Protein AF-0000000087579596 (afdb_homodimer)

Radius of gyration: 35.32 Å; Cα contacts (8 Å, |Δi|>4): 1412; chains: 2; bounding box: 111×103×111 Å

Structure (mmCIF, N/CA/C/O backbone):
data_AF-0000000087579596-model_v1
#
loop_
_entity.id
_entity.type
_entity.pdbx_description
1 polymer 'Aminotransferase class V domain-containing protein'
#
loop_
_atom_site.group_PDB
_atom_site.id
_atom_site.type_symbol
_atom_site.label_atom_id
_atom_site.label_alt_id
_atom_site.label_comp_id
_atom_site.label_asym_id
_atom_site.label_entity_id
_atom_site.label_seq_id
_atom_site.pdbx_PDB_ins_code
_atom_site.Cartn_x
_atom_site.Cartn_y
_atom_site.Cartn_z
_atom_site.occupancy
_atom_site.B_iso_or_equiv
_atom_site.auth_seq_id
_atom_site.auth_comp_id
_atom_site.auth_asym_id
_atom_site.auth_atom_id
_atom_site.pdbx_PDB_model_num
ATOM 1 N N . MET A 1 1 ? -30.078 37.219 -64.562 1 18.27 1 MET A N 1
ATOM 2 C CA . MET A 1 1 ? -30.188 38.062 -63.375 1 18.27 1 MET A CA 1
ATOM 3 C C . MET A 1 1 ? -30.375 37.25 -62.094 1 18.27 1 MET A C 1
ATOM 5 O O . MET A 1 1 ? -31.219 36.344 -62.062 1 18.27 1 MET A O 1
ATOM 9 N N . PRO A 1 2 ? -29.578 37.25 -60.844 1 18.77 2 PRO A N 1
ATOM 10 C CA . PRO A 1 2 ? -28.953 36.625 -59.656 1 18.77 2 PRO A CA 1
ATOM 11 C C . PRO A 1 2 ? -29.938 36.375 -58.531 1 18.77 2 PRO A C 1
ATOM 13 O O . PRO A 1 2 ? -29.938 35.281 -57.969 1 18.77 2 PRO A O 1
ATOM 16 N N . GLU A 1 3 ? -30.484 37.469 -57.844 1 17.42 3 GLU A N 1
ATOM 17 C CA . GLU A 1 3 ? -30.266 37.812 -56.438 1 17.42 3 GLU A CA 1
ATOM 18 C C . GLU A 1 3 ? -31.094 36.938 -55.5 1 17.42 3 GLU A C 1
ATOM 20 O O . GLU A 1 3 ? -32.031 36.312 -55.906 1 17.42 3 GLU A O 1
ATOM 25 N N . ARG A 1 4 ? -31.297 37.312 -54.062 1 16.92 4 ARG A N 1
ATOM 26 C CA . ARG A 1 4 ? -30.891 37.281 -52.656 1 16.92 4 ARG A CA 1
ATOM 27 C C . ARG A 1 4 ? -32.031 36.781 -51.75 1 16.92 4 ARG A C 1
ATOM 29 O O . ARG A 1 4 ? -31.828 35.969 -50.875 1 16.92 4 ARG A O 1
ATOM 36 N N . PRO A 1 5 ? -33.312 37.531 -51.5 1 18.16 5 PRO A N 1
ATOM 37 C CA . PRO A 1 5 ? -33.562 38.125 -50.188 1 18.16 5 PRO A CA 1
ATOM 38 C C . PRO A 1 5 ? -34.281 37.125 -49.219 1 18.16 5 PRO A C 1
ATOM 40 O O . PRO A 1 5 ? -34.875 36.156 -49.656 1 18.16 5 PRO A O 1
ATOM 43 N N . ALA A 1 6 ? -34.125 37.188 -47.719 1 19 6 ALA A N 1
ATOM 44 C CA . ALA A 1 6 ? -33.906 36.906 -46.281 1 19 6 ALA A CA 1
ATOM 45 C C . ALA A 1 6 ? -35.25 36.75 -45.562 1 19 6 ALA A C 1
ATOM 47 O O . ALA A 1 6 ? -35.281 36.531 -44.375 1 19 6 ALA A O 1
ATOM 48 N N . PRO A 1 7 ? -36.406 36.844 -46.219 1 16.38 7 PRO A N 1
ATOM 49 C CA . PRO A 1 7 ? -37.438 37.5 -45.375 1 16.38 7 PRO A CA 1
ATOM 50 C C . PRO A 1 7 ? -37.969 36.625 -44.281 1 16.38 7 PRO A C 1
ATOM 52 O O . PRO A 1 7 ? -38.969 36.969 -43.625 1 16.38 7 PRO A O 1
ATOM 55 N N . ALA A 1 8 ? -37.094 35.531 -43.75 1 18.14 8 ALA A N 1
ATOM 56 C CA . ALA A 1 8 ? -37.844 34.375 -43.219 1 18.14 8 ALA A CA 1
ATOM 57 C C . ALA A 1 8 ? -38.5 34.75 -41.906 1 18.14 8 ALA A C 1
ATOM 59 O O . ALA A 1 8 ? -37.812 35.094 -40.906 1 18.14 8 ALA A O 1
ATOM 60 N N . THR A 1 9 ? -39.625 35.125 -41.812 1 16.38 9 THR A N 1
ATOM 61 C CA . THR A 1 9 ? -40.562 35.844 -40.969 1 16.38 9 THR A CA 1
ATOM 62 C C . THR A 1 9 ? -40.875 35.062 -39.688 1 16.38 9 THR A C 1
ATOM 64 O O . THR A 1 9 ? -41.375 35.625 -38.719 1 16.38 9 THR A O 1
ATOM 67 N N . SER A 1 10 ? -40.594 33.5 -39.625 1 16.55 10 SER A N 1
ATOM 68 C CA . SER A 1 10 ? -41.812 33.094 -38.938 1 16.55 10 SER A CA 1
ATOM 69 C C . SER A 1 10 ? -41.75 33.469 -37.469 1 16.55 10 SER A C 1
ATOM 71 O O . SER A 1 10 ? -40.656 33.75 -36.906 1 16.55 10 SER A O 1
ATOM 73 N N . PRO A 1 11 ? -42.562 32.75 -36.562 1 18.44 11 PRO A N 1
ATOM 74 C CA . PRO A 1 11 ? -43.625 33.156 -35.625 1 18.44 11 PRO A CA 1
ATOM 75 C C . PRO A 1 11 ? -43.156 33.094 -34.188 1 18.44 11 PRO A C 1
ATOM 77 O O . PRO A 1 11 ? -42.25 32.344 -33.844 1 18.44 11 PRO A O 1
ATOM 80 N N . PRO A 1 12 ? -43.188 34.188 -33.406 1 17.55 12 PRO A N 1
ATOM 81 C CA . PRO A 1 12 ? -42.719 34.688 -32.094 1 17.55 12 PRO A CA 1
ATOM 82 C C . PRO A 1 12 ? -43.125 33.781 -30.953 1 17.55 12 PRO A C 1
ATOM 84 O O . PRO A 1 12 ? -44.188 33.156 -30.984 1 17.55 12 PRO A O 1
ATOM 87 N N . SER A 1 13 ? -42.094 32.969 -30.297 1 17.31 13 SER A N 1
ATOM 88 C CA . SER A 1 13 ? -41.906 32.031 -29.203 1 17.31 13 SER A CA 1
ATOM 89 C C . SER A 1 13 ? -42.469 32.625 -27.891 1 17.31 13 SER A C 1
ATOM 91 O O . SER A 1 13 ? -41.812 33.438 -27.234 1 17.31 13 SER A O 1
ATOM 93 N N . SER A 1 14 ? -43.75 32.844 -27.891 1 16.3 14 SER A N 1
ATOM 94 C CA . SER A 1 14 ? -44.219 33.625 -26.75 1 16.3 14 SER A CA 1
ATOM 95 C C . SER A 1 14 ? -43.844 33 -25.422 1 16.3 14 SER A C 1
ATOM 97 O O . SER A 1 14 ? -43.625 31.781 -25.359 1 16.3 14 SER A O 1
ATOM 99 N N . GLY A 1 15 ? -43.594 33.75 -24.281 1 16.7 15 GLY A N 1
ATOM 100 C CA . GLY A 1 15 ? -42.969 34.094 -23.016 1 16.7 15 GLY A CA 1
ATOM 101 C C . GLY A 1 15 ? -43.469 33.219 -21.859 1 16.7 15 GLY A C 1
ATOM 102 O O . GLY A 1 15 ? -42.656 32.562 -21.203 1 16.7 15 GLY A O 1
ATOM 103 N N . GLU A 1 16 ? -44.469 33.594 -21.078 1 16.56 16 GLU A N 1
ATOM 104 C CA . GLU A 1 16 ? -44.312 34.125 -19.734 1 16.56 16 GLU A CA 1
ATOM 105 C C . GLU A 1 16 ? -44.594 33.062 -18.688 1 16.56 16 GLU A C 1
ATOM 107 O O . GLU A 1 16 ? -43.844 32.875 -17.734 1 16.56 16 GLU A O 1
ATOM 112 N N . GLU A 1 17 ? -45.844 32.438 -18.562 1 15.96 17 GLU A N 1
ATOM 113 C CA . GLU A 1 17 ? -46.562 32.75 -17.312 1 15.96 17 GLU A CA 1
ATOM 114 C C . GLU A 1 17 ? -46.375 31.672 -16.266 1 15.96 17 GLU A C 1
ATOM 116 O O . GLU A 1 17 ? -46.906 30.578 -16.406 1 15.96 17 GLU A O 1
ATOM 121 N N . LEU A 1 18 ? -45.156 31.359 -15.719 1 16.28 18 LEU A N 1
ATOM 122 C CA . LEU A 1 18 ? -44.812 30.219 -14.883 1 16.28 18 LEU A CA 1
ATOM 123 C C . LEU A 1 18 ? -45.5 30.312 -13.523 1 16.28 18 LEU A C 1
ATOM 125 O O . LEU A 1 18 ? -45.156 29.578 -12.594 1 16.28 18 LEU A O 1
ATOM 129 N N . GLN A 1 19 ? -46.594 30.844 -13.18 1 15.36 19 GLN A N 1
ATOM 130 C CA . GLN A 1 19 ? -46.75 31.344 -11.82 1 15.36 19 GLN A CA 1
ATOM 131 C C . GLN A 1 19 ? -46.906 30.203 -10.828 1 15.36 19 GLN A C 1
ATOM 133 O O . GLN A 1 19 ? -46.312 30.203 -9.758 1 15.36 19 GLN A O 1
ATOM 138 N N . PRO A 1 20 ? -47.938 29.172 -10.812 1 15.89 20 PRO A N 1
ATOM 139 C CA . PRO A 1 20 ? -48.875 29.219 -9.672 1 15.89 20 PRO A CA 1
ATOM 140 C C . PRO A 1 20 ? -48.344 28.422 -8.469 1 15.89 20 PRO A C 1
ATOM 142 O O . PRO A 1 20 ? -47.469 27.562 -8.625 1 15.89 20 PRO A O 1
ATOM 145 N N . GLU A 1 21 ? -49.188 28.297 -7.219 1 15.98 21 GLU A N 1
ATOM 146 C CA . GLU A 1 21 ? -49.375 28.469 -5.785 1 15.98 21 GLU A CA 1
ATOM 147 C C . GLU A 1 21 ? -49.406 27.125 -5.066 1 15.98 21 GLU A C 1
ATOM 149 O O . GLU A 1 21 ? -49.281 27.062 -3.842 1 15.98 21 GLU A O 1
ATOM 154 N N . GLN A 1 22 ? -49.375 25.844 -5.656 1 14.33 22 GLN A N 1
ATOM 155 C CA . GLN A 1 22 ? -50.344 25.031 -4.918 1 14.33 22 GLN A CA 1
ATOM 156 C C . GLN A 1 22 ? -49.719 24.5 -3.621 1 14.33 22 GLN A C 1
ATOM 158 O O . GLN A 1 22 ? -48.75 23.734 -3.65 1 14.33 22 GLN A O 1
ATOM 163 N N . LYS A 1 23 ? -49.812 25.078 -2.389 1 15.96 23 LYS A N 1
ATOM 164 C CA . LYS A 1 23 ? -49.406 25 -0.988 1 15.96 23 LYS A CA 1
ATOM 165 C C . LYS A 1 23 ? -49.844 23.688 -0.36 1 15.96 23 LYS A C 1
ATOM 167 O O . LYS A 1 23 ? -49.156 23.172 0.535 1 15.96 23 LYS A O 1
ATOM 172 N N . ARG A 1 24 ? -51.188 23.078 -0.382 1 14.8 24 ARG A N 1
ATOM 173 C CA . ARG A 1 24 ? -51.906 23 0.882 1 14.8 24 ARG A CA 1
ATOM 174 C C . ARG A 1 24 ? -51.625 21.672 1.585 1 14.8 24 ARG A C 1
ATOM 176 O O . ARG A 1 24 ? -51.812 21.562 2.801 1 14.8 24 ARG A O 1
ATOM 183 N N . LEU A 1 25 ? -51.438 20.391 1.033 1 15.02 25 LEU A N 1
ATOM 184 C CA . LEU A 1 25 ? -52.438 19.484 1.609 1 15.02 25 LEU A CA 1
ATOM 185 C C . LEU A 1 25 ? -52 19.016 2.994 1 15.02 25 LEU A C 1
ATOM 187 O O . LEU A 1 25 ? -50.812 19.062 3.322 1 15.02 25 LEU A O 1
ATOM 191 N N . CYS A 1 26 ? -52.312 17.531 3.365 1 15.19 26 CYS A N 1
ATOM 192 C CA . CYS A 1 26 ? -53.25 16.891 4.293 1 15.19 26 CYS A CA 1
ATOM 193 C C . CYS A 1 26 ? -52.5 16.391 5.539 1 15.19 26 CYS A C 1
ATOM 195 O O . CYS A 1 26 ? -51.375 15.969 5.457 1 15.19 26 CYS A O 1
ATOM 197 N N . LYS A 1 27 ? -53.219 16.25 6.684 1 15.57 27 LYS A N 1
ATOM 198 C CA . LYS A 1 27 ? -53.375 16.266 8.133 1 15.57 27 LYS A CA 1
ATOM 199 C C . LYS A 1 27 ? -52.844 14.992 8.766 1 15.57 27 LYS A C 1
ATOM 201 O O . LYS A 1 27 ? -52.625 13.992 8.07 1 15.57 27 LYS A O 1
ATOM 206 N N . ASN A 1 28 ? -53.5 14.484 9.93 1 16.25 28 ASN A N 1
ATOM 207 C CA . ASN A 1 28 ? -53.25 14.328 11.359 1 16.25 28 ASN A CA 1
ATOM 208 C C . ASN A 1 28 ? -52.938 12.875 11.719 1 16.25 28 ASN A C 1
ATOM 210 O O . ASN A 1 28 ? -51.906 12.578 12.344 1 16.25 28 ASN A O 1
ATOM 214 N N . HIS A 1 29 ? -54 11.891 12.172 1 16.05 29 HIS A N 1
ATOM 215 C CA . HIS A 1 29 ? -54.312 11.539 13.547 1 16.05 29 HIS A CA 1
ATOM 216 C C . HIS A 1 29 ? -53.875 10.117 13.875 1 16.05 29 HIS A C 1
ATOM 218 O O . HIS A 1 29 ? -53.594 9.805 15.031 1 16.05 29 HIS A O 1
ATOM 224 N N . HIS A 1 30 ? -54.062 8.938 13.078 1 16.56 30 HIS A N 1
ATOM 225 C CA . HIS A 1 30 ? -54.781 7.879 13.789 1 16.56 30 HIS A CA 1
ATOM 226 C C . HIS A 1 30 ? -53.844 7.062 14.664 1 16.56 30 HIS A C 1
ATOM 228 O O . HIS A 1 30 ? -52.75 6.684 14.219 1 16.56 30 HIS A O 1
ATOM 234 N N . LYS A 1 31 ? -54.062 6.805 16.078 1 17.3 31 LYS A N 1
ATOM 235 C CA . LYS A 1 31 ? -53.562 6.434 17.406 1 17.3 31 LYS A CA 1
ATOM 236 C C . LYS A 1 31 ? -53.469 4.918 17.547 1 17.3 31 LYS A C 1
ATOM 238 O O . LYS A 1 31 ? -53.031 4.418 18.578 1 17.3 31 LYS A O 1
ATOM 243 N N . GLY A 1 32 ? -54 3.959 16.609 1 16.48 32 GLY A N 1
ATOM 244 C CA . GLY A 1 32 ? -54.594 2.789 17.234 1 16.48 32 GLY A CA 1
ATOM 245 C C . GLY A 1 32 ? -53.594 1.924 17.984 1 16.48 32 GLY A C 1
ATOM 246 O O . GLY A 1 32 ? -52.406 1.911 17.641 1 16.48 32 GLY A O 1
ATOM 247 N N . ASP A 1 33 ? -53.938 1.181 19.109 1 17.48 33 ASP A N 1
ATOM 248 C CA . ASP A 1 33 ? -53.75 0.636 20.453 1 17.48 33 ASP A CA 1
ATOM 249 C C . ASP A 1 33 ? -53.125 -0.756 20.406 1 17.48 33 ASP A C 1
ATOM 251 O O . ASP A 1 33 ? -52.188 -1.034 21.125 1 17.48 33 ASP A O 1
ATOM 255 N N . GLU A 1 34 ? -53.812 -1.831 19.953 1 17.41 34 GLU A N 1
ATOM 256 C CA . GLU A 1 34 ? -54.094 -2.986 20.812 1 17.41 34 GLU A CA 1
ATOM 257 C C . GLU A 1 34 ? -52.906 -3.934 20.844 1 17.41 34 GLU A C 1
ATOM 259 O O . GLU A 1 34 ? -52.156 -4.059 19.859 1 17.41 34 GLU A O 1
ATOM 264 N N . ALA A 1 35 ? -52.562 -4.566 22.094 1 18.36 35 ALA A N 1
ATOM 265 C CA . ALA A 1 35 ? -51.656 -5.234 23.016 1 18.36 35 ALA A CA 1
ATOM 266 C C . ALA A 1 35 ? -51.531 -6.719 22.688 1 18.36 35 ALA A C 1
ATOM 268 O O . ALA A 1 35 ? -52.469 -7.484 22.844 1 18.36 35 ALA A O 1
ATOM 269 N N . SER A 1 36 ? -51 -7.125 21.484 1 16.64 36 SER A N 1
ATOM 270 C CA . SER A 1 36 ? -51.094 -8.461 20.906 1 16.64 36 SER A CA 1
ATOM 271 C C . SER A 1 36 ? -50.438 -9.5 21.828 1 16.64 36 SER A C 1
ATOM 273 O O . SER A 1 36 ? -49.344 -9.297 22.344 1 16.64 36 SER A O 1
ATOM 275 N N . PRO A 1 37 ? -51.281 -10.445 22.266 1 19 37 PRO A N 1
ATOM 276 C CA . PRO A 1 37 ? -51.219 -11.469 23.312 1 19 37 PRO A CA 1
ATOM 277 C C . PRO A 1 37 ? -50.031 -12.414 23.156 1 19 37 PRO A C 1
ATOM 279 O O . PRO A 1 37 ? -49.5 -12.562 22.047 1 19 37 PRO A O 1
ATOM 282 N N . VAL A 1 38 ? -49.281 -12.695 24.297 1 19.61 38 VAL A N 1
ATOM 283 C CA . VAL A 1 38 ? -48.094 -13.344 24.859 1 19.61 38 VAL A CA 1
ATOM 284 C C . VAL A 1 38 ? -48.219 -14.859 24.719 1 19.61 38 VAL A C 1
ATOM 286 O O . VAL A 1 38 ? -49.031 -15.492 25.406 1 19.61 38 VAL A O 1
ATOM 289 N N . HIS A 1 39 ? -48.5 -15.375 23.438 1 17.06 39 HIS A N 1
ATOM 290 C CA . HIS A 1 39 ? -48.844 -16.781 23.234 1 17.06 39 HIS A CA 1
ATOM 291 C C . HIS A 1 39 ? -47.812 -17.703 23.875 1 17.06 39 HIS A C 1
ATOM 293 O O . HIS A 1 39 ? -46.625 -17.5 23.734 1 17.06 39 HIS A O 1
ATOM 299 N N . ARG A 1 40 ? -48.219 -18.391 24.969 1 18.02 40 ARG A N 1
ATOM 300 C CA . ARG A 1 40 ? -47.781 -19.375 25.969 1 18.02 40 ARG A CA 1
ATOM 301 C C . ARG A 1 40 ? -47.125 -20.578 25.297 1 18.02 40 ARG A C 1
ATOM 303 O O . ARG A 1 40 ? -47.406 -20.859 24.125 1 18.02 40 ARG A O 1
ATOM 310 N N . GLY A 1 41 ? -46.156 -21.266 26.031 1 18.81 41 GLY A N 1
ATOM 311 C CA . GLY A 1 41 ? -45.031 -22.156 26.094 1 18.81 41 GLY A CA 1
ATOM 312 C C . GLY A 1 41 ? -45.375 -23.609 25.766 1 18.81 41 GLY A C 1
ATOM 313 O O . GLY A 1 41 ? -45.688 -24.391 26.656 1 18.81 41 GLY A O 1
ATOM 314 N N . ALA A 1 42 ? -46.156 -23.828 24.625 1 19.02 42 ALA A N 1
ATOM 315 C CA . ALA A 1 42 ? -46.75 -25.156 24.484 1 19.02 42 ALA A CA 1
ATOM 316 C C . ALA A 1 42 ? -45.656 -26.234 24.547 1 19.02 42 ALA A C 1
ATOM 318 O O . ALA A 1 42 ? -44.5 -25.984 24.203 1 19.02 42 ALA A O 1
ATOM 319 N N . ASN A 1 43 ? -46 -27.297 25.266 1 19.58 43 ASN A N 1
ATOM 320 C CA . ASN A 1 43 ? -45.531 -28.562 25.812 1 19.58 43 ASN A CA 1
ATOM 321 C C . ASN A 1 43 ? -45 -29.484 24.719 1 19.58 43 ASN A C 1
ATOM 323 O O . ASN A 1 43 ? -45.625 -29.672 23.688 1 19.58 43 ASN A O 1
ATOM 327 N N . MET A 1 44 ? -43.562 -29.562 24.578 1 19.83 44 MET A N 1
ATOM 328 C CA . MET A 1 44 ? -42.625 -30.281 23.719 1 19.83 44 MET A CA 1
ATOM 329 C C . MET A 1 44 ? -42.969 -31.766 23.688 1 19.83 44 MET A C 1
ATOM 331 O O . MET A 1 44 ? -42.844 -32.469 24.688 1 19.83 44 MET A O 1
ATOM 335 N N . GLY A 1 45 ? -44.156 -32.094 23.094 1 19.16 45 GLY A N 1
ATOM 336 C CA . GLY A 1 45 ? -44.562 -33.469 23.109 1 19.16 45 GLY A CA 1
ATOM 337 C C . GLY A 1 45 ? -43.5 -34.406 22.531 1 19.16 45 GLY A C 1
ATOM 338 O O . GLY A 1 45 ? -42.688 -34 21.719 1 19.16 45 GLY A O 1
ATOM 339 N N . SER A 1 46 ? -43.125 -35.594 23.219 1 21.38 46 SER A N 1
ATOM 340 C CA . SER A 1 46 ? -42.188 -36.688 23.281 1 21.38 46 SER A CA 1
ATOM 341 C C . SER A 1 46 ? -42.25 -37.562 22.016 1 21.38 46 SER A C 1
ATOM 343 O O . SER A 1 46 ? -42.906 -38.594 22.016 1 21.38 46 SER A O 1
ATOM 345 N N . VAL A 1 47 ? -42.188 -36.969 20.766 1 19.94 47 VAL A N 1
ATOM 346 C CA . VAL A 1 47 ? -42.531 -37.875 19.688 1 19.94 47 VAL A CA 1
ATOM 347 C C . VAL A 1 47 ? -41.531 -39.031 19.641 1 19.94 47 VAL A C 1
ATOM 349 O O . VAL A 1 47 ? -40.312 -38.812 19.625 1 19.94 47 VAL A O 1
ATOM 352 N N . SER A 1 48 ? -41.844 -40.25 20.125 1 20.8 48 SER A N 1
ATOM 353 C CA . SER A 1 48 ? -41.25 -41.562 20.234 1 20.8 48 SER A CA 1
ATOM 354 C C . SER A 1 48 ? -40.844 -42.125 18.859 1 20.8 48 SER A C 1
ATOM 356 O O . SER A 1 48 ? -41.719 -42.438 18.047 1 20.8 48 SER A O 1
ATOM 358 N N . VAL A 1 49 ? -40 -41.375 18.078 1 21.03 49 VAL A N 1
ATOM 359 C CA . VAL A 1 49 ? -39.719 -41.812 16.719 1 21.03 49 VAL A CA 1
ATOM 360 C C . VAL A 1 49 ? -39.125 -43.219 16.75 1 21.03 49 VAL A C 1
ATOM 362 O O . VAL A 1 49 ? -38.156 -43.469 17.469 1 21.03 49 VAL A O 1
ATOM 365 N N . GLY A 1 50 ? -39.938 -44.25 16.453 1 19.73 50 GLY A N 1
ATOM 366 C CA . GLY A 1 50 ? -39.688 -45.688 16.391 1 19.73 50 GLY A CA 1
ATOM 367 C C . GLY A 1 50 ? -38.5 -46.062 15.5 1 19.73 50 GLY A C 1
ATOM 368 O O . GLY A 1 50 ? -38.281 -45.375 14.484 1 19.73 50 GLY A O 1
ATOM 369 N N . ALA A 1 51 ? -37.406 -46.875 15.938 1 20.19 51 ALA A N 1
ATOM 370 C CA . ALA A 1 51 ? -36.062 -47.375 15.633 1 20.19 51 ALA A CA 1
ATOM 371 C C . ALA A 1 51 ? -36.062 -48.25 14.375 1 20.19 51 ALA A C 1
ATOM 373 O O . ALA A 1 51 ? -36.094 -49.469 14.453 1 20.19 51 ALA A O 1
ATOM 374 N N . ARG A 1 52 ? -37 -48.062 13.359 1 19.72 52 ARG A N 1
ATOM 375 C CA . ARG A 1 52 ? -36.969 -49.25 12.492 1 19.72 52 ARG A CA 1
ATOM 376 C C . ARG A 1 52 ? -35.562 -49.438 11.898 1 19.72 52 ARG A C 1
ATOM 378 O O . ARG A 1 52 ? -34.875 -48.438 11.625 1 19.72 52 ARG A O 1
ATOM 385 N N . SER A 1 53 ? -34.938 -50.719 11.938 1 20.09 53 SER A N 1
ATOM 386 C CA . SER A 1 53 ? -33.688 -51.438 11.695 1 20.09 53 SER A CA 1
ATOM 387 C C . SER A 1 53 ? -33.281 -51.375 10.219 1 20.09 53 SER A C 1
ATOM 389 O O . SER A 1 53 ? -33.344 -52.406 9.531 1 20.09 53 SER A O 1
ATOM 391 N N . PHE A 1 54 ? -33.406 -50.219 9.438 1 21.28 54 PHE A N 1
ATOM 392 C CA . PHE A 1 54 ? -33.156 -50.438 8.016 1 21.28 54 PHE A CA 1
ATOM 393 C C . PHE A 1 54 ? -31.781 -51.094 7.801 1 21.28 54 PHE A C 1
ATOM 395 O O . PHE A 1 54 ? -30.766 -50.594 8.289 1 21.28 54 PHE A O 1
ATOM 402 N N . ARG A 1 55 ? -31.609 -52.438 7.543 1 20.28 55 ARG A N 1
ATOM 403 C CA . ARG A 1 55 ? -30.531 -53.312 7.156 1 20.28 55 ARG A CA 1
ATOM 404 C C . ARG A 1 55 ? -29.844 -52.844 5.887 1 20.28 55 ARG A C 1
ATOM 406 O O . ARG A 1 55 ? -30.328 -53.062 4.781 1 20.28 55 ARG A O 1
ATOM 413 N N . ARG A 1 56 ? -29.531 -51.5 5.707 1 20.31 56 ARG A N 1
ATOM 414 C CA . ARG A 1 56 ? -28.984 -51.125 4.402 1 20.31 56 ARG A CA 1
ATOM 415 C C . ARG A 1 56 ? -27.797 -52 4.035 1 20.31 56 ARG A C 1
ATOM 417 O O . ARG A 1 56 ? -26.922 -52.25 4.871 1 20.31 56 ARG A O 1
ATOM 424 N N . ALA A 1 57 ? -27.969 -52.969 3.072 1 21.61 57 ALA A N 1
ATOM 425 C CA . ALA A 1 57 ? -27.031 -53.844 2.379 1 21.61 57 ALA A CA 1
ATOM 426 C C . ALA A 1 57 ? -25.797 -53.094 1.922 1 21.61 57 ALA A C 1
ATOM 428 O O . ALA A 1 57 ? -25.891 -52.125 1.177 1 21.61 57 ALA A O 1
ATOM 429 N N . LEU A 1 58 ? -24.75 -52.969 2.752 1 21.66 58 LEU A N 1
ATOM 430 C CA . LEU A 1 58 ? -23.422 -52.438 2.49 1 21.66 58 LEU A CA 1
ATOM 431 C C . LEU A 1 58 ? -22.797 -53.094 1.264 1 21.66 58 LEU A C 1
ATOM 433 O O . LEU A 1 58 ? -22.484 -54.281 1.283 1 21.66 58 LEU A O 1
ATOM 437 N N . CYS A 1 59 ? -23.375 -52.875 0.004 1 20.53 59 CYS A N 1
ATOM 438 C CA . CYS A 1 59 ? -22.719 -53.438 -1.171 1 20.53 59 CYS A CA 1
ATOM 439 C C . CYS A 1 59 ? -21.219 -53.156 -1.142 1 20.53 59 CYS A C 1
ATOM 441 O O . CYS A 1 59 ? -20.797 -52 -1.203 1 20.53 59 CYS A O 1
ATOM 443 N N . VAL A 1 60 ? -20.438 -53.938 -0.433 1 22.52 60 VAL A N 1
ATOM 444 C CA . VAL A 1 60 ? -18.984 -53.969 -0.41 1 22.52 60 VAL A CA 1
ATOM 445 C C . VAL A 1 60 ? -18.453 -54.156 -1.829 1 22.52 60 VAL A C 1
ATOM 447 O O . VAL A 1 60 ? -18.609 -55.219 -2.432 1 22.52 60 VAL A O 1
ATOM 450 N N . ALA A 1 61 ? -18.781 -53.188 -2.809 1 23.92 61 ALA A N 1
ATOM 451 C CA . ALA A 1 61 ? -18.141 -53.406 -4.109 1 23.92 61 ALA A CA 1
ATOM 452 C C . ALA A 1 61 ? -16.672 -53.75 -3.947 1 23.92 61 ALA A C 1
ATOM 454 O O . ALA A 1 61 ? -15.961 -53.125 -3.16 1 23.92 61 ALA A O 1
ATOM 455 N N . ARG A 1 62 ? -16.312 -54.969 -4.117 1 23.8 62 ARG A N 1
ATOM 456 C CA . ARG A 1 62 ? -14.969 -55.562 -4.242 1 23.8 62 ARG A CA 1
ATOM 457 C C . ARG A 1 62 ? -14.102 -54.719 -5.18 1 23.8 62 ARG A C 1
ATOM 459 O O . ARG A 1 62 ? -14.32 -54.719 -6.395 1 23.8 62 ARG A O 1
ATOM 466 N N . TRP A 1 63 ? -13.734 -53.531 -4.793 1 24.09 63 TRP A N 1
ATOM 467 C CA . TRP A 1 63 ? -12.766 -52.75 -5.574 1 24.09 63 TRP A CA 1
ATOM 468 C C . TRP A 1 63 ? -11.555 -53.625 -5.926 1 24.09 63 TRP A C 1
ATOM 470 O O . TRP A 1 63 ? -10.906 -54.188 -5.043 1 24.09 63 TRP A O 1
ATOM 480 N N . THR A 1 64 ? -11.711 -54.5 -6.934 1 24.06 64 THR A N 1
ATOM 481 C CA . THR A 1 64 ? -10.539 -55.219 -7.441 1 24.06 64 THR A CA 1
ATOM 482 C C . THR A 1 64 ? -9.359 -54.281 -7.59 1 24.06 64 THR A C 1
ATOM 484 O O . THR A 1 64 ? -9.5 -53.188 -8.133 1 24.06 64 THR A O 1
ATOM 487 N N . PRO A 1 65 ? -8.273 -54.5 -6.891 1 25.5 65 PRO A N 1
ATOM 488 C CA . PRO A 1 65 ? -7.043 -53.719 -6.707 1 25.5 65 PRO A CA 1
ATOM 489 C C . PRO A 1 65 ? -6.324 -53.438 -8.023 1 25.5 65 PRO A C 1
ATOM 491 O O . PRO A 1 65 ? -5.23 -52.844 -8.023 1 25.5 65 PRO A O 1
ATOM 494 N N . GLY A 1 66 ? -6.703 -54.094 -9.141 1 24.41 66 GLY 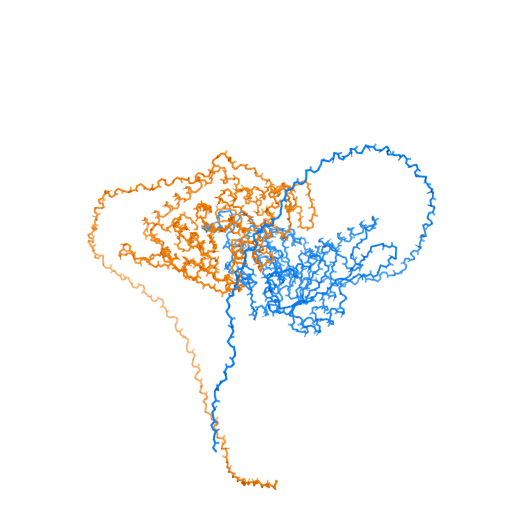A N 1
ATOM 495 C CA . GLY A 1 66 ? -5.641 -54.25 -10.117 1 24.41 66 GLY A CA 1
ATOM 496 C C . GLY A 1 66 ? -5.199 -52.938 -10.734 1 24.41 66 GLY A C 1
ATOM 497 O O . GLY A 1 66 ? -4.434 -52.906 -11.695 1 24.41 66 GLY A O 1
ATOM 498 N N . LEU A 1 67 ? -6.18 -52.031 -10.828 1 25.17 67 LEU A N 1
ATOM 499 C CA . LEU A 1 67 ? -5.703 -51 -11.75 1 25.17 67 LEU A CA 1
ATOM 500 C C . LEU A 1 67 ? -4.383 -50.406 -11.258 1 25.17 67 LEU A C 1
ATOM 502 O O . LEU A 1 67 ? -4.297 -49.906 -10.133 1 25.17 67 LEU A O 1
ATOM 506 N N . HIS A 1 68 ? -3.293 -50.906 -11.836 1 22.88 68 HIS A N 1
ATOM 507 C CA . HIS A 1 68 ? -1.916 -50.469 -11.688 1 22.88 68 HIS A CA 1
ATOM 508 C C . HIS A 1 68 ? -1.842 -48.938 -11.656 1 22.88 68 HIS A C 1
ATOM 510 O O . HIS A 1 68 ? -2.336 -48.25 -12.562 1 22.88 68 HIS A O 1
ATOM 516 N N . ALA A 1 69 ? -2.025 -48.344 -10.539 1 24.47 69 ALA A N 1
ATOM 517 C CA . ALA A 1 69 ? -1.673 -46.938 -10.336 1 24.47 69 ALA A CA 1
ATOM 518 C C . ALA A 1 69 ? -0.428 -46.562 -11.133 1 24.47 69 ALA A C 1
ATOM 520 O O . ALA A 1 69 ? 0.674 -47.031 -10.836 1 24.47 69 ALA A O 1
ATOM 521 N N . ARG A 1 70 ? -0.606 -46.469 -12.461 1 24.95 70 ARG A N 1
ATOM 522 C CA . ARG A 1 70 ? 0.531 -45.938 -13.203 1 24.95 70 ARG A CA 1
ATOM 523 C C . ARG A 1 70 ? 1.303 -44.938 -12.367 1 24.95 70 ARG A C 1
ATOM 525 O O . ARG A 1 70 ? 0.737 -44.281 -11.469 1 24.95 70 ARG A O 1
ATOM 532 N N . SER A 1 71 ? 2.65 -45.219 -12.359 1 23.64 71 SER A N 1
ATOM 533 C CA . SER A 1 71 ? 3.752 -44.5 -11.75 1 23.64 71 SER A CA 1
ATOM 534 C C . SER A 1 71 ? 3.535 -42.969 -11.859 1 23.64 71 SER A C 1
ATOM 536 O O . SER A 1 71 ? 3.197 -42.469 -12.93 1 23.64 71 SER A O 1
ATOM 538 N N . ILE A 1 72 ? 2.91 -42.469 -10.945 1 26.14 72 ILE A N 1
ATOM 539 C CA . ILE A 1 72 ? 3.053 -41.031 -10.734 1 26.14 72 ILE A CA 1
ATOM 540 C C . ILE A 1 72 ? 4.391 -40.562 -11.297 1 26.14 72 ILE A C 1
ATOM 542 O O . ILE A 1 72 ? 5.438 -41.125 -10.984 1 26.14 72 ILE A O 1
ATOM 546 N N . CYS A 1 73 ? 4.406 -39.938 -12.523 1 26.11 73 CYS A N 1
ATOM 547 C CA . CYS A 1 73 ? 5.539 -39.344 -13.219 1 26.11 73 CYS A CA 1
ATOM 548 C C . CYS A 1 73 ? 6.598 -38.875 -12.234 1 26.11 73 CYS A C 1
ATOM 550 O O . CYS A 1 73 ? 6.285 -38.125 -11.297 1 26.11 73 CYS A O 1
ATOM 552 N N . SER A 1 74 ? 7.66 -39.688 -11.977 1 27.88 74 SER A N 1
ATOM 553 C CA . SER A 1 74 ? 8.961 -39.25 -11.469 1 27.88 74 SER A CA 1
ATOM 554 C C . SER A 1 74 ? 9.328 -37.875 -11.977 1 27.88 74 SER A C 1
ATOM 556 O O . SER A 1 74 ? 9.992 -37.75 -13.008 1 27.88 74 SER A O 1
ATOM 558 N N . ARG A 1 75 ? 8.359 -37.031 -12.133 1 29.94 75 ARG A N 1
ATOM 559 C CA . ARG A 1 75 ? 8.805 -35.719 -12.602 1 29.94 75 ARG A CA 1
ATOM 560 C C . ARG A 1 75 ? 10.031 -35.25 -11.828 1 29.94 75 ARG A C 1
ATOM 562 O O . ARG A 1 75 ? 10.117 -35.438 -10.617 1 29.94 75 ARG A O 1
ATOM 569 N N . THR A 1 76 ? 11.203 -35.25 -12.609 1 29.97 76 THR A N 1
ATOM 570 C CA . THR A 1 76 ? 12.5 -34.719 -12.211 1 29.97 76 THR A CA 1
ATOM 571 C C . THR A 1 76 ? 12.32 -33.469 -11.328 1 29.97 76 THR A C 1
ATOM 573 O O . THR A 1 76 ? 11.609 -32.531 -11.688 1 29.97 76 THR A O 1
ATOM 576 N N . PRO A 1 77 ? 12.43 -33.719 -10.047 1 31.58 77 PRO A N 1
ATOM 577 C CA . PRO A 1 77 ? 12.492 -32.469 -9.25 1 31.58 77 PRO A CA 1
ATOM 578 C C . PRO A 1 77 ? 13.234 -31.344 -9.969 1 31.58 77 PRO A C 1
ATOM 580 O O . PRO A 1 77 ? 14.211 -31.594 -10.68 1 31.58 77 PRO A O 1
ATOM 583 N N . VAL A 1 78 ? 12.602 -30.484 -10.539 1 32.03 78 VAL A N 1
ATOM 584 C CA . VAL A 1 78 ? 13.375 -29.297 -10.914 1 32.03 78 VAL A CA 1
ATOM 585 C C . VAL A 1 78 ? 14.523 -29.094 -9.922 1 32.03 78 VAL A C 1
ATOM 587 O O . VAL A 1 78 ? 14.289 -28.828 -8.742 1 32.03 78 VAL A O 1
ATOM 590 N N . LEU A 1 79 ? 15.602 -29.859 -10.07 1 32.25 79 LEU A N 1
ATOM 591 C CA . LEU A 1 79 ? 16.859 -29.641 -9.352 1 32.25 79 LEU A CA 1
ATOM 592 C C . LEU A 1 79 ? 17.219 -28.156 -9.344 1 32.25 79 LEU A C 1
ATOM 594 O O . LEU A 1 79 ? 17.5 -27.578 -10.398 1 32.25 79 LEU A O 1
ATOM 598 N N . LEU A 1 80 ? 16.594 -27.375 -8.492 1 37.81 80 LEU A N 1
ATOM 599 C CA . LEU A 1 80 ? 17.312 -26.125 -8.234 1 37.81 80 LEU A CA 1
ATOM 600 C C . LEU A 1 80 ? 18.828 -26.359 -8.289 1 37.81 80 LEU A C 1
ATOM 602 O O . LEU A 1 80 ? 19.312 -27.391 -7.844 1 37.81 80 LEU A O 1
ATOM 606 N N . ASP A 1 81 ? 19.516 -26.016 -9.273 1 35.47 81 ASP A N 1
ATOM 607 C CA . ASP A 1 81 ? 20.969 -26.172 -9.383 1 35.47 81 ASP A CA 1
ATOM 608 C C . ASP A 1 81 ? 21.609 -26.172 -8 1 35.47 81 ASP A C 1
ATOM 610 O O . ASP A 1 81 ? 21.516 -25.188 -7.258 1 35.47 81 ASP A O 1
ATOM 614 N N . GLU A 1 82 ? 21.719 -27.234 -7.281 1 42.53 82 GLU A N 1
ATOM 615 C CA . GLU A 1 82 ? 22.359 -27.625 -6.035 1 42.53 82 GLU A CA 1
ATOM 616 C C . GLU A 1 82 ? 23.719 -26.922 -5.871 1 42.53 82 GLU A C 1
ATOM 618 O O . GLU A 1 82 ? 24.406 -27.141 -4.875 1 42.53 82 GLU A O 1
ATOM 623 N N . THR A 1 83 ? 24.391 -26.375 -6.816 1 42.28 83 THR A N 1
ATOM 624 C CA . THR A 1 83 ? 25.828 -26.141 -6.645 1 42.28 83 THR A CA 1
ATOM 625 C C . THR A 1 83 ? 26.078 -25.109 -5.559 1 42.28 83 THR A C 1
ATOM 627 O O . THR A 1 83 ? 27.078 -25.156 -4.859 1 42.28 83 THR A O 1
ATOM 630 N N . LYS A 1 84 ? 25.375 -23.875 -5.727 1 46.75 84 LYS A N 1
ATOM 631 C CA . LYS A 1 84 ? 25.828 -23 -4.652 1 46.75 84 LYS A CA 1
ATOM 632 C C . LYS A 1 84 ? 24.688 -22.719 -3.662 1 46.75 84 LYS A C 1
ATOM 634 O O . LYS A 1 84 ? 23.75 -22 -3.98 1 46.75 84 LYS A O 1
ATOM 639 N N . PRO A 1 85 ? 24.594 -23.625 -2.607 1 50.78 85 PRO A N 1
ATOM 640 C CA . PRO A 1 85 ? 23.609 -23.406 -1.552 1 50.78 85 PRO A CA 1
ATOM 641 C C . PRO A 1 85 ? 23.5 -21.938 -1.139 1 50.78 85 PRO A C 1
ATOM 643 O O . PRO A 1 85 ? 24.531 -21.25 -1.028 1 50.78 85 PRO A O 1
ATOM 646 N N . LEU A 1 86 ? 22.375 -21.312 -1.405 1 52.69 86 LEU A N 1
ATOM 647 C CA . LEU A 1 86 ? 22.172 -19.984 -0.844 1 52.69 86 LEU A CA 1
ATOM 648 C C . LEU A 1 86 ? 22.109 -20.031 0.679 1 52.69 86 LEU A C 1
ATOM 650 O O . LEU A 1 86 ? 21.25 -20.703 1.249 1 52.69 86 LEU A O 1
ATOM 654 N N . ASN A 1 87 ? 23.312 -19.719 1.34 1 55.53 87 ASN A N 1
ATOM 655 C CA . ASN A 1 87 ? 23.328 -19.641 2.797 1 55.53 87 ASN A CA 1
ATOM 656 C C . ASN A 1 87 ? 23.719 -18.25 3.275 1 55.53 87 ASN A C 1
ATOM 658 O O . ASN A 1 87 ? 24.672 -17.656 2.746 1 55.53 87 ASN A O 1
ATOM 662 N N . TYR A 1 88 ? 22.781 -17.656 3.873 1 60.47 88 TYR A N 1
ATOM 663 C CA . TYR A 1 88 ? 23.172 -16.422 4.562 1 60.47 88 TYR A CA 1
ATOM 664 C C . TYR A 1 88 ? 22.781 -16.469 6.031 1 60.47 88 TYR A C 1
ATOM 666 O O . TYR A 1 88 ? 21.969 -17.312 6.434 1 60.47 88 TYR A O 1
ATOM 674 N N . ASP A 1 89 ? 23.453 -15.547 6.859 1 56.41 89 ASP A N 1
ATOM 675 C CA . ASP A 1 89 ? 23.219 -15.5 8.297 1 56.41 89 ASP A CA 1
ATOM 676 C C . ASP A 1 89 ? 22.188 -14.43 8.656 1 56.41 89 ASP A C 1
ATOM 678 O O . ASP A 1 89 ? 21.984 -13.484 7.891 1 56.41 89 ASP A O 1
ATOM 682 N N . VAL A 1 90 ? 21.531 -14.734 9.75 1 60.84 90 VAL A N 1
ATOM 683 C CA . VAL A 1 90 ? 20.547 -13.797 10.281 1 60.84 90 VAL A CA 1
ATOM 684 C C . VAL A 1 90 ? 21.234 -12.477 10.625 1 60.84 90 VAL A C 1
ATOM 686 O O . VAL A 1 90 ? 22.312 -12.461 11.211 1 60.84 90 VAL A O 1
ATOM 689 N N . VAL A 1 91 ? 20.688 -11.344 10.133 1 58.91 91 VAL A N 1
ATOM 690 C CA . VAL A 1 91 ? 21.094 -10.039 10.633 1 58.91 91 VAL A CA 1
ATOM 691 C C . VAL A 1 91 ? 20.422 -9.758 11.969 1 58.91 91 VAL A C 1
ATOM 693 O O . VAL A 1 91 ? 19.188 -9.664 12.039 1 58.91 91 VAL A O 1
ATOM 696 N N . PRO A 1 92 ? 21.125 -9.695 13.039 1 46.19 92 PRO A N 1
ATOM 697 C CA . PRO A 1 92 ? 20.516 -9.547 14.352 1 46.19 92 PRO A CA 1
ATOM 698 C C . PRO A 1 92 ? 19.703 -8.258 14.477 1 46.19 92 PRO A C 1
ATOM 700 O O . PRO A 1 92 ? 20.062 -7.23 13.914 1 46.19 92 PRO A O 1
ATOM 703 N N . LYS A 1 93 ? 18.562 -8.25 15.078 1 56.72 93 LYS A N 1
ATOM 704 C CA . LYS A 1 93 ? 17.641 -7.137 15.289 1 56.72 93 LYS A CA 1
ATOM 705 C C . LYS A 1 93 ? 18.344 -5.941 15.922 1 56.72 93 LYS A C 1
ATOM 707 O O . LYS A 1 93 ? 18.016 -4.789 15.625 1 56.72 93 LYS A O 1
ATOM 712 N N . GLY A 1 94 ? 19.281 -6.234 16.781 1 46.94 94 GLY A N 1
ATOM 713 C CA . GLY A 1 94 ? 19.984 -5.172 17.469 1 46.94 94 GLY A CA 1
ATOM 714 C C . GLY A 1 94 ? 21.062 -4.527 16.609 1 46.94 94 GLY A C 1
ATOM 715 O O . GLY A 1 94 ? 21.625 -3.49 16.984 1 46.94 94 GLY A O 1
ATOM 716 N N . ASP A 1 95 ? 21.297 -5.168 15.516 1 42.31 95 ASP A N 1
ATOM 717 C CA . ASP A 1 95 ? 22.344 -4.605 14.664 1 42.31 95 ASP A CA 1
ATOM 718 C C . ASP A 1 95 ? 21.797 -3.453 13.82 1 42.31 95 ASP A C 1
ATOM 720 O O . ASP A 1 95 ? 21.094 -3.678 12.844 1 42.31 95 ASP A O 1
ATOM 724 N N . MET A 1 96 ? 21.859 -2.291 14.383 1 47.12 96 MET A N 1
ATOM 725 C CA . MET A 1 96 ? 21.359 -1.083 13.734 1 47.12 96 MET A CA 1
ATOM 726 C C . MET A 1 96 ? 22.422 -0.466 12.828 1 47.12 96 MET A C 1
ATOM 728 O O . MET A 1 96 ? 22.156 0.53 12.156 1 47.12 96 MET A O 1
ATOM 732 N N . GLY A 1 97 ? 23.469 -1.202 12.57 1 44.88 97 GLY A N 1
ATOM 733 C CA . GLY A 1 97 ? 24.562 -0.677 11.781 1 44.88 97 GLY A CA 1
ATOM 734 C C . GLY A 1 97 ? 25.328 0.438 12.484 1 44.88 97 GLY A C 1
ATOM 735 O O . GLY A 1 97 ? 25.062 0.737 13.648 1 44.88 97 GLY A O 1
ATOM 736 N N . GLU A 1 98 ? 26.531 0.633 11.961 1 39.12 98 GLU A N 1
ATOM 737 C CA . GLU A 1 98 ? 27.438 1.605 12.586 1 39.12 98 GLU A CA 1
ATOM 738 C C . GLU A 1 98 ? 26.75 2.963 12.734 1 39.12 98 GLU A C 1
ATOM 740 O O . GLU A 1 98 ? 27.062 3.725 13.648 1 39.12 98 GLU A O 1
ATOM 745 N N . PHE A 1 99 ? 26.094 3.309 11.586 1 35.59 99 PHE A N 1
ATOM 746 C CA . PHE A 1 99 ? 25.578 4.672 11.617 1 35.59 99 PHE A CA 1
ATOM 747 C C . PHE A 1 99 ? 24.203 4.719 12.273 1 35.59 99 PHE A C 1
ATOM 749 O O . PHE A 1 99 ? 23.25 4.086 11.789 1 35.59 99 PHE A O 1
ATOM 756 N N . GLN A 1 100 ? 24.203 4.715 13.57 1 36.62 100 GLN A N 1
ATOM 757 C CA . GLN A 1 100 ? 22.953 5.102 14.227 1 36.62 100 GLN A CA 1
ATOM 758 C C . GLN A 1 100 ? 22.375 6.367 13.609 1 36.62 100 GLN A C 1
ATOM 760 O O . GLN A 1 100 ? 22.859 7.473 13.875 1 36.62 100 GLN A O 1
ATOM 765 N N .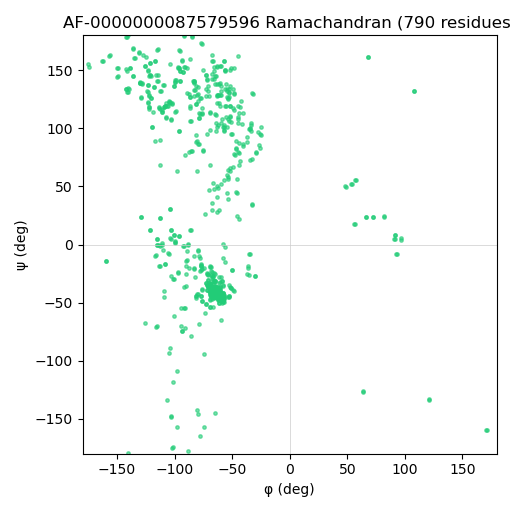 GLU A 1 101 ? 22.391 6.355 12.414 1 33.69 101 GLU A N 1
ATOM 766 C CA . GLU A 1 101 ? 21.906 7.594 11.805 1 33.69 101 GLU A CA 1
ATOM 767 C C . GLU A 1 101 ? 20.562 8.008 12.383 1 33.69 101 GLU A C 1
ATOM 769 O O . GLU A 1 101 ? 19.625 7.211 12.414 1 33.69 101 GLU A O 1
ATOM 774 N N . TYR A 1 102 ? 20.656 8.82 13.305 1 33.31 102 TYR A N 1
ATOM 775 C CA . TYR A 1 102 ? 19.5 9.578 13.773 1 33.31 102 TYR A CA 1
ATOM 776 C C . TYR A 1 102 ? 18.688 10.117 12.602 1 33.31 102 TYR A C 1
ATOM 778 O O . TYR A 1 102 ? 18.938 11.219 12.117 1 33.31 102 TYR A O 1
ATOM 786 N N . SER A 1 103 ? 18.828 9.547 11.547 1 35.84 103 SER A N 1
ATOM 787 C CA . SER A 1 103 ? 17.969 10.148 10.539 1 35.84 103 SER A CA 1
ATOM 788 C C . SER A 1 103 ? 16.516 10.25 11.023 1 35.84 103 SER A C 1
ATOM 790 O O . SER A 1 103 ? 16.078 9.453 11.859 1 35.84 103 SER A O 1
ATOM 792 N N . VAL A 1 104 ? 16.078 11.43 11.078 1 39.72 104 VAL A N 1
ATOM 793 C CA . VAL A 1 104 ? 14.742 11.844 11.461 1 39.72 104 VAL A CA 1
ATOM 794 C C . VAL A 1 104 ? 13.734 10.758 11.078 1 39.72 104 VAL A C 1
ATOM 796 O O . VAL A 1 104 ? 12.641 10.695 11.641 1 39.72 104 VAL A O 1
ATOM 799 N N . ILE A 1 105 ? 14.141 10.031 10.062 1 40.41 105 ILE A N 1
ATOM 800 C CA . ILE A 1 105 ? 13.117 9.078 9.656 1 40.41 105 ILE A CA 1
ATOM 801 C C . ILE A 1 105 ? 13.078 7.906 10.641 1 40.41 105 ILE A C 1
ATOM 803 O O . ILE A 1 105 ? 12.016 7.363 10.938 1 40.41 105 ILE A O 1
ATOM 807 N N . PHE A 1 106 ? 14.281 7.465 11.102 1 40.16 106 PHE A N 1
ATOM 808 C CA . PHE A 1 106 ? 14.289 6.215 11.859 1 40.16 106 PHE A CA 1
ATOM 809 C C . PHE A 1 106 ? 14.82 6.441 13.266 1 40.16 106 PHE A C 1
ATOM 811 O O . PHE A 1 106 ? 15.875 7.062 13.445 1 40.16 106 PHE A O 1
ATOM 818 N N . THR A 1 107 ? 13.906 6.527 14.211 1 39.66 107 THR A N 1
ATOM 819 C CA . THR A 1 107 ? 14.359 6.492 15.594 1 39.66 107 THR A CA 1
ATOM 820 C C . THR A 1 107 ? 15.281 5.293 15.836 1 39.66 107 THR A C 1
ATOM 822 O O . THR A 1 107 ? 15.281 4.344 15.047 1 39.66 107 THR A O 1
ATOM 825 N N . ASN A 1 108 ? 16.203 5.43 16.797 1 38.84 108 ASN A N 1
ATOM 826 C CA . ASN A 1 108 ? 17.203 4.473 17.266 1 38.84 108 ASN A CA 1
ATOM 827 C C . ASN A 1 108 ? 16.656 3.045 17.234 1 38.84 108 ASN A C 1
ATOM 829 O O . ASN A 1 108 ? 17.406 2.09 17.453 1 38.84 108 ASN A O 1
ATOM 833 N N . ARG A 1 109 ? 15.43 2.961 16.984 1 42.22 109 ARG A N 1
ATOM 834 C CA . ARG A 1 109 ? 14.883 1.614 17.109 1 42.22 109 ARG A CA 1
ATOM 835 C C . ARG A 1 109 ? 14.555 1.028 15.734 1 42.22 109 ARG A C 1
ATOM 837 O O . ARG A 1 109 ? 14.305 -0.172 15.609 1 42.22 109 ARG A O 1
ATOM 844 N N . ALA A 1 110 ? 14.477 1.854 14.758 1 46.19 110 ALA A N 1
ATOM 845 C CA . ALA A 1 110 ? 14.172 1.288 13.445 1 46.19 110 ALA A CA 1
ATOM 846 C C . ALA A 1 110 ? 15.422 1.245 12.57 1 46.19 110 ALA A C 1
ATOM 848 O O . ALA A 1 110 ? 16.25 2.156 12.617 1 46.19 110 ALA A O 1
ATOM 849 N N . LEU A 1 111 ? 15.789 0.055 12.086 1 44.66 111 LEU A N 1
ATOM 850 C CA . LEU A 1 111 ? 16.906 -0.142 11.172 1 44.66 111 LEU A CA 1
ATOM 851 C C . LEU A 1 111 ? 16.844 0.851 10.016 1 44.66 111 LEU A C 1
ATOM 853 O O . LEU A 1 111 ? 15.797 1.007 9.383 1 44.66 111 LEU A O 1
ATOM 857 N N . ASN A 1 112 ? 17.781 1.651 9.961 1 52.19 112 ASN A N 1
ATOM 858 C CA . ASN A 1 112 ? 17.922 2.666 8.922 1 52.19 112 ASN A CA 1
ATOM 859 C C . ASN A 1 112 ? 18.078 2.037 7.543 1 52.19 112 ASN A C 1
ATOM 861 O O . ASN A 1 112 ? 18.781 1.042 7.383 1 52.19 112 ASN A O 1
ATOM 865 N N . LEU A 1 113 ? 17.312 2.451 6.602 1 53.22 113 LEU A N 1
ATOM 866 C CA . LEU A 1 113 ? 17.328 2 5.215 1 53.22 113 LEU A CA 1
ATOM 867 C C . LEU A 1 113 ? 18.75 2.037 4.656 1 53.22 113 LEU A C 1
ATOM 869 O O . LEU A 1 113 ? 19.094 1.27 3.752 1 53.22 113 LEU A O 1
ATOM 873 N N . MET A 1 114 ? 19.469 2.838 5.324 1 51.56 114 MET A N 1
ATOM 874 C CA . MET A 1 114 ? 20.797 3.072 4.785 1 51.56 114 MET A CA 1
ATOM 875 C C . MET A 1 114 ? 21.844 2.234 5.523 1 51.56 114 MET A C 1
ATOM 877 O O . MET A 1 114 ? 23 2.191 5.129 1 51.56 114 MET A O 1
ATOM 881 N N . SER A 1 115 ? 21.344 1.488 6.402 1 62.69 115 SER A N 1
ATOM 882 C CA . SER A 1 115 ? 22.297 0.757 7.242 1 62.69 115 SER A CA 1
ATOM 883 C C . SER A 1 115 ? 22.766 -0.52 6.559 1 62.69 115 SER A C 1
ATOM 885 O O . SER A 1 115 ? 22.016 -1.139 5.797 1 62.69 115 SER A O 1
ATOM 887 N N . ALA A 1 116 ? 24 -0.762 6.711 1 67.44 116 ALA A N 1
ATOM 888 C CA . ALA A 1 116 ? 24.625 -1.952 6.156 1 67.44 116 ALA A CA 1
ATOM 889 C C . ALA A 1 116 ? 23.828 -3.209 6.484 1 67.44 116 ALA A C 1
ATOM 891 O O . ALA A 1 116 ? 23.594 -4.047 5.613 1 67.44 116 ALA A O 1
ATOM 892 N N . PRO A 1 117 ? 23.375 -3.209 7.621 1 69.19 117 PRO A N 1
ATOM 893 C CA . PRO A 1 117 ? 22.609 -4.422 7.93 1 69.19 117 PRO A CA 1
ATOM 894 C C . PRO A 1 117 ? 21.344 -4.547 7.09 1 69.19 117 PRO A C 1
ATOM 896 O O . PRO A 1 117 ? 20.984 -5.645 6.656 1 69.19 117 PRO A O 1
ATOM 899 N N . PHE A 1 118 ? 20.734 -3.467 6.867 1 80.38 118 PHE A N 1
ATOM 900 C CA . PHE A 1 118 ? 19.5 -3.551 6.098 1 80.38 118 PHE A CA 1
ATOM 901 C C . PHE A 1 118 ? 19.812 -3.842 4.629 1 80.38 118 PHE A C 1
ATOM 903 O O . PHE A 1 118 ? 19.047 -4.559 3.969 1 80.38 118 PHE A O 1
ATOM 910 N N . GLN A 1 119 ? 20.844 -3.367 4.172 1 82.81 119 GLN A N 1
ATOM 911 C CA . GLN A 1 119 ? 21.266 -3.674 2.807 1 82.81 119 GLN A CA 1
ATOM 912 C C . GLN A 1 119 ? 21.484 -5.172 2.623 1 82.81 119 GLN A C 1
ATOM 914 O O . GLN A 1 119 ? 21.125 -5.734 1.591 1 82.81 119 GLN A O 1
ATOM 919 N N . THR A 1 120 ? 22.094 -5.754 3.574 1 86.19 120 THR A N 1
ATOM 920 C CA . THR A 1 120 ? 22.328 -7.195 3.529 1 86.19 120 THR A CA 1
ATOM 921 C C . THR A 1 120 ? 20.984 -7.945 3.51 1 86.19 120 THR A C 1
ATOM 923 O O . THR A 1 120 ? 20.828 -8.906 2.756 1 86.19 120 THR A O 1
ATOM 926 N N . VAL A 1 121 ? 20.047 -7.449 4.32 1 88.06 121 VAL A N 1
ATOM 927 C CA . VAL A 1 121 ? 18.703 -8.047 4.359 1 88.06 121 VAL A CA 1
ATOM 928 C C . VAL A 1 121 ? 18.094 -8.023 2.967 1 88.06 121 VAL A C 1
ATOM 930 O O . VAL A 1 121 ? 17.594 -9.047 2.479 1 88.06 121 VAL A O 1
ATOM 933 N N . MET A 1 122 ? 18.203 -6.965 2.33 1 91.25 122 MET A N 1
ATOM 934 C CA . MET A 1 122 ? 17.547 -6.785 1.035 1 91.25 122 MET A CA 1
ATOM 935 C C . MET A 1 122 ? 18.234 -7.617 -0.04 1 91.25 122 MET A C 1
ATOM 937 O O . MET A 1 122 ? 17.578 -8.211 -0.891 1 91.25 122 MET A O 1
ATOM 941 N N . ARG A 1 123 ? 19.516 -7.691 -0.007 1 91 123 ARG A N 1
ATOM 942 C CA . ARG A 1 123 ? 20.25 -8.492 -0.975 1 91 123 ARG A CA 1
ATOM 943 C C . ARG A 1 123 ? 19.953 -9.977 -0.799 1 91 123 ARG A C 1
ATOM 945 O O . ARG A 1 123 ? 19.766 -10.695 -1.78 1 91 123 ARG A O 1
ATOM 952 N N . ASP A 1 124 ? 19.938 -10.367 0.409 1 89.5 124 ASP A N 1
ATOM 953 C CA . ASP A 1 124 ? 19.656 -11.766 0.699 1 89.5 124 ASP A CA 1
ATOM 954 C C . ASP A 1 124 ? 18.234 -12.141 0.263 1 89.5 124 ASP A C 1
ATOM 956 O O . ASP A 1 124 ? 18.031 -13.195 -0.34 1 89.5 124 ASP A O 1
ATOM 960 N N . LEU A 1 125 ? 17.312 -11.266 0.581 1 92.75 125 LEU A N 1
ATOM 961 C CA . LEU A 1 125 ? 15.93 -11.539 0.185 1 92.75 125 LEU A CA 1
ATOM 962 C C . LEU A 1 125 ? 15.797 -11.555 -1.334 1 92.75 125 LEU A C 1
ATOM 964 O O . LEU A 1 125 ? 15.055 -12.375 -1.885 1 92.75 125 LEU A O 1
ATOM 968 N N . ASN A 1 126 ? 16.484 -10.656 -1.974 1 94.06 126 ASN A N 1
ATOM 969 C CA . ASN A 1 126 ? 16.5 -10.641 -3.434 1 94.06 126 ASN A CA 1
ATOM 970 C C . ASN A 1 126 ? 17 -11.969 -3.998 1 94.06 126 ASN A C 1
ATOM 972 O O . ASN A 1 126 ? 16.375 -12.547 -4.887 1 94.06 126 ASN A O 1
ATOM 976 N N . SER A 1 127 ? 18.078 -12.414 -3.51 1 92.44 127 SER A N 1
ATOM 977 C CA . SER A 1 127 ? 18.688 -13.672 -3.965 1 92.44 127 SER A CA 1
ATOM 978 C C . SER A 1 127 ? 17.766 -14.852 -3.688 1 92.44 127 SER A C 1
ATOM 980 O O . SER A 1 127 ? 17.609 -15.742 -4.527 1 92.44 127 SER A O 1
ATOM 982 N N . LEU A 1 128 ? 17.188 -14.82 -2.562 1 91.06 128 LEU A N 1
ATOM 983 C CA . LEU A 1 128 ? 16.281 -15.891 -2.174 1 91.06 128 LEU A CA 1
ATOM 984 C C . LEU A 1 128 ? 15.102 -15.977 -3.143 1 91.06 128 LEU A C 1
ATOM 986 O O . LEU A 1 128 ? 14.766 -17.062 -3.615 1 91.06 128 LEU A O 1
ATOM 990 N N . LEU A 1 129 ? 14.5 -14.891 -3.385 1 94.88 129 LEU A N 1
ATOM 991 C CA . LEU A 1 129 ? 13.297 -14.852 -4.211 1 94.88 129 LEU A CA 1
ATOM 992 C C . LEU A 1 129 ? 13.625 -15.203 -5.66 1 94.88 129 LEU A C 1
ATOM 994 O O . LEU A 1 129 ? 12.859 -15.922 -6.312 1 94.88 129 LEU A O 1
ATOM 998 N N . LYS A 1 130 ? 14.734 -14.742 -6.133 1 94.94 130 LYS A N 1
ATOM 999 C CA . LYS A 1 130 ? 15.156 -15.078 -7.488 1 94.94 130 LYS A CA 1
ATOM 1000 C C . LYS A 1 130 ? 15.414 -16.578 -7.625 1 94.94 130 LYS A C 1
ATOM 1002 O O . LYS A 1 130 ? 15 -17.203 -8.609 1 94.94 130 LYS A O 1
ATOM 1007 N N . LYS A 1 131 ? 16.031 -17.094 -6.66 1 92.19 131 LYS A N 1
ATOM 1008 C CA . LYS A 1 131 ? 16.344 -18.531 -6.688 1 92.19 131 LYS A CA 1
ATOM 1009 C C . LYS A 1 131 ? 15.07 -19.359 -6.543 1 92.19 131 LYS A C 1
ATOM 1011 O O . LYS A 1 131 ? 14.891 -20.359 -7.258 1 92.19 131 LYS A O 1
ATOM 1016 N N . THR A 1 132 ? 14.227 -19.031 -5.602 1 92.56 132 THR A N 1
ATOM 1017 C CA . THR A 1 132 ? 13.016 -19.781 -5.297 1 92.56 132 THR A CA 1
ATOM 1018 C C . THR A 1 132 ? 12.109 -19.875 -6.52 1 92.56 132 THR A C 1
ATOM 1020 O O . THR A 1 132 ? 11.555 -20.938 -6.812 1 92.56 132 THR A O 1
ATOM 1023 N N . TYR A 1 133 ? 11.984 -18.797 -7.25 1 96.44 133 TYR A N 1
ATOM 1024 C CA . TYR A 1 133 ? 10.992 -18.734 -8.312 1 96.44 133 TYR A CA 1
ATOM 1025 C C . TYR A 1 133 ? 11.656 -18.719 -9.688 1 96.44 133 TYR A C 1
ATOM 1027 O O . TYR A 1 133 ? 10.977 -18.672 -10.711 1 96.44 133 TYR A O 1
ATOM 1035 N N . ASN A 1 134 ? 13.031 -18.766 -9.68 1 97.38 134 ASN A N 1
ATOM 1036 C CA . ASN A 1 134 ? 13.766 -18.594 -10.93 1 97.38 134 ASN A CA 1
ATOM 1037 C C . ASN A 1 134 ? 13.367 -17.297 -11.648 1 97.38 134 ASN A C 1
ATOM 1039 O O . ASN A 1 134 ? 12.984 -17.328 -12.82 1 97.38 134 ASN A O 1
ATOM 1043 N N . ALA A 1 135 ? 13.422 -16.188 -10.922 1 98.06 135 ALA A N 1
ATOM 1044 C CA . ALA A 1 135 ? 12.977 -14.883 -11.391 1 98.06 135 ALA A CA 1
ATOM 1045 C C . ALA A 1 135 ? 14.148 -14.078 -11.953 1 98.06 135 ALA A C 1
ATOM 1047 O O . ALA A 1 135 ? 15.289 -14.25 -11.508 1 98.06 135 ALA A O 1
ATOM 1048 N N . HIS A 1 136 ? 13.836 -13.242 -12.914 1 98.38 136 HIS A N 1
ATOM 1049 C CA . HIS A 1 136 ? 14.828 -12.336 -13.484 1 98.38 136 HIS A CA 1
ATOM 1050 C C . HIS A 1 136 ? 15 -11.094 -12.609 1 98.38 136 HIS A C 1
ATOM 1052 O O . HIS A 1 136 ? 16.125 -10.641 -12.391 1 98.38 136 HIS A O 1
ATOM 1058 N N . GLN A 1 137 ? 13.938 -10.539 -12.156 1 98.31 137 GLN A N 1
ATOM 1059 C CA . GLN A 1 137 ? 13.914 -9.328 -11.352 1 98.31 137 GLN A CA 1
ATOM 1060 C C . GLN A 1 137 ? 12.898 -9.438 -10.211 1 98.31 137 GLN A C 1
ATOM 1062 O O . GLN A 1 137 ? 11.945 -10.211 -10.305 1 98.31 137 GLN A O 1
ATOM 1067 N N . VAL A 1 138 ? 13.195 -8.703 -9.109 1 98.12 138 VAL A N 1
ATOM 1068 C CA . VAL A 1 138 ? 12.344 -8.75 -7.93 1 98.12 138 VAL A CA 1
ATOM 1069 C C . VAL A 1 138 ? 12 -7.328 -7.48 1 98.12 138 VAL A C 1
ATOM 1071 O O . VAL A 1 138 ? 12.836 -6.426 -7.574 1 98.12 138 VAL A O 1
ATOM 1074 N N . ALA A 1 139 ? 10.781 -7.125 -7.09 1 98.19 139 ALA A N 1
ATOM 1075 C CA . ALA A 1 139 ? 10.344 -5.926 -6.383 1 98.19 139 ALA A CA 1
ATOM 1076 C C . ALA A 1 139 ? 9.719 -6.281 -5.035 1 98.19 139 ALA A C 1
ATOM 1078 O O . ALA A 1 139 ? 8.883 -7.18 -4.949 1 98.19 139 ALA A O 1
ATOM 1079 N N . ILE A 1 140 ? 10.172 -5.652 -3.988 1 97 140 ILE A N 1
ATOM 1080 C CA . ILE A 1 140 ? 9.562 -5.723 -2.668 1 97 140 ILE A CA 1
ATOM 1081 C C . ILE A 1 140 ? 8.938 -4.375 -2.312 1 97 140 ILE A C 1
ATOM 1083 O O . ILE A 1 140 ? 9.641 -3.361 -2.24 1 97 140 ILE A O 1
ATOM 1087 N N . LEU A 1 141 ? 7.656 -4.312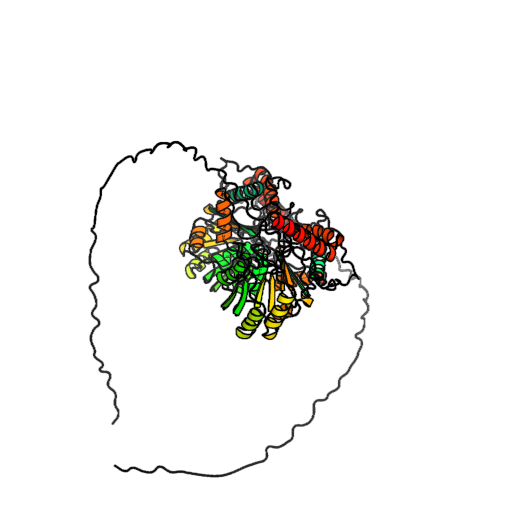 -2.199 1 95.94 141 LEU A N 1
ATOM 1088 C CA . LEU A 1 141 ? 7.027 -3.033 -1.896 1 95.94 141 LEU A CA 1
ATOM 1089 C C . LEU A 1 141 ? 6.176 -3.131 -0.634 1 95.94 141 LEU A C 1
ATOM 1091 O O . LEU A 1 141 ? 5.609 -4.188 -0.342 1 95.94 141 LEU A O 1
ATOM 1095 N N . PRO A 1 142 ? 6.039 -2.023 0.114 1 95.62 142 PRO A N 1
ATOM 1096 C CA . PRO A 1 142 ? 5.223 -2.006 1.33 1 95.62 142 PRO A CA 1
ATOM 1097 C C . PRO A 1 142 ? 3.758 -2.344 1.063 1 95.62 142 PRO A C 1
ATOM 1099 O O . PRO A 1 142 ? 3.24 -2.057 -0.019 1 95.62 142 PRO A O 1
ATOM 1102 N N . GLY A 1 143 ? 3.129 -2.861 2.092 1 94.81 143 GLY A N 1
ATOM 1103 C CA . GLY A 1 143 ? 1.732 -3.25 1.98 1 94.81 143 GLY A CA 1
ATOM 1104 C C . GLY A 1 143 ? 1.498 -4.723 2.264 1 94.81 143 GLY A C 1
ATOM 1105 O O . GLY A 1 143 ? 1.935 -5.238 3.295 1 94.81 143 GLY A O 1
ATOM 1106 N N . SER A 1 144 ? 0.714 -5.34 1.381 1 93.94 144 SER A N 1
ATOM 1107 C CA . SER A 1 144 ? 0.37 -6.758 1.434 1 93.94 144 SER A CA 1
ATOM 1108 C C . SER A 1 144 ? 0.333 -7.371 0.037 1 93.94 144 SER A C 1
ATOM 1110 O O . SER A 1 144 ? 0.604 -6.688 -0.953 1 93.94 144 SER A O 1
ATOM 1112 N N . GLY A 1 145 ? 0.053 -8.648 0.036 1 94.25 145 GLY A N 1
ATOM 1113 C CA . GLY A 1 145 ? -0.075 -9.305 -1.259 1 94.25 145 GLY A CA 1
ATOM 1114 C C . GLY A 1 145 ? -1.013 -8.57 -2.201 1 94.25 145 GLY A C 1
ATOM 1115 O O . GLY A 1 145 ? -0.736 -8.461 -3.398 1 94.25 145 GLY A O 1
ATOM 1116 N N . THR A 1 146 ? -2.086 -8.023 -1.669 1 95.56 146 THR A N 1
ATOM 1117 C CA . THR A 1 146 ? -3.07 -7.309 -2.477 1 95.56 146 THR A CA 1
ATOM 1118 C C . THR A 1 146 ? -2.463 -6.043 -3.072 1 95.56 146 THR A C 1
ATOM 1120 O O . THR A 1 146 ? -2.795 -5.656 -4.195 1 95.56 146 THR A O 1
ATOM 1123 N N . PHE A 1 147 ? -1.597 -5.367 -2.336 1 97.56 147 PHE A N 1
ATOM 1124 C CA . PHE A 1 147 ? -0.894 -4.207 -2.869 1 97.56 147 PHE A CA 1
ATOM 1125 C C . PHE A 1 147 ? -0.006 -4.605 -4.043 1 97.56 147 PHE A C 1
ATOM 1127 O O . PHE A 1 147 ? 0.15 -3.838 -4.996 1 97.56 147 PHE A O 1
ATOM 1134 N N . GLY A 1 148 ? 0.598 -5.797 -3.93 1 97.94 148 GLY A N 1
ATOM 1135 C CA . GLY A 1 148 ? 1.344 -6.332 -5.059 1 97.94 148 GLY A CA 1
ATOM 1136 C C . GLY A 1 148 ? 0.478 -6.594 -6.277 1 97.94 148 GLY A C 1
ATOM 1137 O O . GLY A 1 148 ? 0.88 -6.301 -7.406 1 97.94 148 GLY A O 1
ATOM 1138 N N . MET A 1 149 ? -0.731 -7.129 -6.039 1 97.94 149 MET A N 1
ATOM 1139 C CA . MET A 1 149 ? -1.684 -7.348 -7.125 1 97.94 149 MET A CA 1
ATOM 1140 C C . MET A 1 149 ? -1.997 -6.043 -7.848 1 97.94 149 MET A C 1
ATOM 1142 O O . MET A 1 149 ? -1.957 -5.98 -9.078 1 97.94 149 MET A O 1
ATOM 1146 N N . GLU A 1 150 ? -2.266 -5.055 -7.078 1 98.44 150 GLU A N 1
ATOM 1147 C CA . GLU A 1 150 ? -2.654 -3.791 -7.695 1 98.44 150 GLU A CA 1
ATOM 1148 C C . GLU A 1 150 ? -1.467 -3.123 -8.383 1 98.44 150 GLU A C 1
ATOM 1150 O O . GLU A 1 150 ? -1.626 -2.479 -9.422 1 98.44 150 GLU A O 1
ATOM 1155 N N . ALA A 1 151 ? -0.281 -3.244 -7.812 1 98.62 151 ALA A N 1
ATOM 1156 C CA . ALA A 1 151 ? 0.916 -2.705 -8.453 1 98.62 151 ALA A CA 1
ATOM 1157 C C . ALA A 1 151 ? 1.106 -3.301 -9.844 1 98.62 151 ALA A C 1
ATOM 1159 O O . ALA A 1 151 ? 1.367 -2.574 -10.812 1 98.62 151 ALA A O 1
ATOM 1160 N N . VAL A 1 152 ? 0.958 -4.605 -9.938 1 98.75 152 VAL A N 1
ATOM 1161 C CA . VAL A 1 152 ? 1.142 -5.312 -11.195 1 98.75 152 VAL A CA 1
ATOM 1162 C C . VAL A 1 152 ? 0.038 -4.918 -12.18 1 98.75 152 VAL A C 1
ATOM 1164 O O . VAL A 1 152 ? 0.3 -4.707 -13.359 1 98.75 152 VAL A O 1
ATOM 1167 N N . ALA A 1 153 ? -1.175 -4.82 -11.727 1 98.69 153 ALA A N 1
ATOM 1168 C CA . ALA A 1 153 ? -2.289 -4.406 -12.57 1 98.69 153 ALA A CA 1
ATOM 1169 C C . ALA A 1 153 ? -2.059 -3.01 -13.141 1 98.69 153 ALA A C 1
ATOM 1171 O O . ALA A 1 153 ? -2.242 -2.779 -14.336 1 98.69 153 ALA A O 1
ATOM 1172 N N . ARG A 1 154 ? -1.658 -2.105 -12.289 1 98.56 154 ARG A N 1
ATOM 1173 C CA . ARG A 1 154 ? -1.47 -0.72 -12.703 1 98.56 154 ARG A CA 1
ATOM 1174 C C . ARG A 1 154 ? -0.299 -0.592 -13.68 1 98.56 154 ARG A C 1
ATOM 1176 O O . ARG A 1 154 ? -0.291 0.292 -14.531 1 98.56 154 ARG A O 1
ATOM 1183 N N . GLN A 1 155 ? 0.609 -1.472 -13.586 1 98.5 155 GLN A N 1
ATOM 1184 C CA . GLN A 1 155 ? 1.777 -1.431 -14.461 1 98.5 155 GLN A CA 1
ATOM 1185 C C . GLN A 1 155 ? 1.457 -2.008 -15.836 1 98.5 155 GLN A C 1
ATOM 1187 O O . GLN A 1 155 ? 1.829 -1.431 -16.859 1 98.5 155 GLN A O 1
ATOM 1192 N N . PHE A 1 156 ? 0.729 -3.107 -15.867 1 98.62 156 PHE A N 1
ATOM 1193 C CA . PHE A 1 156 ? 0.688 -3.863 -17.109 1 98.62 156 PHE A CA 1
ATOM 1194 C C . PHE A 1 156 ? -0.706 -3.822 -17.719 1 98.62 156 PHE A C 1
ATOM 1196 O O . PHE A 1 156 ? -0.875 -4.094 -18.922 1 98.62 156 PHE A O 1
ATOM 1203 N N . ALA A 1 157 ? -1.722 -3.477 -16.922 1 98.56 157 ALA A N 1
ATOM 1204 C CA . ALA A 1 157 ? -3.092 -3.621 -17.422 1 98.56 157 ALA A CA 1
ATOM 1205 C C . ALA A 1 157 ? -3.697 -2.264 -17.766 1 98.56 157 ALA A C 1
ATOM 1207 O O . ALA A 1 157 ? -4.816 -2.189 -18.266 1 98.56 157 ALA A O 1
ATOM 1208 N N . THR A 1 158 ? -2.988 -1.176 -17.438 1 98.19 158 THR A N 1
ATOM 1209 C CA . THR A 1 158 ? -3.529 0.163 -17.641 1 98.19 158 THR A CA 1
ATOM 1210 C C . THR A 1 158 ? -3.928 0.362 -19.109 1 98.19 158 THR A C 1
ATOM 1212 O O . THR A 1 158 ? -3.102 0.208 -20 1 98.19 158 THR A O 1
ATOM 1215 N N . ASP A 1 159 ? -5.199 0.622 -19.328 1 97.88 159 ASP A N 1
ATOM 1216 C CA . ASP A 1 159 ? -5.777 0.958 -20.625 1 97.88 159 ASP A CA 1
ATOM 1217 C C . ASP A 1 159 ? -5.707 -0.23 -21.594 1 97.88 159 ASP A C 1
ATOM 1219 O O . ASP A 1 159 ? -5.699 -0.052 -22.812 1 97.88 159 ASP A O 1
ATOM 1223 N N . GLU A 1 160 ? -5.621 -1.474 -21.125 1 98.5 160 GLU A N 1
ATOM 1224 C CA . GLU A 1 160 ? -5.516 -2.686 -21.938 1 98.5 160 GLU A CA 1
ATOM 1225 C C . GLU A 1 160 ? -6.73 -3.59 -21.719 1 98.5 160 GLU A C 1
ATOM 1227 O O . GLU A 1 160 ? -7.449 -3.455 -20.734 1 98.5 160 GLU A O 1
ATOM 1232 N N . HIS A 1 161 ? -6.969 -4.453 -22.688 1 98.81 161 HIS A N 1
ATOM 1233 C CA . HIS A 1 161 ? -7.859 -5.586 -22.469 1 98.81 161 HIS A CA 1
ATOM 1234 C C . HIS A 1 161 ? -7.141 -6.719 -21.734 1 98.81 161 HIS A C 1
ATOM 1236 O O . HIS A 1 161 ? -6.035 -7.105 -22.125 1 98.81 161 HIS A O 1
ATOM 1242 N N . VAL A 1 162 ? -7.797 -7.176 -20.656 1 98.81 162 VAL A N 1
ATOM 1243 C CA . VAL A 1 162 ? -7.156 -8.219 -19.875 1 98.81 162 VAL A CA 1
ATOM 1244 C C . VAL A 1 162 ? -8.141 -9.359 -19.625 1 98.81 162 VAL A C 1
ATOM 1246 O O . VAL A 1 162 ? -9.328 -9.242 -19.938 1 98.81 162 VAL A O 1
ATOM 1249 N N . MET A 1 163 ? -7.598 -10.5 -19.188 1 98.81 163 MET A N 1
ATOM 1250 C CA . MET A 1 163 ? -8.391 -11.695 -18.906 1 98.81 163 MET A CA 1
ATOM 1251 C C . MET A 1 163 ? -8.047 -12.258 -17.531 1 98.81 163 MET A C 1
ATOM 1253 O O . MET A 1 163 ? -6.883 -12.266 -17.141 1 98.81 163 MET A O 1
ATOM 1257 N N . VAL A 1 164 ? -9.125 -12.688 -16.844 1 98.5 164 VAL A N 1
ATOM 1258 C CA . VAL A 1 164 ? -8.945 -13.227 -15.492 1 98.5 164 VAL A CA 1
ATOM 1259 C C . VAL A 1 164 ? -9.508 -14.641 -15.422 1 98.5 164 VAL A C 1
ATOM 1261 O O . VAL A 1 164 ? -10.672 -14.867 -15.758 1 98.5 164 VAL A O 1
ATOM 1264 N N . ILE A 1 165 ? -8.648 -15.602 -15.039 1 97.31 165 ILE A N 1
ATOM 1265 C CA . ILE A 1 165 ? -9.141 -16.906 -14.625 1 97.31 165 ILE A CA 1
ATOM 1266 C C . ILE A 1 165 ? -9.609 -16.859 -13.172 1 97.31 165 ILE A C 1
ATOM 1268 O O . ILE A 1 165 ? -8.82 -16.547 -12.273 1 97.31 165 ILE A O 1
ATOM 1272 N N . ARG A 1 166 ? -10.867 -17.172 -12.992 1 94.5 166 ARG A N 1
ATOM 1273 C CA . ARG A 1 166 ? -11.461 -17.047 -11.664 1 94.5 166 ARG A CA 1
ATOM 1274 C C . ARG A 1 166 ? -11.844 -18.422 -11.109 1 94.5 166 ARG A C 1
ATOM 1276 O O . ARG A 1 166 ? -12.742 -19.078 -11.633 1 94.5 166 ARG A O 1
ATOM 1283 N N . ASN A 1 167 ? -11.219 -18.766 -10.008 1 89.56 167 ASN A N 1
ATOM 1284 C CA . ASN A 1 167 ? -11.469 -20.062 -9.391 1 89.56 167 ASN A CA 1
ATOM 1285 C C . ASN A 1 167 ? -12.109 -19.906 -8.016 1 89.56 167 ASN A C 1
ATOM 1287 O O . ASN A 1 167 ? -12.344 -20.906 -7.32 1 89.56 167 ASN A O 1
ATOM 1291 N N . GLY A 1 168 ? -12.344 -18.625 -7.57 1 81.62 168 GLY A N 1
ATOM 1292 C CA . GLY A 1 168 ? -12.922 -18.359 -6.258 1 81.62 168 GLY A CA 1
ATOM 1293 C C . GLY A 1 168 ? -12.891 -16.891 -5.879 1 81.62 168 GLY A C 1
ATOM 1294 O O . GLY A 1 168 ? -12.836 -16.031 -6.746 1 81.62 168 GLY A O 1
ATOM 1295 N N . TRP A 1 169 ? -12.992 -16.656 -4.594 1 71 169 TRP A N 1
ATOM 1296 C CA . TRP A 1 169 ? -13.125 -15.312 -4.027 1 71 169 TRP A CA 1
ATOM 1297 C C . TRP A 1 169 ? -11.883 -14.477 -4.301 1 71 169 TRP A C 1
ATOM 1299 O O . TRP A 1 169 ? -11.977 -13.305 -4.668 1 71 169 TRP A O 1
ATOM 1309 N N . PHE A 1 170 ? -10.812 -15.016 -4.117 1 76.19 170 PHE A N 1
ATOM 1310 C CA . PHE A 1 170 ? -9.586 -14.227 -4.207 1 76.19 170 PHE A CA 1
ATOM 1311 C C . PHE A 1 170 ? -9.297 -13.844 -5.656 1 76.19 170 PHE A C 1
ATOM 1313 O O . PHE A 1 170 ? -8.672 -12.812 -5.918 1 76.19 170 PHE A O 1
ATOM 1320 N N . SER A 1 171 ? -9.797 -14.633 -6.477 1 84.38 171 SER A N 1
ATOM 1321 C CA . SER A 1 171 ? -9.656 -14.266 -7.883 1 84.38 171 SER A CA 1
ATOM 1322 C C . SER A 1 171 ? -10.641 -13.164 -8.266 1 84.38 171 SER A C 1
ATOM 1324 O O . SER A 1 171 ? -10.438 -12.477 -9.266 1 84.38 171 SER A O 1
ATOM 1326 N N . PHE A 1 172 ? -11.656 -13.07 -7.5 1 89.06 172 PHE A N 1
ATOM 1327 C CA . PHE A 1 172 ? -12.594 -11.969 -7.699 1 89.06 172 PHE A CA 1
ATOM 1328 C C . PHE A 1 172 ? -11.922 -10.633 -7.41 1 89.06 172 PHE A C 1
ATOM 1330 O O . PHE A 1 172 ? -12.281 -9.609 -8 1 89.06 172 PHE A O 1
ATOM 1337 N N . ARG A 1 173 ? -10.961 -10.648 -6.637 1 93.5 173 ARG A N 1
ATOM 1338 C CA . ARG A 1 173 ? -10.227 -9.453 -6.238 1 93.5 173 ARG A CA 1
ATOM 1339 C C . ARG A 1 173 ? -9.594 -8.773 -7.449 1 93.5 173 ARG A C 1
ATOM 1341 O O . ARG A 1 173 ? -9.516 -7.543 -7.504 1 93.5 173 ARG A O 1
ATOM 1348 N N . TRP A 1 174 ? -9.211 -9.531 -8.43 1 96.62 174 TRP A N 1
ATOM 1349 C CA . TRP A 1 174 ? -8.633 -8.945 -9.633 1 96.62 174 TRP A CA 1
ATOM 1350 C C . TRP A 1 174 ? -9.617 -7.988 -10.297 1 96.62 174 TRP A C 1
ATOM 1352 O O . TRP A 1 174 ? -9.266 -6.859 -10.648 1 96.62 174 TRP A O 1
ATOM 1362 N N . THR A 1 175 ? -10.844 -8.422 -10.43 1 96.25 175 THR A N 1
ATOM 1363 C CA . THR A 1 175 ? -11.828 -7.574 -11.086 1 96.25 175 THR A CA 1
ATOM 1364 C C . THR A 1 175 ? -12.164 -6.359 -10.219 1 96.25 175 THR A C 1
ATOM 1366 O O . THR A 1 175 ? -12.414 -5.27 -10.742 1 96.25 175 THR A O 1
ATOM 1369 N N . GLU A 1 176 ? -12.172 -6.5 -8.914 1 95.69 176 GLU A N 1
ATOM 1370 C CA . GLU A 1 176 ? -12.383 -5.367 -8.016 1 95.69 176 GLU A CA 1
ATOM 1371 C C . GLU A 1 176 ? -11.281 -4.324 -8.164 1 95.69 176 GLU A C 1
ATOM 1373 O O . GLU A 1 176 ? -11.562 -3.125 -8.242 1 95.69 176 GLU A O 1
ATOM 1378 N N . ILE A 1 177 ? -10.07 -4.828 -8.188 1 97.88 177 ILE A N 1
ATOM 1379 C CA . ILE A 1 177 ? -8.922 -3.949 -8.359 1 97.88 177 ILE A CA 1
ATOM 1380 C C . ILE A 1 177 ? -9.016 -3.219 -9.695 1 97.88 177 ILE A C 1
ATOM 1382 O O . ILE A 1 177 ? -8.867 -1.996 -9.75 1 97.88 177 ILE A O 1
ATOM 1386 N N . LEU A 1 178 ? -9.312 -3.941 -10.758 1 98.25 178 LEU A N 1
ATOM 1387 C CA . LEU A 1 178 ? -9.352 -3.389 -12.102 1 98.25 178 LEU A CA 1
ATOM 1388 C C . LEU A 1 178 ? -10.492 -2.385 -12.242 1 98.25 178 LEU A C 1
ATOM 1390 O O . LEU A 1 178 ? -10.305 -1.298 -12.797 1 98.25 178 LEU A O 1
ATOM 1394 N N . ASP A 1 179 ? -11.656 -2.701 -11.68 1 97.12 179 ASP A N 1
ATOM 1395 C CA . ASP A 1 179 ? -12.844 -1.872 -11.828 1 97.12 179 ASP A CA 1
ATOM 1396 C C . ASP A 1 179 ? -12.766 -0.633 -10.938 1 97.12 179 ASP A C 1
ATOM 1398 O O . ASP A 1 179 ? -12.945 0.49 -11.414 1 97.12 179 ASP A O 1
ATOM 1402 N N . MET A 1 180 ? -12.438 -0.846 -9.711 1 96.44 180 MET A N 1
ATOM 1403 C CA . MET A 1 180 ? -12.367 0.281 -8.781 1 96.44 180 MET A CA 1
ATOM 1404 C C . MET A 1 180 ? -11.266 1.25 -9.188 1 96.44 180 MET A C 1
ATOM 1406 O O . MET A 1 180 ? -11.414 2.465 -9.055 1 96.44 180 MET A O 1
ATOM 1410 N N . GLY A 1 181 ? -10.188 0.707 -9.633 1 97.38 181 GLY A N 1
ATOM 1411 C CA . GLY A 1 181 ? -9.047 1.532 -10.016 1 97.38 181 GLY A CA 1
ATOM 1412 C C . GLY A 1 181 ? -9.195 2.148 -11.391 1 97.38 181 GLY A C 1
ATOM 1413 O O . GLY A 1 181 ? -8.359 2.951 -11.812 1 97.38 181 GLY A O 1
ATOM 1414 N N . ARG A 1 182 ? -10.234 1.792 -12.078 1 96.5 182 ARG A N 1
ATOM 1415 C CA . ARG A 1 182 ? -10.375 2.225 -13.469 1 96.5 182 ARG A CA 1
ATOM 1416 C C . ARG A 1 182 ? -9.094 1.975 -14.25 1 96.5 182 ARG A C 1
ATOM 1418 O O . ARG A 1 182 ? -8.586 2.873 -14.922 1 96.5 182 ARG A O 1
ATOM 1425 N N . ILE A 1 183 ? -8.586 0.753 -14.141 1 98.06 183 ILE A N 1
ATOM 1426 C CA . ILE A 1 183 ? -7.238 0.481 -14.625 1 98.06 183 ILE A CA 1
ATOM 1427 C C . ILE A 1 183 ? -7.293 0.013 -16.078 1 98.06 183 ILE A C 1
ATOM 1429 O O . ILE A 1 183 ? -6.715 0.648 -16.953 1 98.06 183 ILE A O 1
ATOM 1433 N N . CYS A 1 184 ? -8.055 -0.996 -16.375 1 98.12 184 CYS A N 1
ATOM 1434 C CA . CYS A 1 184 ? -8.039 -1.616 -17.688 1 98.12 184 CYS A CA 1
ATOM 1435 C C . CYS A 1 184 ? -9.109 -1.02 -18.594 1 98.12 184 CYS A C 1
ATOM 1437 O O . CYS A 1 184 ? -10.062 -0.411 -18.109 1 98.12 184 CYS A O 1
ATOM 1439 N N . LYS A 1 185 ? -8.93 -1.169 -19.828 1 98.19 185 LYS A N 1
ATOM 1440 C CA . LYS A 1 185 ? -9.938 -0.796 -20.812 1 98.19 185 LYS A CA 1
ATOM 1441 C C . LYS A 1 185 ? -11.148 -1.728 -20.75 1 98.19 185 LYS A C 1
ATOM 1443 O O . LYS A 1 185 ? -12.289 -1.276 -20.828 1 98.19 185 LYS A O 1
ATOM 1448 N N . SER A 1 186 ? -10.852 -2.98 -20.641 1 98.44 186 SER A N 1
ATOM 1449 C CA . SER A 1 186 ? -11.875 -4.016 -20.531 1 98.44 186 SER A CA 1
ATOM 1450 C C . SER A 1 186 ? -11.281 -5.316 -19.984 1 98.44 186 SER A C 1
ATOM 1452 O O . SER A 1 186 ? -10.062 -5.5 -20 1 98.44 186 SER A O 1
ATOM 1454 N N . HIS A 1 187 ? -12.234 -6.105 -19.422 1 98.06 187 HIS A N 1
ATOM 1455 C CA . HIS A 1 187 ? -11.75 -7.406 -18.953 1 98.06 187 HIS A CA 1
ATOM 1456 C C . HIS A 1 187 ? -12.781 -8.5 -19.219 1 98.06 187 HIS A C 1
ATOM 1458 O O . HIS A 1 187 ? -13.984 -8.227 -19.281 1 98.06 187 HIS A O 1
ATOM 1464 N N . SER A 1 188 ? -12.258 -9.75 -19.422 1 98.12 188 SER A N 1
ATOM 1465 C CA . SER A 1 188 ? -13.047 -10.977 -19.484 1 98.12 188 SER A CA 1
ATOM 1466 C C . SER A 1 188 ? -12.68 -11.922 -18.344 1 98.12 188 SER A C 1
ATOM 1468 O O . SER A 1 188 ? -11.523 -11.977 -17.922 1 98.12 188 SER A O 1
ATOM 1470 N N . VAL A 1 189 ? -13.734 -12.625 -17.906 1 97.81 189 VAL A N 1
ATOM 1471 C CA . VAL A 1 189 ? -13.523 -13.531 -16.781 1 97.81 189 VAL A CA 1
ATOM 1472 C C . VAL A 1 189 ? -13.875 -14.961 -17.188 1 97.81 189 VAL A C 1
ATOM 1474 O O . VAL A 1 189 ? -14.953 -15.203 -17.75 1 97.81 189 VAL A O 1
ATOM 1477 N N . LEU A 1 190 ? -12.945 -15.875 -16.984 1 97.31 190 LEU A N 1
ATOM 1478 C CA . LEU A 1 190 ? -13.172 -17.312 -17.172 1 97.31 190 LEU A CA 1
ATOM 1479 C C . LEU A 1 190 ? -13.352 -18.016 -15.836 1 97.31 190 LEU A C 1
ATOM 1481 O O . LEU A 1 190 ? -12.375 -18.312 -15.148 1 97.31 190 LEU A O 1
ATOM 1485 N N . LYS A 1 191 ? -14.555 -18.406 -15.555 1 94 191 LYS A N 1
ATOM 1486 C CA . LYS A 1 191 ? -14.906 -18.922 -14.234 1 94 191 LYS A CA 1
ATOM 1487 C C . LYS A 1 191 ? -14.773 -20.438 -14.18 1 94 191 LYS A C 1
ATOM 1489 O O . LYS A 1 191 ? -15.07 -21.125 -15.164 1 94 191 LYS A O 1
ATOM 1494 N N . ALA A 1 192 ? -14.438 -20.844 -13.016 1 91.19 192 ALA A N 1
ATOM 1495 C CA . ALA A 1 192 ? -14.453 -22.297 -12.766 1 91.19 192 ALA A CA 1
ATOM 1496 C C . ALA A 1 192 ? -15.828 -22.891 -13.062 1 91.19 192 ALA A C 1
ATOM 1498 O O . ALA A 1 192 ? -16.844 -22.203 -12.922 1 91.19 192 ALA A O 1
ATOM 1499 N N . GLN A 1 193 ? -15.773 -24.141 -13.453 1 86.88 193 GLN A N 1
ATOM 1500 C CA . GLN A 1 193 ? -17 -24.812 -13.867 1 86.88 193 GLN A CA 1
ATOM 1501 C C . GLN A 1 193 ? -17.266 -26.062 -13.016 1 86.88 193 GLN A C 1
ATOM 1503 O O . GLN A 1 193 ? -16.328 -26.688 -12.531 1 86.88 193 GLN A O 1
ATOM 1508 N N . PRO A 1 194 ? -18.547 -26.266 -12.82 1 84 194 PRO A N 1
ATOM 1509 C CA . PRO A 1 194 ? -18.875 -27.516 -12.133 1 84 194 PRO A CA 1
ATOM 1510 C C . PRO A 1 194 ? -18.469 -28.75 -12.945 1 84 194 PRO A C 1
ATOM 1512 O O . PRO A 1 194 ? -18.578 -28.75 -14.172 1 84 194 PRO A O 1
ATOM 1515 N N . VAL A 1 195 ? -17.922 -29.719 -12.234 1 79.94 195 VAL A N 1
ATOM 1516 C CA . VAL A 1 195 ? -17.562 -30.969 -12.891 1 79.94 195 VAL A CA 1
ATOM 1517 C C . VAL A 1 195 ? -18.5 -32.094 -12.422 1 79.94 195 VAL A C 1
ATOM 1519 O O . VAL A 1 195 ? -18.938 -32.094 -11.273 1 79.94 195 VAL A O 1
ATOM 1522 N N . PRO A 1 196 ? -18.938 -32.938 -13.438 1 71.12 196 PRO A N 1
ATOM 1523 C CA . PRO A 1 196 ? -19.812 -34.031 -13.062 1 71.12 196 PRO A CA 1
ATOM 1524 C C . PRO A 1 196 ? -19.203 -34.906 -11.969 1 71.12 196 PRO A C 1
ATOM 1526 O O . PRO A 1 196 ? -17.984 -35.094 -11.93 1 71.12 196 PRO A O 1
ATOM 1529 N N . GLN A 1 197 ? -19.922 -35.125 -10.891 1 63.03 197 GLN A N 1
ATOM 1530 C CA . GLN A 1 197 ? -19.469 -35.906 -9.766 1 63.03 197 GLN A CA 1
ATOM 1531 C C . GLN A 1 197 ? -19.219 -37.375 -10.18 1 63.03 197 GLN A C 1
ATOM 1533 O O . GLN A 1 197 ? -19.969 -37.906 -11 1 63.03 197 GLN A O 1
ATOM 1538 N N . GLU A 1 198 ? -17.922 -37.781 -9.945 1 56.06 198 GLU A N 1
ATOM 1539 C CA . GLU A 1 198 ? -17.703 -39.219 -10.195 1 56.06 198 GLU A CA 1
ATOM 1540 C C . GLU A 1 198 ? -18.719 -40.062 -9.43 1 56.06 198 GLU A C 1
ATOM 1542 O O . GLU A 1 198 ? -19.156 -41.094 -9.93 1 56.06 198 GLU A O 1
ATOM 1547 N N . ASP A 1 199 ? -18.844 -39.594 -8.117 1 52.81 199 ASP A N 1
ATOM 1548 C CA . ASP A 1 199 ? -19.75 -40.438 -7.328 1 52.81 199 ASP A CA 1
ATOM 1549 C C . ASP A 1 199 ? -21.156 -39.844 -7.305 1 52.81 199 ASP A C 1
ATOM 1551 O O . ASP A 1 199 ? -21.359 -38.719 -6.824 1 52.81 199 ASP A O 1
ATOM 1555 N N . SER A 1 200 ? -22.031 -40.312 -8.148 1 54.25 200 SER A N 1
ATOM 1556 C CA . SER A 1 200 ? -23.438 -39.938 -8.297 1 54.25 200 SER A CA 1
ATOM 1557 C C . SER A 1 200 ? -24.078 -39.656 -6.945 1 54.25 200 SER A C 1
ATOM 1559 O O . SER A 1 200 ? -25.125 -39.031 -6.875 1 54.25 200 SER A O 1
ATOM 1561 N N . GLY A 1 201 ? -23.594 -40.188 -5.945 1 52.06 201 GLY A N 1
ATOM 1562 C CA . GLY A 1 201 ? -24.266 -40.062 -4.664 1 52.06 201 GLY A CA 1
ATOM 1563 C C . GLY A 1 201 ? -23.828 -38.844 -3.879 1 52.06 201 GLY A C 1
ATOM 1564 O O . GLY A 1 201 ? -24.359 -38.562 -2.801 1 52.06 201 GLY A O 1
ATOM 1565 N N . CYS A 1 202 ? -22.828 -38.281 -4.285 1 55.75 202 CYS A N 1
ATOM 1566 C CA . CYS A 1 202 ? -22.328 -37.188 -3.457 1 55.75 202 CYS A CA 1
ATOM 1567 C C . CYS A 1 202 ? -23.016 -35.875 -3.834 1 55.75 202 CYS A C 1
ATOM 1569 O O . CYS A 1 202 ? -23 -35.469 -4.996 1 55.75 202 CYS A O 1
ATOM 1571 N N . PRO A 1 203 ? -23.891 -35.438 -2.99 1 60.38 203 PRO A N 1
ATOM 1572 C CA . PRO A 1 203 ? -24.688 -34.219 -3.238 1 60.38 203 PRO A CA 1
ATOM 1573 C C . PRO A 1 203 ? -23.812 -32.969 -3.459 1 60.38 203 PRO A C 1
ATOM 1575 O O . PRO A 1 203 ? -24.328 -31.922 -3.844 1 60.38 203 PRO A O 1
ATOM 1578 N N . HIS A 1 204 ? -22.5 -33.188 -3.396 1 68.69 204 HIS A N 1
ATOM 1579 C CA . HIS A 1 204 ? -21.719 -31.969 -3.436 1 68.69 204 HIS A CA 1
ATOM 1580 C C . HIS A 1 204 ? -21.109 -31.734 -4.812 1 68.69 204 HIS A C 1
ATOM 1582 O O . HIS A 1 204 ? -20.562 -32.688 -5.41 1 68.69 204 HIS A O 1
ATOM 1588 N N . VAL A 1 205 ? -21.391 -30.703 -5.383 1 71 205 VAL A N 1
ATOM 1589 C CA . VAL A 1 205 ? -20.859 -30.328 -6.684 1 71 205 VAL A CA 1
ATOM 1590 C C . VAL A 1 205 ? -19.391 -29.938 -6.543 1 71 205 VAL A C 1
ATOM 1592 O O . VAL A 1 205 ? -19 -29.25 -5.59 1 71 205 VAL A O 1
ATOM 1595 N N . GLN A 1 206 ? -18.547 -30.516 -7.312 1 78.5 206 GLN A N 1
ATOM 1596 C CA . GLN A 1 206 ? -17.141 -30.141 -7.375 1 78.5 206 GLN A CA 1
ATOM 1597 C C . GLN A 1 206 ? -16.875 -29.188 -8.539 1 78.5 206 GLN A C 1
ATOM 1599 O O . GLN A 1 206 ? -17.672 -29.109 -9.477 1 78.5 206 GLN A O 1
ATOM 1604 N N . TYR A 1 207 ? -15.883 -28.406 -8.391 1 82.81 207 TYR A N 1
ATOM 1605 C CA . TYR A 1 207 ? -15.555 -27.422 -9.406 1 82.81 207 TYR A CA 1
ATOM 1606 C C . TYR A 1 207 ? -14.133 -27.609 -9.93 1 82.81 207 TYR A C 1
ATOM 1608 O O . TYR A 1 207 ? -13.258 -28.078 -9.195 1 82.81 207 TYR A O 1
ATOM 1616 N N . ALA A 1 208 ? -14.008 -27.328 -11.195 1 88.38 208 ALA A N 1
ATOM 1617 C CA . ALA A 1 208 ? -12.703 -27.297 -11.852 1 88.38 208 ALA A CA 1
ATOM 1618 C C . ALA A 1 208 ? -12.469 -25.969 -12.555 1 88.38 208 ALA A C 1
ATOM 1620 O O . ALA A 1 208 ? -13.422 -25.266 -12.906 1 88.38 208 ALA A O 1
ATOM 1621 N N . PRO A 1 209 ? -11.148 -25.609 -12.703 1 91.75 209 PRO A N 1
ATOM 1622 C CA . PRO A 1 209 ? -10.867 -24.406 -13.492 1 91.75 209 PRO A CA 1
ATOM 1623 C C . PRO A 1 209 ? -11.438 -24.484 -14.906 1 91.75 209 PRO A C 1
ATOM 1625 O O . PRO A 1 209 ? -11.758 -25.578 -15.383 1 91.75 209 PRO A O 1
ATOM 1628 N N . TYR A 1 210 ? -11.609 -23.281 -15.477 1 94 210 TYR A N 1
ATOM 1629 C CA . TYR A 1 210 ? -11.992 -23.234 -16.891 1 94 210 TYR A CA 1
ATOM 1630 C C . TYR A 1 210 ? -11.102 -24.156 -17.719 1 94 210 TYR A C 1
ATOM 1632 O O . TYR A 1 210 ? -9.883 -24.156 -17.547 1 94 210 TYR A O 1
ATOM 1640 N N . PRO A 1 211 ? -11.688 -25.016 -18.531 1 95 211 PRO A N 1
ATOM 1641 C CA . PRO A 1 211 ? -10.859 -25.984 -19.281 1 95 211 PRO A CA 1
ATOM 1642 C C . PRO A 1 211 ? -9.742 -25.297 -20.062 1 95 211 PRO A C 1
ATOM 1644 O O . PRO A 1 211 ? -9.992 -24.312 -20.766 1 95 211 PRO A O 1
ATOM 1647 N N . ILE A 1 212 ? -8.609 -25.859 -19.938 1 97.38 212 ILE A N 1
ATOM 1648 C CA . ILE A 1 212 ? -7.41 -25.203 -20.453 1 97.38 212 ILE A CA 1
ATOM 1649 C C . ILE A 1 212 ? -7.52 -25.016 -21.953 1 97.38 212 ILE A C 1
ATOM 1651 O O . ILE A 1 212 ? -7.082 -23.984 -22.5 1 97.38 212 ILE A O 1
ATOM 1655 N N . ASP A 1 213 ? -8.07 -25.969 -22.672 1 97.75 213 ASP A N 1
ATOM 1656 C CA . ASP A 1 213 ? -8.211 -25.828 -24.125 1 97.75 213 ASP A CA 1
ATOM 1657 C C . ASP A 1 213 ? -9.125 -24.656 -24.469 1 97.75 213 ASP A C 1
ATOM 1659 O O . ASP A 1 213 ? -8.883 -23.938 -25.438 1 97.75 213 ASP A O 1
ATOM 1663 N N . ASP A 1 214 ? -10.125 -24.469 -23.688 1 97.81 214 ASP A N 1
ATOM 1664 C CA . ASP A 1 214 ? -11.031 -23.328 -23.891 1 97.81 214 ASP A CA 1
ATOM 1665 C C . ASP A 1 214 ? -10.359 -22.016 -23.531 1 97.81 214 ASP A C 1
ATOM 1667 O O . ASP A 1 214 ? -10.633 -20.984 -24.141 1 97.81 214 ASP A O 1
ATOM 1671 N N . VAL A 1 215 ? -9.508 -22.016 -22.5 1 98.31 215 VAL A N 1
ATOM 1672 C CA . VAL A 1 215 ? -8.727 -20.844 -22.141 1 98.31 215 VAL A CA 1
ATOM 1673 C C . VAL A 1 215 ? -7.855 -20.422 -23.328 1 98.31 215 VAL A C 1
ATOM 1675 O O . VAL A 1 215 ? -7.812 -19.25 -23.688 1 98.31 215 VAL A O 1
ATOM 1678 N N . VAL A 1 216 ? -7.168 -21.422 -23.891 1 98.69 216 VAL A N 1
ATOM 1679 C CA . VAL A 1 216 ? -6.293 -21.172 -25.031 1 98.69 216 VAL A CA 1
ATOM 1680 C C . VAL A 1 216 ? -7.098 -20.547 -26.172 1 98.69 216 VAL A C 1
ATOM 1682 O O . VAL A 1 216 ? -6.68 -19.531 -26.734 1 98.69 216 VAL A O 1
ATOM 1685 N N . ASP A 1 217 ? -8.266 -21.078 -26.453 1 98.62 217 ASP A N 1
ATOM 1686 C CA . ASP A 1 217 ? -9.117 -20.562 -27.516 1 98.62 217 ASP A CA 1
ATOM 1687 C C . ASP A 1 217 ? -9.539 -19.125 -27.234 1 98.62 217 ASP A C 1
ATOM 1689 O O . ASP A 1 217 ? -9.508 -18.281 -28.141 1 98.62 217 ASP A O 1
ATOM 1693 N N . ARG A 1 218 ? -9.914 -18.844 -26.062 1 98.69 218 ARG A N 1
ATOM 1694 C CA . ARG A 1 218 ? -10.367 -17.516 -25.688 1 98.69 218 ARG A CA 1
ATOM 1695 C C . ARG A 1 218 ? -9.234 -16.5 -25.766 1 98.69 218 ARG A C 1
ATOM 1697 O O . ARG A 1 218 ? -9.445 -15.352 -26.172 1 98.69 218 ARG A O 1
ATOM 1704 N N . VAL A 1 219 ? -8.047 -16.906 -25.359 1 98.75 219 VAL A N 1
ATOM 1705 C CA . VAL A 1 219 ? -6.879 -16.031 -25.406 1 98.75 219 VAL A CA 1
ATOM 1706 C C . VAL A 1 219 ? -6.562 -15.68 -26.859 1 98.75 219 VAL A C 1
ATOM 1708 O O . VAL A 1 219 ? -6.293 -14.516 -27.172 1 98.75 219 VAL A O 1
ATOM 1711 N N . LEU A 1 220 ? -6.602 -16.703 -27.688 1 98.62 220 LEU A N 1
ATOM 1712 C CA . LEU A 1 220 ? -6.301 -16.469 -29.094 1 98.62 220 LEU A CA 1
ATOM 1713 C C . LEU A 1 220 ? -7.355 -15.578 -29.734 1 98.62 220 LEU A C 1
ATOM 1715 O O . LEU A 1 220 ? -7.043 -14.789 -30.625 1 98.62 220 LEU A O 1
ATOM 1719 N N . GLU A 1 221 ? -8.531 -15.664 -29.281 1 98.62 221 GLU A N 1
ATOM 1720 C CA . GLU A 1 221 ? -9.641 -14.891 -29.812 1 98.62 221 GLU A CA 1
ATOM 1721 C C . GLU A 1 221 ? -9.594 -13.445 -29.328 1 98.62 221 GLU A C 1
ATOM 1723 O O . GLU A 1 221 ? -9.734 -12.508 -30.109 1 98.62 221 GLU A O 1
ATOM 1728 N N . GLU A 1 222 ? -9.32 -13.211 -28.031 1 98.69 222 GLU A N 1
ATOM 1729 C CA . GLU A 1 222 ? -9.484 -11.898 -27.406 1 98.69 222 GLU A CA 1
ATOM 1730 C C . GLU A 1 222 ? -8.156 -11.148 -27.359 1 98.69 222 GLU A C 1
ATOM 1732 O O . GLU A 1 222 ? -8.141 -9.922 -27.188 1 98.69 222 GLU A O 1
ATOM 1737 N N . ARG A 1 223 ? -7.09 -11.836 -27.375 1 98.81 223 ARG A N 1
ATOM 1738 C CA . ARG A 1 223 ? -5.738 -11.289 -27.406 1 98.81 223 ARG A CA 1
ATOM 1739 C C . ARG A 1 223 ? -5.5 -10.359 -26.219 1 98.81 223 ARG A C 1
ATOM 1741 O O . ARG A 1 223 ? -5.109 -9.203 -26.406 1 98.81 223 ARG A O 1
ATOM 1748 N N . PRO A 1 224 ? -5.711 -10.844 -24.984 1 98.88 224 PRO A N 1
ATOM 1749 C CA . PRO A 1 224 ? -5.48 -10.008 -23.812 1 98.88 224 PRO A CA 1
ATOM 1750 C C . PRO A 1 224 ? -4.016 -9.602 -23.641 1 98.88 224 PRO A C 1
ATOM 1752 O O . PRO A 1 224 ? -3.119 -10.398 -23.922 1 98.88 224 PRO A O 1
ATOM 1755 N N . ALA A 1 225 ? -3.791 -8.391 -23.141 1 98.75 225 ALA A N 1
ATOM 1756 C CA . ALA A 1 225 ? -2.438 -7.938 -22.828 1 98.75 225 ALA A CA 1
ATOM 1757 C C . ALA A 1 225 ? -1.883 -8.656 -21.609 1 98.75 225 ALA A C 1
ATOM 1759 O O . ALA A 1 225 ? -0.667 -8.805 -21.453 1 98.75 225 ALA A O 1
ATOM 1760 N N . VAL A 1 226 ? -2.814 -9.031 -20.703 1 98.81 226 VAL A N 1
ATOM 1761 C CA . VAL A 1 226 ? -2.432 -9.734 -19.484 1 98.81 226 VAL A CA 1
ATOM 1762 C C . VAL A 1 226 ? -3.445 -10.828 -19.172 1 98.81 226 VAL A C 1
ATOM 1764 O O . VAL A 1 226 ? -4.652 -10.625 -19.312 1 98.81 226 VAL A O 1
ATOM 1767 N N . LEU A 1 227 ? -2.99 -11.969 -18.844 1 98.88 227 LEU A N 1
ATOM 1768 C CA . LEU A 1 227 ? -3.785 -13.031 -18.25 1 98.88 227 LEU A CA 1
ATOM 1769 C C . LEU A 1 227 ? -3.459 -13.188 -16.766 1 98.88 227 LEU A C 1
ATOM 1771 O O . LEU A 1 227 ? -2.303 -13.414 -16.391 1 98.88 227 LEU A O 1
ATOM 1775 N N . PHE A 1 228 ? -4.496 -12.977 -15.93 1 98.56 228 PHE A N 1
ATOM 1776 C CA . PHE A 1 228 ? -4.355 -13.148 -14.492 1 98.56 228 PHE A CA 1
ATOM 1777 C C . PHE A 1 228 ? -4.926 -14.484 -14.047 1 98.56 228 PHE A C 1
ATOM 1779 O O . PHE A 1 228 ? -6.012 -14.875 -14.484 1 98.56 228 PHE A O 1
ATOM 1786 N N . ALA A 1 229 ? -4.207 -15.211 -13.148 1 97.44 229 ALA A N 1
ATOM 1787 C CA . ALA A 1 229 ? -4.727 -16.453 -12.594 1 97.44 229 ALA A CA 1
ATOM 1788 C C . ALA A 1 229 ? -4.203 -16.688 -11.18 1 97.44 229 ALA A C 1
ATOM 1790 O O . ALA A 1 229 ? -3.053 -16.359 -10.875 1 97.44 229 ALA A O 1
ATOM 1791 N N . PRO A 1 230 ? -5.039 -17.25 -10.367 1 95.38 230 PRO A N 1
ATOM 1792 C CA . PRO A 1 230 ? -4.523 -17.734 -9.078 1 95.38 230 PRO A CA 1
ATOM 1793 C C . PRO A 1 230 ? -3.816 -19.078 -9.188 1 95.38 230 PRO A C 1
ATOM 1795 O O . PRO A 1 230 ? -4.301 -19.984 -9.867 1 95.38 230 PRO A O 1
ATOM 1798 N N . HIS A 1 231 ? -2.707 -19.188 -8.555 1 94.75 231 HIS A N 1
ATOM 1799 C CA . HIS A 1 231 ? -2.066 -20.5 -8.445 1 94.75 231 HIS A CA 1
ATOM 1800 C C . HIS A 1 231 ? -2.871 -21.438 -7.543 1 94.75 231 HIS A C 1
ATOM 1802 O O . HIS A 1 231 ? -3.242 -22.531 -7.957 1 94.75 231 HIS A O 1
ATOM 1808 N N . VAL A 1 232 ? -3.113 -20.891 -6.355 1 89.44 232 VAL A N 1
ATOM 1809 C CA . VAL A 1 232 ? -3.939 -21.594 -5.371 1 89.44 232 VAL A CA 1
ATOM 1810 C C . VAL A 1 232 ? -5.102 -20.688 -4.953 1 89.44 232 VAL A C 1
ATOM 1812 O O . VAL A 1 232 ? -4.918 -19.5 -4.703 1 89.44 232 VAL A O 1
ATOM 1815 N N . GLU A 1 233 ? -6.215 -21.266 -4.98 1 83.94 233 GLU A N 1
ATOM 1816 C CA . GLU A 1 233 ? -7.406 -20.609 -4.445 1 83.94 233 GLU A CA 1
ATOM 1817 C C . GLU A 1 233 ? -7.844 -21.25 -3.129 1 83.94 233 GLU A C 1
ATOM 1819 O O . GLU A 1 233 ? -8.445 -22.328 -3.125 1 83.94 233 GLU A O 1
ATOM 1824 N N . THR A 1 234 ? -7.641 -20.484 -2.135 1 71.75 234 THR A N 1
ATOM 1825 C CA . THR A 1 234 ? -7.875 -21.016 -0.798 1 71.75 234 THR A CA 1
ATOM 1826 C C . THR A 1 234 ? -9.367 -21.25 -0.559 1 71.75 234 THR A C 1
ATOM 1828 O O . THR A 1 234 ? -9.75 -22.188 0.145 1 71.75 234 THR A O 1
ATOM 1831 N N . SER A 1 235 ? -10.164 -20.469 -1.086 1 67.81 235 SER A N 1
ATOM 1832 C CA . SER A 1 235 ? -11.602 -20.547 -0.835 1 67.81 235 SER A CA 1
ATOM 1833 C C . SER A 1 235 ? -12.195 -21.828 -1.398 1 67.81 235 SER A C 1
ATOM 1835 O O . SER A 1 235 ? -13.172 -22.359 -0.859 1 67.81 235 SER A O 1
ATOM 1837 N N . THR A 1 236 ? -11.578 -22.344 -2.416 1 71.06 236 THR A N 1
ATOM 1838 C CA . THR A 1 236 ? -12.109 -23.547 -3.043 1 71.06 236 THR A CA 1
ATOM 1839 C C . THR A 1 236 ? -11.117 -24.703 -2.91 1 71.06 236 THR A C 1
ATOM 1841 O O . THR A 1 236 ? -11.445 -25.859 -3.227 1 71.06 236 THR A O 1
ATOM 1844 N N . GLY A 1 237 ? -9.961 -24.328 -2.469 1 77.88 237 GLY A N 1
ATOM 1845 C CA . GLY A 1 237 ? -8.93 -25.344 -2.309 1 77.88 237 GLY A CA 1
ATOM 1846 C C . GLY A 1 237 ? -8.375 -25.844 -3.629 1 77.88 237 GLY A C 1
ATOM 1847 O O . GLY A 1 237 ? -7.898 -26.984 -3.721 1 77.88 237 GLY A O 1
ATOM 1848 N N . MET A 1 238 ? -8.438 -25.125 -4.68 1 84.12 238 MET A N 1
ATOM 1849 C CA . MET A 1 238 ? -7.977 -25.516 -6.008 1 84.12 238 MET A CA 1
ATOM 1850 C C . MET A 1 238 ? -6.559 -25.016 -6.262 1 84.12 238 MET A C 1
ATOM 1852 O O . MET A 1 238 ? -6.211 -23.906 -5.875 1 84.12 238 MET A O 1
ATOM 1856 N N . ILE A 1 239 ? -5.781 -25.844 -6.895 1 90 239 ILE A N 1
ATOM 1857 C CA . ILE A 1 239 ? -4.473 -25.438 -7.391 1 90 239 ILE A CA 1
ATOM 1858 C C . ILE A 1 239 ? -4.391 -25.688 -8.898 1 90 239 ILE A C 1
ATOM 1860 O O . ILE A 1 239 ? -4.875 -26.719 -9.383 1 90 239 ILE A O 1
ATOM 1864 N N . LEU A 1 240 ? -3.842 -24.781 -9.641 1 93.38 240 LEU A N 1
ATOM 1865 C CA . LEU A 1 240 ? -3.621 -25 -11.07 1 93.38 240 LEU A CA 1
ATOM 1866 C C . LEU A 1 240 ? -2.412 -25.891 -11.305 1 93.38 240 LEU A C 1
ATOM 1868 O O . LEU A 1 240 ? -1.312 -25.594 -10.836 1 93.38 240 LEU A O 1
ATOM 1872 N N . PRO A 1 241 ? -2.635 -26.953 -12.062 1 93.38 241 PRO A N 1
ATOM 1873 C CA . PRO A 1 241 ? -1.498 -27.828 -12.383 1 93.38 241 PRO A CA 1
ATOM 1874 C C . PRO A 1 241 ? -0.468 -27.141 -13.273 1 93.38 241 PRO A C 1
ATOM 1876 O O . PRO A 1 241 ? -0.818 -26.266 -14.07 1 93.38 241 PRO A O 1
ATOM 1879 N N . ASP A 1 242 ? 0.736 -27.656 -13.227 1 95.44 242 ASP A N 1
ATOM 1880 C CA . ASP A 1 242 ? 1.837 -27.078 -14 1 95.44 242 ASP A CA 1
ATOM 1881 C C . ASP A 1 242 ? 1.516 -27.078 -15.492 1 95.44 242 ASP A C 1
ATOM 1883 O O . ASP A 1 242 ? 1.787 -26.109 -16.188 1 95.44 242 ASP A O 1
ATOM 1887 N N . ASP A 1 243 ? 0.95 -28.219 -15.945 1 96.31 243 ASP A N 1
ATOM 1888 C CA . ASP A 1 243 ? 0.645 -28.328 -17.375 1 96.31 243 ASP A CA 1
ATOM 1889 C C . ASP A 1 243 ? -0.387 -27.281 -17.781 1 96.31 243 ASP A C 1
ATOM 1891 O O . ASP A 1 243 ? -0.311 -26.719 -18.891 1 96.31 243 ASP A O 1
ATOM 1895 N N . TYR A 1 244 ? -1.366 -27.047 -16.938 1 96.94 244 TYR A N 1
ATOM 1896 C CA . TYR A 1 244 ? -2.361 -26 -17.172 1 96.94 244 TYR A CA 1
ATOM 1897 C C . TYR A 1 244 ? -1.699 -24.641 -17.312 1 96.94 244 TYR A C 1
ATOM 1899 O O . TYR A 1 244 ? -1.991 -23.891 -18.25 1 96.94 244 TYR A O 1
ATOM 1907 N N . ILE A 1 245 ? -0.791 -24.297 -16.453 1 98.31 245 ILE A N 1
ATOM 1908 C CA . ILE A 1 245 ? -0.097 -23.016 -16.406 1 98.31 245 ILE A CA 1
ATOM 1909 C C . ILE A 1 245 ? 0.773 -22.859 -17.656 1 98.31 245 ILE A C 1
ATOM 1911 O O . ILE A 1 245 ? 0.765 -21.797 -18.281 1 98.31 245 ILE A O 1
ATOM 1915 N N . ARG A 1 246 ? 1.467 -23.953 -18.016 1 98.5 246 ARG A N 1
ATOM 1916 C CA . ARG A 1 246 ? 2.332 -23.906 -19.188 1 98.5 246 ARG A CA 1
ATOM 1917 C C . ARG A 1 246 ? 1.532 -23.594 -20.453 1 98.5 246 ARG A C 1
ATOM 1919 O O . ARG A 1 246 ? 1.942 -22.766 -21.266 1 98.5 246 ARG A O 1
ATOM 1926 N N . LYS A 1 247 ? 0.456 -24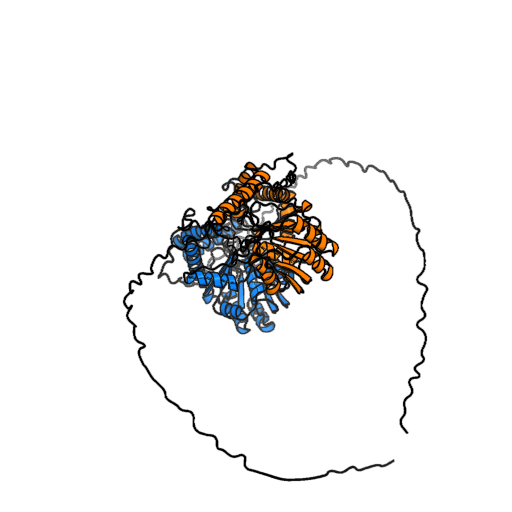.25 -20.594 1 98.62 247 LYS A N 1
ATOM 1927 C CA . LYS A 1 247 ? -0.376 -24.047 -21.781 1 98.62 247 LYS A CA 1
ATOM 1928 C C . LYS A 1 247 ? -0.958 -22.641 -21.812 1 98.62 247 LYS A C 1
ATOM 1930 O O . LYS A 1 247 ? -1 -22 -22.875 1 98.62 247 LYS A O 1
ATOM 1935 N N . ALA A 1 248 ? -1.396 -22.156 -20.703 1 98.69 248 ALA A N 1
ATOM 1936 C CA . ALA A 1 248 ? -1.932 -20.797 -20.609 1 98.69 248 ALA A CA 1
ATOM 1937 C C . ALA A 1 248 ? -0.864 -19.766 -20.953 1 98.69 248 ALA A C 1
ATOM 1939 O O . ALA A 1 248 ? -1.124 -18.812 -21.703 1 98.69 248 ALA A O 1
ATOM 1940 N N . ALA A 1 249 ? 0.295 -19.938 -20.375 1 98.81 249 ALA A N 1
ATOM 1941 C CA . ALA A 1 249 ? 1.408 -19.016 -20.625 1 98.81 249 ALA A CA 1
ATOM 1942 C C . ALA A 1 249 ? 1.773 -18.984 -22.094 1 98.81 249 ALA A C 1
ATOM 1944 O O . ALA A 1 249 ? 1.973 -17.906 -22.672 1 98.81 249 ALA A O 1
ATOM 1945 N N . ALA A 1 250 ? 1.843 -20.172 -22.672 1 98.69 250 ALA A N 1
ATOM 1946 C CA . ALA A 1 250 ? 2.174 -20.266 -24.094 1 98.69 250 ALA A CA 1
ATOM 1947 C C . ALA A 1 250 ? 1.144 -19.531 -24.938 1 98.69 250 ALA A C 1
ATOM 1949 O O . ALA A 1 250 ? 1.5 -18.828 -25.891 1 98.69 250 ALA A O 1
ATOM 1950 N N . ALA A 1 251 ? -0.09 -19.688 -24.656 1 98.75 251 ALA A N 1
ATOM 1951 C CA . ALA A 1 251 ? -1.166 -19.047 -25.406 1 98.75 251 ALA A CA 1
ATOM 1952 C C . ALA A 1 251 ? -1.074 -17.531 -25.328 1 98.75 251 ALA A C 1
ATOM 1954 O O . ALA A 1 251 ? -1.196 -16.844 -26.328 1 98.75 251 ALA A O 1
ATOM 1955 N N . VAL A 1 252 ? -0.836 -16.984 -24.141 1 98.75 252 VAL A N 1
ATOM 1956 C CA . VAL A 1 252 ? -0.812 -15.539 -23.953 1 98.75 252 VAL A CA 1
ATOM 1957 C C . VAL A 1 252 ? 0.416 -14.945 -24.641 1 98.75 252 VAL A C 1
ATOM 1959 O O . VAL A 1 252 ? 0.352 -13.852 -25.203 1 98.75 252 VAL A O 1
ATOM 1962 N N . HIS A 1 253 ? 1.504 -15.695 -24.594 1 98.69 253 HIS A N 1
ATOM 1963 C CA . HIS A 1 253 ? 2.717 -15.25 -25.266 1 98.69 253 HIS A CA 1
ATOM 1964 C C . HIS A 1 253 ? 2.516 -15.188 -26.781 1 98.69 253 HIS A C 1
ATOM 1966 O O . HIS A 1 253 ? 3.064 -14.305 -27.453 1 98.69 253 HIS A O 1
ATOM 1972 N N . GLU A 1 254 ? 1.762 -16.094 -27.266 1 98.38 254 GLU A N 1
ATOM 1973 C CA . GLU A 1 254 ? 1.507 -16.141 -28.703 1 98.38 254 GLU A CA 1
ATOM 1974 C C . GLU A 1 254 ? 0.822 -14.875 -29.188 1 98.38 254 GLU A C 1
ATOM 1976 O O . GLU A 1 254 ? 1.027 -14.445 -30.312 1 98.38 254 GLU A O 1
ATOM 1981 N N . VAL A 1 255 ? 0.074 -14.219 -28.344 1 98.56 255 VAL A N 1
ATOM 1982 C CA . VAL A 1 255 ? -0.67 -13.031 -28.75 1 98.56 255 VAL A CA 1
ATOM 1983 C C . VAL A 1 255 ? 0.03 -11.773 -28.25 1 98.56 255 VAL A C 1
ATOM 1985 O O . VAL A 1 255 ? -0.531 -10.68 -28.297 1 98.56 255 VAL A O 1
ATOM 1988 N N . GLY A 1 256 ? 1.206 -11.945 -27.641 1 98.19 256 GLY A N 1
ATOM 1989 C CA . GLY A 1 256 ? 2.018 -10.805 -27.234 1 98.19 256 GLY A CA 1
ATOM 1990 C C . GLY A 1 256 ? 1.745 -10.336 -25.828 1 98.19 256 GLY A C 1
ATOM 1991 O O . GLY A 1 256 ? 2.246 -9.297 -25.406 1 98.19 256 GLY A O 1
ATOM 1992 N N . GLY A 1 257 ? 0.945 -11.086 -25.047 1 98.62 257 GLY A N 1
ATOM 1993 C CA . GLY A 1 257 ? 0.622 -10.719 -23.688 1 98.62 257 GLY A CA 1
ATOM 1994 C C . GLY A 1 257 ? 1.569 -11.32 -22.656 1 98.62 257 GLY A C 1
ATOM 1995 O O . GLY A 1 257 ? 2.545 -11.977 -23.031 1 98.62 257 GLY A O 1
ATOM 1996 N N . ILE A 1 258 ? 1.288 -10.984 -21.391 1 98.81 258 ILE A N 1
ATOM 1997 C CA . ILE A 1 258 ? 2.061 -11.586 -20.312 1 98.81 258 ILE A CA 1
ATOM 1998 C C . ILE A 1 258 ? 1.125 -12.336 -19.359 1 98.81 258 ILE A C 1
ATOM 2000 O O . ILE A 1 258 ? -0.068 -12.031 -19.297 1 98.81 258 ILE A O 1
ATOM 2004 N N . PHE A 1 259 ? 1.674 -13.289 -18.672 1 98.88 259 PHE A N 1
ATOM 2005 C CA . PHE A 1 259 ? 0.925 -14.125 -17.734 1 98.88 259 PHE A CA 1
ATOM 2006 C C . PHE A 1 259 ? 1.301 -13.797 -16.297 1 98.88 259 PHE A C 1
ATOM 2008 O O . PHE A 1 259 ? 2.465 -13.922 -15.906 1 98.88 259 PHE A O 1
ATOM 2015 N N . VAL A 1 260 ? 0.329 -13.344 -15.5 1 98.81 260 VAL A N 1
ATOM 2016 C CA . VAL A 1 260 ? 0.504 -13.039 -14.086 1 98.81 260 VAL A CA 1
ATOM 2017 C C . VAL A 1 260 ? -0.116 -14.148 -13.234 1 98.81 260 VAL A C 1
ATOM 2019 O O . VAL A 1 260 ? -1.312 -14.422 -13.344 1 98.81 260 VAL A O 1
ATOM 2022 N N . LEU A 1 261 ? 0.702 -14.75 -12.398 1 98.56 261 LEU A N 1
ATOM 2023 C CA . LEU A 1 261 ? 0.266 -15.82 -11.508 1 98.56 261 LEU A CA 1
ATOM 2024 C C . LEU A 1 261 ? 0.285 -15.367 -10.055 1 98.56 261 LEU A C 1
ATOM 2026 O O . LEU A 1 261 ? 1.339 -15 -9.523 1 98.56 261 LEU A O 1
ATOM 2030 N N . ASP A 1 262 ? -0.886 -15.336 -9.461 1 96.56 262 ASP A N 1
ATOM 2031 C CA . ASP A 1 262 ? -1.018 -15.008 -8.047 1 96.56 262 ASP A CA 1
ATOM 2032 C C . ASP A 1 262 ? -0.673 -16.203 -7.16 1 96.56 262 ASP A C 1
ATOM 2034 O O . ASP A 1 262 ? -1.467 -17.141 -7.039 1 96.56 262 ASP A O 1
ATOM 2038 N N . CYS A 1 263 ? 0.469 -16.125 -6.473 1 95.44 263 CYS A N 1
ATOM 2039 C CA . CYS A 1 263 ? 0.96 -17.219 -5.652 1 95.44 263 CYS A CA 1
ATOM 2040 C C . CYS A 1 263 ? 0.931 -16.859 -4.172 1 95.44 263 CYS A C 1
ATOM 2042 O O . CYS A 1 263 ? 1.692 -17.406 -3.377 1 95.44 263 CYS A O 1
ATOM 2044 N N . ILE A 1 264 ? 0.135 -15.945 -3.818 1 92.5 264 ILE A N 1
ATOM 2045 C CA . ILE A 1 264 ? 0.057 -15.469 -2.439 1 92.5 264 ILE A CA 1
ATOM 2046 C C . ILE A 1 264 ? -0.354 -16.625 -1.523 1 92.5 264 ILE A C 1
ATOM 2048 O O . ILE A 1 264 ? 0.19 -16.781 -0.428 1 92.5 264 ILE A O 1
ATOM 2052 N N . ALA A 1 265 ? -1.188 -17.453 -1.981 1 87.88 265 ALA A N 1
ATOM 2053 C CA . ALA A 1 265 ? -1.712 -18.531 -1.148 1 87.88 265 ALA A CA 1
ATOM 2054 C C . ALA A 1 265 ? -1.045 -19.875 -1.49 1 87.88 265 ALA A C 1
ATOM 2056 O O . ALA A 1 265 ? -1.519 -20.938 -1.081 1 87.88 265 ALA A O 1
ATOM 2057 N N . SER A 1 266 ? 0.023 -19.859 -2.238 1 89.69 266 SER A N 1
ATOM 2058 C CA . SER A 1 266 ? 0.619 -21.094 -2.738 1 89.69 266 SER A CA 1
ATOM 2059 C C . SER A 1 266 ? 1.423 -21.812 -1.651 1 89.69 266 SER A C 1
ATOM 2061 O O . SER A 1 266 ? 1.738 -22.984 -1.775 1 89.69 266 SER A O 1
ATOM 2063 N N . GLY A 1 267 ? 1.751 -21.047 -0.631 1 82.56 267 GLY A N 1
ATOM 2064 C CA . GLY A 1 267 ? 2.633 -21.641 0.366 1 82.56 267 GLY A CA 1
ATOM 2065 C C . GLY A 1 267 ? 4.004 -22 -0.183 1 82.56 267 GLY A C 1
ATOM 2066 O O . GLY A 1 267 ? 4.656 -21.156 -0.821 1 82.56 267 GLY A O 1
ATOM 2067 N N . ALA A 1 268 ? 4.352 -23.297 0.055 1 81.88 268 ALA A N 1
ATOM 2068 C CA . ALA A 1 268 ? 5.684 -23.719 -0.369 1 81.88 268 ALA A CA 1
ATOM 2069 C C . ALA A 1 268 ? 5.637 -24.391 -1.738 1 81.88 268 ALA A C 1
ATOM 2071 O O . ALA A 1 268 ? 6.625 -24.969 -2.186 1 81.88 268 ALA A O 1
ATOM 2072 N N . ILE A 1 269 ? 4.543 -24.375 -2.377 1 87.88 269 ILE A N 1
ATOM 2073 C CA . ILE A 1 269 ? 4.477 -24.875 -3.744 1 87.88 269 ILE A CA 1
ATOM 2074 C C . ILE A 1 269 ? 5.023 -23.828 -4.711 1 87.88 269 ILE A C 1
ATOM 2076 O O . ILE A 1 269 ? 4.258 -23.062 -5.312 1 87.88 269 ILE A O 1
ATOM 2080 N N . TRP A 1 270 ? 6.277 -23.891 -4.852 1 91.56 270 TRP A N 1
ATOM 2081 C CA . TRP A 1 270 ? 6.996 -22.891 -5.617 1 91.56 270 TRP A CA 1
ATOM 2082 C C . TRP A 1 270 ? 6.719 -23.031 -7.109 1 91.56 270 TRP A C 1
ATOM 2084 O O . TRP A 1 270 ? 6.773 -24.141 -7.652 1 91.56 270 TRP A O 1
ATOM 2094 N N . ALA A 1 271 ? 6.422 -22 -7.766 1 94.69 271 ALA A N 1
ATOM 2095 C CA . ALA A 1 271 ? 6.23 -21.969 -9.211 1 94.69 271 ALA A CA 1
ATOM 2096 C C . ALA A 1 271 ? 7.484 -21.453 -9.922 1 94.69 271 ALA A C 1
ATOM 2098 O O . ALA A 1 271 ? 7.879 -20.297 -9.75 1 94.69 271 ALA A O 1
ATOM 2099 N N . ASP A 1 272 ? 8.094 -22.344 -10.695 1 96.94 272 ASP A N 1
ATOM 2100 C CA . ASP A 1 272 ? 9.273 -21.953 -11.477 1 96.94 272 ASP A CA 1
ATOM 2101 C C . ASP A 1 272 ? 8.875 -21.141 -12.695 1 96.94 272 ASP A C 1
ATOM 2103 O O . ASP A 1 272 ? 8.305 -21.672 -13.656 1 96.94 272 ASP A O 1
ATOM 2107 N N . MET A 1 273 ? 9.266 -19.875 -12.672 1 98.5 273 MET A N 1
ATOM 2108 C CA . MET A 1 273 ? 8.789 -18.953 -13.695 1 98.5 273 MET A CA 1
ATOM 2109 C C . MET A 1 273 ? 9.312 -19.328 -15.07 1 98.5 273 MET A C 1
ATOM 2111 O O . MET A 1 273 ? 8.586 -19.25 -16.062 1 98.5 273 MET A O 1
ATOM 2115 N N . GLU A 1 274 ? 10.516 -19.719 -15.188 1 97.62 274 GLU A N 1
ATOM 2116 C CA . GLU A 1 274 ? 11.094 -20.094 -16.469 1 97.62 274 GLU A CA 1
ATOM 2117 C C . GLU A 1 274 ? 10.469 -21.391 -17.016 1 97.62 274 GLU A C 1
ATOM 2119 O O . GLU A 1 274 ? 10.109 -21.469 -18.188 1 97.62 274 GLU A O 1
ATOM 2124 N N . ASP A 1 275 ? 10.32 -22.344 -16.172 1 97.69 275 ASP A N 1
ATOM 2125 C CA . ASP A 1 275 ? 9.758 -23.641 -16.562 1 97.69 275 ASP A CA 1
ATOM 2126 C C . ASP A 1 275 ? 8.289 -23.484 -16.984 1 97.69 275 ASP A C 1
ATOM 2128 O O . ASP A 1 275 ? 7.859 -24.078 -17.969 1 97.69 275 ASP A O 1
ATOM 2132 N N . LEU A 1 276 ? 7.559 -22.672 -16.234 1 98.38 276 LEU A N 1
ATOM 2133 C CA . LEU A 1 276 ? 6.113 -22.594 -16.422 1 98.38 276 LEU A CA 1
ATOM 2134 C C . LEU A 1 276 ? 5.77 -21.516 -17.453 1 98.38 276 LEU A C 1
ATOM 2136 O O . LEU A 1 276 ? 4.648 -21.484 -17.969 1 98.38 276 LEU A O 1
ATOM 2140 N N . GLY A 1 277 ? 6.656 -20.625 -17.719 1 98.56 277 GLY A N 1
ATOM 2141 C CA . GLY A 1 277 ? 6.398 -19.531 -18.641 1 98.56 277 GLY A CA 1
ATOM 2142 C C . GLY A 1 277 ? 5.641 -18.391 -18 1 98.56 277 GLY A C 1
ATOM 2143 O O . GLY A 1 277 ? 4.984 -17.609 -18.703 1 98.56 277 GLY A O 1
ATOM 2144 N N . VAL A 1 278 ? 5.707 -18.234 -16.734 1 98.81 278 VAL A N 1
ATOM 2145 C CA . VAL A 1 278 ? 5.02 -17.156 -16.016 1 98.81 278 VAL A CA 1
ATOM 2146 C C . VAL A 1 278 ? 5.855 -15.891 -16.062 1 98.81 278 VAL A C 1
ATOM 2148 O O . VAL A 1 278 ? 7.078 -15.93 -15.906 1 98.81 278 VAL A O 1
ATOM 2151 N N . ASP A 1 279 ? 5.211 -14.75 -16.234 1 98.94 279 ASP A N 1
ATOM 2152 C CA . ASP A 1 279 ? 5.949 -13.5 -16.438 1 98.94 279 ASP A CA 1
ATOM 2153 C C . ASP A 1 279 ? 5.996 -12.688 -15.148 1 98.94 279 ASP A C 1
ATOM 2155 O O . ASP A 1 279 ? 6.922 -11.898 -14.938 1 98.94 279 ASP A O 1
ATOM 2159 N N . SER A 1 280 ? 5.004 -12.836 -14.352 1 98.88 280 SER A N 1
ATOM 2160 C CA . SER A 1 280 ? 5.004 -12.195 -13.039 1 98.88 280 SER A CA 1
ATOM 2161 C C . SER A 1 280 ? 4.367 -13.094 -11.984 1 98.88 280 SER A C 1
ATOM 2163 O O . SER A 1 280 ? 3.328 -13.703 -12.227 1 98.88 280 SER A O 1
ATOM 2165 N N . ILE A 1 281 ? 5.023 -13.195 -10.859 1 98.69 281 ILE A N 1
ATOM 2166 C CA . ILE A 1 281 ? 4.492 -13.891 -9.695 1 98.69 281 ILE A CA 1
ATOM 2167 C C . ILE A 1 281 ? 4.332 -12.906 -8.531 1 98.69 281 ILE A C 1
ATOM 2169 O O . ILE A 1 281 ? 5.203 -12.062 -8.305 1 98.69 281 ILE A O 1
ATOM 2173 N N . ILE A 1 282 ? 3.227 -13 -7.883 1 97.94 282 ILE A N 1
ATOM 2174 C CA . ILE A 1 282 ? 2.998 -12.211 -6.68 1 97.94 282 ILE A CA 1
ATOM 2175 C C . ILE A 1 282 ? 2.934 -13.125 -5.461 1 97.94 282 ILE A C 1
ATOM 2177 O O . ILE A 1 282 ? 2.256 -14.156 -5.488 1 97.94 282 ILE A O 1
ATOM 2181 N N . SER A 1 283 ? 3.635 -12.781 -4.445 1 95.62 283 SER A N 1
ATOM 2182 C CA . SER A 1 283 ? 3.609 -13.477 -3.164 1 95.62 283 SER A CA 1
ATOM 2183 C C . SER A 1 283 ? 3.662 -12.492 -2 1 95.62 283 SER A C 1
ATOM 2185 O O . SER A 1 283 ? 3.521 -11.281 -2.193 1 95.62 283 SER A O 1
ATOM 2187 N N . ALA A 1 284 ? 3.65 -13.023 -0.831 1 93.19 284 ALA A N 1
ATOM 2188 C CA . ALA A 1 284 ? 3.732 -12.25 0.407 1 93.19 284 ALA A CA 1
ATOM 2189 C C . ALA A 1 284 ? 4.418 -13.055 1.509 1 93.19 284 ALA A C 1
ATOM 2191 O O . ALA A 1 284 ? 4.344 -14.281 1.526 1 93.19 284 ALA A O 1
ATOM 2192 N N . PRO A 1 285 ? 5.035 -12.344 2.402 1 87.06 285 PRO A N 1
ATOM 2193 C CA . PRO A 1 285 ? 5.797 -13.047 3.439 1 87.06 285 PRO A CA 1
ATOM 2194 C C . PRO A 1 285 ? 4.906 -13.883 4.359 1 87.06 285 PRO A C 1
ATOM 2196 O O . PRO A 1 285 ? 5.328 -14.945 4.832 1 87.06 285 PRO A O 1
ATOM 2199 N N . GLN A 1 286 ? 3.711 -13.539 4.625 1 73.81 286 GLN A N 1
ATOM 2200 C CA . GLN A 1 286 ? 2.951 -14.07 5.75 1 73.81 286 GLN A CA 1
ATOM 2201 C C . GLN A 1 286 ? 2.314 -15.414 5.398 1 73.81 286 GLN A C 1
ATOM 2203 O O . GLN A 1 286 ? 1.849 -16.141 6.281 1 73.81 286 GLN A O 1
ATOM 2208 N N . LYS A 1 287 ? 2.156 -15.703 4.242 1 66 287 LYS A N 1
ATOM 2209 C CA . LYS A 1 287 ? 1.471 -16.953 3.916 1 66 287 LYS A CA 1
ATOM 2210 C C . LYS A 1 287 ? 2.467 -18.094 3.711 1 66 287 LYS A C 1
ATOM 2212 O O . LYS A 1 287 ? 2.74 -18.859 4.637 1 66 287 LYS A O 1
ATOM 2217 N N . GLY A 1 288 ? 3.146 -18.109 2.635 1 58.47 288 GLY A N 1
ATOM 2218 C CA . GLY A 1 288 ? 4.066 -19.188 2.299 1 58.47 288 GLY A CA 1
ATOM 2219 C C . GLY A 1 288 ? 5.379 -19.109 3.061 1 58.47 288 GLY A C 1
ATOM 2220 O O . GLY A 1 288 ? 6.035 -20.125 3.279 1 58.47 288 GLY A O 1
ATOM 2221 N N . TRP A 1 289 ? 5.648 -18.016 3.594 1 66.94 289 TRP A N 1
ATOM 2222 C CA . TRP A 1 289 ? 6.973 -17.828 4.184 1 66.94 289 TRP A CA 1
ATOM 2223 C C . TRP A 1 289 ? 6.875 -17.672 5.699 1 66.94 289 TRP A C 1
ATOM 2225 O O . TRP A 1 289 ? 7.891 -17.5 6.379 1 66.94 289 TRP A O 1
ATOM 2235 N N . THR A 1 290 ? 5.695 -17.719 6.219 1 62.16 290 THR A N 1
ATOM 2236 C CA . THR A 1 290 ? 5.422 -17.641 7.648 1 62.16 290 THR A CA 1
ATOM 2237 C C . THR A 1 290 ? 6.012 -16.375 8.25 1 62.16 290 THR A C 1
ATOM 2239 O O . THR A 1 290 ? 6.352 -16.328 9.438 1 62.16 290 THR A O 1
ATOM 2242 N N . GLY A 1 291 ? 6.312 -15.445 7.426 1 71.62 291 GLY A N 1
ATOM 2243 C CA . GLY A 1 291 ? 6.812 -14.164 7.895 1 71.62 291 GLY A CA 1
ATOM 2244 C C . GLY A 1 291 ? 5.703 -13.195 8.273 1 71.62 291 GLY A C 1
ATOM 2245 O O . GLY A 1 291 ? 4.523 -13.547 8.234 1 71.62 291 GLY A O 1
ATOM 2246 N N . PRO A 1 292 ? 6.09 -12.023 8.719 1 81.06 292 PRO A N 1
ATOM 2247 C CA . PRO A 1 292 ? 5.102 -11 9.062 1 81.06 292 PRO A CA 1
ATOM 2248 C C . PRO A 1 292 ? 4.438 -10.375 7.832 1 81.06 292 PRO A C 1
ATOM 2250 O O . PRO A 1 292 ? 5.059 -10.297 6.77 1 81.06 292 PRO A O 1
ATOM 2253 N N . ALA A 1 293 ? 3.191 -10.055 8.016 1 85.75 293 ALA A N 1
ATOM 2254 C CA . ALA A 1 293 ? 2.533 -9.266 6.977 1 85.75 293 ALA A CA 1
ATOM 2255 C C . ALA A 1 293 ? 3.096 -7.848 6.926 1 85.75 293 ALA A C 1
ATOM 2257 O O . ALA A 1 293 ? 2.939 -7.074 7.875 1 85.75 293 ALA A O 1
ATOM 2258 N N . CYS A 1 294 ? 3.793 -7.484 5.805 1 90.44 294 CYS A N 1
ATOM 2259 C CA . CYS A 1 294 ? 4.387 -6.148 5.793 1 90.44 294 CYS A CA 1
ATOM 2260 C C . CYS A 1 294 ? 4.668 -5.691 4.367 1 90.44 294 CYS A C 1
ATOM 2262 O O . CYS A 1 294 ? 4.926 -4.512 4.129 1 90.44 294 CYS A O 1
ATOM 2264 N N . ALA A 1 295 ? 4.605 -6.676 3.465 1 95.19 295 ALA A N 1
ATOM 2265 C CA . ALA A 1 295 ? 5.051 -6.301 2.123 1 95.19 295 ALA A CA 1
ATOM 2266 C C . ALA A 1 295 ? 4.438 -7.219 1.069 1 95.19 295 ALA A C 1
ATOM 2268 O O . ALA A 1 295 ? 3.873 -8.266 1.399 1 95.19 295 ALA A O 1
ATOM 2269 N N . ALA A 1 296 ? 4.484 -6.766 -0.142 1 96.94 296 ALA A N 1
ATOM 2270 C CA . ALA A 1 296 ? 4.258 -7.602 -1.315 1 96.94 296 ALA A CA 1
ATOM 2271 C C . ALA A 1 296 ? 5.574 -8.016 -1.962 1 96.94 296 ALA A C 1
ATOM 2273 O O . ALA A 1 296 ? 6.512 -7.219 -2.039 1 96.94 296 ALA A O 1
ATOM 2274 N N . LEU A 1 297 ? 5.672 -9.211 -2.391 1 97.5 297 LEU A N 1
ATOM 2275 C CA . LEU A 1 297 ? 6.797 -9.734 -3.158 1 97.5 297 LEU A CA 1
ATOM 2276 C C . LEU A 1 297 ? 6.402 -9.961 -4.613 1 97.5 297 LEU A C 1
ATOM 2278 O O . LEU A 1 297 ? 5.508 -10.758 -4.898 1 97.5 297 LEU A O 1
ATOM 2282 N N . VAL A 1 298 ? 7.07 -9.266 -5.527 1 98.62 298 VAL A N 1
ATOM 2283 C CA . VAL A 1 298 ? 6.727 -9.391 -6.941 1 98.62 298 VAL A CA 1
ATOM 2284 C C . VAL A 1 298 ? 7.949 -9.852 -7.73 1 98.62 298 VAL A C 1
ATOM 2286 O O . VAL A 1 298 ? 8.992 -9.195 -7.715 1 98.62 298 VAL A O 1
ATOM 2289 N N . MET A 1 299 ? 7.84 -10.984 -8.336 1 98.69 299 MET A N 1
ATOM 2290 C CA . MET A 1 299 ? 8.875 -11.516 -9.219 1 98.69 299 MET A CA 1
ATOM 2291 C C . MET A 1 299 ? 8.531 -11.266 -10.68 1 98.69 299 MET A C 1
ATOM 2293 O O . MET A 1 299 ? 7.375 -11.398 -11.086 1 98.69 299 MET A O 1
ATOM 2297 N N . LEU A 1 300 ? 9.555 -10.945 -11.461 1 98.81 300 LEU A N 1
ATOM 2298 C CA . LEU A 1 300 ? 9.359 -10.625 -12.875 1 98.81 300 LEU A CA 1
ATOM 2299 C C . LEU A 1 300 ? 10.289 -11.461 -13.75 1 98.81 300 LEU A C 1
ATOM 2301 O O . LEU A 1 300 ? 11.453 -11.672 -13.398 1 98.81 300 LEU A O 1
ATOM 2305 N N . SER A 1 301 ? 9.75 -11.945 -14.875 1 98.75 301 SER A N 1
ATOM 2306 C CA . SER A 1 301 ? 10.57 -12.523 -15.93 1 98.75 301 SER A CA 1
ATOM 2307 C C . SER A 1 301 ? 11.266 -11.445 -16.75 1 98.75 301 SER A C 1
ATOM 2309 O O . SER A 1 301 ? 11.016 -10.25 -16.562 1 98.75 301 SER A O 1
ATOM 2311 N N . GLU A 1 302 ? 12.109 -11.938 -17.609 1 98.31 302 GLU A N 1
ATOM 2312 C CA . GLU A 1 302 ? 12.734 -11 -18.531 1 98.31 302 GLU A CA 1
ATOM 2313 C C . GLU A 1 302 ? 11.688 -10.312 -19.422 1 98.31 302 GLU A C 1
ATOM 2315 O O . GLU A 1 302 ? 11.766 -9.109 -19.656 1 98.31 302 GLU A O 1
ATOM 2320 N N . ARG A 1 303 ? 10.758 -11.023 -19.891 1 98.31 303 ARG A N 1
ATOM 2321 C CA . ARG A 1 303 ? 9.688 -10.508 -20.734 1 98.31 303 ARG A CA 1
ATOM 2322 C C . ARG A 1 303 ? 8.898 -9.414 -20.016 1 98.31 303 ARG A C 1
ATOM 2324 O O . ARG A 1 303 ? 8.625 -8.359 -20.594 1 98.31 303 ARG A O 1
ATOM 2331 N N . ALA A 1 304 ? 8.547 -9.641 -18.797 1 98.69 304 ALA A N 1
ATOM 2332 C CA . ALA A 1 304 ? 7.801 -8.664 -18 1 98.69 304 ALA A CA 1
ATOM 2333 C C . ALA A 1 304 ? 8.641 -7.418 -17.734 1 98.69 304 ALA A C 1
ATOM 2335 O O . ALA A 1 304 ? 8.125 -6.297 -17.734 1 98.69 304 ALA A O 1
ATOM 2336 N N . THR A 1 305 ? 9.906 -7.637 -17.453 1 98.44 305 THR A N 1
ATOM 2337 C CA . THR A 1 305 ? 10.805 -6.516 -17.203 1 98.44 305 THR A CA 1
ATOM 2338 C C . THR A 1 305 ? 10.906 -5.625 -18.438 1 98.44 305 THR A C 1
ATOM 2340 O O . THR A 1 305 ? 10.891 -4.395 -18.328 1 98.44 305 THR A O 1
ATOM 2343 N N . GLU A 1 306 ? 10.984 -6.234 -19.578 1 98 306 GLU A N 1
ATOM 2344 C CA . GLU A 1 306 ? 11.031 -5.48 -20.828 1 98 306 GLU A CA 1
ATOM 2345 C C . GLU A 1 306 ? 9.734 -4.727 -21.078 1 98 306 GLU A C 1
ATOM 2347 O O . GLU A 1 306 ? 9.75 -3.566 -21.5 1 98 306 GLU A O 1
ATOM 2352 N N . LYS A 1 307 ? 8.672 -5.395 -20.828 1 98.06 307 LYS A N 1
ATOM 2353 C CA . LYS A 1 307 ? 7.371 -4.75 -20.984 1 98.06 307 LYS A CA 1
ATOM 2354 C C . LYS A 1 307 ? 7.215 -3.578 -20.031 1 98.06 307 LYS A C 1
ATOM 2356 O O . LYS A 1 307 ? 6.664 -2.537 -20.391 1 98.06 307 LYS A O 1
ATOM 2361 N N . MET A 1 308 ? 7.625 -3.727 -18.812 1 97.94 308 MET A N 1
ATOM 2362 C CA . MET A 1 308 ? 7.566 -2.686 -17.781 1 97.94 308 MET A CA 1
ATOM 2363 C C . MET A 1 308 ? 8.328 -1.442 -18.234 1 97.94 308 MET A C 1
ATOM 2365 O O . MET A 1 308 ? 7.891 -0.318 -17.984 1 97.94 308 MET A O 1
ATOM 2369 N N . ALA A 1 309 ? 9.383 -1.635 -18.938 1 96.19 309 ALA A N 1
ATOM 2370 C CA . ALA A 1 309 ? 10.234 -0.532 -19.359 1 96.19 309 ALA A CA 1
ATOM 2371 C C . ALA A 1 309 ? 9.523 0.347 -20.391 1 96.19 309 ALA A C 1
ATOM 2373 O O . ALA A 1 309 ? 9.82 1.538 -20.5 1 96.19 309 ALA A O 1
ATOM 2374 N N . VAL A 1 310 ? 8.555 -0.198 -21.078 1 95.62 310 VAL A N 1
ATOM 2375 C CA . VAL A 1 310 ? 7.973 0.56 -22.172 1 95.62 310 VAL A CA 1
ATOM 2376 C C . VAL A 1 310 ? 6.512 0.88 -21.859 1 95.62 310 VAL A C 1
ATOM 2378 O O . VAL A 1 310 ? 5.777 1.365 -22.734 1 95.62 310 VAL A O 1
ATOM 2381 N N . THR A 1 311 ? 6.082 0.549 -20.719 1 94.88 311 THR A N 1
ATOM 2382 C CA . THR A 1 311 ? 4.723 0.873 -20.312 1 94.88 311 THR A CA 1
ATOM 2383 C C . THR A 1 311 ? 4.73 1.854 -19.141 1 94.88 311 THR A C 1
ATOM 2385 O O . THR A 1 311 ? 5.789 2.164 -18.594 1 94.88 311 THR A O 1
ATOM 2388 N N . HIS A 1 312 ? 3.549 2.412 -18.859 1 92.94 312 HIS A N 1
ATOM 2389 C CA . HIS A 1 312 ? 3.439 3.4 -17.797 1 92.94 312 HIS A CA 1
ATOM 2390 C C . HIS A 1 312 ? 2.57 2.885 -16.641 1 92.94 312 HIS A C 1
ATOM 2392 O O . HIS A 1 312 ? 1.575 2.195 -16.875 1 92.94 312 HIS A O 1
ATOM 2398 N N . GLU A 1 313 ? 3.051 3.242 -15.492 1 94.44 313 GLU A N 1
ATOM 2399 C CA . GLU A 1 313 ? 2.305 2.889 -14.289 1 94.44 313 GLU A CA 1
ATOM 2400 C C . GLU A 1 313 ? 1.425 4.047 -13.828 1 94.44 313 GLU A C 1
ATOM 2402 O O . GLU A 1 313 ? 1.6 5.184 -14.273 1 94.44 313 GLU A O 1
ATOM 2407 N N . THR A 1 314 ? 0.49 3.709 -12.875 1 97.69 314 THR A N 1
ATOM 2408 C CA . THR A 1 314 ? -0.463 4.738 -12.469 1 97.69 314 THR A CA 1
ATOM 2409 C C . THR A 1 314 ? -0.51 4.863 -10.953 1 97.69 314 THR A C 1
ATOM 2411 O O . THR A 1 314 ? -1.552 5.195 -10.383 1 97.69 314 THR A O 1
ATOM 2414 N N . SER A 1 315 ? 0.471 4.488 -10.312 1 98.31 315 SER A N 1
ATOM 2415 C CA . SER A 1 315 ? 0.602 4.723 -8.875 1 98.31 315 SER A CA 1
ATOM 2416 C C . SER A 1 315 ? 2.035 5.09 -8.508 1 98.31 315 SER A C 1
ATOM 2418 O O . SER A 1 315 ? 2.984 4.465 -8.984 1 98.31 315 SER A O 1
ATOM 2420 N N . PHE A 1 316 ? 2.141 6.141 -7.758 1 97.56 316 PHE A N 1
ATOM 2421 C CA . PHE A 1 316 ? 3.455 6.512 -7.242 1 97.56 316 PHE A CA 1
ATOM 2422 C C . PHE A 1 316 ? 3.895 5.551 -6.145 1 97.56 316 PHE A C 1
ATOM 2424 O O . PHE A 1 316 ? 4.996 5.004 -6.195 1 97.56 316 PHE A O 1
ATOM 2431 N N . SER A 1 317 ? 3.047 5.316 -5.137 1 97.56 317 SER A N 1
ATOM 2432 C CA . SER A 1 317 ? 3.391 4.52 -3.961 1 97.56 317 SER A CA 1
ATOM 2433 C C . SER A 1 317 ? 3.633 3.062 -4.332 1 97.56 317 SER A C 1
ATOM 2435 O O . SER A 1 317 ? 4.535 2.42 -3.791 1 97.56 317 SER A O 1
ATOM 2437 N N . MET A 1 318 ? 2.838 2.562 -5.297 1 98 318 MET A N 1
ATOM 2438 C CA . MET A 1 318 ? 2.932 1.156 -5.684 1 98 318 MET A CA 1
ATOM 2439 C C . MET A 1 318 ? 3.662 1.006 -7.016 1 98 318 MET A C 1
ATOM 2441 O O . MET A 1 318 ? 3.395 0.07 -7.77 1 98 318 MET A O 1
ATOM 2445 N N . SER A 1 319 ? 4.555 1.896 -7.281 1 97.81 319 SER A N 1
ATOM 2446 C CA . SER A 1 319 ? 5.293 1.865 -8.539 1 97.81 319 SER A CA 1
ATOM 2447 C C . SER A 1 319 ? 6.164 0.617 -8.633 1 97.81 319 SER A C 1
ATOM 2449 O O . SER A 1 319 ? 7.18 0.505 -7.941 1 97.81 319 SER A O 1
ATOM 2451 N N . LEU A 1 320 ? 5.754 -0.208 -9.547 1 97.69 320 LEU A N 1
ATOM 2452 C CA . LEU A 1 320 ? 6.543 -1.418 -9.75 1 97.69 320 LEU A CA 1
ATOM 2453 C C . LEU A 1 320 ? 7.93 -1.079 -10.297 1 97.69 320 LEU A C 1
ATOM 2455 O O . LEU A 1 320 ? 8.922 -1.71 -9.922 1 97.69 320 LEU A O 1
ATOM 2459 N N . LYS A 1 321 ? 8.031 -0.107 -11.133 1 96.62 321 LYS A N 1
ATOM 2460 C CA . LYS A 1 321 ? 9.297 0.339 -11.711 1 96.62 321 LYS A CA 1
ATOM 2461 C C . LYS A 1 321 ? 10.25 0.836 -10.625 1 96.62 321 LYS A C 1
ATOM 2463 O O . LYS A 1 321 ? 11.422 0.437 -10.594 1 96.62 321 LYS A O 1
ATOM 2468 N N . ARG A 1 322 ? 9.734 1.637 -9.797 1 95.88 322 ARG A N 1
ATOM 2469 C CA . ARG A 1 322 ? 10.586 2.242 -8.781 1 95.88 322 ARG A CA 1
ATOM 2470 C C . ARG A 1 322 ? 11.039 1.205 -7.754 1 95.88 322 ARG A C 1
ATOM 2472 O O . ARG A 1 322 ? 12.203 1.189 -7.352 1 95.88 322 ARG A O 1
ATOM 2479 N N . TRP A 1 323 ? 10.133 0.381 -7.375 1 97.38 323 TRP A N 1
ATOM 2480 C CA . TRP A 1 323 ? 10.492 -0.625 -6.383 1 97.38 323 TRP A CA 1
ATOM 2481 C C . TRP A 1 323 ? 11.453 -1.656 -6.977 1 97.38 323 TRP A C 1
ATOM 2483 O O . TRP A 1 323 ? 12.328 -2.174 -6.277 1 97.38 323 TRP A O 1
ATOM 2493 N N . SER A 1 324 ? 11.289 -2.035 -8.258 1 97.12 324 SER A N 1
ATOM 2494 C CA . SER A 1 324 ? 12.258 -2.896 -8.938 1 97.12 324 SER A CA 1
ATOM 2495 C C . SER A 1 324 ? 13.625 -2.23 -9.023 1 97.12 324 SER A C 1
ATOM 2497 O O . SER A 1 324 ? 14.648 -2.883 -8.82 1 97.12 324 SER A O 1
ATOM 2499 N N . ALA A 1 325 ? 13.602 -0.952 -9.305 1 95 325 ALA A N 1
ATOM 2500 C CA . ALA A 1 325 ? 14.852 -0.199 -9.391 1 95 325 ALA A CA 1
ATOM 2501 C C . ALA A 1 325 ? 15.555 -0.157 -8.047 1 95 325 ALA A C 1
ATOM 2503 O O . ALA A 1 325 ? 16.781 -0.229 -7.977 1 95 325 ALA A O 1
ATOM 2504 N N . ILE A 1 326 ? 14.789 -0.009 -7.031 1 92.88 326 ILE A N 1
ATOM 2505 C CA . ILE A 1 326 ? 15.344 -0.011 -5.684 1 92.88 326 ILE A CA 1
ATOM 2506 C C . ILE A 1 326 ? 16.031 -1.346 -5.414 1 92.88 326 ILE A C 1
ATOM 2508 O O . ILE A 1 326 ? 17.156 -1.38 -4.906 1 92.88 326 ILE A O 1
ATOM 2512 N N . MET A 1 327 ? 15.414 -2.385 -5.773 1 94 327 MET A N 1
ATOM 2513 C CA . MET A 1 327 ? 15.984 -3.713 -5.551 1 94 327 MET A CA 1
ATOM 2514 C C . MET A 1 327 ? 17.25 -3.912 -6.375 1 94 327 MET A C 1
ATOM 2516 O O . MET A 1 327 ? 18.219 -4.484 -5.891 1 94 327 MET A O 1
ATOM 2520 N N . ASP A 1 328 ? 17.234 -3.438 -7.574 1 93.19 328 ASP A N 1
ATOM 2521 C CA . ASP A 1 328 ? 18.422 -3.514 -8.43 1 93.19 328 ASP A CA 1
ATOM 2522 C C . ASP A 1 328 ? 19.594 -2.754 -7.82 1 93.19 328 ASP A C 1
ATOM 2524 O O . ASP A 1 328 ? 20.734 -3.189 -7.922 1 93.19 328 ASP A O 1
ATOM 2528 N N . THR A 1 329 ? 19.25 -1.661 -7.254 1 90.31 329 THR A N 1
ATOM 2529 C CA . THR A 1 329 ? 20.297 -0.845 -6.641 1 90.31 329 THR A CA 1
ATOM 2530 C C . THR A 1 329 ? 20.938 -1.583 -5.469 1 90.31 329 THR A C 1
ATOM 2532 O O . THR A 1 329 ? 22.156 -1.556 -5.312 1 90.31 329 THR A O 1
ATOM 2535 N N . TYR A 1 330 ? 20.141 -2.227 -4.711 1 88.19 330 TYR A N 1
ATOM 2536 C CA . TYR A 1 330 ? 20.688 -3.033 -3.623 1 88.19 330 TYR A CA 1
ATOM 2537 C C . TYR A 1 330 ? 21.562 -4.152 -4.164 1 88.19 330 TYR A C 1
ATOM 2539 O O . TYR A 1 330 ? 22.625 -4.449 -3.592 1 88.19 330 TYR A O 1
ATOM 2547 N N . GLU A 1 331 ? 21.125 -4.77 -5.16 1 88.5 331 GLU A N 1
ATOM 2548 C CA . GLU A 1 331 ? 21.875 -5.867 -5.766 1 88.5 331 GLU A CA 1
ATOM 2549 C C . GLU A 1 331 ? 23.25 -5.402 -6.242 1 88.5 331 GLU A C 1
ATOM 2551 O O . GLU A 1 331 ? 24.219 -6.168 -6.199 1 88.5 331 GLU A O 1
ATOM 2556 N N . LYS A 1 332 ? 23.344 -4.199 -6.637 1 89 332 LYS A N 1
ATOM 2557 C CA . LYS A 1 332 ? 24.594 -3.641 -7.137 1 89 332 LYS A CA 1
ATOM 2558 C C . LYS A 1 332 ? 25.422 -3.059 -6 1 89 332 LYS A C 1
ATOM 2560 O O . LYS A 1 332 ? 26.484 -2.469 -6.234 1 89 332 LYS A O 1
ATOM 2565 N N . GLY A 1 333 ? 24.938 -3.133 -4.844 1 82.62 333 GLY A N 1
ATOM 2566 C CA . GLY A 1 333 ? 25.703 -2.717 -3.68 1 82.62 333 GLY A CA 1
ATOM 2567 C C . GLY A 1 333 ? 25.391 -1.302 -3.232 1 82.62 333 GLY A C 1
ATOM 2568 O O . GLY A 1 333 ? 26.047 -0.766 -2.34 1 82.62 333 GLY A O 1
ATOM 2569 N N . GLY A 1 334 ? 24.375 -0.693 -3.91 1 81 334 GLY A N 1
ATOM 2570 C CA . GLY A 1 334 ? 23.953 0.647 -3.537 1 81 334 GLY A CA 1
ATOM 2571 C C . GLY A 1 334 ? 22.672 0.665 -2.725 1 81 334 GLY A C 1
ATOM 2572 O O . GLY A 1 334 ? 22.297 -0.351 -2.143 1 81 334 GLY A O 1
ATOM 2573 N N . PHE A 1 335 ? 22.203 1.933 -2.455 1 77.5 335 PHE A N 1
ATOM 2574 C CA . PHE A 1 335 ? 20.922 2.08 -1.773 1 77.5 335 PHE A CA 1
ATOM 2575 C C . PHE A 1 335 ? 20.078 3.17 -2.43 1 77.5 335 PHE A C 1
ATOM 2577 O O . PHE A 1 335 ? 20.609 4.066 -3.082 1 77.5 335 PHE A O 1
ATOM 2584 N N . GLY A 1 336 ? 18.828 2.912 -2.41 1 77 336 GLY A N 1
ATOM 2585 C CA . GLY A 1 336 ? 17.875 3.869 -2.939 1 77 336 GLY A CA 1
ATOM 2586 C C . GLY A 1 336 ? 16.672 4.078 -2.033 1 77 336 GLY A C 1
ATOM 2587 O O . GLY A 1 336 ? 16.453 3.301 -1.103 1 77 336 GLY A O 1
ATOM 2588 N N . TYR A 1 337 ? 16.047 5.238 -2.326 1 81.31 337 TYR A N 1
ATOM 2589 C CA . TYR A 1 337 ? 14.867 5.582 -1.525 1 81.31 337 TYR A CA 1
ATOM 2590 C C . TYR A 1 337 ? 13.688 5.941 -2.418 1 81.31 337 TYR A C 1
ATOM 2592 O O . TYR A 1 337 ? 13.828 6.719 -3.363 1 81.31 337 TYR A O 1
ATOM 2600 N N . HIS A 1 338 ? 12.656 5.305 -2.17 1 89.62 338 HIS A N 1
ATOM 2601 C CA . HIS A 1 338 ? 11.383 5.66 -2.783 1 89.62 338 HIS A CA 1
ATOM 2602 C C . HIS A 1 338 ? 10.375 6.117 -1.734 1 89.62 338 HIS A C 1
ATOM 2604 O O . HIS A 1 338 ? 10.133 7.316 -1.582 1 89.62 338 HIS A O 1
ATOM 2610 N N . THR A 1 339 ? 9.938 5.246 -0.987 1 88.19 339 THR A N 1
ATOM 2611 C CA . THR A 1 339 ? 9.211 5.516 0.245 1 88.19 339 THR A CA 1
ATOM 2612 C C . THR A 1 339 ? 9.695 4.617 1.375 1 88.19 339 THR A C 1
ATOM 2614 O O . THR A 1 339 ? 10.477 3.686 1.143 1 88.19 339 THR A O 1
ATOM 2617 N N . THR A 1 340 ? 9.266 4.969 2.52 1 85.31 340 THR A N 1
ATOM 2618 C CA . THR A 1 340 ? 9.742 4.215 3.672 1 85.31 340 THR A CA 1
ATOM 2619 C C . THR A 1 340 ? 9.297 2.754 3.58 1 85.31 340 THR A C 1
ATOM 2621 O O . THR A 1 340 ? 8.117 2.469 3.363 1 85.31 340 THR A O 1
ATOM 2624 N N . MET A 1 341 ? 10.297 1.889 3.736 1 89.62 341 MET A N 1
ATOM 2625 C CA . MET A 1 341 ? 10.039 0.451 3.73 1 89.62 341 MET A CA 1
ATOM 2626 C C . MET A 1 341 ? 9.781 -0.061 5.145 1 89.62 341 MET A C 1
ATOM 2628 O O . MET A 1 341 ? 10.266 0.521 6.117 1 89.62 341 MET A O 1
ATOM 2632 N N . PRO A 1 342 ? 9.039 -1.102 5.188 1 90.88 342 PRO A N 1
ATOM 2633 C CA . PRO A 1 342 ? 8.859 -1.717 6.504 1 90.88 342 PRO A CA 1
ATOM 2634 C C . PRO A 1 342 ? 10.086 -2.502 6.961 1 90.88 342 PRO A C 1
ATOM 2636 O O . PRO A 1 342 ? 10.055 -3.736 6.98 1 90.88 342 PRO A O 1
ATOM 2639 N N . THR A 1 343 ? 11.031 -1.9 7.461 1 85.44 343 THR A N 1
ATOM 2640 C CA . THR A 1 343 ? 12.359 -2.439 7.703 1 85.44 343 THR A CA 1
ATOM 2641 C C . THR A 1 343 ? 12.312 -3.547 8.75 1 85.44 343 THR A C 1
ATOM 2643 O O . THR A 1 343 ? 12.938 -4.598 8.586 1 85.44 343 THR A O 1
ATOM 2646 N N . ASP A 1 344 ? 11.57 -3.33 9.82 1 82.62 344 ASP A N 1
ATOM 2647 C CA . ASP A 1 344 ? 11.492 -4.34 10.867 1 82.62 344 ASP A CA 1
ATOM 2648 C C . ASP A 1 344 ? 10.82 -5.609 10.367 1 82.62 344 ASP A C 1
ATOM 2650 O O . ASP A 1 344 ? 11.281 -6.719 10.641 1 82.62 344 ASP A O 1
ATOM 2654 N N . GLY A 1 345 ? 9.75 -5.414 9.688 1 87.12 345 GLY A N 1
ATOM 2655 C CA . GLY A 1 345 ? 9.062 -6.562 9.117 1 87.12 345 GLY A CA 1
ATOM 2656 C C . GLY A 1 345 ? 9.922 -7.34 8.133 1 87.12 345 GLY A C 1
ATOM 2657 O O . GLY A 1 345 ? 9.906 -8.57 8.133 1 87.12 345 GLY A O 1
ATOM 2658 N N . LEU A 1 346 ? 10.688 -6.656 7.348 1 90.69 346 LEU A N 1
ATOM 2659 C CA . LEU A 1 346 ? 11.539 -7.297 6.352 1 90.69 346 LEU A CA 1
ATOM 2660 C C . LEU A 1 346 ? 12.711 -8.008 7.016 1 90.69 346 LEU A C 1
ATOM 2662 O O . LEU A 1 346 ? 13.156 -9.055 6.543 1 90.69 346 LEU A O 1
ATOM 2666 N N . ARG A 1 347 ? 13.188 -7.453 8.055 1 86 347 ARG A N 1
ATOM 2667 C CA . ARG A 1 347 ? 14.234 -8.117 8.82 1 86 347 ARG A CA 1
ATOM 2668 C C . ARG A 1 347 ? 13.727 -9.43 9.414 1 86 347 ARG A C 1
ATOM 2670 O O . ARG A 1 347 ? 14.438 -10.438 9.414 1 86 347 ARG A O 1
ATOM 2677 N N . ASP A 1 348 ? 12.57 -9.352 9.969 1 82.81 348 ASP A N 1
ATOM 2678 C CA . ASP A 1 348 ? 11.961 -10.562 10.5 1 82.81 348 ASP A CA 1
ATOM 2679 C C . ASP A 1 348 ? 11.789 -11.617 9.398 1 82.81 348 ASP A C 1
ATOM 2681 O O . ASP A 1 348 ? 12.039 -12.797 9.617 1 82.81 348 ASP A O 1
ATOM 2685 N N . PHE A 1 349 ? 11.328 -11.195 8.297 1 89.12 349 PHE A N 1
ATOM 2686 C CA . PHE A 1 349 ? 11.188 -12.094 7.152 1 89.12 349 PHE A CA 1
ATOM 2687 C C . PHE A 1 349 ? 12.531 -12.711 6.781 1 89.12 349 PHE A C 1
ATOM 2689 O O . PHE A 1 349 ? 12.602 -13.906 6.477 1 89.12 349 PHE A O 1
ATOM 2696 N N . HIS A 1 350 ? 13.539 -11.922 6.801 1 87.81 350 HIS A N 1
ATOM 2697 C CA . HIS A 1 350 ? 14.898 -12.391 6.527 1 87.81 350 HIS A CA 1
ATOM 2698 C C . HIS A 1 350 ? 15.312 -13.484 7.508 1 87.81 350 HIS A C 1
ATOM 2700 O O . HIS A 1 350 ? 15.859 -14.508 7.102 1 87.81 350 HIS A O 1
ATOM 2706 N N . GLU A 1 351 ? 15.039 -13.289 8.711 1 81.5 351 GLU A N 1
ATOM 2707 C CA . GLU A 1 351 ? 15.375 -14.281 9.727 1 81.5 351 GLU A CA 1
ATOM 2708 C C . GLU A 1 351 ? 14.672 -15.609 9.461 1 81.5 351 GLU A C 1
ATOM 2710 O O . GLU A 1 351 ? 15.281 -16.672 9.555 1 81.5 351 GLU A O 1
ATOM 2715 N N . ILE A 1 352 ? 13.492 -15.492 9.141 1 81.25 352 ILE A N 1
ATOM 2716 C CA . ILE A 1 352 ? 12.688 -16.672 8.859 1 81.25 352 ILE A CA 1
ATOM 2717 C C . ILE A 1 352 ? 13.211 -17.359 7.602 1 81.25 352 ILE A C 1
ATOM 2719 O O . ILE A 1 352 ? 13.211 -18.594 7.516 1 81.25 352 ILE A O 1
ATOM 2723 N N . SER A 1 353 ? 13.609 -16.578 6.676 1 83.81 353 SER A N 1
ATOM 2724 C CA . SER A 1 353 ? 14.094 -17.125 5.41 1 83.81 353 SER A CA 1
ATOM 2725 C C . SER A 1 353 ? 15.383 -17.922 5.605 1 83.81 353 SER A C 1
ATOM 2727 O O . SER A 1 353 ? 15.648 -18.875 4.879 1 83.81 353 SER A O 1
ATOM 2729 N N . VAL A 1 354 ? 16.172 -17.516 6.531 1 77.06 354 VAL A N 1
ATOM 2730 C CA . VAL A 1 354 ? 17.375 -18.266 6.855 1 77.06 354 VAL A CA 1
ATOM 2731 C C . VAL A 1 354 ? 17.016 -19.672 7.344 1 77.06 354 VAL A C 1
ATOM 2733 O O . VAL A 1 354 ? 17.625 -20.656 6.918 1 77.06 354 VAL A O 1
ATOM 2736 N N . GLU A 1 355 ? 16.047 -19.703 8.125 1 75.88 355 GLU A N 1
ATOM 2737 C CA . GLU A 1 355 ? 15.578 -21 8.625 1 75.88 355 GLU A CA 1
ATOM 2738 C C . GLU A 1 355 ? 15.016 -21.859 7.496 1 75.88 355 GLU A C 1
ATOM 2740 O O . GLU A 1 355 ? 15.219 -23.078 7.469 1 75.88 355 GLU A O 1
ATOM 2745 N N . THR A 1 356 ? 14.32 -21.203 6.664 1 78.44 356 THR A N 1
ATOM 2746 C CA . THR A 1 356 ? 13.734 -21.891 5.512 1 78.44 356 THR A CA 1
ATOM 2747 C C . THR A 1 356 ? 14.828 -22.484 4.625 1 78.44 356 THR A C 1
ATOM 2749 O O . THR A 1 356 ? 14.695 -23.609 4.152 1 78.44 356 THR A O 1
ATOM 2752 N N . LEU A 1 357 ? 15.836 -21.781 4.441 1 78.19 357 LEU A N 1
ATOM 2753 C CA . LEU A 1 357 ? 16.938 -22.234 3.592 1 78.19 357 LEU A CA 1
ATOM 2754 C C . LEU A 1 357 ? 17.688 -23.391 4.242 1 78.19 357 LEU A C 1
ATOM 2756 O O . LEU A 1 357 ? 18.156 -24.297 3.551 1 78.19 357 LEU A O 1
ATOM 2760 N N . LYS A 1 358 ? 17.75 -23.328 5.508 1 75.44 358 LYS A N 1
ATOM 2761 C CA . LYS A 1 358 ? 18.391 -24.422 6.227 1 75.44 358 LYS A CA 1
ATOM 2762 C C . LYS A 1 358 ? 17.609 -25.719 6.062 1 75.44 358 LYS A C 1
ATOM 2764 O O . LYS A 1 358 ? 18.203 -26.797 5.977 1 75.44 358 LYS A O 1
ATOM 2769 N N . PHE A 1 359 ? 16.359 -25.609 6.07 1 77.75 359 PHE A N 1
ATOM 2770 C CA . PHE A 1 359 ? 15.516 -26.766 5.836 1 77.75 359 PHE A CA 1
ATOM 2771 C C . PHE A 1 359 ? 15.617 -27.234 4.387 1 77.75 359 PHE A C 1
ATOM 2773 O O . PHE A 1 359 ? 15.664 -28.438 4.117 1 77.75 359 PHE A O 1
ATOM 2780 N N . GLY A 1 360 ? 15.656 -26.281 3.492 1 79.94 360 GLY A N 1
ATOM 2781 C CA . GLY A 1 360 ? 15.734 -26.562 2.068 1 79.94 360 GLY A CA 1
ATOM 2782 C C . GLY A 1 360 ? 14.445 -26.281 1.327 1 79.94 360 GLY A C 1
ATOM 2783 O O . GLY A 1 360 ? 13.375 -26.703 1.749 1 79.94 360 GLY A O 1
ATOM 2784 N N . LEU A 1 361 ? 14.492 -25.594 0.231 1 83.62 361 LEU A N 1
ATOM 2785 C CA . LEU A 1 361 ? 13.32 -25.188 -0.544 1 83.62 361 LEU A CA 1
ATOM 2786 C C . LEU A 1 361 ? 12.633 -26.406 -1.147 1 83.62 361 LEU A C 1
ATOM 2788 O O . LEU A 1 361 ? 11.414 -26.562 -1.026 1 83.62 361 LEU A O 1
ATOM 2792 N N . PRO A 1 362 ? 13.398 -27.328 -1.721 1 84.44 362 PRO A N 1
ATOM 2793 C CA . PRO A 1 362 ? 12.742 -28.531 -2.248 1 84.44 362 PRO A CA 1
ATOM 2794 C C . PRO A 1 362 ? 12.094 -29.375 -1.155 1 84.44 362 PRO A C 1
ATOM 2796 O O . PRO A 1 362 ? 11.016 -29.953 -1.367 1 84.44 362 PRO A O 1
ATOM 2799 N N . GLU A 1 363 ? 12.75 -29.469 0.005 1 82 363 GLU A N 1
ATOM 2800 C CA . GLU A 1 363 ? 12.234 -30.266 1.122 1 82 363 GLU A CA 1
ATOM 2801 C C . GLU A 1 363 ? 10.938 -29.672 1.66 1 82 363 GLU A C 1
ATOM 2803 O O . GLU A 1 363 ? 10.031 -30.391 2.055 1 82 363 GLU A O 1
ATOM 2808 N N . LEU A 1 364 ? 10.922 -28.375 1.639 1 81.88 364 LEU A N 1
ATOM 2809 C CA . LEU A 1 364 ? 9.719 -27.703 2.115 1 81.88 364 LEU A CA 1
ATOM 2810 C C . LEU A 1 364 ? 8.547 -27.969 1.174 1 81.88 364 LEU A C 1
ATOM 2812 O O . LEU A 1 364 ? 7.406 -28.125 1.622 1 81.88 364 LEU A O 1
ATOM 2816 N N . LYS A 1 365 ? 8.797 -27.938 -0.038 1 83.56 365 LYS A N 1
ATOM 2817 C CA . LYS A 1 365 ? 7.766 -28.219 -1.031 1 83.56 365 LYS A CA 1
ATOM 2818 C C . LYS A 1 365 ? 7.191 -29.625 -0.837 1 83.56 365 LYS A C 1
ATOM 2820 O O . LYS A 1 365 ? 5.973 -29.812 -0.81 1 83.56 365 LYS A O 1
ATOM 2825 N N . VAL A 1 366 ? 8.047 -30.531 -0.675 1 81.88 366 VAL A N 1
ATOM 2826 C CA . VAL A 1 366 ? 7.645 -31.922 -0.482 1 81.88 366 VAL A CA 1
ATOM 2827 C C . VAL A 1 366 ? 6.852 -32.062 0.816 1 81.88 366 VAL A C 1
ATOM 2829 O O . VAL A 1 366 ? 5.828 -32.75 0.856 1 81.88 366 VAL A O 1
ATOM 2832 N N . ALA A 1 367 ? 7.34 -31.375 1.824 1 76.94 367 ALA A N 1
ATOM 2833 C CA . ALA A 1 367 ? 6.668 -31.438 3.119 1 76.94 367 ALA A CA 1
ATOM 2834 C C . ALA A 1 367 ? 5.246 -30.891 3.021 1 76.94 367 ALA A C 1
ATOM 2836 O O . ALA A 1 367 ? 4.324 -31.438 3.637 1 76.94 367 ALA A O 1
ATOM 2837 N N . GLN A 1 368 ? 5.094 -29.844 2.273 1 78.44 368 GLN A N 1
ATOM 2838 C CA . GLN A 1 368 ? 3.762 -29.281 2.102 1 78.44 368 GLN A CA 1
ATOM 2839 C C . GLN A 1 368 ? 2.846 -30.234 1.341 1 78.44 368 GLN A C 1
ATOM 2841 O O . GLN A 1 368 ? 1.669 -30.375 1.682 1 78.44 368 GLN A O 1
ATOM 2846 N N . TYR A 1 369 ? 3.328 -30.844 0.398 1 78.31 369 TYR A N 1
ATOM 2847 C CA . TYR A 1 369 ? 2.543 -31.812 -0.354 1 78.31 369 TYR A CA 1
ATOM 2848 C C . TYR A 1 369 ? 2.107 -32.969 0.536 1 78.31 369 TYR A C 1
ATOM 2850 O O . TYR A 1 369 ? 0.954 -33.406 0.482 1 78.31 369 TYR A O 1
ATOM 2858 N N . GLU A 1 370 ? 3.021 -33.375 1.305 1 76.19 370 GLU A N 1
ATOM 2859 C CA . GLU A 1 370 ? 2.738 -34.531 2.176 1 76.19 370 GLU A CA 1
ATOM 2860 C C . GLU A 1 370 ? 1.718 -34.156 3.248 1 76.19 370 GLU A C 1
ATOM 2862 O O . GLU A 1 370 ? 0.763 -34.906 3.484 1 76.19 370 GLU A O 1
ATOM 2867 N N . LEU A 1 371 ? 1.929 -33 3.797 1 71.44 371 LEU A N 1
ATOM 2868 C CA . LEU A 1 371 ? 1.005 -32.562 4.828 1 71.44 371 LEU A CA 1
ATOM 2869 C C . LEU A 1 371 ? -0.385 -32.312 4.246 1 71.44 371 LEU A C 1
ATOM 2871 O O . LEU A 1 371 ? -1.392 -32.656 4.875 1 71.44 371 LEU A O 1
ATOM 2875 N N . GLY A 1 372 ? -0.401 -31.703 3.166 1 72.19 372 GLY A N 1
ATOM 2876 C CA . GLY A 1 372 ? -1.671 -31.484 2.494 1 72.19 372 GLY A CA 1
ATOM 2877 C C . GLY A 1 372 ? -2.393 -32.75 2.135 1 72.19 372 GLY A C 1
ATOM 2878 O O . GLY A 1 372 ? -3.607 -32.875 2.312 1 72.19 372 GLY A O 1
ATOM 2879 N N . SER A 1 373 ? -1.684 -33.688 1.645 1 75.06 373 SER A N 1
ATOM 2880 C CA . SER A 1 373 ? -2.252 -34.969 1.283 1 75.06 373 SER A CA 1
ATOM 2881 C C . SER A 1 373 ? -2.799 -35.688 2.508 1 75.06 373 SER A C 1
ATOM 2883 O O . SER A 1 373 ? -3.869 -36.312 2.449 1 75.06 373 SER A O 1
ATOM 2885 N N . GLU A 1 374 ? -2.062 -35.562 3.574 1 71.19 374 GLU A N 1
ATOM 2886 C CA . GLU A 1 374 ? -2.5 -36.188 4.812 1 71.19 374 GLU A CA 1
ATOM 2887 C C . GLU A 1 374 ? -3.771 -35.531 5.348 1 71.19 374 GLU A C 1
ATOM 2889 O O . GLU A 1 374 ? -4.676 -36.219 5.82 1 71.19 374 GLU A O 1
ATOM 2894 N N . ALA A 1 375 ? -3.752 -34.25 5.285 1 72.88 375 ALA A N 1
ATOM 2895 C CA . ALA A 1 375 ? -4.938 -33.531 5.73 1 72.88 375 ALA A CA 1
ATOM 2896 C C . ALA A 1 375 ? -6.156 -33.906 4.895 1 72.88 375 ALA A C 1
ATOM 2898 O O . ALA A 1 375 ? -7.242 -34.125 5.434 1 72.88 375 ALA A O 1
ATOM 2899 N N . ARG A 1 376 ? -6.055 -34.031 3.674 1 73.12 376 ARG A N 1
ATOM 2900 C CA . ARG A 1 376 ? -7.148 -34.375 2.771 1 73.12 376 ARG A CA 1
ATOM 2901 C C . ARG A 1 376 ? -7.629 -35.781 3.016 1 73.12 376 ARG A C 1
ATOM 2903 O O . ARG A 1 376 ? -8.828 -36.062 2.973 1 73.12 376 ARG A O 1
ATOM 2910 N N . TYR A 1 377 ? -6.676 -36.594 3.227 1 71.06 377 TYR A N 1
ATOM 2911 C CA . TYR A 1 377 ? -7.016 -37.969 3.525 1 71.06 377 TYR A CA 1
ATOM 2912 C C . TYR A 1 377 ? -7.848 -38.062 4.797 1 71.06 377 TYR A C 1
ATOM 2914 O O . TYR A 1 377 ? -8.852 -38.781 4.84 1 71.06 377 TYR A O 1
ATOM 2922 N N . LEU A 1 378 ? -7.414 -37.281 5.723 1 69.81 378 LEU A N 1
ATOM 2923 C CA . LEU A 1 378 ? -8.133 -37.281 6.996 1 69.81 378 LEU A CA 1
ATOM 2924 C C . LEU A 1 378 ? -9.547 -36.75 6.832 1 69.81 378 LEU A C 1
ATOM 2926 O O . LEU A 1 378 ? -10.492 -37.281 7.406 1 69.81 378 LEU A O 1
ATOM 2930 N N . LEU A 1 379 ? -9.672 -35.719 6.109 1 70.19 379 LEU A N 1
ATOM 2931 C CA . LEU A 1 379 ? -10.984 -35.125 5.867 1 70.19 379 LEU A CA 1
ATOM 2932 C C . LEU A 1 379 ? -11.859 -36.062 5.047 1 70.19 379 LEU A C 1
ATOM 2934 O O . LEU A 1 379 ? -13.039 -36.219 5.344 1 70.19 379 LEU A O 1
ATOM 2938 N N . HIS A 1 380 ? -11.359 -36.75 4.098 1 69.62 380 HIS A N 1
ATOM 2939 C CA . HIS A 1 380 ? -12.078 -37.688 3.271 1 69.62 380 HIS A CA 1
ATOM 2940 C C . HIS A 1 380 ? -12.523 -38.906 4.09 1 69.62 380 HIS A C 1
ATOM 2942 O O . HIS A 1 380 ? -13.633 -39.406 3.916 1 69.62 380 HIS A O 1
ATOM 2948 N N . SER A 1 381 ? -11.664 -39.219 4.934 1 71.25 381 SER A N 1
ATOM 2949 C CA . SER A 1 381 ? -11.961 -40.375 5.766 1 71.25 381 SER A CA 1
ATOM 2950 C C . SER A 1 381 ? -13.109 -40.062 6.727 1 71.25 381 SER A C 1
ATOM 2952 O O . SER A 1 381 ? -13.781 -41 7.199 1 71.25 381 SER A O 1
ATOM 2954 N N . ARG A 1 382 ? -13.312 -38.75 6.895 1 73.44 382 ARG A N 1
ATOM 2955 C CA . ARG A 1 382 ? -14.398 -38.344 7.793 1 73.44 382 ARG A CA 1
ATOM 2956 C C . ARG A 1 382 ? -15.633 -37.938 7.004 1 73.44 382 ARG A C 1
ATOM 2958 O O . ARG A 1 382 ? -16.562 -37.344 7.562 1 73.44 382 ARG A O 1
ATOM 2965 N N . GLY A 1 383 ? -15.625 -38.156 5.672 1 66.75 383 GLY A N 1
ATOM 2966 C CA . GLY A 1 383 ? -16.812 -37.938 4.852 1 66.75 383 GLY A CA 1
ATOM 2967 C C . GLY A 1 383 ? -16.922 -36.531 4.285 1 66.75 383 GLY A C 1
ATOM 2968 O O . GLY A 1 383 ? -17.953 -36.156 3.746 1 66.75 383 GLY A O 1
ATOM 2969 N N . LEU A 1 384 ? -15.945 -35.719 4.488 1 66.38 384 LEU A N 1
ATOM 2970 C CA . LEU A 1 384 ? -15.969 -34.375 3.922 1 66.38 384 LEU A CA 1
ATOM 2971 C C . LEU A 1 384 ? -15.398 -34.375 2.508 1 66.38 384 LEU A C 1
ATOM 2973 O O . LEU A 1 384 ? -14.32 -34.906 2.268 1 66.38 384 LEU A O 1
ATOM 2977 N N . THR A 1 385 ? -16.266 -33.969 1.573 1 64.06 385 THR A N 1
ATOM 2978 C CA . THR A 1 385 ? -15.859 -33.938 0.174 1 64.06 385 THR A CA 1
ATOM 2979 C C . THR A 1 385 ? -15.242 -32.594 -0.17 1 64.06 385 THR A C 1
ATOM 2981 O O . THR A 1 385 ? -15.805 -31.531 0.158 1 64.06 385 THR A O 1
ATOM 2984 N N . SER A 1 386 ? -14.141 -32.625 -0.77 1 67.81 386 SER A N 1
ATOM 2985 C CA . SER A 1 386 ? -13.469 -31.422 -1.229 1 67.81 386 SER A CA 1
ATOM 2986 C C . SER A 1 386 ? -14.25 -30.75 -2.35 1 67.81 386 SER A C 1
ATOM 2988 O O . SER A 1 386 ? -14.805 -31.422 -3.219 1 67.81 386 SER A O 1
ATOM 2990 N N . VAL A 1 387 ? -14.281 -29.422 -2.373 1 67.75 387 VAL A N 1
ATOM 2991 C CA . VAL A 1 387 ? -14.906 -28.641 -3.434 1 67.75 387 VAL A CA 1
ATOM 2992 C C . VAL A 1 387 ? -14.07 -28.719 -4.707 1 67.75 387 VAL A C 1
ATOM 2994 O O . VAL A 1 387 ? -14.609 -28.672 -5.816 1 67.75 387 VAL A O 1
ATOM 2997 N N . ALA A 1 388 ? -12.852 -28.953 -4.551 1 71.94 388 ALA A N 1
ATOM 2998 C CA . ALA A 1 388 ? -11.945 -29.078 -5.691 1 71.94 388 ALA A CA 1
ATOM 2999 C C . ALA A 1 388 ? -12 -30.484 -6.293 1 71.94 388 ALA A C 1
ATOM 3001 O O . ALA A 1 388 ? -11.938 -31.469 -5.57 1 71.94 388 ALA A O 1
ATOM 3002 N N . ALA A 1 389 ? -12.102 -30.547 -7.613 1 65.81 389 ALA A N 1
ATOM 3003 C CA . ALA A 1 389 ? -12.102 -31.828 -8.312 1 65.81 389 ALA A CA 1
ATOM 3004 C C . ALA A 1 389 ? -10.773 -32.562 -8.125 1 65.81 389 ALA A C 1
ATOM 3006 O O . ALA A 1 389 ? -9.758 -31.922 -7.812 1 65.81 389 ALA A O 1
ATOM 3007 N N . PRO A 1 390 ? -10.844 -33.875 -8.203 1 68.12 390 PRO A N 1
ATOM 3008 C CA . PRO A 1 390 ? -9.602 -34.656 -8.102 1 68.12 390 PRO A CA 1
ATOM 3009 C C . PRO A 1 390 ? -8.508 -34.125 -9.039 1 68.12 390 PRO A C 1
ATOM 3011 O O . PRO A 1 390 ? -8.797 -33.719 -10.172 1 68.12 390 PRO A O 1
ATOM 3014 N N . GLY A 1 391 ? -7.309 -33.969 -8.586 1 69.25 391 GLY A N 1
ATOM 3015 C CA . GLY A 1 391 ? -6.18 -33.5 -9.367 1 69.25 391 GLY A CA 1
ATOM 3016 C C . GLY A 1 391 ? -5.98 -31.984 -9.273 1 69.25 391 GLY A C 1
ATOM 3017 O O . GLY A 1 391 ? -4.961 -31.453 -9.719 1 69.25 391 GLY A O 1
ATOM 3018 N N . LEU A 1 392 ? -6.957 -31.391 -8.656 1 76.94 392 LEU A N 1
ATOM 3019 C CA . LEU A 1 392 ? -6.93 -29.938 -8.586 1 76.94 392 LEU A CA 1
ATOM 3020 C C . LEU A 1 392 ? -6.926 -29.453 -7.141 1 76.94 392 LEU A C 1
ATOM 3022 O O . LEU A 1 392 ? -7.137 -28.266 -6.871 1 76.94 392 LEU A O 1
ATOM 3026 N N . ARG A 1 393 ? -6.688 -30.375 -6.309 1 70.88 393 ARG A N 1
ATOM 3027 C CA . ARG A 1 393 ? -6.801 -30.078 -4.887 1 70.88 393 ARG A CA 1
ATOM 3028 C C . ARG A 1 393 ? -5.496 -29.5 -4.344 1 70.88 393 ARG A C 1
ATOM 3030 O O . ARG A 1 393 ? -4.434 -30.109 -4.5 1 70.88 393 ARG A O 1
ATOM 3037 N N . SER A 1 394 ? -5.676 -28.375 -3.717 1 73.5 394 SER A N 1
ATOM 3038 C CA . SER A 1 394 ? -4.512 -27.703 -3.162 1 73.5 394 SER A CA 1
ATOM 3039 C C . SER A 1 394 ? -3.975 -28.438 -1.937 1 73.5 394 SER A C 1
ATOM 3041 O O . SER A 1 394 ? -4.715 -29.156 -1.268 1 73.5 394 SER A O 1
ATOM 3043 N N . THR A 1 395 ? -2.619 -28.469 -1.807 1 59.25 395 THR A N 1
ATOM 3044 C CA . THR A 1 395 ? -1.99 -29.125 -0.668 1 59.25 395 THR A CA 1
ATOM 3045 C C . THR A 1 395 ? -1.739 -28.141 0.463 1 59.25 395 THR A C 1
ATOM 3047 O O . THR A 1 395 ? -1.147 -28.484 1.485 1 59.25 395 THR A O 1
ATOM 3050 N N . GLY A 1 396 ? -2.082 -26.906 0.267 1 57.72 396 GLY A N 1
ATOM 3051 C CA . GLY A 1 396 ? -1.849 -25.891 1.277 1 57.72 396 GLY A CA 1
ATOM 3052 C C . GLY A 1 396 ? -2.428 -24.531 0.907 1 57.72 396 GLY A C 1
ATOM 3053 O O . GLY A 1 396 ? -2.902 -24.344 -0.215 1 57.72 396 GLY A O 1
ATOM 3054 N N . GLY A 1 397 ? -2.74 -23.672 1.937 1 54.47 397 GLY A N 1
ATOM 3055 C CA . GLY A 1 397 ? -3.23 -22.312 1.775 1 54.47 397 GLY A CA 1
ATOM 3056 C C . GLY A 1 397 ? -4.59 -22.094 2.408 1 54.47 397 GLY A C 1
ATOM 3057 O O . GLY A 1 397 ? -5.312 -23.047 2.689 1 54.47 397 GLY A O 1
ATOM 3058 N N . MET B 1 1 ? -35.062 20.219 -75.875 1 17.77 1 MET B N 1
ATOM 3059 C CA . MET B 1 1 ? -34.156 20.469 -77 1 17.77 1 MET B CA 1
ATOM 3060 C C . MET B 1 1 ? -32.844 19.719 -76.812 1 17.77 1 MET B C 1
ATOM 3062 O O . MET B 1 1 ? -32.5 19.344 -75.75 1 17.77 1 MET B O 1
ATOM 3066 N N . PRO B 1 2 ? -31.734 19.766 -77.812 1 17.06 2 PRO B N 1
ATOM 3067 C CA . PRO B 1 2 ? -30.703 18.953 -78.438 1 17.06 2 PRO B CA 1
ATOM 3068 C C . PRO B 1 2 ? -29.375 18.969 -77.688 1 17.06 2 PRO B C 1
ATOM 3070 O O . PRO B 1 2 ? -28.562 18.047 -77.812 1 17.06 2 PRO B O 1
ATOM 3073 N N . GLU B 1 3 ? -28.891 19.922 -76.875 1 16.92 3 GLU B N 1
ATOM 3074 C CA . GLU B 1 3 ? -27.594 20.5 -77.188 1 16.92 3 GLU B CA 1
ATOM 3075 C C . GLU B 1 3 ? -26.453 19.609 -76.75 1 16.92 3 GLU B C 1
ATOM 3077 O O . GLU B 1 3 ? -26.406 19.172 -75.625 1 16.92 3 GLU B O 1
ATOM 3082 N N . ARG B 1 4 ? -25.453 19.109 -77.5 1 17.22 4 ARG B N 1
ATOM 3083 C CA . ARG B 1 4 ? -24.5 18.078 -77.938 1 17.22 4 ARG B CA 1
ATOM 3084 C C . ARG B 1 4 ? -23.25 18.125 -77.062 1 17.22 4 ARG B C 1
ATOM 3086 O O . ARG B 1 4 ? -22.828 17.094 -76.5 1 17.22 4 ARG B O 1
ATOM 3093 N N . PRO B 1 5 ? -22.078 19.094 -77.125 1 15.25 5 PRO B N 1
ATOM 3094 C CA . PRO B 1 5 ? -20.859 18.719 -77.812 1 15.25 5 PRO B CA 1
ATOM 3095 C C . PRO B 1 5 ? -19.688 18.469 -76.875 1 15.25 5 PRO B C 1
ATOM 3097 O O . PRO B 1 5 ? -18.812 17.656 -77.188 1 15.25 5 PRO B O 1
ATOM 3100 N N . ALA B 1 6 ? -19.266 19.109 -75.75 1 18.44 6 ALA B N 1
ATOM 3101 C CA . ALA B 1 6 ? -18.016 19.828 -75.875 1 18.44 6 ALA B CA 1
ATOM 3102 C C . ALA B 1 6 ? -16.812 18.875 -75.875 1 18.44 6 ALA B C 1
ATOM 3104 O O . ALA B 1 6 ? -16.812 17.938 -75.062 1 18.44 6 ALA B O 1
ATOM 3105 N N . PRO B 1 7 ? -15.664 19.109 -76.5 1 16.12 7 PRO B N 1
ATOM 3106 C CA . PRO B 1 7 ? -14.57 18.5 -77.25 1 16.12 7 PRO B CA 1
ATOM 3107 C C . PRO B 1 7 ? -13.461 17.953 -76.312 1 16.12 7 PRO B C 1
ATOM 3109 O O . PRO B 1 7 ? -13.344 18.375 -75.188 1 16.12 7 PRO B O 1
ATOM 3112 N N . ALA B 1 8 ? -12.539 16.969 -76.75 1 17 8 ALA B N 1
ATOM 3113 C CA . ALA B 1 8 ? -11.641 15.82 -76.688 1 17 8 ALA B CA 1
ATOM 3114 C C . ALA B 1 8 ? -10.227 16.25 -76.312 1 17 8 ALA B C 1
ATOM 3116 O O . ALA B 1 8 ? -9.336 15.406 -76.188 1 17 8 ALA B O 1
ATOM 3117 N N . THR B 1 9 ? -9.922 17.594 -76.188 1 15.41 9 THR B N 1
ATOM 3118 C CA . THR B 1 9 ? -8.688 17.875 -76.938 1 15.41 9 THR B CA 1
ATOM 3119 C C . THR B 1 9 ? -7.508 17.141 -76.312 1 15.41 9 THR B C 1
ATOM 3121 O O . THR B 1 9 ? -7.57 16.75 -75.125 1 15.41 9 THR B O 1
ATOM 3124 N N . SER B 1 10 ? -6.23 17.75 -76.312 1 15.38 10 SER B N 1
ATOM 3125 C CA . SER B 1 10 ? -5.023 17.484 -77.125 1 15.38 10 SER B CA 1
ATOM 3126 C C . SER B 1 10 ? -4 16.719 -76.312 1 15.38 10 SER B C 1
ATOM 3128 O O . SER B 1 10 ? -4.09 16.656 -75.062 1 15.38 10 SER B O 1
ATOM 3130 N N . PRO B 1 11 ? -2.609 16.922 -76.562 1 16.91 11 PRO B N 1
ATOM 3131 C CA . PRO B 1 11 ? -1.544 16.156 -77.188 1 16.91 11 PRO B CA 1
ATOM 3132 C C . PRO B 1 11 ? -0.541 15.578 -76.188 1 16.91 11 PRO B C 1
ATOM 3134 O O . PRO B 1 11 ? -0.589 15.898 -75 1 16.91 11 PRO B O 1
ATOM 3137 N N . PRO B 1 12 ? 0.842 15.727 -76.5 1 16.77 12 PRO B N 1
ATOM 3138 C CA . PRO B 1 12 ? 1.945 14.844 -76.875 1 16.77 12 PRO B CA 1
ATOM 3139 C C . PRO B 1 12 ? 2.926 14.586 -75.75 1 16.77 12 PRO B C 1
ATOM 3141 O O . PRO B 1 12 ? 3.213 13.43 -75.438 1 16.77 12 PRO B O 1
ATOM 3144 N N . SER B 1 13 ? 4.047 15.461 -75.562 1 15.3 13 SER B N 1
ATOM 3145 C CA . SER B 1 13 ? 5.398 15.125 -76 1 15.3 13 SER B CA 1
ATOM 3146 C C . SER B 1 13 ? 6.227 14.586 -74.875 1 15.3 13 SER B C 1
ATOM 3148 O O . SER B 1 13 ? 6.812 13.508 -74.938 1 15.3 13 SER B O 1
ATOM 3150 N N . SER B 1 14 ? 7.305 15.398 -74.312 1 15.48 14 SER B N 1
ATOM 3151 C CA . SER B 1 14 ? 8.727 15.234 -74.562 1 15.48 14 SER B CA 1
ATOM 3152 C C . SER B 1 14 ? 9.445 14.523 -73.438 1 15.48 14 SER B C 1
ATOM 3154 O O . SER B 1 14 ? 10.109 13.508 -73.625 1 15.48 14 SER B O 1
ATOM 3156 N N . GLY B 1 15 ? 10.523 15.195 -72.688 1 15.61 15 GLY B N 1
ATOM 3157 C CA . GLY B 1 15 ? 11.961 15.039 -72.812 1 15.61 15 GLY B CA 1
ATOM 3158 C C . GLY B 1 15 ? 12.555 14.195 -71.688 1 15.61 15 GLY B C 1
ATOM 3159 O O . GLY B 1 15 ? 11.875 13.867 -70.75 1 15.61 15 GLY B O 1
ATOM 3160 N N . GLU B 1 16 ? 13.891 14.5 -71.25 1 16.48 16 GLU B N 1
ATOM 3161 C CA . GLU B 1 16 ? 15.234 13.93 -71.188 1 16.48 16 GLU B CA 1
ATOM 3162 C C . GLU B 1 16 ? 15.57 13.328 -69.875 1 16.48 16 GLU B C 1
ATOM 3164 O O . GLU B 1 16 ? 14.891 13.617 -68.875 1 16.48 16 GLU B O 1
ATOM 3169 N N . GLU B 1 17 ? 16.969 13.211 -69.562 1 17.14 17 GLU B N 1
ATOM 3170 C CA . GLU B 1 17 ? 18.125 12.344 -69.312 1 17.14 17 GLU B CA 1
ATOM 3171 C C . GLU B 1 17 ? 18.578 12.438 -67.875 1 17.14 17 GLU B C 1
ATOM 3173 O O . GLU B 1 17 ? 19.078 13.477 -67.438 1 17.14 17 GLU B O 1
ATOM 3178 N N . LEU B 1 18 ? 17.969 12.031 -66.875 1 17.91 18 LEU B N 1
ATOM 3179 C CA . LEU B 1 18 ? 18.266 12.336 -65.438 1 17.91 18 LEU B CA 1
ATOM 3180 C C . LEU B 1 18 ? 19.578 11.672 -65 1 17.91 18 LEU B C 1
ATOM 3182 O O . LEU B 1 18 ? 19.688 10.445 -65.062 1 17.91 18 LEU B O 1
ATOM 3186 N N . GLN B 1 19 ? 20.656 12.438 -65 1 16.09 19 GLN B N 1
ATOM 3187 C CA . GLN B 1 19 ? 22.094 12.148 -64.938 1 16.09 19 GLN B CA 1
ATOM 3188 C C . GLN B 1 19 ? 22.469 11.523 -63.594 1 16.09 19 GLN B C 1
ATOM 3190 O O . GLN B 1 19 ? 21.844 11.812 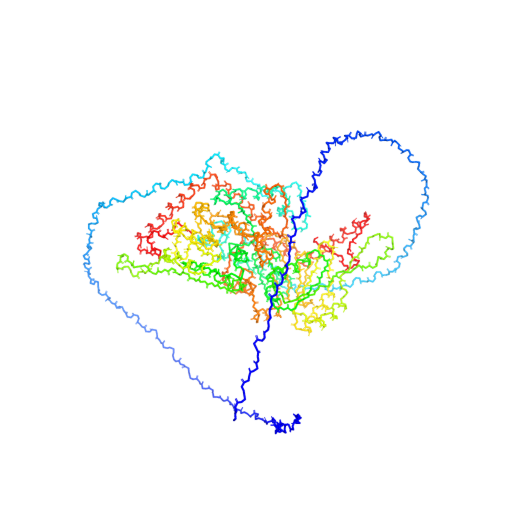-62.562 1 16.09 19 GLN B O 1
ATOM 3195 N N . PRO B 1 20 ? 23.641 10.617 -63.469 1 17.61 20 PRO B N 1
ATOM 3196 C CA . PRO B 1 20 ? 24.266 9.477 -62.781 1 17.61 20 PRO B CA 1
ATOM 3197 C C . PRO B 1 20 ? 24.953 9.883 -61.469 1 17.61 20 PRO B C 1
ATOM 3199 O O . PRO B 1 20 ? 25.031 9.078 -60.531 1 17.61 20 PRO B O 1
ATOM 3202 N N . GLU B 1 21 ? 25.516 11.211 -61.188 1 15.49 21 GLU B N 1
ATOM 3203 C CA . GLU B 1 21 ? 26.953 11.203 -60.906 1 15.49 21 GLU B CA 1
ATOM 3204 C C . GLU B 1 21 ? 27.25 10.82 -59.469 1 15.49 21 GLU B C 1
ATOM 3206 O O . GLU B 1 21 ? 28.281 10.18 -59.188 1 15.49 21 GLU B O 1
ATOM 3211 N N . GLN B 1 22 ? 26.609 11.312 -58.312 1 15.42 22 GLN B N 1
ATOM 3212 C CA . GLN B 1 22 ? 27.516 11.961 -57.375 1 15.42 22 GLN B CA 1
ATOM 3213 C C . GLN B 1 22 ? 28.156 10.938 -56.469 1 15.42 22 GLN B C 1
ATOM 3215 O O . GLN B 1 22 ? 27.484 10.352 -55.594 1 15.42 22 GLN B O 1
ATOM 3220 N N . LYS B 1 23 ? 29.188 10.156 -56.75 1 16.53 23 LYS B N 1
ATOM 3221 C CA . LYS B 1 23 ? 29.906 9.023 -56.188 1 16.53 23 LYS B CA 1
ATOM 3222 C C . LYS B 1 23 ? 30.484 9.352 -54.812 1 16.53 23 LYS B C 1
ATOM 3224 O O . LYS B 1 23 ? 30.406 8.539 -53.875 1 16.53 23 LYS B O 1
ATOM 3229 N N . ARG B 1 24 ? 31.516 10.367 -54.625 1 15.63 24 ARG B N 1
ATOM 3230 C CA . ARG B 1 24 ? 32.875 9.953 -54.312 1 15.63 24 ARG B CA 1
ATOM 3231 C C . ARG B 1 24 ? 33.094 9.875 -52.781 1 15.63 24 ARG B C 1
ATOM 3233 O O . ARG B 1 24 ? 33.656 8.898 -52.281 1 15.63 24 ARG B O 1
ATOM 3240 N N . LEU B 1 25 ? 33.188 11.039 -51.906 1 15.59 25 LEU B N 1
ATOM 3241 C CA . LEU B 1 25 ? 34.5 11.406 -51.406 1 15.59 25 LEU B CA 1
ATOM 3242 C C . LEU B 1 25 ? 34.75 10.781 -50.031 1 15.59 25 LEU B C 1
ATOM 3244 O O . LEU B 1 25 ? 35.844 10.289 -49.75 1 15.59 25 LEU B O 1
ATOM 3248 N N . CYS B 1 26 ? 33.906 10.922 -48.875 1 15.95 26 CYS B N 1
ATOM 3249 C CA . CYS B 1 26 ? 34.562 11.547 -47.75 1 15.95 26 CYS B CA 1
ATOM 3250 C C . CYS B 1 26 ? 35.219 10.5 -46.844 1 15.95 26 CYS B C 1
ATOM 3252 O O . CYS B 1 26 ? 34.531 9.766 -46.125 1 15.95 26 CYS B O 1
ATOM 3254 N N . LYS B 1 27 ? 36.312 9.875 -47.062 1 16.28 27 LYS B N 1
ATOM 3255 C CA . LYS B 1 27 ? 37 8.711 -46.469 1 16.28 27 LYS B CA 1
ATOM 3256 C C . LYS B 1 27 ? 37.625 9.047 -45.125 1 16.28 27 LYS B C 1
ATOM 3258 O O . LYS B 1 27 ? 38.125 8.164 -44.438 1 16.28 27 LYS B O 1
ATOM 3263 N N . ASN B 1 28 ? 37.938 10.391 -44.688 1 16.22 28 ASN B N 1
ATOM 3264 C CA . ASN B 1 28 ? 39.281 10.469 -44.125 1 16.22 28 ASN B CA 1
ATOM 3265 C C . ASN B 1 28 ? 39.375 9.703 -42.812 1 16.22 28 ASN B C 1
ATOM 3267 O O . ASN B 1 28 ? 38.375 9.516 -42.125 1 16.22 28 ASN B O 1
ATOM 3271 N N . HIS B 1 29 ? 40.688 9.352 -42.281 1 17.42 29 HIS B N 1
ATOM 3272 C CA . HIS B 1 29 ? 41.594 8.391 -41.688 1 17.42 29 HIS B CA 1
ATOM 3273 C C . HIS B 1 29 ? 41.781 8.648 -40.188 1 17.42 29 HIS B C 1
ATOM 3275 O O . HIS B 1 29 ? 42.25 7.766 -39.469 1 17.42 29 HIS B O 1
ATOM 3281 N N . HIS B 1 30 ? 41.625 9.93 -39.594 1 17.14 30 HIS B N 1
ATOM 3282 C CA . HIS B 1 30 ? 42.781 10.219 -38.75 1 17.14 30 HIS B CA 1
ATOM 3283 C C . HIS B 1 30 ? 42.719 9.445 -37.438 1 17.14 30 HIS B C 1
ATOM 3285 O O . HIS B 1 30 ? 41.719 9.492 -36.719 1 17.14 30 HIS B O 1
ATOM 3291 N N . LYS B 1 31 ? 43.656 8.516 -37.094 1 17.5 31 LYS B N 1
ATOM 3292 C CA . LYS B 1 31 ? 43.938 7.418 -36.156 1 17.5 31 LYS B CA 1
ATOM 3293 C C . LYS B 1 31 ? 44.344 7.945 -34.812 1 17.5 31 LYS B C 1
ATOM 3295 O O . LYS B 1 31 ? 44.375 7.199 -33.812 1 17.5 31 LYS B O 1
ATOM 3300 N N . GLY B 1 32 ? 44.906 9.312 -34.656 1 16.92 32 GLY B N 1
ATOM 3301 C CA . GLY B 1 32 ? 46.094 9.312 -33.812 1 16.92 32 GLY B CA 1
ATOM 3302 C C . GLY B 1 32 ? 45.812 8.969 -32.344 1 16.92 32 GLY B C 1
ATOM 3303 O O . GLY B 1 32 ? 44.688 9.195 -31.875 1 16.92 32 GLY B O 1
ATOM 3304 N N . ASP B 1 33 ? 46.719 8.297 -31.594 1 18.25 33 ASP B N 1
ATOM 3305 C CA . ASP B 1 33 ? 47.062 7.383 -30.516 1 18.25 33 ASP B CA 1
ATOM 3306 C C . ASP B 1 33 ? 47.25 8.133 -29.188 1 18.25 33 ASP B C 1
ATOM 3308 O O . ASP B 1 33 ? 47.094 7.555 -28.125 1 18.25 33 ASP B O 1
ATOM 3312 N N . GLU B 1 34 ? 47.812 9.367 -29.219 1 17.55 34 GLU B N 1
ATOM 3313 C CA . GLU B 1 34 ? 48.875 9.578 -28.219 1 17.55 34 GLU B CA 1
ATOM 3314 C C . GLU B 1 34 ? 48.281 9.656 -26.812 1 17.55 34 GLU B C 1
ATOM 3316 O O . GLU B 1 34 ? 47.156 10.172 -26.625 1 17.55 34 GLU B O 1
ATOM 3321 N N . ALA B 1 35 ? 48.969 8.953 -25.812 1 18.84 35 ALA B N 1
ATOM 3322 C CA . ALA B 1 35 ? 49.094 8.398 -24.453 1 18.84 35 ALA B CA 1
ATOM 3323 C C . ALA B 1 35 ? 49.25 9.508 -23.422 1 18.84 35 ALA B C 1
ATOM 3325 O O . ALA B 1 35 ? 50.281 10.219 -23.422 1 18.84 35 ALA B O 1
ATOM 3326 N N . SER B 1 36 ? 48.188 10.344 -23.172 1 17.14 36 SER B N 1
ATOM 3327 C CA . SER B 1 36 ? 48.188 11.609 -22.438 1 17.14 36 SER B CA 1
ATOM 3328 C C . SER B 1 36 ? 48.844 11.43 -21.062 1 17.14 36 SER B C 1
ATOM 3330 O O . SER B 1 36 ? 48.469 10.508 -20.312 1 17.14 36 SER B O 1
ATOM 3332 N N . PRO B 1 37 ? 50.031 12.039 -20.922 1 18.75 37 PRO B N 1
ATOM 3333 C CA . PRO B 1 37 ? 51.062 12 -19.891 1 18.75 37 PRO B CA 1
ATOM 3334 C C . PRO B 1 37 ? 50.531 12.273 -18.484 1 18.75 37 PRO B C 1
ATOM 3336 O O . PRO B 1 37 ? 49.5 12.93 -18.344 1 18.75 37 PRO B O 1
ATOM 3339 N N . VAL B 1 38 ? 50.906 11.406 -17.547 1 19.41 38 VAL B N 1
ATOM 3340 C CA . VAL B 1 38 ? 50.781 11.094 -16.125 1 19.41 38 VAL B CA 1
ATOM 3341 C C . VAL B 1 38 ? 51.375 12.234 -15.297 1 19.41 38 VAL B C 1
ATOM 3343 O O . VAL B 1 38 ? 52.594 12.391 -15.219 1 19.41 38 VAL B O 1
ATOM 3346 N N . HIS B 1 39 ? 50.969 13.508 -15.641 1 17.05 39 HIS B N 1
ATOM 3347 C CA . HIS B 1 39 ? 51.688 14.648 -15.055 1 17.05 39 HIS B CA 1
ATOM 3348 C C . HIS B 1 39 ? 51.781 14.523 -13.539 1 17.05 39 HIS B C 1
ATOM 3350 O O . HIS B 1 39 ? 50.781 14.195 -12.883 1 17.05 39 HIS B O 1
ATOM 3356 N N . ARG B 1 40 ? 52.969 14.18 -13.047 1 17.86 40 ARG B N 1
ATOM 3357 C CA . ARG B 1 40 ? 53.688 14.086 -11.781 1 17.86 40 ARG B CA 1
ATOM 3358 C C . ARG B 1 40 ? 53.406 15.297 -10.898 1 17.86 40 ARG B C 1
ATOM 3360 O O . ARG B 1 40 ? 53.25 16.422 -11.391 1 17.86 40 ARG B O 1
ATOM 3367 N N . GLY B 1 41 ? 52.906 14.961 -9.664 1 17.3 41 GLY B N 1
ATOM 3368 C CA . GLY B 1 41 ? 52.406 15.648 -8.477 1 17.3 41 GLY B CA 1
ATOM 3369 C C . GLY B 1 41 ? 53.375 16.672 -7.93 1 17.3 41 GLY B C 1
ATOM 3370 O O . GLY B 1 41 ? 54.406 16.312 -7.379 1 17.3 41 GLY B O 1
ATOM 3371 N N . ALA B 1 42 ? 53.719 17.594 -8.867 1 17.52 42 ALA B N 1
ATOM 3372 C CA . ALA B 1 42 ? 54.719 18.562 -8.5 1 17.52 42 ALA B CA 1
ATOM 3373 C C . ALA B 1 42 ? 54.469 19.125 -7.105 1 17.52 42 ALA B C 1
ATOM 3375 O O . ALA B 1 42 ? 53.344 19.094 -6.609 1 17.52 42 ALA B O 1
ATOM 3376 N N . ASN B 1 43 ? 55.562 19.703 -6.617 1 18.34 43 ASN B N 1
ATOM 3377 C CA . ASN B 1 43 ? 56.188 20.219 -5.402 1 18.34 43 ASN B CA 1
ATOM 3378 C C . ASN B 1 43 ? 55.438 21.391 -4.824 1 18.34 43 ASN B C 1
ATOM 3380 O O . ASN B 1 43 ? 55.031 22.312 -5.555 1 18.34 43 ASN B O 1
ATOM 3384 N N . MET B 1 44 ? 54.656 21.141 -3.684 1 19.94 44 MET B N 1
ATOM 3385 C CA . MET B 1 44 ? 53.812 21.859 -2.736 1 19.94 44 MET B CA 1
ATOM 3386 C C . MET B 1 44 ? 54.5 23.141 -2.281 1 19.94 44 MET B C 1
ATOM 3388 O O . MET B 1 44 ? 55.438 23.109 -1.479 1 19.94 44 MET B O 1
ATOM 3392 N N . GLY B 1 45 ? 54.875 24.016 -3.297 1 18.69 45 GLY B N 1
ATOM 3393 C CA . GLY B 1 45 ? 55.625 25.156 -2.818 1 18.69 45 GLY B CA 1
ATOM 3394 C C . GLY B 1 45 ? 54.938 25.906 -1.679 1 18.69 45 GLY B C 1
ATOM 3395 O O . GLY B 1 45 ? 53.719 25.906 -1.581 1 18.69 45 GLY B O 1
ATOM 3396 N N . SER B 1 46 ? 55.656 26.219 -0.526 1 20.75 46 SER B N 1
ATOM 3397 C CA . SER B 1 46 ? 55.5 26.703 0.838 1 20.75 46 SER B CA 1
ATOM 3398 C C . SER B 1 46 ? 55 28.141 0.852 1 20.75 46 SER B C 1
ATOM 3400 O O . SER B 1 46 ? 54.875 28.75 1.915 1 20.75 46 SER B O 1
ATOM 3402 N N . VAL B 1 47 ? 53.938 28.484 0.069 1 19.41 47 VAL B N 1
ATOM 3403 C CA . VAL B 1 47 ? 53.75 29.938 -0.004 1 19.41 47 VAL B CA 1
ATOM 3404 C C . VAL B 1 47 ? 53.5 30.5 1.394 1 19.41 47 VAL B C 1
ATOM 3406 O O . VAL B 1 47 ? 52.656 30.016 2.125 1 19.41 47 VAL B O 1
ATOM 3409 N N . SER B 1 48 ? 54.469 31.172 2.039 1 20.14 48 SER B N 1
ATOM 3410 C CA . SER B 1 48 ? 54.625 31.875 3.303 1 20.14 48 SER B CA 1
ATOM 3411 C C . SER B 1 48 ? 53.625 33.031 3.416 1 20.14 48 SER B C 1
ATOM 3413 O O . SER B 1 48 ? 53.781 34.062 2.74 1 20.14 48 SER B O 1
ATOM 3415 N N . VAL B 1 49 ? 52.312 32.781 3.201 1 20.67 49 VAL B N 1
ATOM 3416 C CA . VAL B 1 49 ? 51.438 33.938 3.131 1 20.67 49 VAL B CA 1
ATOM 3417 C C . VAL B 1 49 ? 51.531 34.719 4.434 1 20.67 49 VAL B C 1
ATOM 3419 O O . VAL B 1 49 ? 51.406 34.156 5.523 1 20.67 49 VAL B O 1
ATOM 3422 N N . GLY B 1 50 ? 52.156 35.875 4.438 1 19.48 50 GLY B N 1
ATOM 3423 C CA . GLY B 1 50 ? 52.406 36.875 5.469 1 19.48 50 GLY B CA 1
ATOM 3424 C C . GLY B 1 50 ? 51.125 37.344 6.168 1 19.48 50 GLY B C 1
ATOM 3425 O O . GLY B 1 50 ? 50.094 37.469 5.539 1 19.48 50 GLY B O 1
ATOM 3426 N N . ALA B 1 51 ? 50.938 37.312 7.621 1 19.56 51 ALA B N 1
ATOM 3427 C CA . ALA B 1 51 ? 50.031 37.469 8.75 1 19.56 51 ALA B CA 1
ATOM 3428 C C . ALA B 1 51 ? 49.469 38.875 8.828 1 19.56 51 ALA B C 1
ATOM 3430 O O . ALA B 1 51 ? 50.031 39.75 9.484 1 19.56 51 ALA B O 1
ATOM 3431 N N . ARG B 1 52 ? 49.281 39.656 7.703 1 19.41 52 ARG B N 1
ATOM 3432 C CA . ARG B 1 52 ? 49.031 41 8.141 1 19.41 52 ARG B CA 1
ATOM 3433 C C . ARG B 1 52 ? 47.781 41.062 9.031 1 19.41 52 ARG B C 1
ATOM 3435 O O . ARG B 1 52 ? 46.844 40.312 8.852 1 19.41 52 ARG B O 1
ATOM 3442 N N . SER B 1 53 ? 47.781 41.875 10.273 1 19.92 53 SER B N 1
ATOM 3443 C CA . SER B 1 53 ? 47.094 42.156 11.523 1 19.92 53 SER B CA 1
ATOM 3444 C C . SER B 1 53 ? 45.75 42.812 11.281 1 19.92 53 SER B C 1
ATOM 3446 O O . SER B 1 53 ? 45.438 43.844 11.922 1 19.92 53 SER B O 1
ATOM 3448 N N . PHE B 1 54 ? 44.906 42.5 10.203 1 21.05 54 PHE B N 1
ATOM 3449 C CA . PHE B 1 54 ? 43.812 43.438 10.055 1 21.05 54 PHE B CA 1
ATOM 3450 C C . PHE B 1 54 ? 42.969 43.531 11.328 1 21.05 54 PHE B C 1
ATOM 3452 O O . PHE B 1 54 ? 42.5 42.5 11.836 1 21.05 54 PHE B O 1
ATOM 3459 N N . ARG B 1 55 ? 43.031 44.562 12.234 1 20.09 55 ARG B N 1
ATOM 3460 C CA . ARG B 1 55 ? 42.344 45.062 13.43 1 20.09 55 ARG B CA 1
ATOM 3461 C C . ARG B 1 55 ? 40.844 45.219 13.18 1 20.09 55 ARG B C 1
ATOM 3463 O O . ARG B 1 55 ? 40.406 46.25 12.641 1 20.09 55 ARG B O 1
ATOM 3470 N N . ARG B 1 56 ? 40.156 44.312 12.445 1 20.27 56 ARG B N 1
ATOM 3471 C CA . ARG B 1 56 ? 38.781 44.688 12.156 1 20.27 56 ARG B CA 1
ATOM 3472 C C . ARG B 1 56 ? 38 45 13.438 1 20.27 56 ARG B C 1
ATOM 3474 O O . ARG B 1 56 ? 38.156 44.312 14.445 1 20.27 56 ARG B O 1
ATOM 3481 N N . ALA B 1 57 ? 37.656 46.312 13.672 1 21.36 57 ALA B N 1
ATOM 3482 C CA . ALA B 1 57 ? 36.844 46.969 14.688 1 21.36 57 ALA B CA 1
ATOM 3483 C C . ALA B 1 57 ? 35.5 46.25 14.906 1 21.36 57 ALA B C 1
ATOM 3485 O O . ALA B 1 57 ? 34.75 46.062 13.961 1 21.36 57 ALA B O 1
ATOM 3486 N N . LEU B 1 58 ? 35.438 45.281 15.797 1 21.44 58 LEU B N 1
ATOM 3487 C CA . LEU B 1 58 ? 34.281 44.531 16.281 1 21.44 58 LEU B CA 1
ATOM 3488 C C . LEU B 1 58 ? 33.188 45.5 16.781 1 21.44 58 LEU B C 1
ATOM 3490 O O . LEU B 1 58 ? 33.375 46.156 17.797 1 21.44 58 LEU B O 1
ATOM 3494 N N . CYS B 1 59 ? 32.594 46.344 15.883 1 20.61 59 CYS B N 1
ATOM 3495 C CA . CYS B 1 59 ? 31.5 47.188 16.375 1 20.61 59 CYS B CA 1
ATOM 3496 C C . CYS B 1 59 ? 30.516 46.406 17.203 1 20.61 59 CYS B C 1
ATOM 3498 O O . CYS B 1 59 ? 29.859 45.469 16.688 1 20.61 59 CYS B O 1
ATOM 3500 N N . VAL B 1 60 ? 30.781 46.188 18.469 1 22.69 60 VAL B N 1
ATOM 3501 C CA . VAL B 1 60 ? 29.906 45.625 19.5 1 22.69 60 VAL B CA 1
ATOM 3502 C C . VAL B 1 60 ? 28.609 46.406 19.562 1 22.69 60 VAL B C 1
ATOM 3504 O O . VAL B 1 60 ? 28.594 47.594 19.953 1 22.69 60 VAL B O 1
ATOM 3507 N N . ALA B 1 61 ? 27.812 46.5 18.406 1 24.08 61 ALA B N 1
ATOM 3508 C CA . ALA B 1 61 ? 26.547 47.188 18.609 1 24.08 61 ALA B CA 1
ATOM 3509 C C . ALA B 1 61 ? 25.891 46.781 19.922 1 24.08 61 ALA B C 1
ATOM 3511 O O . ALA B 1 61 ? 25.828 45.594 20.25 1 24.08 61 ALA B O 1
ATOM 3512 N N . ARG B 1 62 ? 25.938 47.594 20.922 1 23.78 62 ARG B N 1
ATOM 3513 C CA . ARG B 1 62 ? 25.234 47.594 22.188 1 23.78 62 ARG B CA 1
ATOM 3514 C C . ARG B 1 62 ? 23.75 47.25 22 1 23.78 62 ARG B C 1
ATOM 3516 O O . ARG B 1 62 ? 23 48.062 21.422 1 23.78 62 ARG B O 1
ATOM 3523 N N . TRP B 1 63 ? 23.422 46 21.703 1 23.92 63 TRP B N 1
ATOM 3524 C CA . TRP B 1 63 ? 22.031 45.562 21.688 1 23.92 63 TRP B CA 1
ATOM 3525 C C . TRP B 1 63 ? 21.312 46.031 22.953 1 23.92 63 TRP B C 1
ATOM 3527 O O . TRP B 1 63 ? 21.75 45.719 24.078 1 23.92 63 TRP B O 1
ATOM 3537 N N . THR B 1 64 ? 20.938 47.312 23.016 1 24.08 64 THR B N 1
ATOM 3538 C CA . THR B 1 64 ? 20.094 47.75 24.125 1 24.08 64 THR B CA 1
ATOM 3539 C C . THR B 1 64 ? 18.969 46.75 24.359 1 24.08 64 THR B C 1
ATOM 3541 O O . THR B 1 64 ? 18.312 46.281 23.422 1 24.08 64 THR B O 1
ATOM 3544 N N . PRO B 1 65 ? 18.859 46.125 25.516 1 25.72 65 PRO B N 1
ATOM 3545 C CA . PRO B 1 65 ? 17.984 45.062 26.016 1 25.72 65 PRO B CA 1
ATOM 3546 C C . PRO B 1 65 ? 16.5 45.406 25.891 1 25.72 65 PRO B C 1
ATOM 3548 O O . PRO B 1 65 ? 15.648 44.625 26.312 1 25.72 65 PRO B O 1
ATOM 3551 N N . GLY B 1 66 ? 16.156 46.688 25.656 1 24.53 66 GLY B N 1
ATOM 3552 C CA . GLY B 1 66 ? 14.828 47.031 26.156 1 24.53 66 GLY B CA 1
ATOM 3553 C C . GLY B 1 66 ? 13.703 46.344 25.422 1 24.53 66 GLY B C 1
ATOM 3554 O O . GLY B 1 66 ? 12.531 46.688 25.594 1 24.53 66 GLY B O 1
ATOM 3555 N N . LEU B 1 67 ? 13.984 46.062 24.156 1 25.28 67 LEU B N 1
ATOM 3556 C CA . LEU B 1 67 ? 12.711 45.719 23.531 1 25.28 67 LEU B CA 1
ATOM 3557 C C . LEU B 1 67 ? 12.039 44.562 24.266 1 25.28 67 LEU B C 1
ATOM 3559 O O . LEU B 1 67 ? 12.625 43.5 24.422 1 25.28 67 LEU B O 1
ATOM 3563 N N . HIS B 1 68 ? 11.109 44.938 25.141 1 22.89 68 HIS B N 1
ATOM 3564 C CA . HIS B 1 68 ? 10.211 44.031 25.875 1 22.89 68 HIS B CA 1
ATOM 3565 C C . HIS B 1 68 ? 9.719 42.906 25 1 22.89 68 HIS B C 1
ATOM 3567 O O . HIS B 1 68 ? 9.195 43.125 23.906 1 22.89 68 HIS B O 1
ATOM 3573 N N . ALA B 1 69 ? 10.438 41.844 24.906 1 24.36 69 ALA B N 1
ATOM 3574 C CA . ALA B 1 69 ? 9.93 40.594 24.375 1 24.36 69 ALA B CA 1
ATOM 3575 C C . ALA B 1 69 ? 8.445 40.438 24.703 1 24.36 69 ALA B C 1
ATOM 3577 O O . ALA B 1 69 ? 8.078 40.25 25.859 1 24.36 69 ALA B O 1
ATOM 3578 N N . ARG B 1 70 ? 7.625 41.219 24 1 24.97 70 ARG B N 1
ATOM 3579 C CA . ARG B 1 70 ? 6.211 40.906 24.188 1 24.97 70 ARG B CA 1
ATOM 3580 C C . ARG B 1 70 ? 5.996 39.406 24.438 1 24.97 70 ARG B C 1
ATOM 3582 O O . ARG B 1 70 ? 6.809 38.594 24 1 24.97 70 ARG B O 1
ATOM 3589 N N . SER B 1 71 ? 5.195 39.219 25.547 1 23.61 71 SER B N 1
ATOM 3590 C CA . SER B 1 71 ? 4.691 37.938 26.094 1 23.61 71 SER B CA 1
ATOM 3591 C C . SER B 1 71 ? 4.336 36.969 24.984 1 23.61 71 SER B C 1
ATOM 3593 O O . SER B 1 71 ? 3.691 37.344 24 1 23.61 71 SER B O 1
ATOM 3595 N N . ILE B 1 72 ? 5.238 36.188 24.641 1 26.66 72 ILE B N 1
ATOM 3596 C CA . ILE B 1 72 ? 4.883 34.938 23.984 1 26.66 72 ILE B CA 1
ATOM 3597 C C . ILE B 1 72 ? 3.465 34.531 24.375 1 26.66 72 ILE B C 1
ATOM 3599 O O . ILE B 1 72 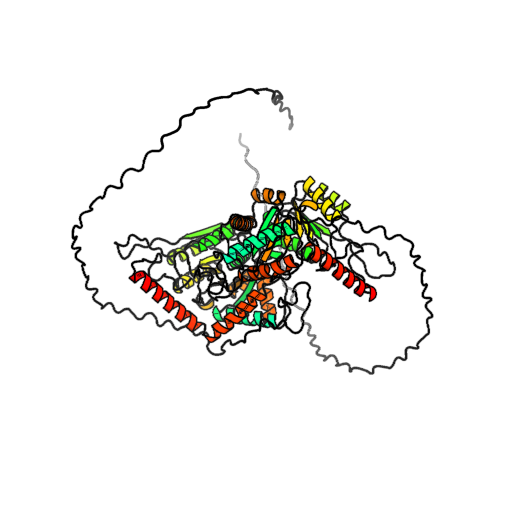? 3.146 34.438 25.562 1 26.66 72 ILE B O 1
ATOM 3603 N N . CYS B 1 73 ? 2.438 34.906 23.562 1 26.02 73 CYS B N 1
ATOM 3604 C CA . CYS B 1 73 ? 1.038 34.531 23.734 1 26.02 73 CYS B CA 1
ATOM 3605 C C . CYS B 1 73 ? 0.912 33.219 24.5 1 26.02 73 CYS B C 1
ATOM 3607 O O . CYS B 1 73 ? 1.516 32.219 24.109 1 26.02 73 CYS B O 1
ATOM 3609 N N . SER B 1 74 ? 0.721 33.281 25.844 1 27.73 74 SER B N 1
ATOM 3610 C CA . SER B 1 74 ? 0.143 32.219 26.656 1 27.73 74 SER B CA 1
ATOM 3611 C C . SER B 1 74 ? -0.912 31.422 25.891 1 27.73 74 SER B C 1
ATOM 3613 O O . SER B 1 74 ? -2.1 31.75 25.938 1 27.73 74 SER B O 1
ATOM 3615 N N . ARG B 1 75 ? -0.7 31.266 24.641 1 30.08 75 ARG B N 1
ATOM 3616 C CA . ARG B 1 75 ? -1.746 30.484 23.984 1 30.08 75 ARG B CA 1
ATOM 3617 C C . ARG B 1 75 ? -2.096 29.25 24.828 1 30.08 75 ARG B C 1
ATOM 3619 O O . ARG B 1 75 ? -1.208 28.594 25.375 1 30.08 75 ARG B O 1
ATOM 3626 N N . THR B 1 76 ? -3.35 29.328 25.453 1 30.09 76 THR B N 1
ATOM 3627 C CA . THR B 1 76 ? -4.023 28.25 26.156 1 30.09 76 THR B CA 1
ATOM 3628 C C . THR B 1 76 ? -3.705 26.906 25.516 1 30.09 76 THR B C 1
ATOM 3630 O O . THR B 1 76 ? -3.873 26.719 24.297 1 30.09 76 THR B O 1
ATOM 3633 N N . PRO B 1 77 ? -2.754 26.219 26.094 1 31.75 77 PRO B N 1
ATOM 3634 C CA . PRO B 1 77 ? -2.639 24.859 25.594 1 31.75 77 PRO B CA 1
ATOM 3635 C C . PRO B 1 77 ? -3.988 24.25 25.219 1 31.75 77 PRO B C 1
ATOM 3637 O O . PRO B 1 77 ? -5 24.531 25.875 1 31.75 77 PRO B O 1
ATOM 3640 N N . VAL B 1 78 ? -4.312 24.219 24.062 1 32.34 78 VAL B N 1
ATOM 3641 C CA . VAL B 1 78 ? -5.461 23.359 23.766 1 32.34 78 VAL B CA 1
ATOM 3642 C C . VAL B 1 78 ? -5.512 22.203 24.781 1 32.34 78 VAL B C 1
ATOM 3644 O O . VAL B 1 78 ? -4.625 21.359 24.797 1 32.34 78 VAL B O 1
ATOM 3647 N N . LEU B 1 79 ? -6.016 22.469 25.984 1 32.69 79 LEU B N 1
ATOM 3648 C CA . LEU B 1 79 ? -6.324 21.453 26.984 1 32.69 79 LEU B CA 1
ATOM 3649 C C . LEU B 1 79 ? -7.055 20.281 26.344 1 32.69 79 LEU B C 1
ATOM 3651 O O . LEU B 1 79 ? -8.18 20.422 25.859 1 32.69 79 LEU B O 1
ATOM 3655 N N . LEU B 1 80 ? -6.344 19.391 25.688 1 38.56 80 LEU B N 1
ATOM 3656 C CA . LEU B 1 80 ? -7.027 18.109 25.531 1 38.56 80 LEU B CA 1
ATOM 3657 C C . LEU B 1 80 ? -7.91 17.812 26.75 1 38.56 80 LEU B C 1
ATOM 3659 O O . LEU B 1 80 ? -7.555 18.172 27.875 1 38.56 80 LEU B O 1
ATOM 3663 N N . ASP B 1 81 ? -9.141 17.938 26.703 1 35.56 81 ASP B N 1
ATOM 3664 C CA . ASP B 1 81 ? -10.047 17.656 27.812 1 35.56 81 ASP B CA 1
ATOM 3665 C C . ASP B 1 81 ? -9.445 16.625 28.766 1 35.56 81 ASP B C 1
ATOM 3667 O O . ASP B 1 81 ? -9.203 15.477 28.375 1 35.56 81 ASP B O 1
ATOM 3671 N N . GLU B 1 82 ? -8.625 16.922 29.688 1 43.41 82 GLU B N 1
ATOM 3672 C CA . GLU B 1 82 ? -7.973 16.25 30.812 1 43.41 82 GLU B CA 1
ATOM 3673 C C . GLU B 1 82 ? -8.906 15.242 31.469 1 43.41 82 GLU B C 1
ATOM 3675 O O . GLU B 1 82 ? -8.523 14.547 32.406 1 43.41 82 GLU B O 1
ATOM 3680 N N . THR B 1 83 ? -10.188 15.234 31.375 1 42.44 83 THR B N 1
ATOM 3681 C CA . THR B 1 83 ? -11.023 14.523 32.344 1 42.44 83 THR B CA 1
ATOM 3682 C C . THR B 1 83 ? -10.828 13.016 32.219 1 42.44 83 THR B C 1
ATOM 3684 O O . THR B 1 83 ? -11.039 12.273 33.188 1 42.44 83 THR B O 1
ATOM 3687 N N . LYS B 1 84 ? -10.859 12.523 30.938 1 47.16 84 LYS B N 1
ATOM 3688 C CA . LYS B 1 84 ? -10.695 11.078 31.031 1 47.16 84 LYS B CA 1
ATOM 3689 C C . LYS B 1 84 ? -9.406 10.625 30.344 1 47.16 84 LYS B C 1
ATOM 3691 O O . LYS B 1 84 ? -9.312 10.609 29.125 1 47.16 84 LYS B O 1
ATOM 3696 N N . PRO B 1 85 ? -8.273 10.609 31.156 1 52.5 85 PRO B N 1
ATOM 3697 C CA . PRO B 1 85 ? -6.988 10.133 30.625 1 52.5 85 PRO B CA 1
ATOM 3698 C C . PRO B 1 85 ? -7.125 8.859 29.812 1 52.5 85 PRO B C 1
ATOM 3700 O O . PRO B 1 85 ? -7.883 7.957 30.172 1 52.5 85 PRO B O 1
ATOM 3703 N N . LEU B 1 86 ? -6.867 8.938 28.516 1 54 86 LEU B N 1
ATOM 3704 C CA . LEU B 1 86 ? -6.781 7.703 27.75 1 54 86 LEU B CA 1
ATOM 3705 C C . LEU B 1 86 ? -5.625 6.836 28.234 1 54 86 LEU B C 1
ATOM 3707 O O . LEU B 1 86 ? -4.469 7.262 28.203 1 54 86 LEU B O 1
ATOM 3711 N N . ASN B 1 87 ? -6.004 5.766 29.078 1 56.78 87 ASN B N 1
ATOM 3712 C CA . ASN B 1 87 ? -4.984 4.809 29.5 1 56.78 87 ASN B CA 1
ATOM 3713 C C . ASN B 1 87 ? -5.355 3.385 29.094 1 56.78 87 ASN B C 1
ATOM 3715 O O . ASN B 1 87 ? -6.512 2.977 29.234 1 56.78 87 ASN B O 1
ATOM 3719 N N . TYR B 1 88 ? -4.531 2.891 28.266 1 62.28 88 TYR B N 1
ATOM 3720 C CA . TYR B 1 88 ? -4.691 1.459 28.047 1 62.28 88 TYR B CA 1
ATOM 3721 C C . TYR B 1 88 ? -3.373 0.721 28.25 1 62.28 88 TYR B C 1
ATOM 3723 O O . TYR B 1 88 ? -2.311 1.344 28.312 1 62.28 88 TYR B O 1
ATOM 3731 N N . ASP B 1 89 ? -3.488 -0.671 28.438 1 57.47 89 ASP B N 1
ATOM 3732 C CA . ASP B 1 89 ? -2.33 -1.515 28.703 1 57.47 89 ASP B CA 1
ATOM 3733 C C . ASP B 1 89 ? -1.808 -2.158 27.422 1 57.47 89 ASP B C 1
ATOM 3735 O O . ASP B 1 89 ? -2.547 -2.297 26.453 1 57.47 89 ASP B O 1
ATOM 3739 N N . VAL B 1 90 ? -0.515 -2.398 27.5 1 61.09 90 VAL B N 1
ATOM 3740 C CA . VAL B 1 90 ? 0.143 -3.076 26.391 1 61.09 90 VAL B CA 1
ATOM 3741 C C . VAL B 1 90 ? -0.484 -4.453 26.172 1 61.09 90 VAL B C 1
ATOM 3743 O O . VAL B 1 90 ? -0.732 -5.184 27.141 1 61.09 90 VAL B O 1
ATOM 3746 N N . VAL B 1 91 ? -0.889 -4.773 24.922 1 59.56 91 VAL B N 1
ATOM 3747 C CA . VAL B 1 91 ? -1.218 -6.152 24.578 1 59.56 91 VAL B CA 1
ATOM 3748 C C . VAL B 1 91 ? 0.065 -6.945 24.344 1 59.56 91 VAL B C 1
ATOM 3750 O O . VAL B 1 91 ? 0.826 -6.648 23.422 1 59.56 91 VAL B O 1
ATOM 3753 N N . PRO B 1 92 ? 0.395 -7.887 25.141 1 47.16 92 PRO B N 1
ATOM 3754 C CA . PRO B 1 92 ? 1.669 -8.602 25.031 1 47.16 92 PRO B CA 1
ATOM 3755 C C . PRO B 1 92 ? 1.818 -9.328 23.703 1 47.16 92 PRO B C 1
ATOM 3757 O O . PRO B 1 92 ? 0.836 -9.852 23.156 1 47.16 92 PRO B O 1
ATOM 3760 N N . LYS B 1 93 ? 2.924 -9.336 23.047 1 57.38 93 LYS B N 1
ATOM 3761 C CA . LYS B 1 93 ? 3.26 -9.953 21.766 1 57.38 93 LYS B CA 1
ATOM 3762 C C . LYS B 1 93 ? 2.885 -11.43 21.75 1 57.38 93 LYS B C 1
ATOM 3764 O O . LYS B 1 93 ? 2.471 -11.961 20.719 1 57.38 93 LYS B O 1
ATOM 3769 N N . GLY B 1 94 ? 3.061 -12.055 22.875 1 48 94 GLY B N 1
ATOM 3770 C CA . GLY B 1 94 ? 2.764 -13.477 22.953 1 48 94 GLY B CA 1
ATOM 3771 C C . GLY B 1 94 ? 1.278 -13.766 23.062 1 48 94 GLY B C 1
ATOM 3772 O O . GLY B 1 94 ? 0.858 -14.922 22.938 1 48 94 GLY B O 1
ATOM 3773 N N . ASP B 1 95 ? 0.563 -12.711 23.297 1 42.91 95 ASP B N 1
ATOM 3774 C CA . ASP B 1 95 ? -0.872 -12.938 23.422 1 42.91 95 ASP B CA 1
ATOM 3775 C C . ASP B 1 95 ? -1.545 -13.055 22.062 1 42.91 95 ASP B C 1
ATOM 3777 O O . ASP B 1 95 ? -1.739 -12.047 21.375 1 42.91 95 ASP B O 1
ATOM 3781 N N . MET B 1 96 ? -1.584 -14.25 21.562 1 47.75 96 MET B N 1
ATOM 3782 C CA . MET B 1 96 ? -2.15 -14.539 20.25 1 47.75 96 MET B CA 1
ATOM 3783 C C . MET B 1 96 ? -3.654 -14.773 20.344 1 47.75 96 MET B C 1
ATOM 3785 O O . MET B 1 96 ? -4.32 -14.984 19.328 1 47.75 96 MET B O 1
ATOM 3789 N N . GLY B 1 97 ? -4.223 -14.445 21.469 1 45.53 97 GLY B N 1
ATOM 3790 C CA . GLY B 1 97 ? -5.637 -14.711 21.688 1 45.53 97 GLY B CA 1
ATOM 3791 C C . GLY B 1 97 ? -5.957 -16.188 21.781 1 45.53 97 GLY B C 1
ATOM 3792 O O . GLY B 1 97 ? -5.051 -17.031 21.797 1 45.53 97 GLY B O 1
ATOM 3793 N N . GLU B 1 98 ? -7.133 -16.422 22.359 1 39.59 98 GLU B N 1
ATOM 3794 C CA . GLU B 1 98 ? -7.551 -17.797 22.609 1 39.59 98 GLU B CA 1
ATOM 3795 C C . GLU B 1 98 ? -7.473 -18.641 21.344 1 39.59 98 GLU B C 1
ATOM 3797 O O . GLU B 1 98 ? -7.254 -19.859 21.422 1 39.59 98 GLU B O 1
ATOM 3802 N N . PHE B 1 99 ? -7.98 -17.969 20.266 1 36.38 99 PHE B N 1
ATOM 3803 C CA . PHE B 1 99 ? -8.086 -18.797 19.062 1 36.38 99 PHE B CA 1
ATOM 3804 C C . PHE B 1 99 ? -6.789 -18.766 18.266 1 36.38 99 PHE B C 1
ATOM 3806 O O . PHE B 1 99 ? -6.363 -17.688 17.812 1 36.38 99 PHE B O 1
ATOM 3813 N N . GLN B 1 100 ? -5.852 -19.531 18.703 1 37.34 100 GLN B N 1
ATOM 3814 C CA . GLN B 1 100 ? -4.746 -19.781 17.781 1 37.34 100 GLN B CA 1
ATOM 3815 C C . GLN B 1 100 ? -5.254 -20.109 16.391 1 37.34 100 GLN B C 1
ATOM 3817 O O . GLN B 1 100 ? -5.676 -21.25 16.125 1 37.34 100 GLN B O 1
ATOM 3822 N N . GLU B 1 101 ? -6.133 -19.391 16.016 1 34.25 101 GLU B N 1
ATOM 3823 C CA . GLU B 1 101 ? -6.707 -19.734 14.719 1 34.25 101 GLU B CA 1
ATOM 3824 C C . GLU B 1 101 ? -5.621 -19.906 13.664 1 34.25 101 GLU B C 1
ATOM 3826 O O . GLU B 1 101 ? -4.781 -19.016 13.484 1 34.25 101 GLU B O 1
ATOM 3831 N N . TYR B 1 102 ? -5.273 -21.094 13.516 1 33.69 102 TYR B N 1
ATOM 3832 C CA . TYR B 1 102 ? -4.48 -21.5 12.367 1 33.69 102 TYR B CA 1
ATOM 3833 C C . TYR B 1 102 ? -5.027 -20.906 11.078 1 33.69 102 TYR B C 1
ATOM 3835 O O . TYR B 1 102 ? -5.902 -21.484 10.438 1 33.69 102 TYR B O 1
ATOM 3843 N N . SER B 1 103 ? -5.664 -19.891 11.195 1 36.16 103 SER B N 1
ATOM 3844 C CA . SER B 1 103 ? -6.07 -19.422 9.883 1 36.16 103 SER B CA 1
ATOM 3845 C C . SER B 1 103 ? -4.879 -19.328 8.93 1 36.16 103 SER B C 1
ATOM 3847 O O . SER B 1 103 ? -3.746 -19.125 9.367 1 36.16 103 SER B O 1
ATOM 3849 N N . VAL B 1 104 ? -4.988 -20.062 7.918 1 40.03 104 VAL B N 1
ATOM 3850 C CA . VAL B 1 104 ? -4.043 -20.141 6.812 1 40.03 104 VAL B CA 1
ATOM 3851 C C . VAL B 1 104 ? -3.338 -18.812 6.625 1 40.03 104 VAL B C 1
ATOM 3853 O O . VAL B 1 104 ? -2.244 -18.75 6.059 1 40.03 104 VAL B O 1
ATOM 3856 N N . ILE B 1 105 ? -4.066 -17.797 7.031 1 40.53 105 ILE B N 1
ATOM 3857 C CA . ILE B 1 105 ? -3.412 -16.516 6.766 1 40.53 105 ILE B CA 1
ATOM 3858 C C . ILE B 1 105 ? -2.305 -16.281 7.789 1 40.53 105 ILE B C 1
ATOM 3860 O O . ILE B 1 105 ? -1.263 -15.711 7.465 1 40.53 105 ILE B O 1
ATOM 3864 N N . PHE B 1 106 ? -2.564 -16.688 9.07 1 40.19 106 PHE B N 1
ATOM 3865 C CA . PHE B 1 106 ? -1.629 -16.266 10.109 1 40.19 106 PHE B CA 1
ATOM 3866 C C . PHE B 1 106 ? -1.001 -17.484 10.789 1 40.19 106 PHE B C 1
ATOM 3868 O O . PHE B 1 106 ? -1.706 -18.406 11.188 1 40.19 106 PHE B O 1
ATOM 3875 N N . THR B 1 107 ? 0.217 -17.781 10.383 1 39.56 107 THR B N 1
ATOM 3876 C CA . THR B 1 107 ? 0.96 -18.75 11.172 1 39.56 107 THR B CA 1
ATOM 3877 C C . THR B 1 107 ? 0.971 -18.359 12.648 1 39.56 107 THR B C 1
ATOM 3879 O O . THR B 1 107 ? 0.724 -17.203 12.992 1 39.56 107 THR B O 1
ATOM 3882 N N . ASN B 1 108 ? 1.041 -19.375 13.523 1 38.97 108 ASN B N 1
ATOM 3883 C CA . ASN B 1 108 ? 1.107 -19.312 14.984 1 38.97 108 ASN B CA 1
ATOM 3884 C C . ASN B 1 108 ? 1.899 -18.094 15.461 1 38.97 108 ASN B C 1
ATOM 3886 O O . ASN B 1 108 ? 1.915 -17.781 16.656 1 38.97 108 ASN B O 1
ATOM 3890 N N . ARG B 1 109 ? 2.488 -17.469 14.539 1 42.06 109 ARG B N 1
ATOM 3891 C CA . ARG B 1 109 ? 3.367 -16.406 15.008 1 42.06 109 ARG B CA 1
ATOM 3892 C C . ARG B 1 109 ? 2.777 -15.039 14.688 1 42.06 109 ARG B C 1
ATOM 3894 O O . ARG B 1 109 ? 3.248 -14.016 15.203 1 42.06 109 ARG B O 1
ATOM 3901 N N . ALA B 1 110 ? 1.839 -14.984 13.812 1 46.12 110 ALA B N 1
ATOM 3902 C CA . ALA B 1 110 ? 1.264 -13.68 13.523 1 46.12 110 ALA B CA 1
ATOM 3903 C C . ALA B 1 110 ? -0.115 -13.523 14.164 1 46.12 110 ALA B C 1
ATOM 3905 O O . ALA B 1 110 ? -0.89 -14.484 14.211 1 46.12 110 ALA B O 1
ATOM 3906 N N . LEU B 1 111 ? -0.299 -12.5 14.992 1 44.91 111 LEU B N 1
ATOM 3907 C CA . LEU B 1 111 ? -1.574 -12.172 15.625 1 44.91 111 LEU B CA 1
ATOM 3908 C C . LEU B 1 111 ? -2.699 -12.148 14.594 1 44.91 111 LEU B C 1
ATOM 3910 O O . LEU B 1 111 ? -2.572 -11.516 13.539 1 44.91 111 LEU B O 1
ATOM 3914 N N . ASN B 1 112 ? -3.58 -12.984 14.773 1 52.53 112 ASN B N 1
ATOM 3915 C CA . ASN B 1 112 ? -4.762 -13.117 13.93 1 52.53 112 ASN B CA 1
ATOM 3916 C C . ASN B 1 112 ? -5.633 -11.867 13.977 1 52.53 112 ASN B C 1
ATOM 3918 O O . ASN B 1 112 ? -5.848 -11.297 15.055 1 52.53 112 ASN B O 1
ATOM 3922 N N . LEU B 1 113 ? -5.965 -11.328 12.867 1 53.59 113 LEU B N 1
ATOM 3923 C CA . LEU B 1 113 ? -6.82 -10.148 12.719 1 53.59 113 LEU B CA 1
ATOM 3924 C C . LEU B 1 113 ? -8.102 -10.305 13.531 1 53.59 113 LEU B C 1
ATOM 3926 O O . LEU B 1 113 ? -8.703 -9.312 13.953 1 53.59 113 LEU B O 1
ATOM 3930 N N . MET B 1 114 ? -8.336 -11.523 13.758 1 51.94 114 MET B N 1
ATOM 3931 C CA . MET B 1 114 ? -9.617 -11.797 14.398 1 51.94 114 MET B CA 1
ATOM 3932 C C . MET B 1 114 ? -9.438 -12.016 15.898 1 51.94 114 MET B C 1
ATOM 3934 O O . MET B 1 114 ? -10.422 -12.133 16.641 1 51.94 114 MET B O 1
ATOM 3938 N N . SER B 1 115 ? -8.258 -11.859 16.297 1 63.16 115 SER B N 1
ATOM 3939 C CA . SER B 1 115 ? -7.98 -12.172 17.688 1 63.16 115 SER B CA 1
ATOM 3940 C C . SER B 1 115 ? -8.336 -11.008 18.594 1 63.16 115 SER B C 1
ATOM 3942 O O . SER B 1 115 ? -8.211 -9.844 18.203 1 63.16 115 SER B O 1
ATOM 3944 N N . ALA B 1 116 ? -8.891 -11.344 19.672 1 68.19 116 ALA B N 1
ATOM 3945 C CA . ALA B 1 116 ? -9.273 -10.359 20.688 1 68.19 116 ALA B CA 1
ATOM 3946 C C . ALA B 1 116 ? -8.125 -9.406 21 1 68.19 116 ALA B C 1
ATOM 3948 O O . ALA B 1 116 ? -8.32 -8.188 21.062 1 68.19 116 ALA B O 1
ATOM 3949 N N . PRO B 1 117 ? -7.027 -9.945 21.031 1 69.56 117 PRO B N 1
ATOM 3950 C CA . PRO B 1 117 ? -5.934 -9.016 21.328 1 69.56 117 PRO B CA 1
ATOM 3951 C C . PRO B 1 117 ? -5.719 -7.988 20.219 1 69.56 117 PRO B C 1
ATOM 3953 O O . PRO B 1 117 ? -5.449 -6.816 20.5 1 69.56 117 PRO B O 1
ATOM 3956 N N . PHE B 1 118 ? -5.875 -8.414 19.062 1 80.88 118 PHE B N 1
ATOM 3957 C CA . PHE B 1 118 ? -5.652 -7.465 17.969 1 80.88 118 PHE B CA 1
ATOM 3958 C C . PHE B 1 118 ? -6.789 -6.457 17.891 1 80.88 118 PHE B C 1
ATOM 3960 O O . PHE B 1 118 ? -6.566 -5.285 17.578 1 80.88 118 PHE B O 1
ATOM 3967 N N . GLN B 1 119 ? -7.906 -6.875 18.203 1 83 119 GLN B N 1
ATOM 3968 C CA . GLN B 1 119 ? -9.039 -5.957 18.25 1 83 119 GLN B CA 1
ATOM 3969 C C . GLN B 1 119 ? -8.805 -4.848 19.266 1 83 119 GLN B C 1
ATOM 3971 O O . GLN B 1 119 ? -9.133 -3.688 19.016 1 83 119 GLN B O 1
ATOM 3976 N N . THR B 1 120 ? -8.312 -5.223 20.375 1 86.31 120 THR B N 1
ATOM 3977 C CA . THR B 1 120 ? -7.992 -4.242 21.406 1 86.31 120 THR B CA 1
ATOM 3978 C C . THR B 1 120 ? -6.945 -3.25 20.906 1 86.31 120 THR B C 1
ATOM 3980 O O . THR B 1 120 ? -7.066 -2.045 21.141 1 86.31 120 THR B O 1
ATOM 3983 N N . VAL B 1 121 ? -5.949 -3.775 20.172 1 88.19 121 VAL B N 1
ATOM 3984 C CA . VAL B 1 121 ? -4.91 -2.93 19.609 1 88.19 121 VAL B CA 1
ATOM 3985 C C . VAL B 1 121 ? -5.543 -1.881 18.688 1 88.19 121 VAL B C 1
ATOM 3987 O O . VAL B 1 121 ? -5.25 -0.688 18.812 1 88.19 121 VAL B O 1
ATOM 3990 N N . MET B 1 122 ? -6.426 -2.285 17.922 1 91.38 122 MET B N 1
ATOM 3991 C CA . MET B 1 122 ? -7.023 -1.396 16.922 1 91.38 122 MET B CA 1
ATOM 3992 C C . MET B 1 122 ? -7.938 -0.372 17.594 1 91.38 122 MET B C 1
ATOM 3994 O O . MET B 1 122 ? -7.945 0.799 17.203 1 91.38 122 MET B O 1
ATOM 3998 N N . ARG B 1 123 ? -8.656 -0.757 18.562 1 91.06 123 ARG B N 1
ATOM 3999 C CA . ARG B 1 123 ? -9.531 0.164 19.281 1 91.06 123 ARG B CA 1
ATOM 4000 C C . ARG B 1 123 ? -8.719 1.213 20.031 1 91.06 123 ARG B C 1
ATOM 4002 O O . ARG B 1 123 ? -9.07 2.395 20.016 1 91.06 123 ARG B O 1
ATOM 4009 N N . ASP B 1 124 ? -7.719 0.742 20.641 1 89.69 124 ASP B N 1
ATOM 4010 C CA . ASP B 1 124 ? -6.859 1.656 21.391 1 89.69 124 ASP B CA 1
ATOM 4011 C C . ASP B 1 124 ? -6.191 2.666 20.469 1 89.69 124 ASP B C 1
ATOM 4013 O O . ASP B 1 124 ? -6.148 3.861 20.766 1 89.69 124 ASP B O 1
ATOM 4017 N N . LEU B 1 125 ? -5.688 2.166 19.359 1 92.75 125 LEU B N 1
ATOM 4018 C CA . LEU B 1 125 ? -5.043 3.062 18.406 1 92.75 125 LEU B CA 1
ATOM 4019 C C . LEU B 1 125 ? -6.047 4.059 17.828 1 92.75 125 LEU B C 1
ATOM 4021 O O . LEU B 1 125 ? -5.719 5.23 17.625 1 92.75 125 LEU B O 1
ATOM 4025 N N . ASN B 1 126 ? -7.234 3.584 17.562 1 94.06 126 ASN B N 1
ATOM 4026 C CA . ASN B 1 126 ? -8.297 4.469 17.109 1 94.06 126 ASN B CA 1
ATOM 4027 C C . ASN B 1 126 ? -8.57 5.59 18.094 1 94.06 126 ASN B C 1
ATOM 4029 O O . ASN B 1 126 ? -8.633 6.762 17.719 1 94.06 126 ASN B O 1
ATOM 4033 N N . SER B 1 127 ? -8.719 5.246 19.312 1 92.5 127 SER B N 1
ATOM 4034 C CA . SER B 1 127 ? -8.992 6.219 20.359 1 92.5 127 SER B CA 1
ATOM 4035 C C . SER B 1 127 ? -7.836 7.199 20.531 1 92.5 127 SER B C 1
ATOM 4037 O O . SER B 1 127 ? -8.055 8.398 20.703 1 92.5 127 SER B O 1
ATOM 4039 N N . LEU B 1 128 ? -6.688 6.672 20.453 1 91.12 128 LEU B N 1
ATOM 4040 C CA . LEU B 1 128 ? -5.492 7.504 20.578 1 91.12 128 LEU B CA 1
ATOM 4041 C C . LEU B 1 128 ? -5.449 8.555 19.469 1 91.12 128 LEU B C 1
ATOM 4043 O O . LEU B 1 128 ? -5.223 9.734 19.75 1 91.12 128 LEU B O 1
ATOM 4047 N N . LEU B 1 129 ? -5.625 8.141 18.297 1 94.94 129 LEU B N 1
ATOM 4048 C CA . LEU B 1 129 ? -5.5 9.023 17.141 1 94.94 129 LEU B CA 1
ATOM 4049 C C . LEU B 1 129 ? -6.625 10.055 17.125 1 94.94 129 LEU B C 1
ATOM 4051 O O . LEU B 1 129 ? -6.395 11.227 16.812 1 94.94 129 LEU B O 1
ATOM 4055 N N . LYS B 1 130 ? -7.797 9.641 17.484 1 94.94 130 LYS B N 1
ATOM 4056 C CA . LYS B 1 130 ? -8.914 10.578 17.562 1 94.94 130 LYS B CA 1
ATOM 4057 C C . LYS B 1 130 ? -8.672 11.641 18.625 1 94.94 130 LYS B C 1
ATOM 4059 O O . LYS B 1 130 ? -8.922 12.828 18.406 1 94.94 130 LYS B O 1
ATOM 4064 N N . LYS B 1 131 ? -8.18 11.211 19.703 1 92.19 131 LYS B N 1
ATOM 4065 C CA . LYS B 1 131 ? -7.91 12.141 20.797 1 92.19 131 LYS B CA 1
ATOM 4066 C C . LYS B 1 131 ? -6.758 13.078 20.438 1 92.19 131 LYS B C 1
ATOM 4068 O O . LYS B 1 131 ? -6.836 14.289 20.688 1 92.19 131 LYS B O 1
ATOM 4073 N N . THR B 1 132 ? -5.68 12.547 19.938 1 92.56 132 THR B N 1
ATOM 4074 C CA . THR B 1 132 ? -4.469 13.305 19.625 1 92.56 132 THR B CA 1
ATOM 4075 C C . THR B 1 132 ? -4.766 14.422 18.641 1 92.56 132 THR B C 1
ATOM 4077 O O . THR B 1 132 ? -4.285 15.547 18.797 1 92.56 132 THR B O 1
ATOM 4080 N N . TYR B 1 133 ? -5.574 14.148 17.641 1 96.44 133 TYR B N 1
ATOM 4081 C CA . TYR B 1 133 ? -5.75 15.094 16.547 1 96.44 133 TYR B CA 1
ATOM 4082 C C . TYR B 1 133 ? -7.152 15.695 16.562 1 96.44 133 TYR B C 1
ATOM 4084 O O . TYR B 1 133 ? -7.488 16.531 15.727 1 96.44 133 TYR B O 1
ATOM 4092 N N . ASN B 1 134 ? -7.969 15.266 17.594 1 97.38 134 ASN B N 1
ATOM 4093 C CA . ASN B 1 134 ? -9.367 15.664 17.625 1 97.38 134 ASN B CA 1
ATOM 4094 C C . ASN B 1 134 ? -10.07 15.32 16.312 1 97.38 134 ASN B C 1
ATOM 4096 O O . ASN B 1 134 ? -10.672 16.188 15.68 1 97.38 134 ASN B O 1
ATOM 4100 N N . ALA B 1 135 ? -9.953 14.07 15.898 1 98.06 135 ALA B N 1
ATOM 4101 C CA . ALA B 1 135 ? -10.469 13.57 14.625 1 98.06 135 ALA B CA 1
ATOM 4102 C C . ALA B 1 135 ? -11.844 12.945 14.789 1 98.06 135 ALA B C 1
ATOM 4104 O O . ALA B 1 135 ? -12.164 12.406 15.852 1 98.06 135 ALA B O 1
ATOM 4105 N N . HIS B 1 136 ? -12.633 13.047 13.75 1 98.38 136 HIS B N 1
ATOM 4106 C CA . HIS B 1 136 ? -13.945 12.414 13.719 1 98.38 136 HIS B CA 1
ATOM 4107 C C . HIS B 1 136 ? -13.836 10.938 13.352 1 98.38 136 HIS B C 1
ATOM 4109 O O . HIS B 1 136 ? -14.516 10.102 13.945 1 98.38 136 HIS B O 1
ATOM 4115 N N . GLN B 1 137 ? -13.055 10.617 12.391 1 98.31 137 GLN B N 1
ATOM 4116 C CA . GLN B 1 137 ? -12.867 9.266 11.891 1 98.31 137 GLN B CA 1
ATOM 4117 C C . GLN B 1 137 ? -11.398 8.984 11.594 1 98.31 137 GLN B C 1
ATOM 4119 O O . GLN B 1 137 ? -10.617 9.914 11.359 1 98.31 137 GLN B O 1
ATOM 4124 N N . VAL B 1 138 ? -11.031 7.684 11.711 1 98.12 138 VAL B N 1
ATOM 4125 C CA . VAL B 1 138 ? -9.641 7.277 11.5 1 98.12 138 VAL B CA 1
ATOM 4126 C C . VAL B 1 138 ? -9.586 6.105 10.531 1 98.12 138 VAL B C 1
ATOM 4128 O O . VAL B 1 138 ? -10.461 5.234 10.547 1 98.12 138 VAL B O 1
ATOM 4131 N N . ALA B 1 139 ? -8.633 6.129 9.648 1 98.19 139 ALA B N 1
ATOM 4132 C CA . ALA B 1 139 ? -8.258 4.984 8.82 1 98.19 139 ALA B CA 1
ATOM 4133 C C . ALA B 1 139 ? -6.789 4.617 9.023 1 98.19 139 ALA B C 1
ATOM 4135 O O . ALA B 1 139 ? -5.914 5.488 9 1 98.19 139 ALA B O 1
ATOM 4136 N N . ILE B 1 140 ? -6.516 3.375 9.305 1 97.06 140 ILE B N 1
ATOM 4137 C CA . ILE B 1 140 ? -5.168 2.82 9.328 1 97.06 140 ILE B CA 1
ATOM 4138 C C . ILE B 1 140 ? -4.988 1.845 8.172 1 97.06 140 ILE B C 1
ATOM 4140 O O . ILE B 1 140 ? -5.699 0.842 8.078 1 97.06 140 ILE B O 1
ATOM 4144 N N . LEU B 1 141 ? -4.152 2.166 7.242 1 96 141 LEU B N 1
ATOM 4145 C CA . LEU B 1 141 ? -3.98 1.276 6.098 1 96 141 LEU B CA 1
ATOM 4146 C C . LEU B 1 141 ? -2.521 0.855 5.949 1 96 141 LEU B C 1
ATOM 4148 O O . LEU B 1 141 ? -1.614 1.62 6.285 1 96 141 LEU B O 1
ATOM 4152 N N . PRO B 1 142 ? -2.277 -0.353 5.418 1 95.69 142 PRO B N 1
ATOM 4153 C CA . PRO B 1 142 ? -0.911 -0.841 5.207 1 95.69 142 PRO B CA 1
ATOM 4154 C C . PRO B 1 142 ? -0.101 0.055 4.273 1 95.69 142 PRO B C 1
ATOM 4156 O O . PRO B 1 142 ? -0.664 0.682 3.373 1 95.69 142 PRO B O 1
ATOM 4159 N N . GLY B 1 143 ? 1.197 0.009 4.473 1 94.81 143 GLY B N 1
ATOM 4160 C CA . GLY B 1 143 ? 2.096 0.823 3.67 1 94.81 143 GLY B CA 1
ATOM 4161 C C . GLY B 1 143 ? 2.939 1.772 4.496 1 94.81 143 GLY B C 1
ATOM 4162 O O . GLY B 1 143 ? 3.592 1.356 5.457 1 94.81 143 GLY B O 1
ATOM 4163 N N . SER B 1 144 ? 2.98 3.02 4.039 1 93.94 144 SER B N 1
ATOM 4164 C CA . SER B 1 144 ? 3.703 4.113 4.68 1 93.94 144 SER B CA 1
ATOM 4165 C C . SER B 1 144 ? 2.93 5.422 4.578 1 93.94 144 SER B C 1
ATOM 4167 O O . SER B 1 144 ? 1.821 5.453 4.039 1 93.94 144 SER B O 1
ATOM 4169 N N . GLY B 1 145 ? 3.531 6.426 5.164 1 94.25 145 GLY B N 1
ATOM 4170 C CA . GLY B 1 145 ? 2.896 7.73 5.055 1 94.25 145 GLY B CA 1
ATOM 4171 C C . GLY B 1 145 ? 2.543 8.102 3.629 1 94.25 145 GLY B C 1
ATOM 4172 O O . GLY B 1 145 ? 1.476 8.672 3.377 1 94.25 145 GLY B O 1
ATOM 4173 N N . THR B 1 146 ? 3.398 7.75 2.688 1 95.56 146 THR B N 1
ATOM 4174 C CA . THR B 1 146 ? 3.174 8.07 1.282 1 95.56 146 THR B CA 1
ATOM 4175 C C . THR B 1 146 ? 1.953 7.324 0.747 1 95.56 146 THR B C 1
ATOM 4177 O O . THR B 1 146 ? 1.217 7.852 -0.09 1 95.56 146 THR B O 1
ATOM 4180 N N . PHE B 1 147 ? 1.73 6.105 1.193 1 97.56 147 PHE B N 1
ATOM 4181 C CA . PHE B 1 147 ? 0.53 5.367 0.812 1 97.56 147 PHE B CA 1
ATOM 4182 C C . PHE B 1 147 ? -0.722 6.078 1.318 1 97.56 147 PHE B C 1
ATOM 4184 O O . PHE B 1 147 ? -1.758 6.07 0.65 1 97.56 147 PHE B O 1
ATOM 4191 N N . GLY B 1 148 ? -0.612 6.648 2.523 1 97.94 148 GLY B N 1
ATOM 4192 C CA . GLY B 1 148 ? -1.699 7.477 3.025 1 97.94 148 GLY B CA 1
ATOM 4193 C C . GLY B 1 148 ? -1.961 8.703 2.174 1 97.94 148 GLY B C 1
ATOM 4194 O O . GLY B 1 148 ? -3.115 9.055 1.919 1 97.94 148 GLY B O 1
ATOM 4195 N N . MET B 1 149 ? -0.87 9.336 1.72 1 97.94 149 MET B N 1
ATOM 4196 C CA . MET B 1 149 ? -0.997 10.484 0.823 1 97.94 149 MET B CA 1
ATOM 4197 C C . MET B 1 149 ? -1.764 10.102 -0.439 1 97.94 149 MET B C 1
ATOM 4199 O O . MET B 1 149 ? -2.691 10.805 -0.841 1 97.94 149 MET B O 1
ATOM 4203 N N . GLU B 1 150 ? -1.383 9.023 -1.001 1 98.44 150 GLU B N 1
ATOM 4204 C CA . GLU B 1 150 ? -2.016 8.633 -2.258 1 98.44 150 GLU B CA 1
ATOM 4205 C C . GLU B 1 150 ? -3.457 8.18 -2.035 1 98.44 150 GLU B C 1
ATOM 4207 O O . GLU B 1 150 ? -4.324 8.414 -2.881 1 98.44 150 GLU B O 1
ATOM 4212 N N . ALA B 1 151 ? -3.727 7.516 -0.926 1 98.62 151 ALA B N 1
ATOM 4213 C CA . ALA B 1 151 ? -5.098 7.125 -0.603 1 98.62 151 ALA B CA 1
ATOM 4214 C C . ALA B 1 151 ? -6.016 8.344 -0.545 1 98.62 151 ALA B C 1
ATOM 4216 O O . ALA B 1 151 ? -7.109 8.336 -1.112 1 98.62 151 ALA B O 1
ATOM 4217 N N . VAL B 1 152 ? -5.543 9.375 0.128 1 98.75 152 VAL B N 1
ATOM 4218 C CA . VAL B 1 152 ? -6.324 10.602 0.291 1 98.75 152 VAL B CA 1
ATOM 4219 C C . VAL B 1 152 ? -6.488 11.289 -1.06 1 98.75 152 VAL B C 1
ATOM 4221 O O . VAL B 1 152 ? -7.574 11.781 -1.385 1 98.75 152 VAL B O 1
ATOM 4224 N N . ALA B 1 153 ? -5.457 11.352 -1.851 1 98.69 153 ALA B N 1
ATOM 4225 C CA . ALA B 1 153 ? -5.527 11.953 -3.178 1 98.69 153 ALA B CA 1
ATOM 4226 C C . ALA B 1 153 ? -6.543 11.227 -4.055 1 98.69 153 ALA B C 1
ATOM 4228 O O . ALA B 1 153 ? -7.371 11.859 -4.711 1 98.69 153 ALA B O 1
ATOM 4229 N N . ARG B 1 154 ? -6.496 9.93 -4.051 1 98.56 154 ARG B N 1
ATOM 4230 C CA . ARG B 1 154 ? -7.371 9.133 -4.906 1 98.56 154 ARG B CA 1
ATOM 4231 C C . ARG B 1 154 ? -8.82 9.242 -4.453 1 98.56 154 ARG B C 1
ATOM 4233 O O . ARG B 1 154 ? -9.742 9.141 -5.27 1 98.56 154 ARG B O 1
ATOM 4240 N N . GLN B 1 155 ? -9.008 9.508 -3.234 1 98.5 155 GLN B N 1
ATOM 4241 C CA . GLN B 1 155 ? -10.367 9.625 -2.701 1 98.5 155 GLN B CA 1
ATOM 4242 C C . GLN B 1 155 ? -10.969 10.992 -3.02 1 98.5 155 GLN B C 1
ATOM 4244 O O . GLN B 1 155 ? -12.117 11.086 -3.441 1 98.5 155 GLN B O 1
ATOM 4249 N N . PHE B 1 156 ? -10.18 12.039 -2.865 1 98.62 156 PHE B N 1
ATOM 4250 C CA . PHE B 1 156 ? -10.797 13.359 -2.826 1 98.62 156 PHE B CA 1
ATOM 4251 C C . PHE B 1 156 ? -10.406 14.18 -4.051 1 98.62 156 PHE B C 1
ATOM 4253 O O . PHE B 1 156 ? -11.07 15.164 -4.387 1 98.62 156 PHE B O 1
ATOM 4260 N N . ALA B 1 157 ? -9.328 13.789 -4.73 1 98.56 157 ALA B N 1
ATOM 4261 C CA . ALA B 1 157 ? -8.789 14.656 -5.781 1 98.56 157 ALA B CA 1
ATOM 4262 C C . ALA B 1 157 ? -9.125 14.109 -7.164 1 98.56 157 ALA B C 1
ATOM 4264 O O . ALA B 1 157 ? -8.836 14.742 -8.18 1 98.56 157 ALA B O 1
ATOM 4265 N N . THR B 1 158 ? -9.688 12.883 -7.223 1 98.19 158 THR B N 1
ATOM 4266 C CA . THR B 1 158 ? -9.961 12.242 -8.508 1 98.19 158 THR B CA 1
ATOM 4267 C C . THR B 1 158 ? -10.828 13.141 -9.383 1 98.19 158 THR B C 1
ATOM 4269 O O . THR B 1 158 ? -11.93 13.531 -8.977 1 98.19 158 THR B O 1
ATOM 4272 N N . ASP B 1 159 ? -10.312 13.523 -10.547 1 97.94 159 ASP B N 1
ATOM 4273 C CA . ASP B 1 159 ? -11.008 14.281 -11.586 1 97.94 159 ASP B CA 1
ATOM 4274 C C . ASP B 1 159 ? -11.344 15.695 -11.102 1 97.94 159 ASP B C 1
ATOM 4276 O O . ASP B 1 159 ? -12.289 16.312 -11.594 1 97.94 159 ASP B O 1
ATOM 4280 N N . GLU B 1 160 ? -10.641 16.25 -10.133 1 98.5 160 GLU B N 1
ATOM 4281 C CA . GLU B 1 160 ? -10.883 17.578 -9.562 1 98.5 160 GLU B CA 1
ATOM 4282 C C . GLU B 1 160 ? -9.695 18.5 -9.805 1 98.5 160 GLU B C 1
ATOM 4284 O O . GLU B 1 160 ? -8.586 18.047 -10.094 1 98.5 160 GLU B O 1
ATOM 4289 N N . HIS B 1 161 ? -9.961 19.797 -9.758 1 98.81 161 HIS B N 1
ATOM 4290 C CA . HIS B 1 161 ? -8.883 20.766 -9.625 1 98.81 161 HIS B CA 1
ATOM 4291 C C . HIS B 1 161 ? -8.414 20.875 -8.18 1 98.81 161 HIS B C 1
ATOM 4293 O O . HIS B 1 161 ? -9.234 21.031 -7.266 1 98.81 161 HIS B O 1
ATOM 4299 N N . VAL B 1 162 ? -7.086 20.766 -8.016 1 98.81 162 VAL B N 1
ATOM 4300 C CA . VAL B 1 162 ? -6.555 20.797 -6.656 1 98.81 162 VAL B CA 1
ATOM 4301 C C . VAL B 1 162 ? -5.398 21.797 -6.578 1 98.81 162 VAL B C 1
ATOM 4303 O O . VAL B 1 162 ? -4.934 22.297 -7.605 1 98.81 162 VAL B O 1
ATOM 4306 N N . MET B 1 163 ? -5.035 22.156 -5.367 1 98.81 163 MET B N 1
ATOM 4307 C CA . MET B 1 163 ? -3.947 23.094 -5.109 1 98.81 163 MET B CA 1
ATOM 4308 C C . MET B 1 163 ? -2.979 22.531 -4.074 1 98.81 163 MET B C 1
ATOM 4310 O O . MET B 1 163 ? -3.398 21.906 -3.104 1 98.81 163 MET B O 1
ATOM 4314 N N . VAL B 1 164 ? -1.681 22.766 -4.371 1 98.5 164 VAL B N 1
ATOM 4315 C CA . VAL B 1 164 ? -0.645 22.25 -3.48 1 98.5 164 VAL B CA 1
ATOM 4316 C C . VAL B 1 164 ? 0.228 23.406 -2.99 1 98.5 164 VAL B C 1
ATOM 4318 O O . VAL B 1 164 ? 0.767 24.172 -3.795 1 98.5 164 VAL B O 1
ATOM 4321 N N . ILE B 1 165 ? 0.3 23.578 -1.656 1 97.31 165 ILE B N 1
ATOM 4322 C CA . ILE B 1 165 ? 1.334 24.438 -1.077 1 97.31 165 ILE B CA 1
ATOM 4323 C C . ILE B 1 165 ? 2.645 23.656 -0.979 1 97.31 165 ILE B C 1
ATOM 4325 O O . ILE B 1 165 ? 2.713 22.625 -0.313 1 97.31 165 ILE B O 1
ATOM 4329 N N . ARG B 1 166 ? 3.648 24.188 -1.633 1 94.5 166 ARG B N 1
ATOM 4330 C CA . ARG B 1 166 ? 4.926 23.484 -1.705 1 94.5 166 ARG B CA 1
ATOM 4331 C C . ARG B 1 166 ? 6.016 24.25 -0.96 1 94.5 166 ARG B C 1
ATOM 4333 O O . ARG B 1 166 ? 6.398 25.344 -1.367 1 94.5 166 ARG B O 1
ATOM 4340 N N . ASN B 1 167 ? 6.547 23.625 0.059 1 89.5 167 ASN B N 1
ATOM 4341 C CA . ASN B 1 167 ? 7.578 24.25 0.873 1 89.5 167 ASN B CA 1
ATOM 4342 C C . ASN B 1 167 ? 8.906 23.516 0.767 1 89.5 167 ASN B C 1
ATOM 4344 O O . ASN B 1 167 ? 9.875 23.875 1.435 1 89.5 167 ASN B O 1
ATOM 4348 N N . GLY B 1 168 ? 8.945 22.391 -0.054 1 81.56 168 GLY B N 1
ATOM 4349 C CA . GLY B 1 168 ? 10.148 21.594 -0.206 1 81.56 168 GLY B CA 1
ATOM 4350 C C . GLY B 1 168 ? 9.922 20.297 -0.971 1 81.56 168 GLY B C 1
ATOM 4351 O O . GLY B 1 168 ? 8.961 20.203 -1.742 1 81.56 168 GLY B O 1
ATOM 4352 N N . TRP B 1 169 ? 10.828 19.375 -0.788 1 71 169 TRP B N 1
ATOM 4353 C CA . TRP B 1 169 ? 10.867 18.109 -1.53 1 71 169 TRP B CA 1
ATOM 4354 C C . TRP B 1 169 ? 9.641 17.266 -1.234 1 71 169 TRP B C 1
ATOM 4356 O O . TRP B 1 169 ? 9.047 16.688 -2.145 1 71 169 TRP B O 1
ATOM 4366 N N . PHE B 1 170 ? 9.305 17.172 -0.079 1 76.44 170 PHE B N 1
ATOM 4367 C CA . PHE B 1 170 ? 8.234 16.25 0.285 1 76.44 170 PHE B CA 1
ATOM 4368 C C . PHE B 1 170 ? 6.887 16.766 -0.203 1 76.44 170 PHE B C 1
ATOM 4370 O O . PHE B 1 170 ? 5.977 15.977 -0.485 1 76.44 170 PHE B O 1
ATOM 4377 N N . SER B 1 171 ? 6.867 18.016 -0.324 1 84.62 171 SER B N 1
ATOM 4378 C CA . SER B 1 171 ? 5.645 18.562 -0.896 1 84.62 171 SER B CA 1
ATOM 4379 C C . SER B 1 171 ? 5.586 18.344 -2.402 1 84.62 171 SER B C 1
ATOM 4381 O O . SER B 1 171 ? 4.512 18.391 -3.002 1 84.62 171 SER B O 1
ATOM 4383 N N . PHE B 1 172 ? 6.723 18.141 -2.963 1 89.25 172 PHE B N 1
ATOM 4384 C CA . PHE B 1 172 ? 6.773 17.797 -4.379 1 89.25 172 PHE B CA 1
ATOM 4385 C C . PHE B 1 172 ? 6.133 16.438 -4.629 1 89.25 172 PHE B C 1
ATOM 4387 O O . PHE B 1 172 ? 5.582 16.203 -5.707 1 89.25 172 PHE B O 1
ATOM 4394 N N . ARG B 1 173 ? 6.105 15.664 -3.672 1 93.5 173 ARG B N 1
ATOM 4395 C CA . ARG B 1 173 ? 5.543 14.32 -3.75 1 93.5 173 ARG B CA 1
ATOM 4396 C C . ARG B 1 173 ? 4.059 14.367 -4.105 1 93.5 173 ARG B C 1
ATOM 4398 O O . ARG B 1 173 ? 3.561 13.492 -4.82 1 93.5 173 ARG B O 1
ATOM 4405 N N . TRP B 1 174 ? 3.381 15.375 -3.662 1 96.62 174 TRP B N 1
ATOM 4406 C CA . TRP B 1 174 ? 1.965 15.5 -3.994 1 96.62 174 TRP B CA 1
ATOM 4407 C C . TRP B 1 174 ? 1.764 15.562 -5.504 1 96.62 174 TRP B C 1
ATOM 4409 O O . TRP B 1 174 ? 0.92 14.852 -6.055 1 96.62 174 TRP B O 1
ATOM 4419 N N . THR B 1 175 ? 2.555 16.375 -6.156 1 96.25 175 THR B N 1
ATOM 4420 C CA . THR B 1 175 ? 2.396 16.5 -7.598 1 96.25 175 THR B CA 1
ATOM 4421 C C . THR B 1 175 ? 2.814 15.219 -8.312 1 96.25 175 THR B C 1
ATOM 4423 O O . THR B 1 175 ? 2.227 14.852 -9.328 1 96.25 175 THR B O 1
ATOM 4426 N N . GLU B 1 176 ? 3.805 14.516 -7.812 1 95.69 176 GLU B N 1
ATOM 4427 C CA . GLU B 1 176 ? 4.203 13.227 -8.383 1 95.69 176 GLU B CA 1
ATOM 4428 C C . GLU B 1 176 ? 3.074 12.211 -8.281 1 95.69 176 GLU B C 1
ATOM 4430 O O . GLU B 1 176 ? 2.783 11.5 -9.25 1 95.69 176 GLU B O 1
ATOM 4435 N N . ILE B 1 177 ? 2.492 12.164 -7.109 1 97.88 177 ILE B N 1
ATOM 4436 C CA . ILE B 1 177 ? 1.375 11.258 -6.875 1 97.88 177 ILE B CA 1
ATOM 4437 C C . ILE B 1 177 ? 0.228 11.594 -7.824 1 97.88 177 ILE B C 1
ATOM 4439 O O . ILE B 1 177 ? -0.316 10.711 -8.492 1 97.88 177 ILE B O 1
ATOM 4443 N N . LEU B 1 178 ? -0.103 12.867 -7.918 1 98.25 178 LEU B N 1
ATOM 4444 C CA . LEU B 1 178 ? -1.233 13.32 -8.719 1 98.25 178 LEU B CA 1
ATOM 4445 C C . LEU B 1 178 ? -0.979 13.078 -10.203 1 98.25 178 LEU B C 1
ATOM 4447 O O . LEU B 1 178 ? -1.857 12.578 -10.914 1 98.25 178 LEU B O 1
ATOM 4451 N N . ASP B 1 179 ? 0.237 13.344 -10.672 1 97.19 179 ASP B N 1
ATOM 4452 C CA . ASP B 1 179 ? 0.575 13.242 -12.086 1 97.19 179 ASP B CA 1
ATOM 4453 C C . ASP B 1 179 ? 0.751 11.789 -12.516 1 97.19 179 ASP B C 1
ATOM 4455 O O . ASP B 1 179 ? 0.143 11.344 -13.492 1 97.19 179 ASP B O 1
ATOM 4459 N N . MET B 1 180 ? 1.498 11.07 -11.758 1 96.38 180 MET B N 1
ATOM 4460 C CA . MET B 1 180 ? 1.746 9.672 -12.109 1 96.38 180 MET B CA 1
ATOM 4461 C C . MET B 1 180 ? 0.457 8.859 -12.047 1 96.38 180 MET B C 1
ATOM 4463 O O . MET B 1 180 ? 0.245 7.961 -12.859 1 96.38 180 MET B O 1
ATOM 4467 N N . GLY B 1 181 ? -0.33 9.141 -11.078 1 97.38 181 GLY B N 1
ATOM 4468 C CA . GLY B 1 181 ? -1.572 8.406 -10.898 1 97.38 181 GLY B CA 1
ATOM 4469 C C . GLY B 1 181 ? -2.68 8.875 -11.82 1 97.38 181 GLY B C 1
ATOM 4470 O O . GLY B 1 181 ? -3.762 8.281 -11.852 1 97.38 181 GLY B O 1
ATOM 4471 N N . ARG B 1 182 ? -2.424 9.914 -12.562 1 96.56 182 ARG B N 1
ATOM 4472 C CA . ARG B 1 182 ? -3.484 10.508 -13.367 1 96.56 182 ARG B CA 1
ATOM 4473 C C . ARG B 1 182 ? -4.742 10.734 -12.539 1 96.56 182 ARG B C 1
ATOM 4475 O O . ARG B 1 182 ? -5.84 10.344 -12.945 1 96.56 182 ARG B O 1
ATOM 4482 N N . ILE B 1 183 ? -4.559 11.352 -11.398 1 98.06 183 ILE B N 1
ATOM 4483 C CA . ILE B 1 183 ? -5.633 11.391 -10.414 1 98.06 183 ILE B CA 1
ATOM 4484 C C . ILE B 1 183 ? -6.488 12.641 -10.633 1 98.06 183 ILE B C 1
ATOM 4486 O O . ILE B 1 183 ? -7.688 12.539 -10.891 1 98.06 183 ILE B O 1
ATOM 4490 N N . CYS B 1 184 ? -5.895 13.805 -10.648 1 98.12 184 CYS B N 1
ATOM 4491 C CA . CYS B 1 184 ? -6.648 15.055 -10.664 1 98.12 184 CYS B CA 1
ATOM 4492 C C . CYS B 1 184 ? -6.844 15.555 -12.094 1 98.12 184 CYS B C 1
ATOM 4494 O O . CYS B 1 184 ? -6.113 15.148 -13 1 98.12 184 CYS B O 1
ATOM 4496 N N . LYS B 1 185 ? -7.812 16.359 -12.281 1 98.19 185 LYS B N 1
ATOM 4497 C CA . LYS B 1 185 ? -8.031 17.047 -13.555 1 98.19 185 LYS B CA 1
ATOM 4498 C C . LYS B 1 185 ? -6.938 18.078 -13.82 1 98.19 185 LYS B C 1
ATOM 4500 O O . LYS B 1 185 ? -6.453 18.188 -14.953 1 98.19 185 LYS B O 1
ATOM 4505 N N . SER B 1 186 ? -6.617 18.797 -12.797 1 98.38 186 SER B N 1
ATOM 4506 C CA . SER B 1 186 ? -5.562 19.797 -12.852 1 98.38 186 SER B CA 1
ATOM 4507 C C . SER B 1 186 ? -5.102 20.203 -11.453 1 98.38 186 SER B C 1
ATOM 4509 O O . SER B 1 186 ? -5.789 19.922 -10.469 1 98.38 186 SER B O 1
ATOM 4511 N N . HIS B 1 187 ? -3.842 20.734 -11.445 1 98.06 187 HIS B N 1
ATOM 4512 C CA . HIS B 1 187 ? -3.365 21.203 -10.148 1 98.06 187 HIS B CA 1
ATOM 4513 C C . HIS B 1 187 ? -2.562 22.5 -10.289 1 98.06 187 HIS B C 1
ATOM 4515 O O . HIS B 1 187 ? -1.974 22.75 -11.344 1 98.06 187 HIS B O 1
ATOM 4521 N N . SER B 1 188 ? -2.623 23.344 -9.242 1 98.12 188 SER B N 1
ATOM 4522 C CA . SER B 1 188 ? -1.772 24.516 -9.07 1 98.12 188 SER B CA 1
ATOM 4523 C C . SER B 1 188 ? -0.861 24.359 -7.859 1 98.12 188 SER B C 1
ATOM 4525 O O . SER B 1 188 ? -1.244 23.75 -6.859 1 98.12 188 SER B O 1
ATOM 4527 N N . VAL B 1 189 ? 0.332 24.938 -8.047 1 97.81 189 VAL B N 1
ATOM 4528 C CA . VAL B 1 189 ? 1.319 24.828 -6.98 1 97.81 189 VAL B CA 1
ATOM 4529 C C . VAL B 1 189 ? 1.715 26.219 -6.484 1 97.81 189 VAL B C 1
ATOM 4531 O O . VAL B 1 189 ? 2.053 27.094 -7.281 1 97.81 189 VAL B O 1
ATOM 4534 N N . LEU B 1 190 ? 1.598 26.422 -5.191 1 97.31 190 LEU B N 1
ATOM 4535 C CA . LEU B 1 190 ? 2.072 27.641 -4.531 1 97.31 190 LEU B CA 1
ATOM 4536 C C . LEU B 1 190 ? 3.387 27.375 -3.801 1 97.31 190 LEU B C 1
ATOM 4538 O O . LEU B 1 190 ? 3.389 26.844 -2.693 1 97.31 190 LEU B O 1
ATOM 4542 N N . LYS B 1 191 ? 4.445 27.891 -4.332 1 94 191 LYS B N 1
ATOM 4543 C CA . LYS B 1 191 ? 5.785 27.562 -3.85 1 94 191 LYS B CA 1
ATOM 4544 C C . LYS B 1 191 ? 6.25 28.562 -2.803 1 94 191 LYS B C 1
ATOM 4546 O O . LYS B 1 191 ? 5.953 29.75 -2.902 1 94 191 LYS B O 1
ATOM 4551 N N . ALA B 1 192 ? 7.031 28.031 -1.928 1 91.12 192 ALA B N 1
ATOM 4552 C CA . ALA B 1 192 ? 7.703 28.906 -0.969 1 91.12 192 ALA B CA 1
ATOM 4553 C C . ALA B 1 192 ? 8.523 29.969 -1.684 1 91.12 192 ALA B C 1
ATOM 4555 O O . ALA B 1 192 ? 9.016 29.75 -2.791 1 91.12 192 ALA B O 1
ATOM 4556 N N . GLN B 1 193 ? 8.625 31.094 -1.01 1 86.81 193 GLN B N 1
ATOM 4557 C CA . GLN B 1 193 ? 9.297 32.25 -1.609 1 86.81 193 GLN B CA 1
ATOM 4558 C C . GLN B 1 193 ? 10.477 32.688 -0.756 1 86.81 193 GLN B C 1
ATOM 4560 O O . GLN B 1 193 ? 10.469 32.531 0.465 1 86.81 193 GLN B O 1
ATOM 4565 N N . PRO B 1 194 ? 11.477 33.156 -1.499 1 83.88 194 PRO B N 1
ATOM 4566 C CA . PRO B 1 194 ? 12.578 33.719 -0.734 1 83.88 194 PRO B CA 1
ATOM 4567 C C . PRO B 1 194 ? 12.172 34.969 0.051 1 83.88 194 PRO B C 1
ATOM 4569 O O . PRO B 1 194 ? 11.352 35.781 -0.422 1 83.88 194 PRO B O 1
ATOM 4572 N N . VAL B 1 195 ? 12.664 35.031 1.269 1 79.69 195 VAL B N 1
ATOM 4573 C CA . VAL B 1 195 ? 12.391 36.219 2.09 1 79.69 195 VAL B CA 1
ATOM 4574 C C . VAL B 1 195 ? 13.664 37.031 2.258 1 79.69 195 VAL B C 1
ATOM 4576 O O . VAL B 1 195 ? 14.766 36.5 2.322 1 79.69 195 VAL B O 1
ATOM 4579 N N . PRO B 1 196 ? 13.477 38.406 2.121 1 70.94 196 PRO B N 1
ATOM 4580 C CA . PRO B 1 196 ? 14.648 39.25 2.305 1 70.94 196 PRO B CA 1
ATOM 4581 C C . PRO B 1 196 ? 15.359 39 3.635 1 70.94 196 PRO B C 1
ATOM 4583 O O . PRO B 1 196 ? 14.703 38.719 4.641 1 70.94 196 PRO B O 1
ATOM 4586 N N . GLN B 1 197 ? 16.625 38.719 3.596 1 62.66 197 GLN B N 1
ATOM 4587 C CA . GLN B 1 197 ? 17.422 38.469 4.781 1 62.66 197 GLN B CA 1
ATOM 4588 C C . GLN B 1 197 ? 17.453 39.688 5.711 1 62.66 197 GLN B C 1
ATOM 4590 O O . GLN B 1 197 ? 17.516 40.812 5.246 1 62.66 197 GLN B O 1
ATOM 4595 N N . GLU B 1 198 ? 16.969 39.406 6.98 1 55.78 198 GLU B N 1
ATOM 4596 C CA . GLU B 1 198 ? 17.125 40.5 7.93 1 55.78 198 GLU B CA 1
ATOM 4597 C C . GLU B 1 198 ? 18.578 41 7.977 1 55.78 198 GLU B C 1
ATOM 4599 O O . GLU B 1 198 ? 18.828 42.188 8.141 1 55.78 198 GLU B O 1
ATOM 4604 N N . ASP B 1 199 ? 19.453 39.906 8.016 1 52.25 199 ASP B N 1
ATOM 4605 C CA . ASP B 1 199 ? 20.844 40.312 8.125 1 52.25 199 ASP B CA 1
ATOM 4606 C C . ASP B 1 199 ? 21.516 40.344 6.758 1 52.25 199 ASP B C 1
ATOM 4608 O O . ASP B 1 199 ? 21.609 39.312 6.082 1 52.25 199 ASP B O 1
ATOM 4612 N N . SER B 1 200 ? 21.609 41.5 6.148 1 53.91 200 SER B N 1
ATOM 4613 C CA . SER B 1 200 ? 22.25 41.812 4.875 1 53.91 200 SER B CA 1
ATOM 4614 C C . SER B 1 200 ? 23.516 40.969 4.672 1 53.91 200 SER B C 1
ATOM 4616 O O . SER B 1 200 ? 23.969 40.812 3.541 1 53.91 200 SER B O 1
ATOM 4618 N N . GLY B 1 201 ? 24.109 40.562 5.66 1 51.56 201 GLY B N 1
ATOM 4619 C CA . GLY B 1 201 ? 25.406 39.906 5.504 1 51.56 201 GLY B CA 1
ATOM 4620 C C . GLY B 1 201 ? 25.281 38.406 5.316 1 51.56 201 GLY B C 1
ATOM 4621 O O . GLY B 1 201 ? 26.281 37.719 5.102 1 51.56 201 GLY B O 1
ATOM 4622 N N . CYS B 1 202 ? 24.188 37.938 5.582 1 55.5 202 CYS B N 1
ATOM 4623 C CA . CYS B 1 202 ? 24.125 36.469 5.527 1 55.5 202 CYS B CA 1
ATOM 4624 C C . CYS B 1 202 ? 23.844 36 4.109 1 55.5 202 CYS B C 1
ATOM 4626 O O . CYS B 1 202 ? 22.859 36.406 3.498 1 55.5 202 CYS B O 1
ATOM 4628 N N . PRO B 1 203 ? 24.844 35.469 3.48 1 59.91 203 PRO B N 1
ATOM 4629 C CA . PRO B 1 203 ? 24.75 35 2.09 1 59.91 203 PRO B CA 1
ATOM 4630 C C . PRO B 1 203 ? 23.641 33.969 1.88 1 59.91 203 PRO B C 1
ATOM 4632 O O . PRO B 1 203 ? 23.328 33.625 0.738 1 59.91 203 PRO B O 1
ATOM 4635 N N . HIS B 1 204 ? 22.969 33.625 2.971 1 68.06 204 HIS B N 1
ATOM 4636 C CA . HIS B 1 204 ? 22.062 32.5 2.748 1 68.06 204 HIS B CA 1
ATOM 4637 C C . HIS B 1 204 ? 20.625 32.969 2.615 1 68.06 204 HIS B C 1
ATOM 4639 O O . HIS B 1 204 ? 20.172 33.812 3.395 1 68.06 204 HIS B O 1
ATOM 4645 N N . VAL B 1 205 ? 20.047 32.719 1.593 1 70.69 205 VAL B N 1
ATOM 4646 C CA . VAL B 1 205 ? 18.656 33.062 1.322 1 70.69 205 VAL B CA 1
ATOM 4647 C C . VAL B 1 205 ? 17.734 32.188 2.178 1 70.69 205 VAL B C 1
ATOM 4649 O O . VAL B 1 205 ? 17.953 30.984 2.324 1 70.69 205 VAL B O 1
ATOM 4652 N N . GLN B 1 206 ? 16.859 32.781 2.881 1 78.31 206 GLN B N 1
ATOM 4653 C CA . GLN B 1 206 ? 15.836 32.094 3.645 1 78.31 206 GLN B CA 1
ATOM 4654 C C . GLN B 1 206 ? 14.516 32.031 2.879 1 78.31 206 GLN B C 1
ATOM 4656 O O . GLN B 1 206 ? 14.289 32.844 1.964 1 78.31 206 GLN B O 1
ATOM 4661 N N . TYR B 1 207 ? 13.766 31.047 3.156 1 82.62 207 TYR B N 1
ATOM 4662 C CA . TYR B 1 207 ? 12.5 30.844 2.455 1 82.62 207 TYR B CA 1
ATOM 4663 C C . TYR B 1 207 ? 11.328 30.844 3.434 1 82.62 207 TYR B C 1
ATOM 4665 O O . TYR B 1 207 ? 11.484 30.438 4.586 1 82.62 207 TYR B O 1
ATOM 4673 N N . ALA B 1 208 ? 10.25 31.375 2.947 1 88.31 208 ALA B N 1
ATOM 4674 C CA . ALA B 1 208 ? 8.977 31.328 3.662 1 88.31 208 ALA B CA 1
ATOM 4675 C C . ALA B 1 208 ? 7.879 30.719 2.787 1 88.31 208 ALA B C 1
ATOM 4677 O O . ALA B 1 208 ? 7.961 30.766 1.558 1 88.31 208 ALA B O 1
ATOM 4678 N N . PRO B 1 209 ? 6.848 30.109 3.479 1 91.56 209 PRO B N 1
ATOM 4679 C CA . PRO B 1 209 ? 5.707 29.656 2.684 1 91.56 209 PRO B CA 1
ATOM 4680 C C . PRO B 1 209 ? 5.062 30.766 1.872 1 91.56 209 PRO B C 1
ATOM 4682 O O . PRO B 1 209 ? 5.281 31.953 2.158 1 91.56 209 PRO B O 1
ATOM 4685 N N . TYR B 1 210 ? 4.355 30.328 0.823 1 94 210 TYR B N 1
ATOM 4686 C CA . TYR B 1 210 ? 3.562 31.297 0.075 1 94 210 TYR B CA 1
ATOM 4687 C C . TYR B 1 210 ? 2.727 32.156 1.013 1 94 210 TYR B C 1
ATOM 4689 O O . TYR B 1 210 ? 2.109 31.656 1.951 1 94 210 TYR B O 1
ATOM 4697 N N . PRO B 1 211 ? 2.779 33.469 0.857 1 95 211 PRO B N 1
ATOM 4698 C CA . PRO B 1 211 ? 2.062 34.312 1.803 1 95 211 PRO B CA 1
ATOM 4699 C C . PRO B 1 211 ? 0.586 33.969 1.935 1 95 211 PRO B C 1
ATOM 4701 O O . PRO B 1 211 ? -0.099 33.781 0.926 1 95 211 PRO B O 1
ATOM 4704 N N . ILE B 1 212 ? 0.179 33.906 3.121 1 97.38 212 ILE B N 1
ATOM 4705 C CA . ILE B 1 212 ? -1.133 33.344 3.424 1 97.38 212 ILE B CA 1
ATOM 4706 C C . ILE B 1 212 ? -2.219 34.156 2.742 1 97.38 212 ILE B C 1
ATOM 4708 O O . ILE B 1 212 ? -3.211 33.625 2.256 1 97.38 212 ILE B O 1
ATOM 4712 N N . ASP B 1 213 ? -2.082 35.469 2.725 1 97.75 213 ASP B N 1
ATOM 4713 C CA . ASP B 1 213 ? -3.088 36.312 2.07 1 97.75 213 ASP B CA 1
ATOM 4714 C C . ASP B 1 213 ? -3.17 36 0.578 1 97.75 213 ASP B C 1
ATOM 4716 O O . ASP B 1 213 ? -4.258 36 -0.001 1 97.75 213 ASP B O 1
ATOM 4720 N N . ASP B 1 214 ? -2.068 35.719 -0.029 1 97.88 214 ASP B N 1
ATOM 4721 C CA . ASP B 1 214 ? -2.037 35.344 -1.438 1 97.88 214 ASP B CA 1
ATOM 4722 C C . ASP B 1 214 ? -2.631 33.969 -1.648 1 97.88 214 ASP B C 1
ATOM 4724 O O . ASP B 1 214 ? -3.254 33.688 -2.678 1 97.88 214 ASP B O 1
ATOM 4728 N N . VAL B 1 215 ? -2.402 33.031 -0.704 1 98.31 215 VAL B N 1
ATOM 4729 C CA . VAL B 1 215 ? -3.018 31.719 -0.757 1 98.31 215 VAL B CA 1
ATOM 4730 C C . VAL B 1 215 ? -4.539 31.859 -0.767 1 98.31 215 VAL B C 1
ATOM 4732 O O . VAL B 1 215 ? -5.219 31.234 -1.581 1 98.31 215 VAL B O 1
ATOM 4735 N N . VAL B 1 216 ? -5.012 32.688 0.189 1 98.69 216 VAL B N 1
ATOM 4736 C CA . VAL B 1 216 ? -6.449 32.906 0.3 1 98.69 216 VAL B CA 1
ATOM 4737 C C . VAL B 1 216 ? -6.992 33.438 -1.026 1 98.69 216 VAL B C 1
ATOM 4739 O O . VAL B 1 216 ? -8 32.938 -1.533 1 98.69 216 VAL B O 1
ATOM 4742 N N . ASP B 1 217 ? -6.324 34.375 -1.631 1 98.62 217 ASP B N 1
ATOM 4743 C CA . ASP B 1 217 ? -6.75 34.969 -2.9 1 98.62 217 ASP B CA 1
ATOM 4744 C C . ASP B 1 217 ? -6.773 33.906 -4.004 1 98.62 217 ASP B C 1
ATOM 4746 O O . ASP B 1 217 ? -7.723 33.844 -4.789 1 98.62 217 ASP B O 1
ATOM 4750 N N . ARG B 1 218 ? -5.789 33.125 -4.07 1 98.69 218 ARG B N 1
ATOM 4751 C CA . ARG B 1 218 ? -5.68 32.094 -5.098 1 98.69 218 ARG B CA 1
ATOM 4752 C C . ARG B 1 218 ? -6.773 31.031 -4.938 1 98.69 218 ARG B C 1
ATOM 4754 O O . ARG B 1 218 ? -7.316 30.531 -5.926 1 98.69 218 ARG B O 1
ATOM 4761 N N . VAL B 1 219 ? -7.055 30.656 -3.719 1 98.75 219 VAL B N 1
ATOM 4762 C CA . VAL B 1 219 ? -8.094 29.672 -3.436 1 98.75 219 VAL B CA 1
ATOM 4763 C C . VAL B 1 219 ? -9.453 30.219 -3.887 1 98.75 219 VAL B C 1
ATOM 4765 O O . VAL B 1 219 ? -10.234 29.5 -4.512 1 98.75 219 VAL B O 1
ATOM 4768 N N . LEU B 1 220 ? -9.672 31.453 -3.525 1 98.62 220 LEU B N 1
ATOM 4769 C CA . LEU B 1 220 ? -10.945 32.062 -3.896 1 98.62 220 LEU B CA 1
ATOM 4770 C C . LEU B 1 220 ? -11.07 32.188 -5.41 1 98.62 220 LEU B C 1
ATOM 4772 O O . LEU B 1 220 ? -12.164 32.062 -5.965 1 98.62 220 LEU B O 1
ATOM 4776 N N . GLU B 1 221 ? -10.008 32.375 -6.066 1 98.62 221 GLU B N 1
ATOM 4777 C CA . GLU B 1 221 ? -9.977 32.531 -7.516 1 98.62 221 GLU B CA 1
ATOM 4778 C C . GLU B 1 221 ? -10.133 31.172 -8.219 1 98.62 221 GLU B C 1
ATOM 4780 O O . GLU B 1 221 ? -10.93 31.047 -9.148 1 98.62 221 GLU B O 1
ATOM 4785 N N . GLU B 1 222 ? -9.422 30.125 -7.734 1 98.62 222 GLU B N 1
ATOM 4786 C CA . GLU B 1 222 ? -9.32 28.875 -8.469 1 98.62 222 GLU B CA 1
ATOM 4787 C C . GLU B 1 222 ? -10.336 27.844 -7.977 1 98.62 222 GLU B C 1
ATOM 4789 O O . GLU B 1 222 ? -10.641 26.875 -8.672 1 98.62 222 GLU B O 1
ATOM 4794 N N . ARG B 1 223 ? -10.781 27.984 -6.789 1 98.81 223 ARG B N 1
ATOM 4795 C CA . ARG B 1 223 ? -11.812 27.156 -6.172 1 98.81 223 ARG B CA 1
ATOM 4796 C C . ARG B 1 223 ? -11.414 25.688 -6.199 1 98.81 223 ARG B C 1
ATOM 4798 O O . ARG B 1 223 ? -12.172 24.844 -6.684 1 98.81 223 ARG B O 1
ATOM 4805 N N . PRO B 1 224 ? -10.242 25.328 -5.648 1 98.88 224 PRO B N 1
ATOM 4806 C CA . PRO B 1 224 ? -9.812 23.938 -5.625 1 98.88 224 PRO B CA 1
ATOM 4807 C C . PRO B 1 224 ? -10.719 23.047 -4.773 1 98.88 224 PRO B C 1
ATOM 4809 O O . PRO B 1 224 ? -11.203 23.484 -3.723 1 98.88 224 PRO B O 1
ATOM 4812 N N . ALA B 1 225 ? -10.906 21.797 -5.203 1 98.75 225 ALA B N 1
ATOM 4813 C CA . ALA B 1 225 ? -11.656 20.828 -4.41 1 98.75 225 ALA B CA 1
ATOM 4814 C C . ALA B 1 225 ? -10.867 20.406 -3.178 1 98.75 225 ALA B C 1
ATOM 4816 O O . ALA B 1 225 ? -11.453 20 -2.166 1 98.75 225 ALA B O 1
ATOM 4817 N N . VAL B 1 226 ? -9.523 20.422 -3.316 1 98.81 226 VAL B N 1
ATOM 4818 C CA . VAL B 1 226 ? -8.641 20.031 -2.223 1 98.81 226 VAL B CA 1
ATOM 4819 C C . VAL B 1 226 ? -7.434 20.969 -2.172 1 98.81 226 VAL B C 1
ATOM 4821 O O . VAL B 1 226 ? -6.867 21.312 -3.211 1 98.81 226 VAL B O 1
ATOM 4824 N N . LEU B 1 227 ? -7.094 21.438 -1.042 1 98.88 227 LEU B N 1
ATOM 4825 C CA . LEU B 1 227 ? -5.82 22.094 -0.764 1 98.88 227 LEU B CA 1
ATOM 4826 C C . LEU B 1 227 ? -4.902 21.172 0.041 1 98.88 227 LEU B C 1
ATOM 4828 O O . LEU B 1 227 ? -5.27 20.719 1.131 1 98.88 227 LEU B O 1
ATOM 4832 N N . PHE B 1 228 ? -3.746 20.859 -0.58 1 98.56 228 PHE B N 1
ATOM 4833 C CA . PHE B 1 228 ? -2.736 20.047 0.092 1 98.56 228 PHE B CA 1
ATOM 4834 C C . PHE B 1 228 ? -1.622 20.922 0.649 1 98.56 228 PHE B C 1
ATOM 4836 O O . PHE B 1 228 ? -1.144 21.844 -0.03 1 98.56 228 PHE B O 1
ATOM 4843 N N . ALA B 1 229 ? -1.175 20.656 1.902 1 97.44 229 ALA B N 1
ATOM 4844 C CA . ALA B 1 229 ? -0.042 21.375 2.475 1 97.44 229 ALA B CA 1
ATOM 4845 C C . ALA B 1 229 ? 0.737 20.5 3.447 1 97.44 229 ALA B C 1
ATOM 4847 O O . ALA B 1 229 ? 0.148 19.688 4.172 1 97.44 229 ALA B O 1
ATOM 4848 N N . PRO B 1 230 ? 2.016 20.688 3.455 1 95.38 230 PRO B N 1
ATOM 4849 C CA . PRO B 1 230 ? 2.789 20.047 4.527 1 95.38 230 PRO B CA 1
ATOM 4850 C C . PRO B 1 230 ? 2.736 20.844 5.832 1 95.38 230 PRO B C 1
ATOM 4852 O O . PRO B 1 230 ? 2.838 22.062 5.824 1 95.38 230 PRO B O 1
ATOM 4855 N N . HIS B 1 231 ? 2.561 20.156 6.898 1 94.75 231 HIS B N 1
ATOM 4856 C CA . HIS B 1 231 ? 2.686 20.797 8.203 1 94.75 231 HIS B CA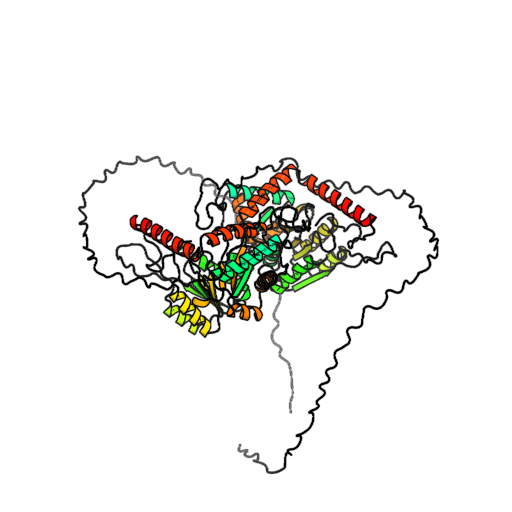 1
ATOM 4857 C C . HIS B 1 231 ? 4.133 21.188 8.484 1 94.75 231 HIS B C 1
ATOM 4859 O O . HIS B 1 231 ? 4.43 22.344 8.773 1 94.75 231 HIS B O 1
ATOM 4865 N N . VAL B 1 232 ? 4.965 20.156 8.359 1 89.38 232 VAL B N 1
ATOM 4866 C CA . VAL B 1 232 ? 6.406 20.312 8.508 1 89.38 232 VAL B CA 1
ATOM 4867 C C . VAL B 1 232 ? 7.117 19.828 7.254 1 89.38 232 VAL B C 1
ATOM 4869 O O . VAL B 1 232 ? 6.785 18.766 6.727 1 89.38 232 VAL B O 1
ATOM 4872 N N . GLU B 1 233 ? 7.961 20.625 6.805 1 83.94 233 GLU B N 1
ATOM 4873 C CA . GLU B 1 233 ? 8.852 20.234 5.719 1 83.94 233 GLU B CA 1
ATOM 4874 C C . GLU B 1 233 ? 10.281 20.031 6.219 1 83.94 233 GLU B C 1
ATOM 4876 O O . GLU B 1 233 ? 11.008 20.984 6.445 1 83.94 233 GLU B O 1
ATOM 4881 N N . THR B 1 234 ? 10.609 18.812 6.219 1 71.38 234 THR B N 1
ATOM 4882 C CA . THR B 1 234 ? 11.891 18.438 6.809 1 71.38 234 THR B CA 1
ATOM 4883 C C . THR B 1 234 ? 13.047 18.969 5.953 1 71.38 234 THR B C 1
ATOM 4885 O O . THR B 1 234 ? 14.102 19.328 6.48 1 71.38 234 THR B O 1
ATOM 4888 N N . SER B 1 235 ? 12.906 19 4.738 1 67.38 235 SER B N 1
ATOM 4889 C CA . SER B 1 235 ? 13.984 19.375 3.832 1 67.38 235 SER B CA 1
ATOM 4890 C C . SER B 1 235 ? 14.367 20.844 4.016 1 67.38 235 SER B C 1
ATOM 4892 O O . SER B 1 235 ? 15.523 21.219 3.809 1 67.38 235 SER B O 1
ATOM 4894 N N . THR B 1 236 ? 13.43 21.625 4.438 1 70.75 236 THR B N 1
ATOM 4895 C CA . THR B 1 236 ? 13.703 23.062 4.602 1 70.75 236 THR B CA 1
ATOM 4896 C C . THR B 1 236 ? 13.578 23.469 6.07 1 70.75 236 THR B C 1
ATOM 4898 O O . THR B 1 236 ? 13.93 24.594 6.438 1 70.75 236 THR B O 1
ATOM 4901 N N . GLY B 1 237 ? 13.078 22.531 6.812 1 77.56 237 GLY B N 1
ATOM 4902 C CA . GLY B 1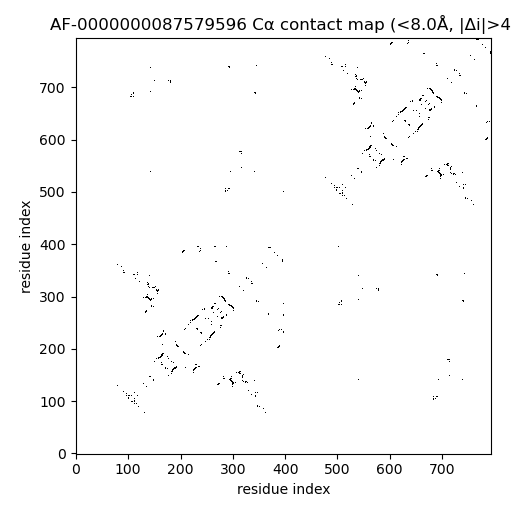 237 ? 12.914 22.812 8.227 1 77.56 237 GLY B CA 1
ATOM 4903 C C . GLY B 1 237 ? 11.789 23.781 8.516 1 77.56 237 GLY B C 1
ATOM 4904 O O . GLY B 1 237 ? 11.82 24.5 9.523 1 77.56 237 GLY B O 1
ATOM 4905 N N . MET B 1 238 ? 10.82 23.938 7.699 1 83.88 238 MET B N 1
ATOM 4906 C CA . MET B 1 238 ? 9.711 24.875 7.848 1 83.88 238 MET B CA 1
ATOM 4907 C C . MET B 1 238 ? 8.5 24.188 8.477 1 83.88 238 MET B C 1
ATOM 4909 O O . MET B 1 238 ? 8.203 23.031 8.164 1 83.88 238 MET B O 1
ATOM 4913 N N . ILE B 1 239 ? 7.844 24.906 9.336 1 89.81 239 ILE B N 1
ATOM 4914 C CA . ILE B 1 239 ? 6.555 24.484 9.867 1 89.81 239 ILE B CA 1
ATOM 4915 C C . ILE B 1 239 ? 5.504 25.562 9.594 1 89.81 239 ILE B C 1
ATOM 4917 O O . ILE B 1 239 ? 5.781 26.75 9.727 1 89.81 239 ILE B O 1
ATOM 4921 N N . LEU B 1 240 ? 4.34 25.188 9.195 1 93.19 240 LEU B N 1
ATOM 4922 C CA . LEU B 1 240 ? 3.246 26.141 9.023 1 93.19 240 LEU B CA 1
ATOM 4923 C C . LEU B 1 240 ? 2.639 26.531 10.367 1 93.19 240 LEU B C 1
ATOM 4925 O O . LEU B 1 240 ? 2.205 25.656 11.125 1 93.19 240 LEU B O 1
ATOM 4929 N N . PRO B 1 241 ? 2.58 27.828 10.609 1 93.31 241 PRO B N 1
ATOM 4930 C CA . PRO B 1 241 ? 1.952 28.25 11.867 1 93.31 241 PRO B CA 1
ATOM 4931 C C . PRO B 1 241 ? 0.451 27.969 11.898 1 93.31 241 PRO B C 1
ATOM 4933 O O . PRO B 1 241 ? -0.201 27.953 10.852 1 93.31 241 PRO B O 1
ATOM 4936 N N . ASP B 1 242 ? -0.071 27.891 13.094 1 95.38 242 ASP B N 1
ATOM 4937 C CA . ASP B 1 242 ? -1.487 27.594 13.289 1 95.38 242 ASP B CA 1
ATOM 4938 C C . ASP B 1 242 ? -2.365 28.625 12.578 1 95.38 242 ASP B C 1
ATOM 4940 O O . ASP B 1 242 ? -3.361 28.266 11.945 1 95.38 242 ASP B O 1
ATOM 4944 N N . ASP B 1 243 ? -1.963 29.906 12.727 1 96.38 243 ASP B N 1
ATOM 4945 C CA . ASP B 1 243 ? -2.768 30.953 12.117 1 96.38 243 ASP B CA 1
ATOM 4946 C C . ASP B 1 243 ? -2.789 30.812 10.594 1 96.38 243 ASP B C 1
ATOM 4948 O O . ASP B 1 243 ? -3.812 31.078 9.961 1 96.38 243 ASP B O 1
ATOM 4952 N N . TYR B 1 244 ? -1.663 30.469 10.008 1 96.94 244 TYR B N 1
ATOM 4953 C CA . TYR B 1 244 ? -1.573 30.203 8.578 1 96.94 244 TYR B CA 1
ATOM 4954 C C . TYR B 1 244 ? -2.535 29.094 8.164 1 96.94 244 TYR B C 1
ATOM 4956 O O . TYR B 1 244 ? -3.279 29.234 7.195 1 96.94 244 TYR B O 1
ATOM 4964 N N . ILE B 1 245 ? -2.586 28.016 8.891 1 98.31 245 ILE B N 1
ATOM 4965 C CA . ILE B 1 245 ? -3.4 26.828 8.617 1 98.31 245 ILE B CA 1
ATOM 4966 C C . ILE B 1 245 ? -4.879 27.188 8.742 1 98.31 245 ILE B C 1
ATOM 4968 O O . ILE B 1 245 ? -5.684 26.828 7.883 1 98.31 245 ILE B O 1
ATOM 4972 N N . ARG B 1 246 ? -5.191 27.969 9.812 1 98.5 246 ARG B N 1
ATOM 4973 C CA . ARG B 1 246 ? -6.578 28.359 10.031 1 98.5 246 ARG B CA 1
ATOM 4974 C C . ARG B 1 246 ? -7.105 29.188 8.859 1 98.5 246 ARG B C 1
ATOM 4976 O O . ARG B 1 246 ? -8.219 28.953 8.383 1 98.5 246 ARG B O 1
ATOM 4983 N N . LYS B 1 247 ? -6.348 30.109 8.438 1 98.62 247 LYS B N 1
ATOM 4984 C CA . LYS B 1 247 ? -6.758 30.969 7.336 1 98.62 247 LYS B CA 1
ATOM 4985 C C . LYS B 1 247 ? -6.898 30.188 6.035 1 98.62 247 LYS B C 1
ATOM 4987 O O . LYS B 1 247 ? -7.848 30.391 5.277 1 98.62 247 LYS B O 1
ATOM 4992 N N . ALA B 1 248 ? -5.992 29.297 5.777 1 98.69 248 ALA B N 1
ATOM 4993 C CA . ALA B 1 248 ? -6.059 28.453 4.586 1 98.69 248 ALA B CA 1
ATOM 4994 C C . ALA B 1 248 ? -7.301 27.578 4.605 1 98.69 248 ALA B C 1
ATOM 4996 O O . ALA B 1 248 ? -7.996 27.453 3.596 1 98.69 248 ALA B O 1
ATOM 4997 N N . ALA B 1 249 ? -7.527 26.953 5.73 1 98.81 249 ALA B N 1
ATOM 4998 C CA . ALA B 1 249 ? -8.688 26.078 5.891 1 98.81 249 ALA B CA 1
ATOM 4999 C C . ALA B 1 249 ? -9.984 26.844 5.652 1 98.81 249 ALA B C 1
ATOM 5001 O O . ALA B 1 249 ? -10.875 26.359 4.949 1 98.81 249 ALA B O 1
ATOM 5002 N N . ALA B 1 250 ? -10.039 28 6.273 1 98.69 250 ALA B N 1
ATOM 5003 C CA . ALA B 1 250 ? -11.227 28.828 6.117 1 98.69 250 ALA B CA 1
ATOM 5004 C C . ALA B 1 250 ? -11.461 29.188 4.648 1 98.69 250 ALA B C 1
ATOM 5006 O O . ALA B 1 250 ? -12.594 29.156 4.168 1 98.69 250 ALA B O 1
ATOM 5007 N N . ALA B 1 251 ? -10.453 29.531 3.936 1 98.75 251 ALA B N 1
ATOM 5008 C CA . ALA B 1 251 ? -10.555 29.906 2.527 1 98.75 251 ALA B CA 1
ATOM 5009 C C . ALA B 1 251 ? -11.062 28.75 1.684 1 98.75 251 ALA B C 1
ATOM 5011 O O . ALA B 1 251 ? -11.945 28.906 0.843 1 98.75 251 ALA B O 1
ATOM 5012 N N . VAL B 1 252 ? -10.539 27.547 1.917 1 98.75 252 VAL B N 1
ATOM 5013 C CA . VAL B 1 252 ? -10.898 26.391 1.103 1 98.75 252 VAL B CA 1
ATOM 5014 C C . VAL B 1 252 ? -12.344 25.984 1.396 1 98.75 252 VAL B C 1
ATOM 5016 O O . VAL B 1 252 ? -13.078 25.578 0.493 1 98.75 252 VAL B O 1
ATOM 5019 N N . HIS B 1 253 ? -12.719 26.109 2.645 1 98.75 253 HIS B N 1
ATOM 5020 C CA . HIS B 1 253 ? -14.094 25.797 3.023 1 98.75 253 HIS B CA 1
ATOM 5021 C C . HIS B 1 253 ? -15.078 26.75 2.354 1 98.75 253 HIS B C 1
ATOM 5023 O O . HIS B 1 253 ? -16.188 26.359 1.99 1 98.75 253 HIS B O 1
ATOM 5029 N N . GLU B 1 254 ? -14.656 27.969 2.242 1 98.44 254 GLU B N 1
ATOM 5030 C CA . GLU B 1 254 ? -15.516 28.969 1.629 1 98.44 254 GLU B CA 1
ATOM 5031 C C . GLU B 1 254 ? -15.875 28.594 0.194 1 98.44 254 GLU B C 1
ATOM 5033 O O . GLU B 1 254 ? -16.953 28.922 -0.289 1 98.44 254 GLU B O 1
ATOM 5038 N N . VAL B 1 255 ? -15.039 27.859 -0.489 1 98.56 255 VAL B N 1
ATOM 5039 C CA . VAL B 1 255 ? -15.281 27.531 -1.889 1 98.56 255 VAL B CA 1
ATOM 5040 C C . VAL B 1 255 ? -15.758 26.078 -2 1 98.56 255 VAL B C 1
ATOM 5042 O O . VAL B 1 255 ? -15.82 25.516 -3.098 1 98.56 255 VAL B O 1
ATOM 5045 N N . GLY B 1 256 ? -15.984 25.422 -0.857 1 98.25 256 GLY B N 1
ATOM 5046 C CA . GLY B 1 256 ? -16.578 24.094 -0.852 1 98.25 256 GLY B CA 1
ATOM 5047 C C . GLY B 1 256 ? -15.547 22.984 -0.882 1 98.25 256 GLY B C 1
ATOM 5048 O O . GLY B 1 256 ? -15.898 21.797 -1.036 1 98.25 256 GLY B O 1
ATOM 5049 N N . GLY B 1 257 ? -14.25 23.297 -0.75 1 98.69 257 GLY B N 1
ATOM 5050 C CA . GLY B 1 257 ? -13.195 22.297 -0.772 1 98.69 257 GLY B CA 1
ATOM 5051 C C . GLY B 1 257 ? -12.836 21.781 0.608 1 98.69 257 GLY B C 1
ATOM 5052 O O . GLY B 1 257 ? -13.469 22.156 1.6 1 98.69 257 GLY B O 1
ATOM 5053 N N . ILE B 1 258 ? -11.867 20.859 0.613 1 98.81 258 ILE B N 1
ATOM 5054 C CA . ILE B 1 258 ? -11.352 20.359 1.883 1 98.81 258 ILE B CA 1
ATOM 5055 C C . ILE B 1 258 ? -9.852 20.625 1.979 1 98.81 258 ILE B C 1
ATOM 5057 O O . ILE B 1 258 ? -9.18 20.766 0.959 1 98.81 258 ILE B O 1
ATOM 5061 N N . PHE B 1 259 ? -9.359 20.688 3.197 1 98.88 259 PHE B N 1
ATOM 5062 C CA . PHE B 1 259 ? -7.957 20.953 3.471 1 98.88 259 PHE B CA 1
ATOM 5063 C C . PHE B 1 259 ? -7.254 19.719 4 1 98.88 259 PHE B C 1
ATOM 5065 O O . PHE B 1 259 ? -7.641 19.172 5.039 1 98.88 259 PHE B O 1
ATOM 5072 N N . VAL B 1 260 ? -6.258 19.25 3.268 1 98.81 260 VAL B N 1
ATOM 5073 C CA . VAL B 1 260 ? -5.445 18.094 3.658 1 98.81 260 VAL B CA 1
ATOM 5074 C C . VAL B 1 260 ? -4.09 18.578 4.168 1 98.81 260 VAL B C 1
ATOM 5076 O O . VAL B 1 260 ? -3.348 19.25 3.447 1 98.81 260 VAL B O 1
ATOM 5079 N N . LEU B 1 261 ? -3.773 18.203 5.391 1 98.56 261 LEU B N 1
ATOM 5080 C CA . LEU B 1 261 ? -2.51 18.578 6.023 1 98.56 261 LEU B CA 1
ATOM 5081 C C . LEU B 1 261 ? -1.628 17.344 6.223 1 98.56 261 LEU B C 1
ATOM 5083 O O . LEU B 1 261 ? -2.012 16.406 6.926 1 98.56 261 LEU B O 1
ATOM 5087 N N . ASP B 1 262 ? -0.5 17.359 5.551 1 96.56 262 ASP B N 1
ATOM 5088 C CA . ASP B 1 262 ? 0.487 16.297 5.703 1 96.56 262 ASP B CA 1
ATOM 5089 C C . ASP B 1 262 ? 1.314 16.484 6.973 1 96.56 262 ASP B C 1
ATOM 5091 O O . ASP B 1 262 ? 2.201 17.344 7.016 1 96.56 262 ASP B O 1
ATOM 5095 N N . CYS B 1 263 ? 1.089 15.633 7.965 1 95.44 263 CYS B N 1
ATOM 5096 C CA . CYS B 1 263 ? 1.752 15.742 9.258 1 95.44 263 CYS B CA 1
ATOM 5097 C C . CYS B 1 263 ? 2.709 14.578 9.484 1 95.44 263 CYS B C 1
ATOM 5099 O O . CYS B 1 263 ? 3.006 14.227 10.625 1 95.44 263 CYS B O 1
ATOM 5101 N N . ILE B 1 264 ? 3.137 13.977 8.461 1 92.62 264 ILE B N 1
ATOM 5102 C CA . ILE B 1 264 ? 4.02 12.812 8.555 1 92.62 264 ILE B CA 1
ATOM 5103 C C . ILE B 1 264 ? 5.312 13.211 9.266 1 92.62 264 ILE B C 1
ATOM 5105 O O . ILE B 1 264 ? 5.824 12.461 10.102 1 92.62 264 ILE B O 1
ATOM 5109 N N . ALA B 1 265 ? 5.777 14.375 9.031 1 87.88 265 ALA B N 1
ATOM 5110 C CA . ALA B 1 265 ? 7.059 14.805 9.594 1 87.88 265 ALA B CA 1
ATOM 5111 C C . ALA B 1 265 ? 6.852 15.734 10.781 1 87.88 265 ALA B C 1
ATOM 5113 O O . ALA B 1 265 ? 7.789 16.391 11.234 1 87.88 265 ALA B O 1
ATOM 5114 N N . SER B 1 266 ? 5.66 15.828 11.305 1 89.62 266 SER B N 1
ATOM 5115 C CA . SER B 1 266 ? 5.355 16.812 12.336 1 89.62 266 SER B CA 1
ATOM 5116 C C . SER B 1 266 ? 5.887 16.375 13.695 1 89.62 266 SER B C 1
ATOM 5118 O O . SER B 1 266 ? 6 17.188 14.617 1 89.62 266 SER B O 1
ATOM 5120 N N . GLY B 1 267 ? 6.168 15.109 13.789 1 82.5 267 GLY B N 1
ATOM 5121 C CA . GLY B 1 267 ? 6.547 14.617 15.102 1 82.5 267 GLY B CA 1
ATOM 5122 C C . GLY B 1 267 ? 5.438 14.742 16.141 1 82.5 267 GLY B C 1
ATOM 5123 O O . GLY B 1 267 ? 4.305 14.32 15.891 1 82.5 267 GLY B O 1
ATOM 5124 N N . ALA B 1 268 ? 5.832 15.414 17.266 1 81.62 268 ALA B N 1
ATOM 5125 C CA . ALA B 1 268 ? 4.863 15.531 18.359 1 81.62 268 ALA B CA 1
ATOM 5126 C C . ALA B 1 268 ? 4.129 16.859 18.297 1 81.62 268 ALA B C 1
ATOM 5128 O O . ALA B 1 268 ? 3.406 17.234 19.219 1 81.62 268 ALA B O 1
ATOM 5129 N N . ILE B 1 269 ? 4.328 17.609 17.281 1 87.75 269 ILE B N 1
ATOM 5130 C CA . ILE B 1 269 ? 3.557 18.844 17.109 1 87.75 269 ILE B CA 1
ATOM 5131 C C . ILE B 1 269 ? 2.178 18.5 16.547 1 87.75 269 ILE B C 1
ATOM 5133 O O . ILE B 1 269 ? 1.955 18.594 15.344 1 87.75 269 ILE B O 1
ATOM 5137 N N . TRP B 1 270 ? 1.343 18.219 17.453 1 91.5 270 TRP B N 1
ATOM 5138 C CA . TRP B 1 270 ? 0.014 17.719 17.094 1 91.5 270 TRP B CA 1
ATOM 5139 C C . TRP B 1 270 ? -0.838 18.844 16.516 1 91.5 270 TRP B C 1
ATOM 5141 O O . TRP B 1 270 ? -0.872 19.953 17.047 1 91.5 270 TRP B O 1
ATOM 5151 N N . ALA B 1 271 ? -1.485 18.609 15.469 1 94.62 271 ALA B N 1
ATOM 5152 C CA . ALA B 1 271 ? -2.422 19.531 14.844 1 94.62 271 ALA B CA 1
ATOM 5153 C C . ALA B 1 271 ? -3.863 19.188 15.203 1 94.62 271 ALA B C 1
ATOM 5155 O O . ALA B 1 271 ? -4.359 18.125 14.836 1 94.62 271 ALA B O 1
ATOM 5156 N N . ASP B 1 272 ? -4.504 20.094 15.938 1 96.88 272 ASP B N 1
ATOM 5157 C CA . ASP B 1 272 ? -5.906 19.906 16.297 1 96.88 272 ASP B CA 1
ATOM 5158 C C . ASP B 1 272 ? -6.82 20.203 15.109 1 96.88 272 ASP B C 1
ATOM 5160 O O . ASP B 1 272 ? -6.984 21.359 14.711 1 96.88 272 ASP B O 1
ATOM 5164 N N . MET B 1 273 ? -7.461 19.156 14.617 1 98.5 273 MET B N 1
ATOM 5165 C CA . MET B 1 273 ? -8.211 19.266 13.375 1 98.5 273 MET B CA 1
ATOM 5166 C C . MET B 1 273 ? -9.398 20.219 13.547 1 98.5 273 MET B C 1
ATOM 5168 O O . MET B 1 273 ? -9.703 21 12.641 1 98.5 273 MET B O 1
ATOM 5172 N N . GLU B 1 274 ? -10.086 20.172 14.609 1 97.62 274 GLU B N 1
ATOM 5173 C CA . GLU B 1 274 ? -11.234 21.031 14.844 1 97.62 274 GLU B CA 1
ATOM 5174 C C . GLU B 1 274 ? -10.812 22.5 15.016 1 97.62 274 GLU B C 1
ATOM 5176 O O . GLU B 1 274 ? -11.414 23.391 14.43 1 97.62 274 GLU B O 1
ATOM 5181 N N . ASP B 1 275 ? -9.797 22.719 15.773 1 97.69 275 ASP B N 1
ATOM 5182 C CA . ASP B 1 275 ? -9.312 24.062 16.031 1 97.69 275 ASP B CA 1
ATOM 5183 C C . ASP B 1 275 ? -8.773 24.703 14.75 1 97.69 275 ASP B C 1
ATOM 5185 O O . ASP B 1 275 ? -9.031 25.875 14.484 1 97.69 275 ASP B O 1
ATOM 5189 N N . LEU B 1 276 ? -8.047 23.906 13.977 1 98.38 276 LEU B N 1
ATOM 5190 C CA . LEU B 1 276 ? -7.336 24.438 12.82 1 98.38 276 LEU B CA 1
ATOM 5191 C C . LEU B 1 276 ? -8.227 24.438 11.578 1 98.38 276 LEU B C 1
ATOM 5193 O O . LEU B 1 276 ? -7.926 25.109 10.594 1 98.38 276 LEU B O 1
ATOM 5197 N N . GLY B 1 277 ? -9.25 23.656 11.594 1 98.56 277 GLY B N 1
ATOM 5198 C CA . GLY B 1 277 ? -10.133 23.531 10.438 1 98.56 277 GLY B CA 1
ATOM 5199 C C . GLY B 1 277 ? -9.602 22.578 9.383 1 98.56 277 GLY B C 1
ATOM 5200 O O . GLY B 1 277 ? -9.961 22.688 8.211 1 98.56 277 GLY B O 1
ATOM 5201 N N . VAL B 1 278 ? -8.773 21.672 9.742 1 98.81 278 VAL B N 1
ATOM 5202 C CA . VAL B 1 278 ? -8.195 20.703 8.812 1 98.81 278 VAL B CA 1
ATOM 5203 C C . VAL B 1 278 ? -9.164 19.547 8.609 1 98.81 278 VAL B C 1
ATOM 5205 O O . VAL B 1 278 ? -9.773 19.062 9.57 1 98.81 278 VAL B O 1
ATOM 5208 N N . ASP B 1 279 ? -9.281 19.062 7.395 1 98.94 279 ASP B N 1
ATOM 5209 C CA . ASP B 1 279 ? -10.289 18.047 7.094 1 98.94 279 ASP B CA 1
ATOM 5210 C C . ASP B 1 279 ? -9.664 16.656 7.039 1 98.94 279 ASP B C 1
ATOM 5212 O O . ASP B 1 279 ? -10.344 15.656 7.281 1 98.94 279 ASP B O 1
ATOM 5216 N N . SER B 1 280 ? -8.43 16.609 6.672 1 98.88 280 SER B N 1
ATOM 5217 C CA . SER B 1 280 ? -7.703 15.336 6.699 1 98.88 280 SER B CA 1
ATOM 5218 C C . SER B 1 280 ? -6.258 15.539 7.137 1 98.88 280 SER B C 1
ATOM 5220 O O . SER B 1 280 ? -5.594 16.484 6.691 1 98.88 280 SER B O 1
ATOM 5222 N N . ILE B 1 281 ? -5.812 14.703 8.031 1 98.69 281 ILE B N 1
ATOM 5223 C CA . ILE B 1 281 ? -4.414 14.664 8.453 1 98.69 281 ILE B CA 1
ATOM 5224 C C . ILE B 1 281 ? -3.812 13.305 8.109 1 98.69 281 ILE B C 1
ATOM 5226 O O . ILE B 1 281 ? -4.457 12.266 8.297 1 98.69 281 ILE B O 1
ATOM 5230 N N . ILE B 1 282 ? -2.648 13.336 7.578 1 97.94 282 ILE B N 1
ATOM 5231 C CA . ILE B 1 282 ? -1.906 12.109 7.312 1 97.94 282 ILE B CA 1
ATOM 5232 C C . ILE B 1 282 ? -0.685 12.039 8.227 1 97.94 282 ILE B C 1
ATOM 5234 O O . ILE B 1 282 ? 0.053 13.016 8.367 1 97.94 282 ILE B O 1
ATOM 5238 N N . SER B 1 283 ? -0.497 10.938 8.844 1 95.62 283 SER B N 1
ATOM 5239 C CA . SER B 1 283 ? 0.673 10.648 9.672 1 95.62 283 SER B CA 1
ATOM 5240 C C . SER B 1 283 ? 1.151 9.219 9.477 1 95.62 283 SER B C 1
ATOM 5242 O O . SER B 1 283 ? 0.69 8.523 8.57 1 95.62 283 SER B O 1
ATOM 5244 N N . ALA B 1 284 ? 2.178 8.875 10.164 1 93.25 284 ALA B N 1
ATOM 5245 C CA . ALA B 1 284 ? 2.762 7.535 10.141 1 93.25 284 ALA B CA 1
ATOM 5246 C C . ALA B 1 284 ? 3.406 7.195 11.484 1 93.25 284 ALA B C 1
ATOM 5248 O O . ALA B 1 284 ? 3.879 8.086 12.195 1 93.25 284 ALA B O 1
ATOM 5249 N N . PRO B 1 285 ? 3.439 5.938 11.781 1 87 285 PRO B N 1
ATOM 5250 C CA . PRO B 1 285 ? 3.959 5.543 13.094 1 87 285 PRO B CA 1
ATOM 5251 C C . PRO B 1 285 ? 5.441 5.867 13.266 1 87 285 PRO B C 1
ATOM 5253 O O . PRO B 1 285 ? 5.883 6.191 14.367 1 87 285 PRO B O 1
ATOM 5256 N N . GLN B 1 286 ? 6.246 5.852 12.273 1 73.75 286 GLN B N 1
ATOM 5257 C CA . GLN B 1 286 ? 7.695 5.793 12.414 1 73.75 286 GLN B CA 1
ATOM 5258 C C . GLN B 1 286 ? 8.281 7.18 12.664 1 73.75 286 GLN B C 1
ATOM 5260 O O . GLN B 1 286 ? 9.445 7.309 13.047 1 73.75 286 GLN B O 1
ATOM 5265 N N . LYS B 1 287 ? 7.645 8.164 12.359 1 65.88 287 LYS B N 1
ATOM 5266 C CA . LYS B 1 287 ? 8.242 9.484 12.523 1 65.88 287 LYS B CA 1
ATOM 5267 C C . LYS B 1 287 ? 7.875 10.086 13.875 1 65.88 287 LYS B C 1
ATOM 5269 O O . LYS B 1 287 ? 8.625 9.953 14.844 1 65.88 287 LYS B O 1
ATOM 5274 N N . GLY B 1 288 ? 6.691 10.531 14.047 1 58.03 288 GLY B N 1
ATOM 5275 C CA . GLY B 1 288 ? 6.25 11.195 15.258 1 58.03 288 GLY B CA 1
ATOM 5276 C C . GLY B 1 288 ? 5.973 10.234 16.391 1 58.03 288 GLY B C 1
ATOM 5277 O O . GLY B 1 288 ? 6.074 10.602 17.562 1 58.03 288 GLY B O 1
ATOM 5278 N N . TRP B 1 289 ? 5.809 9.039 16.094 1 67.06 289 TRP B N 1
ATOM 5279 C CA . TRP B 1 289 ? 5.363 8.094 17.109 1 67.06 289 TRP B CA 1
ATOM 5280 C C . TRP B 1 289 ? 6.461 7.086 17.438 1 67.06 289 TRP B C 1
ATOM 5282 O O . TRP B 1 289 ? 6.27 6.203 18.281 1 67.06 289 TRP B O 1
ATOM 5292 N N . THR B 1 290 ? 7.57 7.195 16.781 1 61.5 290 THR B N 1
ATOM 5293 C CA . THR B 1 290 ? 8.742 6.355 17 1 61.5 290 THR B CA 1
ATOM 5294 C C . THR B 1 290 ? 8.391 4.879 16.844 1 61.5 290 THR B C 1
ATOM 5296 O O . THR B 1 290 ? 9.016 4.012 17.438 1 61.5 290 THR B O 1
ATOM 5299 N N . GLY B 1 291 ? 7.297 4.625 16.219 1 71.75 291 GLY B N 1
ATOM 5300 C CA . GLY B 1 291 ? 6.906 3.254 15.938 1 71.75 291 GLY B CA 1
ATOM 5301 C C . GLY B 1 291 ? 7.527 2.703 14.672 1 71.75 291 GLY B C 1
ATOM 5302 O O . GLY B 1 291 ? 8.328 3.379 14.023 1 71.75 291 GLY B O 1
ATOM 5303 N N . PRO B 1 292 ? 7.227 1.455 14.375 1 81 292 PRO B N 1
ATOM 5304 C CA . PRO B 1 292 ? 7.738 0.847 13.141 1 81 292 PRO B CA 1
ATOM 5305 C C . PRO B 1 292 ? 7.047 1.385 11.891 1 81 292 PRO B C 1
ATOM 5307 O O . PRO B 1 292 ? 5.879 1.771 11.938 1 81 292 PRO B O 1
ATOM 5310 N N . ALA B 1 293 ? 7.832 1.463 10.852 1 85.81 293 ALA B N 1
ATOM 5311 C CA . ALA B 1 293 ? 7.219 1.764 9.562 1 85.81 293 ALA B CA 1
ATOM 5312 C C . ALA B 1 293 ? 6.367 0.596 9.078 1 85.81 293 ALA B C 1
ATOM 5314 O O . ALA B 1 293 ? 6.887 -0.485 8.789 1 85.81 293 ALA B O 1
ATOM 5315 N N . CYS B 1 294 ? 5.016 0.788 8.992 1 90.31 294 CYS B N 1
ATOM 5316 C CA . CYS B 1 294 ? 4.199 -0.353 8.594 1 90.31 294 CYS B CA 1
ATOM 5317 C C . CYS B 1 294 ? 2.85 0.104 8.055 1 90.31 294 CYS B C 1
ATOM 5319 O O . CYS B 1 294 ? 2.125 -0.679 7.438 1 90.31 294 CYS B O 1
ATOM 5321 N N . ALA B 1 295 ? 2.566 1.384 8.32 1 95.19 295 ALA B N 1
ATOM 5322 C CA . ALA B 1 295 ? 1.207 1.794 7.98 1 95.19 295 ALA B CA 1
ATOM 5323 C C . ALA B 1 295 ? 1.125 3.303 7.77 1 95.19 295 ALA B C 1
ATOM 5325 O O . ALA B 1 295 ? 2.055 4.035 8.117 1 95.19 295 ALA B O 1
ATOM 5326 N N . ALA B 1 296 ? 0.082 3.711 7.133 1 96.88 296 ALA B N 1
ATOM 5327 C CA . ALA B 1 296 ? -0.342 5.109 7.109 1 96.88 296 ALA B CA 1
ATOM 5328 C C . ALA B 1 296 ? -1.472 5.355 8.102 1 96.88 296 ALA B C 1
ATOM 5330 O O . ALA B 1 296 ? -2.365 4.52 8.258 1 96.88 296 ALA B O 1
ATOM 5331 N N . LEU B 1 297 ? -1.44 6.434 8.773 1 97.5 297 LEU B N 1
ATOM 5332 C CA . LEU B 1 297 ? -2.502 6.898 9.656 1 97.5 297 LEU B CA 1
ATOM 5333 C C . LEU B 1 297 ? -3.232 8.094 9.047 1 97.5 297 LEU B C 1
ATOM 5335 O O . LEU B 1 297 ? -2.625 9.141 8.805 1 97.5 297 LEU B O 1
ATOM 5339 N N . VAL B 1 298 ? -4.531 7.941 8.805 1 98.62 298 VAL B N 1
ATOM 5340 C CA . VAL B 1 298 ? -5.297 9.016 8.18 1 98.62 298 VAL B CA 1
ATOM 5341 C C . VAL B 1 298 ? -6.453 9.422 9.086 1 98.62 298 VAL B C 1
ATOM 5343 O O . VAL B 1 298 ? -7.301 8.586 9.43 1 98.62 298 VAL B O 1
ATOM 5346 N N . MET B 1 299 ? -6.445 10.633 9.516 1 98.69 299 MET B N 1
ATOM 5347 C CA . MET B 1 299 ? -7.531 11.203 10.305 1 98.69 299 MET B CA 1
ATOM 5348 C C . MET B 1 299 ? -8.461 12.039 9.43 1 98.69 299 MET B C 1
ATOM 5350 O O . MET B 1 299 ? -7.996 12.766 8.547 1 98.69 299 MET B O 1
ATOM 5354 N N . LEU B 1 300 ? -9.758 11.953 9.711 1 98.81 300 LEU B N 1
ATOM 5355 C CA . LEU B 1 300 ? -10.766 12.664 8.922 1 98.81 300 LEU B CA 1
ATOM 5356 C C . LEU B 1 300 ? -11.688 13.484 9.82 1 98.81 300 LEU B C 1
ATOM 5358 O O . LEU B 1 300 ? -12.062 13.031 10.906 1 98.81 300 LEU B O 1
ATOM 5362 N N . SER B 1 301 ? -11.984 14.688 9.375 1 98.75 301 SER B N 1
ATOM 5363 C CA . SER B 1 301 ? -13.047 15.484 9.984 1 98.75 301 SER B CA 1
ATOM 5364 C C . SER B 1 301 ? -14.422 14.984 9.555 1 98.75 301 SER B C 1
ATOM 5366 O O . SER B 1 301 ? -14.531 14.102 8.703 1 98.75 301 SER B O 1
ATOM 5368 N N . GLU B 1 302 ? -15.398 15.57 10.195 1 98.31 302 GLU B N 1
ATOM 5369 C CA . GLU B 1 302 ? -16.766 15.266 9.766 1 98.31 302 GLU B CA 1
ATOM 5370 C C . GLU B 1 302 ? -16.984 15.672 8.312 1 98.31 302 GLU B C 1
ATOM 5372 O O . GLU B 1 302 ? -17.609 14.938 7.547 1 98.31 302 GLU B O 1
ATOM 5377 N N . ARG B 1 303 ? -16.531 16.797 7.934 1 98.31 303 ARG B N 1
ATOM 5378 C CA . ARG B 1 303 ? -16.656 17.312 6.57 1 98.31 303 ARG B CA 1
ATOM 5379 C C . ARG B 1 303 ? -16.031 16.344 5.566 1 98.31 303 ARG B C 1
ATOM 5381 O O . ARG B 1 303 ? -16.625 16.047 4.535 1 98.31 303 ARG B O 1
ATOM 5388 N N . ALA B 1 304 ? -14.852 15.867 5.848 1 98.69 304 ALA B N 1
ATOM 5389 C CA . ALA B 1 304 ? -14.164 14.938 4.957 1 98.69 304 ALA B CA 1
ATOM 5390 C C . ALA B 1 304 ? -14.898 13.602 4.879 1 98.69 304 ALA B C 1
ATOM 5392 O O . ALA B 1 304 ? -14.953 12.977 3.818 1 98.69 304 ALA B O 1
ATOM 5393 N N . THR B 1 305 ? -15.375 13.156 6.016 1 98.44 305 THR B N 1
ATOM 5394 C CA . THR B 1 305 ? -16.125 11.906 6.055 1 98.44 305 THR B CA 1
ATOM 5395 C C . THR B 1 305 ? -17.375 12 5.18 1 98.44 305 THR B C 1
ATOM 5397 O O . THR B 1 305 ? -17.703 11.062 4.449 1 98.44 305 THR B O 1
ATOM 5400 N N . GLU B 1 306 ? -18.047 13.102 5.25 1 98 306 GLU B N 1
ATOM 5401 C CA . GLU B 1 306 ? -19.234 13.32 4.422 1 98 306 GLU B CA 1
ATOM 5402 C C . GLU B 1 306 ? -18.875 13.375 2.941 1 98 306 GLU B C 1
ATOM 5404 O O . GLU B 1 306 ? -19.562 12.797 2.104 1 98 306 GLU B O 1
ATOM 5409 N N . LYS B 1 307 ? -17.812 14.062 2.666 1 98.12 307 LYS B N 1
ATOM 5410 C CA . LYS B 1 307 ? -17.359 14.141 1.282 1 98.12 307 LYS B CA 1
ATOM 5411 C C . LYS B 1 307 ? -16.953 12.758 0.759 1 98.12 307 LYS B C 1
ATOM 5413 O O . LYS B 1 307 ? -17.234 12.422 -0.395 1 98.12 307 LYS B O 1
ATOM 5418 N N . MET B 1 308 ? -16.281 11.969 1.533 1 97.94 308 MET B N 1
ATOM 5419 C CA . MET B 1 308 ? -15.859 10.617 1.18 1 97.94 308 MET B CA 1
ATOM 5420 C C . MET B 1 308 ? -17.062 9.75 0.818 1 97.94 308 MET B C 1
ATOM 5422 O O . MET B 1 308 ? -17 8.945 -0.11 1 97.94 308 MET B O 1
ATOM 5426 N N . ALA B 1 309 ? -18.141 9.969 1.477 1 96.19 309 ALA B N 1
ATOM 5427 C CA . ALA B 1 309 ? -19.344 9.164 1.273 1 96.19 309 ALA B CA 1
ATOM 5428 C C . ALA B 1 309 ? -19.938 9.406 -0.109 1 96.19 309 ALA B C 1
ATOM 5430 O O . ALA B 1 309 ? -20.609 8.531 -0.667 1 96.19 309 ALA B O 1
ATOM 5431 N N . VAL B 1 310 ? -19.656 10.547 -0.697 1 95.69 310 VAL B N 1
ATOM 5432 C CA . VAL B 1 310 ? -20.359 10.875 -1.937 1 95.69 310 VAL B CA 1
ATOM 5433 C C . VAL B 1 310 ? -19.359 10.945 -3.086 1 95.69 310 VAL B C 1
ATOM 5435 O O . VAL B 1 310 ? -19.703 11.383 -4.191 1 95.69 310 VAL B O 1
ATOM 5438 N N . THR B 1 311 ? -18.156 10.633 -2.82 1 94.88 311 THR B N 1
ATOM 5439 C CA . THR B 1 311 ? -17.141 10.602 -3.869 1 94.88 311 THR B CA 1
ATOM 5440 C C . THR B 1 311 ? -16.641 9.18 -4.094 1 94.88 311 THR B C 1
ATOM 5442 O O . THR B 1 311 ? -16.984 8.266 -3.348 1 94.88 311 THR B O 1
ATOM 5445 N N . HIS B 1 312 ? -15.898 9 -5.191 1 93.06 312 HIS B N 1
ATOM 5446 C CA . HIS B 1 312 ? -15.398 7.672 -5.543 1 93.06 312 HIS B CA 1
ATOM 5447 C C . HIS B 1 312 ? -13.875 7.625 -5.488 1 93.06 312 HIS B C 1
ATOM 5449 O O . HIS B 1 312 ? -13.211 8.586 -5.863 1 93.06 312 HIS B O 1
ATOM 5455 N N . GLU B 1 313 ? -13.453 6.504 -4.98 1 94.5 313 GLU B N 1
ATOM 5456 C CA . GLU B 1 313 ? -12.016 6.262 -4.914 1 94.5 313 GLU B CA 1
ATOM 5457 C C . GLU B 1 313 ? -11.539 5.449 -6.117 1 94.5 313 GLU B C 1
ATOM 5459 O O . GLU B 1 313 ? -12.344 4.852 -6.828 1 94.5 313 GLU B O 1
ATOM 5464 N N . THR B 1 314 ? -10.164 5.422 -6.277 1 97.81 314 THR B N 1
ATOM 5465 C CA . THR B 1 314 ? -9.641 4.762 -7.465 1 97.81 314 THR B CA 1
ATOM 5466 C C . THR B 1 314 ? -8.562 3.75 -7.09 1 97.81 314 THR B C 1
ATOM 5468 O O . THR B 1 314 ? -7.633 3.51 -7.863 1 97.81 314 THR B O 1
ATOM 5471 N N . SER B 1 315 ? -8.578 3.285 -5.949 1 98.31 315 SER B N 1
ATOM 5472 C CA . SER B 1 315 ? -7.707 2.191 -5.539 1 98.31 315 SER B CA 1
ATOM 5473 C C . SER B 1 315 ? -8.43 1.221 -4.613 1 98.31 315 SER B C 1
ATOM 5475 O O . SER B 1 315 ? -9.148 1.642 -3.701 1 98.31 315 SER B O 1
ATOM 5477 N N . PHE B 1 316 ? -8.312 -0.016 -4.941 1 97.56 316 PHE B N 1
ATOM 5478 C CA . PHE B 1 316 ? -8.867 -1.036 -4.059 1 97.56 316 PHE B CA 1
ATOM 5479 C C . PHE B 1 316 ? -8.023 -1.178 -2.799 1 97.56 316 PHE B C 1
ATOM 5481 O O . PHE B 1 316 ? -8.547 -1.122 -1.685 1 97.56 316 PHE B O 1
ATOM 5488 N N . SER B 1 317 ? -6.699 -1.35 -2.947 1 97.56 317 SER B N 1
ATOM 5489 C CA . SER B 1 317 ? -5.797 -1.623 -1.836 1 97.56 317 SER B CA 1
ATOM 5490 C C . SER B 1 317 ? -5.719 -0.437 -0.881 1 97.56 317 SER B C 1
ATOM 5492 O O . SER B 1 317 ? -5.66 -0.617 0.337 1 97.56 317 SER B O 1
ATOM 5494 N N . MET B 1 318 ? -5.758 0.784 -1.452 1 98.06 318 MET B N 1
ATOM 5495 C CA . MET B 1 318 ? -5.625 1.99 -0.64 1 98.06 318 MET B CA 1
ATOM 5496 C C . MET B 1 318 ? -6.977 2.674 -0.454 1 98.06 318 MET B C 1
ATOM 5498 O O . MET B 1 318 ? -7.047 3.896 -0.325 1 98.06 318 MET B O 1
ATOM 5502 N N . SER B 1 319 ? -8.008 1.906 -0.445 1 97.88 319 SER B N 1
ATOM 5503 C CA . SER B 1 319 ? -9.359 2.453 -0.293 1 97.88 319 SER B CA 1
ATOM 5504 C C . SER B 1 319 ? -9.539 3.109 1.071 1 97.88 319 SER B C 1
ATOM 5506 O O . SER B 1 319 ? -9.609 2.424 2.092 1 97.88 319 SER B O 1
ATOM 5508 N N . LEU B 1 320 ? -9.664 4.395 0.989 1 97.69 320 LEU B N 1
ATOM 5509 C CA . LEU B 1 320 ? -9.883 5.117 2.236 1 97.69 320 LEU B CA 1
ATOM 5510 C C . LEU B 1 320 ? -11.234 4.746 2.848 1 97.69 320 LEU B C 1
ATOM 5512 O O . LEU B 1 320 ? -11.352 4.629 4.07 1 97.69 320 LEU B O 1
ATOM 5516 N N . LYS B 1 321 ? -12.227 4.531 2.059 1 96.75 321 LYS B N 1
ATOM 5517 C CA . LYS B 1 321 ? -13.562 4.145 2.508 1 96.75 321 LYS B CA 1
ATOM 5518 C C . LYS B 1 321 ? -13.531 2.803 3.238 1 96.75 321 LYS B C 1
ATOM 5520 O O . LYS B 1 321 ? -14.078 2.674 4.336 1 96.75 321 LYS B O 1
ATOM 5525 N N . ARG B 1 322 ? -12.891 1.897 2.641 1 95.94 322 ARG B N 1
ATOM 5526 C CA . ARG B 1 322 ? -12.875 0.554 3.209 1 95.94 322 ARG B CA 1
ATOM 5527 C C . ARG B 1 322 ? -12.062 0.513 4.5 1 95.94 322 ARG B C 1
ATOM 5529 O O . ARG B 1 322 ? -12.477 -0.118 5.477 1 95.94 322 ARG B O 1
ATOM 5536 N N . TRP B 1 323 ? -10.961 1.164 4.48 1 97.44 323 TRP B N 1
ATOM 5537 C CA . TRP B 1 323 ? -10.125 1.15 5.676 1 97.44 323 TRP B CA 1
ATOM 5538 C C . TRP B 1 323 ? -10.789 1.93 6.809 1 97.44 323 TRP B C 1
ATOM 5540 O O . TRP B 1 323 ? -10.641 1.577 7.98 1 97.44 323 TRP B O 1
ATOM 5550 N N . SER B 1 324 ? -11.484 3.045 6.512 1 97.19 324 SER B N 1
ATOM 5551 C CA . SER B 1 324 ? -12.266 3.754 7.52 1 97.19 324 SER B CA 1
ATOM 5552 C C . SER B 1 324 ? -13.383 2.873 8.07 1 97.19 324 SER B C 1
ATOM 5554 O O . SER B 1 324 ? -13.648 2.875 9.273 1 97.19 324 SER B O 1
ATOM 5556 N N . ALA B 1 325 ? -14.016 2.146 7.172 1 95.12 325 ALA B N 1
ATOM 5557 C CA . ALA B 1 325 ? -15.086 1.246 7.582 1 95.12 325 ALA B CA 1
ATOM 5558 C C . ALA B 1 325 ? -14.562 0.147 8.5 1 95.12 325 ALA B C 1
ATOM 5560 O O . ALA B 1 325 ? -15.234 -0.254 9.453 1 95.12 325 ALA B O 1
ATOM 5561 N N . ILE B 1 326 ? -13.414 -0.331 8.172 1 93 326 ILE B N 1
ATOM 5562 C CA . ILE B 1 326 ? -12.781 -1.343 9.016 1 93 326 ILE B CA 1
ATOM 5563 C C . ILE B 1 326 ? -12.555 -0.786 10.414 1 93 326 ILE B C 1
ATOM 5565 O O . ILE B 1 326 ? -12.859 -1.451 11.414 1 93 326 ILE B O 1
ATOM 5569 N N . MET B 1 327 ? -12.086 0.384 10.5 1 94.06 327 MET B N 1
ATOM 5570 C CA . MET B 1 327 ? -11.828 1.007 11.797 1 94.06 327 MET B CA 1
ATOM 5571 C C . MET B 1 327 ? -13.125 1.23 12.562 1 94.06 327 MET B C 1
ATOM 5573 O O . MET B 1 327 ? -13.188 1.013 13.773 1 94.06 327 MET B O 1
ATOM 5577 N N . ASP B 1 328 ? -14.148 1.634 11.875 1 93.31 328 ASP B N 1
ATOM 5578 C CA . ASP B 1 328 ? -15.453 1.819 12.492 1 93.31 328 ASP B CA 1
ATOM 5579 C C . ASP B 1 328 ? -15.984 0.506 13.07 1 93.31 328 ASP B C 1
ATOM 5581 O O . ASP B 1 328 ? -16.609 0.495 14.133 1 93.31 328 ASP B O 1
ATOM 5585 N N . THR B 1 329 ? -15.734 -0.514 12.328 1 90.44 329 THR B N 1
ATOM 5586 C CA . THR B 1 329 ? -16.203 -1.824 12.773 1 90.44 329 THR B CA 1
ATOM 5587 C C . THR B 1 329 ? -15.5 -2.232 14.07 1 90.44 329 THR B C 1
ATOM 5589 O O . THR B 1 329 ? -16.141 -2.76 14.984 1 90.44 329 THR B O 1
ATOM 5592 N N . TYR B 1 330 ? -14.25 -1.979 14.133 1 88.38 330 TYR B N 1
ATOM 5593 C CA . TYR B 1 330 ? -13.531 -2.256 15.375 1 88.38 330 TYR B CA 1
ATOM 5594 C C . TYR B 1 330 ? -14.086 -1.424 16.516 1 88.38 330 TYR B C 1
ATOM 5596 O O . TYR B 1 330 ? -14.211 -1.916 17.641 1 88.38 330 TYR B O 1
ATOM 5604 N N . GLU B 1 331 ? -14.328 -0.217 16.266 1 88.56 331 GLU B N 1
ATOM 5605 C CA . GLU B 1 331 ? -14.859 0.689 17.281 1 88.56 331 GLU B CA 1
ATOM 5606 C C . GLU B 1 331 ? -16.188 0.19 17.828 1 88.56 331 GLU B C 1
ATOM 5608 O O . GLU B 1 331 ? -16.5 0.384 19.016 1 88.56 331 GLU B O 1
ATOM 5613 N N . LYS B 1 332 ? -16.922 -0.458 17.016 1 89 332 LYS B N 1
ATOM 5614 C CA . LYS B 1 332 ? -18.234 -0.972 17.422 1 89 332 LYS B CA 1
ATOM 5615 C C . LYS B 1 332 ? -18.125 -2.367 18.031 1 89 332 LYS B C 1
ATOM 5617 O O . LYS B 1 332 ? -19.125 -2.996 18.344 1 89 332 LYS B O 1
ATOM 5622 N N . GLY B 1 333 ? -16.969 -2.854 18.109 1 82.69 333 GLY B N 1
ATOM 5623 C CA . GLY B 1 333 ? -16.734 -4.121 18.781 1 82.69 333 GLY B CA 1
ATOM 5624 C C . GLY B 1 333 ? -16.688 -5.305 17.828 1 82.69 333 GLY B C 1
ATOM 5625 O O . GLY B 1 333 ? -16.625 -6.457 18.25 1 82.69 333 GLY B O 1
ATOM 5626 N N . GLY B 1 334 ? -16.781 -4.984 16.5 1 81 334 GLY B N 1
ATOM 5627 C CA . GLY B 1 334 ? -16.688 -6.031 15.5 1 81 334 GLY B CA 1
ATOM 5628 C C . GLY B 1 334 ? -15.336 -6.113 14.828 1 81 334 GLY B C 1
ATOM 5629 O O . GLY B 1 334 ? -14.336 -5.633 15.375 1 81 334 GLY B O 1
ATOM 5630 N N . PHE B 1 335 ? -15.273 -7.02 13.789 1 77.88 335 PHE B N 1
ATOM 5631 C CA . PHE B 1 335 ? -14.055 -7.117 13 1 77.88 335 PHE B CA 1
ATOM 5632 C C . PHE B 1 335 ? -14.375 -7.203 11.508 1 77.88 335 PHE B C 1
ATOM 5634 O O . PHE B 1 335 ? -15.477 -7.617 11.133 1 77.88 335 PHE B O 1
ATOM 5641 N N . GLY B 1 336 ? -13.516 -6.617 10.789 1 77.19 336 GLY B N 1
ATOM 5642 C CA . GLY B 1 336 ? -13.641 -6.652 9.336 1 77.19 336 GLY B CA 1
ATOM 5643 C C . GLY B 1 336 ? -12.328 -6.953 8.641 1 77.19 336 GLY B C 1
ATOM 5644 O O . GLY B 1 336 ? -11.258 -6.902 9.258 1 77.19 336 GLY B O 1
ATOM 5645 N N . TYR B 1 337 ? -12.539 -7.395 7.367 1 81.5 337 TYR B N 1
ATOM 5646 C CA . TYR B 1 337 ? -11.367 -7.734 6.57 1 81.5 337 TYR B CA 1
ATOM 5647 C C . TYR B 1 337 ? -11.414 -7.047 5.211 1 81.5 337 TYR B C 1
ATOM 5649 O O . TYR B 1 337 ? -12.445 -7.066 4.531 1 81.5 337 TYR B O 1
ATOM 5657 N N . HIS B 1 338 ? -10.398 -6.383 4.945 1 89.69 338 HIS B N 1
ATOM 5658 C CA . HIS B 1 338 ? -10.188 -5.832 3.609 1 89.69 338 HIS B CA 1
ATOM 5659 C C . HIS B 1 338 ? -8.969 -6.465 2.939 1 89.69 338 HIS B C 1
ATOM 5661 O O . HIS B 1 338 ? -9.117 -7.332 2.076 1 89.69 338 HIS B O 1
ATOM 5667 N N . THR B 1 339 ? -7.875 -6.168 3.395 1 88.31 339 THR B N 1
ATOM 5668 C CA . THR B 1 339 ? -6.637 -6.875 3.098 1 88.31 339 THR B CA 1
ATOM 5669 C C . THR B 1 339 ? -5.82 -7.094 4.367 1 88.31 339 THR B C 1
ATOM 5671 O O . THR B 1 339 ? -6.145 -6.547 5.422 1 88.31 339 THR B O 1
ATOM 5674 N N . THR B 1 340 ? -4.855 -7.887 4.207 1 85.44 340 THR B N 1
ATOM 5675 C CA . THR B 1 340 ? -4.059 -8.219 5.383 1 85.44 340 THR B CA 1
ATOM 5676 C C . THR B 1 340 ? -3.367 -6.977 5.938 1 85.44 340 THR B C 1
ATOM 5678 O O . THR B 1 340 ? -2.707 -6.246 5.199 1 85.44 340 THR B O 1
ATOM 5681 N N . MET B 1 341 ? -3.574 -6.809 7.242 1 89.62 341 MET B N 1
ATOM 5682 C CA . MET B 1 341 ? -2.939 -5.691 7.938 1 89.62 341 MET B CA 1
ATOM 5683 C C . MET B 1 341 ? -1.594 -6.109 8.523 1 89.62 341 MET B C 1
ATOM 5685 O O . MET B 1 341 ? -1.382 -7.285 8.82 1 89.62 341 MET B O 1
ATOM 5689 N N . PRO B 1 342 ? -0.758 -5.141 8.641 1 90.94 342 PRO B N 1
ATOM 5690 C CA . PRO B 1 342 ? 0.506 -5.453 9.312 1 90.94 342 PRO B CA 1
ATOM 5691 C C . PRO B 1 342 ? 0.354 -5.586 10.82 1 90.94 342 PRO B C 1
ATOM 5693 O O . PRO B 1 342 ? 0.792 -4.707 11.57 1 90.94 342 PRO B O 1
ATOM 5696 N N . THR B 1 343 ? -0.071 -6.633 11.297 1 85.62 343 THR B N 1
ATOM 5697 C CA . THR B 1 343 ? -0.523 -6.848 12.664 1 85.62 343 THR B CA 1
ATOM 5698 C C . THR B 1 343 ? 0.632 -6.688 13.648 1 85.62 343 THR B C 1
ATOM 5700 O O . THR B 1 343 ? 0.484 -6.043 14.688 1 85.62 343 THR B O 1
ATOM 5703 N N . ASP B 1 344 ? 1.776 -7.254 13.32 1 82.56 344 ASP B N 1
ATOM 5704 C CA . ASP B 1 344 ? 2.916 -7.16 14.227 1 82.56 344 ASP B CA 1
ATOM 5705 C C . ASP B 1 344 ? 3.389 -5.715 14.359 1 82.56 344 ASP B C 1
ATOM 5707 O O . ASP B 1 344 ? 3.68 -5.25 15.461 1 82.56 344 ASP B O 1
ATOM 5711 N N . GLY B 1 345 ? 3.492 -5.082 13.25 1 87.06 345 GLY B N 1
ATOM 5712 C CA . GLY B 1 345 ? 3.883 -3.682 13.281 1 87.06 345 GLY B CA 1
ATOM 5713 C C . GLY B 1 345 ? 2.916 -2.811 14.062 1 87.06 345 GLY B C 1
ATOM 5714 O O . GLY B 1 345 ? 3.336 -1.929 14.812 1 87.06 345 GLY B O 1
ATOM 5715 N N . LEU B 1 346 ? 1.655 -3.072 13.945 1 90.75 346 LEU B N 1
ATOM 5716 C CA . LEU B 1 346 ? 0.635 -2.289 14.633 1 90.75 346 LEU B CA 1
ATOM 5717 C C . LEU B 1 346 ? 0.64 -2.586 16.125 1 90.75 346 LEU B C 1
ATOM 5719 O O . LEU B 1 346 ? 0.371 -1.701 16.938 1 90.75 346 LEU B O 1
ATOM 5723 N N . ARG B 1 347 ? 0.903 -3.77 16.453 1 86.06 347 ARG B N 1
ATOM 5724 C CA . ARG B 1 347 ? 1.042 -4.121 17.859 1 86.06 347 ARG B CA 1
ATOM 5725 C C . ARG B 1 347 ? 2.217 -3.387 18.5 1 86.06 347 ARG B C 1
ATOM 5727 O O . ARG B 1 347 ? 2.117 -2.908 19.625 1 86.06 347 ARG B O 1
ATOM 5734 N N . ASP B 1 348 ? 3.295 -3.393 17.797 1 82.81 348 ASP B N 1
ATOM 5735 C CA . ASP B 1 348 ? 4.453 -2.648 18.281 1 82.81 348 ASP B CA 1
ATOM 5736 C C . ASP B 1 348 ? 4.121 -1.167 18.453 1 82.81 348 ASP B C 1
ATOM 5738 O O . ASP B 1 348 ? 4.527 -0.541 19.422 1 82.81 348 ASP B O 1
ATOM 5742 N N . PHE B 1 349 ? 3.475 -0.63 17.5 1 89.12 349 PHE B N 1
ATOM 5743 C CA . PHE B 1 349 ? 3.035 0.759 17.578 1 89.12 349 PHE B CA 1
ATOM 5744 C C . PHE B 1 349 ? 2.16 0.979 18.812 1 89.12 349 PHE B C 1
ATOM 5746 O O . PHE B 1 349 ? 2.295 1.989 19.5 1 89.12 349 PHE B O 1
ATOM 5753 N N . HIS B 1 350 ? 1.281 0.067 19.047 1 87.81 350 HIS B N 1
ATOM 5754 C CA . HIS B 1 350 ? 0.418 0.113 20.234 1 87.81 350 HIS B CA 1
ATOM 5755 C C . HIS B 1 350 ? 1.239 0.152 21.516 1 87.81 350 HIS B C 1
ATOM 5757 O O . HIS B 1 350 ? 0.957 0.947 22.406 1 87.81 350 HIS B O 1
ATOM 5763 N N . GLU B 1 351 ? 2.199 -0.638 21.594 1 81.56 351 GLU B N 1
ATOM 5764 C CA . GLU B 1 351 ? 3.059 -0.668 22.766 1 81.56 351 GLU B CA 1
ATOM 5765 C C . GLU B 1 351 ? 3.74 0.68 23 1 81.56 351 GLU B C 1
ATOM 5767 O O . GLU B 1 351 ? 3.795 1.175 24.125 1 81.56 351 GLU B O 1
ATOM 5772 N N . ILE B 1 352 ? 4.188 1.182 21.969 1 81.31 352 ILE B N 1
ATOM 5773 C CA . ILE B 1 352 ? 4.871 2.469 22.031 1 81.31 352 ILE B CA 1
ATOM 5774 C C . ILE B 1 352 ? 3.879 3.562 22.422 1 81.31 352 ILE B C 1
ATOM 5776 O O . ILE B 1 352 ? 4.227 4.488 23.156 1 81.31 352 ILE B O 1
ATOM 5780 N N . SER B 1 353 ? 2.717 3.445 21.938 1 83.81 353 SER B N 1
ATOM 5781 C CA . SER B 1 353 ? 1.695 4.449 22.219 1 83.81 353 SER B CA 1
ATOM 5782 C C . SER B 1 353 ? 1.319 4.457 23.688 1 83.81 353 SER B C 1
ATOM 5784 O O . SER B 1 353 ? 0.952 5.5 24.234 1 83.81 353 SER B O 1
ATOM 5786 N N . VAL B 1 354 ? 1.381 3.342 24.312 1 76.81 354 VAL B N 1
ATOM 5787 C CA . VAL B 1 354 ? 1.126 3.264 25.75 1 76.81 354 VAL B CA 1
ATOM 5788 C C . VAL B 1 354 ? 2.162 4.094 26.5 1 76.81 354 VAL B C 1
ATOM 5790 O O . VAL B 1 354 ? 1.816 4.855 27.406 1 76.81 354 VAL B O 1
ATOM 5793 N N . GLU B 1 355 ? 3.34 3.969 26.078 1 75.94 355 GLU B N 1
ATOM 5794 C CA . GLU B 1 355 ? 4.41 4.742 26.703 1 75.94 355 GLU B CA 1
ATOM 5795 C C . GLU B 1 355 ? 4.227 6.234 26.453 1 75.94 355 GLU B C 1
ATOM 5797 O O . GLU B 1 355 ? 4.484 7.055 27.344 1 75.94 355 GLU B O 1
ATOM 5802 N N . THR B 1 356 ? 3.826 6.508 25.297 1 78.56 356 THR B N 1
ATOM 5803 C CA . THR B 1 356 ? 3.574 7.895 24.922 1 78.56 356 THR B CA 1
ATOM 5804 C C . THR B 1 356 ? 2.473 8.5 25.781 1 78.56 356 THR B C 1
ATOM 5806 O O . THR B 1 356 ? 2.586 9.641 26.234 1 78.56 356 THR B O 1
ATOM 5809 N N . LEU B 1 357 ? 1.499 7.777 26.016 1 78.5 357 LEU B N 1
ATOM 5810 C CA . LEU B 1 357 ? 0.367 8.25 26.812 1 78.5 357 LEU B CA 1
ATOM 5811 C C . LEU B 1 357 ? 0.76 8.414 28.281 1 78.5 357 LEU B C 1
ATOM 5813 O O . LEU B 1 357 ? 0.285 9.336 28.953 1 78.5 357 LEU B O 1
ATOM 5817 N N . LYS B 1 358 ? 1.621 7.582 28.688 1 75.75 358 LYS B N 1
ATOM 5818 C CA . LYS B 1 358 ? 2.111 7.703 30.062 1 75.75 358 LYS B CA 1
ATOM 5819 C C . LYS B 1 358 ? 2.902 8.992 30.25 1 75.75 358 LYS B C 1
ATOM 5821 O O . LYS B 1 358 ? 2.836 9.625 31.297 1 75.75 358 LYS B O 1
ATOM 5826 N N . PHE B 1 359 ? 3.633 9.328 29.281 1 77.69 359 PHE B N 1
ATOM 5827 C CA . PHE B 1 359 ? 4.371 10.578 29.312 1 77.69 359 PHE B CA 1
ATOM 5828 C C . PHE B 1 359 ? 3.426 11.766 29.188 1 77.69 359 PHE B C 1
ATOM 5830 O O . PHE B 1 359 ? 3.609 12.781 29.859 1 77.69 359 PHE B O 1
ATOM 5837 N N . GLY B 1 360 ? 2.434 11.633 28.344 1 80 360 GLY B N 1
ATOM 5838 C CA . GLY B 1 360 ? 1.45 12.68 28.125 1 80 360 GLY B CA 1
ATOM 5839 C C . GLY B 1 360 ? 1.609 13.359 26.781 1 80 360 GLY B C 1
ATOM 5840 O O . GLY B 1 360 ? 2.713 13.766 26.406 1 80 360 GLY B O 1
ATOM 5841 N N . LEU B 1 361 ? 0.564 13.531 26.031 1 83.69 361 LEU B N 1
ATOM 5842 C CA . LEU B 1 361 ? 0.587 14.117 24.703 1 83.69 361 LEU B CA 1
ATOM 5843 C C . LEU B 1 361 ? 0.98 15.594 24.766 1 83.69 361 LEU B C 1
ATOM 5845 O O . LEU B 1 361 ? 1.857 16.031 24.016 1 83.69 361 LEU B O 1
ATOM 5849 N N . PRO B 1 362 ? 0.416 16.344 25.703 1 84.19 362 PRO B N 1
ATOM 5850 C CA . PRO B 1 362 ? 0.838 17.75 25.797 1 84.19 362 PRO B CA 1
ATOM 5851 C C . PRO B 1 362 ? 2.303 17.891 26.203 1 84.19 362 PRO B C 1
ATOM 5853 O O . PRO B 1 362 ? 2.994 18.797 25.719 1 84.19 362 PRO B O 1
ATOM 5856 N N . GLU B 1 363 ? 2.768 17.031 27.109 1 81.75 363 GLU B N 1
ATOM 5857 C CA . GLU B 1 363 ? 4.148 17.078 27.578 1 81.75 363 GLU B CA 1
ATOM 5858 C C . GLU B 1 363 ? 5.125 16.75 26.453 1 81.75 363 GLU B C 1
ATOM 5860 O O . GLU B 1 363 ? 6.207 17.328 26.375 1 81.75 363 GLU B O 1
ATOM 5865 N N . LEU B 1 364 ? 4.68 15.852 25.625 1 81.69 364 LEU B N 1
ATOM 5866 C CA . LEU B 1 364 ? 5.527 15.484 24.5 1 81.69 364 LEU B CA 1
ATOM 5867 C C . LEU B 1 364 ? 5.648 16.641 23.516 1 81.69 364 LEU B C 1
ATOM 5869 O O . LEU B 1 364 ? 6.715 16.859 22.938 1 81.69 364 LEU B O 1
ATOM 5873 N N . LYS B 1 365 ? 4.613 17.281 23.281 1 83.38 365 LYS B N 1
ATOM 5874 C CA . LYS B 1 365 ? 4.621 18.438 22.406 1 83.38 365 LYS B CA 1
ATOM 5875 C C . LYS B 1 365 ? 5.578 19.516 22.922 1 83.38 365 LYS B C 1
ATOM 5877 O O . LYS B 1 365 ? 6.398 20.031 22.156 1 83.38 365 LYS B O 1
ATOM 5882 N N . VAL B 1 366 ? 5.488 19.766 24.141 1 81.19 366 VAL B N 1
ATOM 5883 C CA . VAL B 1 366 ? 6.336 20.766 24.781 1 81.19 366 VAL B CA 1
ATOM 5884 C C . VAL B 1 366 ? 7.797 20.328 24.703 1 81.19 366 VAL B C 1
ATOM 5886 O O . VAL B 1 366 ? 8.68 21.141 24.406 1 81.19 366 VAL B O 1
ATOM 5889 N N . ALA B 1 367 ? 8 19.062 24.953 1 75.88 367 ALA B N 1
ATOM 5890 C CA . ALA B 1 367 ? 9.359 18.531 24.922 1 75.88 367 ALA B CA 1
ATOM 5891 C C . ALA B 1 367 ? 9.977 18.688 23.531 1 75.88 367 ALA B C 1
ATOM 5893 O O . ALA B 1 367 ? 11.156 19.016 23.406 1 75.88 367 ALA B O 1
ATOM 5894 N N . GLN B 1 368 ? 9.18 18.453 22.547 1 78.06 368 GLN B N 1
ATOM 5895 C CA . GLN B 1 368 ? 9.672 18.609 21.172 1 78.06 368 GLN B CA 1
ATOM 5896 C C . GLN B 1 368 ? 10 20.062 20.859 1 78.06 368 GLN B C 1
ATOM 5898 O O . GLN B 1 368 ? 11.008 20.344 20.219 1 78.06 368 GLN B O 1
ATOM 5903 N N . TYR B 1 369 ? 9.227 20.922 21.297 1 77.94 369 TYR B N 1
ATOM 5904 C CA . TYR B 1 369 ? 9.484 22.344 21.094 1 77.94 369 TYR B CA 1
ATOM 5905 C C . TYR B 1 369 ? 10.773 22.766 21.766 1 77.94 369 TYR B C 1
ATOM 5907 O O . TYR B 1 369 ? 11.586 23.5 21.188 1 77.94 369 TYR B O 1
ATOM 5915 N N . GLU B 1 370 ? 10.906 22.281 22.922 1 75.62 370 GLU B N 1
ATOM 5916 C CA . GLU B 1 370 ? 12.086 22.641 23.703 1 75.62 370 GLU B CA 1
ATOM 5917 C C . GLU B 1 370 ? 13.359 22.078 23.078 1 75.62 370 GLU B C 1
ATOM 5919 O O . GLU B 1 370 ? 14.359 22.781 22.922 1 75.62 370 GLU B O 1
ATOM 5924 N N . LEU B 1 371 ? 13.242 20.844 22.703 1 71 371 LEU B N 1
ATOM 5925 C CA . LEU B 1 371 ? 14.391 20.203 22.078 1 71 371 LEU B CA 1
ATOM 5926 C C . LEU B 1 371 ? 14.742 20.859 20.75 1 71 371 LEU B C 1
ATOM 5928 O O . LEU B 1 371 ? 15.914 21.062 20.438 1 71 371 LEU B O 1
ATOM 5932 N N . GLY B 1 372 ? 13.766 21.094 20.016 1 71.56 372 GLY B N 1
ATOM 5933 C CA . GLY B 1 372 ? 13.984 21.781 18.75 1 71.56 372 GLY B CA 1
ATOM 5934 C C . GLY B 1 372 ? 14.586 23.156 18.906 1 71.56 372 GLY B C 1
ATOM 5935 O O . GLY B 1 372 ? 15.492 23.531 18.156 1 71.56 372 GLY B O 1
ATOM 5936 N N . SER B 1 373 ? 14.109 23.875 19.828 1 74.25 373 SER B N 1
ATOM 5937 C CA . SER B 1 373 ? 14.625 25.203 20.109 1 74.25 373 SER B CA 1
ATOM 5938 C C . SER B 1 373 ? 16.078 25.156 20.547 1 74.25 373 SER B C 1
ATOM 5940 O O . SER B 1 373 ? 16.891 26 20.141 1 74.25 373 SER B O 1
ATOM 5942 N N . GLU B 1 374 ? 16.344 24.156 21.344 1 70.5 374 GLU B N 1
ATOM 5943 C CA . GLU B 1 374 ? 17.719 24 21.812 1 70.5 374 GLU B CA 1
ATOM 5944 C C . GLU B 1 374 ? 18.656 23.625 20.672 1 70.5 374 GLU B C 1
ATOM 5946 O O . GLU B 1 374 ? 19.781 24.141 20.594 1 70.5 374 GLU B O 1
ATOM 5951 N N . ALA B 1 375 ? 18.172 22.75 19.875 1 72.12 375 ALA B N 1
ATOM 5952 C CA . ALA B 1 375 ? 18.969 22.359 18.719 1 72.12 375 ALA B CA 1
ATOM 5953 C C . ALA B 1 375 ? 19.234 23.547 17.797 1 72.12 375 ALA B C 1
ATOM 5955 O O . ALA B 1 375 ? 20.359 23.75 17.328 1 72.12 375 ALA B O 1
ATOM 5956 N N . ARG B 1 376 ? 18.344 24.344 17.562 1 72.44 376 ARG B N 1
ATOM 5957 C CA . ARG B 1 376 ? 18.469 25.516 16.703 1 72.44 376 ARG B CA 1
ATOM 5958 C C . ARG B 1 376 ? 19.406 26.547 17.312 1 72.44 376 ARG B C 1
ATOM 5960 O O . ARG B 1 376 ? 20.203 27.172 16.609 1 72.44 376 ARG B O 1
ATOM 5967 N N . TYR B 1 377 ? 19.234 26.672 18.547 1 70.75 377 TYR B N 1
ATOM 5968 C CA . TYR B 1 377 ? 20.125 27.594 19.266 1 70.75 377 TYR B CA 1
ATOM 5969 C C . TYR B 1 377 ? 21.578 27.156 19.125 1 70.75 377 TYR B C 1
ATOM 5971 O O . TYR B 1 377 ? 22.453 27.984 18.859 1 70.75 377 TYR B O 1
ATOM 5979 N N . LEU B 1 378 ? 21.719 25.859 19.234 1 68.38 378 LEU B N 1
ATOM 5980 C CA . LEU B 1 378 ? 23.078 25.328 19.141 1 68.38 378 LEU B CA 1
ATOM 5981 C C . LEU B 1 378 ? 23.641 25.516 17.734 1 68.38 378 LEU B C 1
ATOM 5983 O O . LEU B 1 378 ? 24.797 25.875 17.562 1 68.38 378 LEU B O 1
ATOM 5987 N N . LEU B 1 379 ? 22.844 25.281 16.781 1 69.62 379 LEU B N 1
ATOM 5988 C CA . LEU B 1 379 ? 23.266 25.453 15.398 1 69.62 379 LEU B CA 1
ATOM 5989 C C . LEU B 1 379 ? 23.516 26.922 15.086 1 69.62 379 LEU B C 1
ATOM 5991 O O . LEU B 1 379 ? 24.516 27.25 14.43 1 69.62 379 LEU B O 1
ATOM 5995 N N . HIS B 1 380 ? 22.766 27.812 15.57 1 68.94 380 HIS B N 1
ATOM 5996 C CA . HIS B 1 380 ? 22.938 29.25 15.375 1 68.94 380 HIS B CA 1
ATOM 5997 C C . HIS B 1 380 ? 24.188 29.75 16.062 1 68.94 380 HIS B C 1
ATOM 5999 O O . HIS B 1 380 ? 24.906 30.594 15.523 1 68.94 380 HIS B O 1
ATOM 6005 N N . SER B 1 381 ? 24.359 29.156 17.125 1 70.31 381 SER B N 1
ATOM 6006 C CA . SER B 1 381 ? 25.531 29.578 17.891 1 70.31 381 SER B CA 1
ATOM 6007 C C . SER B 1 381 ? 26.828 29.156 17.203 1 70.31 381 SER B C 1
ATOM 6009 O O . SER B 1 381 ? 27.875 29.75 17.438 1 70.31 381 SER B O 1
ATOM 6011 N N . ARG B 1 382 ? 26.641 28.172 16.297 1 72.69 382 ARG B N 1
ATOM 6012 C CA . ARG B 1 382 ? 27.812 27.703 15.57 1 72.69 382 ARG B CA 1
ATOM 6013 C C . ARG B 1 382 ? 27.859 28.312 14.172 1 72.69 382 ARG B C 1
ATOM 6015 O O . ARG B 1 382 ? 28.641 27.859 13.32 1 72.69 382 ARG B O 1
ATOM 6022 N N . GLY B 1 383 ? 26.969 29.266 13.875 1 65.44 383 GLY B N 1
ATOM 6023 C CA . GLY B 1 383 ? 27.031 30.031 12.641 1 65.44 383 GLY B CA 1
ATOM 6024 C C . GLY B 1 383 ? 26.219 29.422 11.516 1 65.44 383 GLY B C 1
ATOM 6025 O O . GLY B 1 383 ? 26.328 29.828 10.359 1 65.44 383 GLY B O 1
ATOM 6026 N N . LEU B 1 384 ? 25.5 28.375 11.758 1 65.19 384 LEU B N 1
ATOM 6027 C CA . LEU B 1 384 ? 24.656 27.766 10.727 1 65.19 384 LEU B CA 1
ATOM 6028 C C . LEU B 1 384 ? 23.281 28.438 10.688 1 65.19 384 LEU B C 1
ATOM 6030 O O . LEU B 1 384 ? 22.641 28.594 11.719 1 65.19 384 LEU B O 1
ATOM 6034 N N . THR B 1 385 ? 23.016 29.047 9.531 1 62.62 385 THR B N 1
ATOM 6035 C CA . THR B 1 385 ? 21.75 29.734 9.359 1 62.62 385 THR B CA 1
ATOM 6036 C C . THR B 1 385 ? 20.672 28.781 8.852 1 62.62 385 THR B C 1
ATOM 6038 O O . THR B 1 385 ? 20.906 28.031 7.902 1 62.62 385 THR B O 1
ATOM 6041 N N . SER B 1 386 ? 19.609 28.797 9.492 1 66.56 386 SER B N 1
ATOM 6042 C CA . SER B 1 386 ? 18.469 28 9.07 1 66.56 386 SER B CA 1
ATOM 6043 C C . SER B 1 386 ? 17.906 28.469 7.734 1 66.56 386 SER B C 1
ATOM 6045 O O . SER B 1 386 ? 17.844 29.672 7.473 1 66.56 386 SER B O 1
ATOM 6047 N N . VAL B 1 387 ? 17.469 27.547 6.879 1 66.69 387 VAL B N 1
ATOM 6048 C CA . VAL B 1 387 ? 16.828 27.859 5.602 1 66.69 387 VAL B CA 1
ATOM 6049 C C . VAL B 1 387 ? 15.43 28.406 5.848 1 66.69 387 VAL B C 1
ATOM 6051 O O . VAL B 1 387 ? 14.938 29.234 5.07 1 66.69 387 VAL B O 1
ATOM 6054 N N . ALA B 1 388 ? 14.875 28.078 6.918 1 70.19 388 ALA B N 1
ATOM 6055 C CA . ALA B 1 388 ? 13.539 28.562 7.273 1 70.19 388 ALA B CA 1
ATOM 6056 C C . ALA B 1 388 ? 13.602 29.938 7.91 1 70.19 388 ALA B C 1
ATOM 6058 O O . ALA B 1 388 ? 14.414 30.188 8.805 1 70.19 388 ALA B O 1
ATOM 6059 N N . ALA B 1 389 ? 12.742 30.844 7.449 1 64.31 389 ALA B N 1
ATOM 6060 C CA . ALA B 1 389 ? 12.664 32.188 8.016 1 64.31 389 ALA B CA 1
ATOM 6061 C C . ALA B 1 389 ? 12.234 32.125 9.477 1 64.31 389 ALA B C 1
ATOM 6063 O O . ALA B 1 389 ? 11.633 31.156 9.922 1 64.31 389 ALA B O 1
ATOM 6064 N N . PRO B 1 390 ? 12.656 33.156 10.211 1 67 390 PRO B N 1
ATOM 6065 C CA . PRO B 1 390 ? 12.227 33.188 11.609 1 67 390 PRO B CA 1
ATOM 6066 C C . PRO B 1 390 ? 10.719 33.031 11.773 1 67 390 PRO B C 1
ATOM 6068 O O . PRO B 1 390 ? 9.945 33.562 10.969 1 67 390 PRO B O 1
ATOM 6071 N N . GLY B 1 391 ? 10.266 32.25 12.688 1 68.12 391 GLY B N 1
ATOM 6072 C CA . GLY B 1 391 ? 8.852 32 12.953 1 68.12 391 GLY B CA 1
ATOM 6073 C C . GLY B 1 391 ? 8.305 30.812 12.203 1 68.12 391 GLY B C 1
ATOM 6074 O O . GLY B 1 391 ? 7.184 30.375 12.461 1 68.12 391 GLY B O 1
ATOM 6075 N N . LEU B 1 392 ? 9.148 30.328 11.328 1 76.44 392 LEU B N 1
ATOM 6076 C CA . LEU B 1 392 ? 8.695 29.25 10.469 1 76.44 392 LEU B CA 1
ATOM 6077 C C . LEU B 1 392 ? 9.578 28.016 10.648 1 76.44 392 LEU B C 1
ATOM 6079 O O . LEU B 1 392 ? 9.492 27.062 9.859 1 76.44 392 LEU B O 1
ATOM 6083 N N . ARG B 1 393 ? 10.336 28.078 11.648 1 69.81 393 ARG B N 1
ATOM 6084 C CA . ARG B 1 393 ? 11.328 27.031 11.836 1 69.81 393 ARG B CA 1
ATOM 6085 C C . ARG B 1 393 ? 10.742 25.844 12.594 1 69.81 393 ARG B C 1
ATOM 6087 O O . ARG B 1 393 ? 10.18 26 13.68 1 69.81 393 ARG B O 1
ATOM 6094 N N . SER B 1 394 ? 10.922 24.719 11.961 1 73.62 394 SER B N 1
ATOM 6095 C CA . SER B 1 394 ? 10.383 23.5 12.555 1 73.62 394 SER B CA 1
ATOM 6096 C C . SER B 1 394 ? 11.188 23.078 13.781 1 73.62 394 SER B C 1
ATOM 6098 O O . SER B 1 394 ? 12.359 23.438 13.914 1 73.62 394 SER B O 1
ATOM 6100 N N . THR B 1 395 ? 10.469 22.578 14.836 1 57.97 395 THR B N 1
ATOM 6101 C CA . THR B 1 395 ? 11.125 22.141 16.062 1 57.97 395 THR B CA 1
ATOM 6102 C C . THR B 1 395 ? 11.461 20.656 15.992 1 57.97 395 THR B C 1
ATOM 6104 O O . THR B 1 395 ? 11.953 20.078 16.969 1 57.97 395 THR B O 1
ATOM 6107 N N . GLY B 1 396 ? 11.117 20 14.922 1 57.22 396 GLY B N 1
ATOM 6108 C CA . GLY B 1 396 ? 11.367 18.562 14.805 1 57.22 396 GLY B CA 1
ATOM 6109 C C . GLY B 1 396 ? 11.008 18.016 13.438 1 57.22 396 GLY B C 1
ATOM 6110 O O . GLY B 1 396 ? 10.414 18.719 12.609 1 57.22 396 GLY B O 1
ATOM 6111 N N . GLY B 1 397 ? 11.688 16.891 12.992 1 54.38 397 GLY B N 1
ATOM 6112 C CA . GLY B 1 397 ? 11.414 16.172 11.758 1 54.38 397 GLY B CA 1
ATOM 6113 C C . GLY B 1 397 ? 12.633 16.031 10.867 1 54.38 397 GLY B C 1
ATOM 6114 O O . GLY B 1 397 ? 13.602 16.781 11.008 1 54.38 397 GLY B O 1
#

Solvent-accessible surface area (backbone atoms only — not comparable to full-atom values): 44541 Å² total; per-residue (Å²): 144,88,92,85,93,76,79,80,70,82,82,85,82,84,83,76,90,76,77,88,76,94,77,77,86,90,90,88,77,94,78,90,77,89,82,80,80,84,81,77,85,78,77,83,73,79,79,77,78,77,81,77,78,81,76,75,79,76,77,72,74,76,75,72,76,68,74,71,74,70,76,73,77,79,64,72,68,79,68,66,78,72,80,72,75,79,78,68,79,69,73,58,87,81,54,40,38,90,60,72,55,73,40,60,64,25,43,98,80,45,56,35,82,80,16,62,46,46,44,51,43,52,37,51,49,48,52,48,51,26,63,62,25,52,34,68,44,50,24,67,41,52,18,20,43,61,38,38,52,47,20,51,40,29,38,64,30,48,69,26,44,31,34,35,42,28,63,42,65,76,40,47,46,55,57,48,36,36,59,43,32,66,28,41,66,41,77,46,78,43,53,44,36,79,41,85,56,88,54,83,79,53,90,61,72,20,36,36,65,50,55,58,71,59,50,36,50,50,35,68,72,67,45,30,47,31,37,38,34,54,39,28,30,58,84,37,34,30,30,64,45,66,69,53,46,31,50,47,22,52,37,30,46,73,58,73,19,42,28,37,37,37,36,38,37,26,38,48,62,68,61,44,23,68,83,32,47,41,22,31,39,32,24,27,38,19,42,39,55,61,22,51,48,31,28,9,36,36,35,22,24,64,69,40,51,56,50,53,73,76,46,61,55,44,39,54,79,48,28,55,66,58,32,29,50,36,43,52,32,31,66,73,71,48,79,66,84,86,66,73,57,28,46,65,42,51,46,51,32,41,44,44,47,38,54,44,46,71,67,26,67,70,54,44,27,51,49,38,45,51,51,22,50,51,51,50,49,53,38,44,74,69,69,49,78,66,44,24,33,90,89,23,55,41,39,52,75,140,84,90,82,78,90,87,84,79,87,91,86,84,86,87,89,79,87,82,87,72,94,75,84,77,93,71,89,74,92,73,89,75,87,79,80,77,80,80,74,86,71,82,83,73,73,77,77,76,79,82,76,78,81,77,76,80,74,76,74,73,76,74,72,78,68,72,71,74,69,76,71,75,78,64,70,66,80,68,66,77,73,83,68,75,80,78,68,78,68,73,58,87,83,55,38,40,90,61,72,54,72,41,60,63,25,42,98,80,45,59,35,82,80,16,63,47,45,44,52,43,50,36,51,50,47,52,49,51,26,62,63,26,51,33,69,42,50,25,65,42,52,18,20,42,62,39,38,52,48,21,52,42,30,36,64,31,47,70,27,45,31,34,35,44,26,63,43,66,74,38,48,46,54,56,48,36,35,59,43,32,65,28,41,68,42,75,47,77,42,53,44,34,80,41,85,56,88,55,83,78,53,88,61,74,18,36,36,67,50,54,58,71,57,50,35,51,48,35,66,72,66,45,28,45,32,39,38,32,53,39,26,30,57,84,37,33,29,30,65,46,66,69,53,46,30,51,48,22,53,35,30,48,72,57,73,18,42,28,37,37,38,38,39,37,26,37,50,61,67,60,45,23,70,82,33,47,41,21,30,38,34,25,29,37,18,42,40,55,62,20,52,48,32,27,10,37,35,36,23,24,63,68,40,50,56,49,52,74,76,46,61,56,45,37,55,78,49,28,56,67,58,30,29,49,36,42,52,31,32,68,72,72,49,78,67,83,84,68,72,57,28,46,67,43,50,47,51,30,42,43,43,47,37,54,45,46,70,68,27,67,71,55,43,27,50,48,39,44,52,51,22,50,49,51,50,50,54,39,47,73,69,71,50,79,66,45,24,33,90,89,22,54,42,41,56,75

Nearest PDB structures (foldseek):
  3ke3-assembly1_A-2  TM=9.630E-01  e=3.481E-40  Psychrobacter arcticus 273-4
  2bkw-assembly1_A-2  TM=8.777E-01  e=2.974E-19  Saccharomyces cerevisiae S288C
  6mfb-assembly1_B  TM=8.026E-01  e=3.990E-19  Aedes aegypti
  3f0h-assembly1_A-2  TM=8.118E-01  e=4.945E-17  unclassified
  6pk3-assembly1_B  TM=8.501E-01  e=2.393E-15  Arabidopsis thaliana

Organism: Thalassiosira oceanica (NCBI:txid159749)

pLDDT: mean 70.91, std 29.98, range [14.33, 98.94]

Sequence (794 aa):
MPERPAPATSPPSSGEELQPEQKRLCKNHHKGDEASPVHRGANMGSVSVGARSFRRALCVARWTPGLHARSICSRTPVLLDETKPLNYDVVPKGDMGEFQEYSVIFTNRALNLMSAPFQTVMRDLNSLLKKTYNAHQVAILPGSGTFGMEAVARQFATDEHVMVIRNGWFSFRWTEILDMGRICKSHSVLKAQPVPQEDSGCPHVQYAPYPIDDVVDRVLEERPAVLFAPHVETSTGMILPDDYIRKAAAAVHEVGGIFVLDCIASGAIWADMEDLGVDSIISAPQKGWTGPACAALVMLSERATEKMAVTHETSFSMSLKRWSAIMDTYEKGGFGYHTTMPTDGLRDFHEISVETLKFGLPELKVAQYELGSEARYLLHSRGLTSVAAPGLRSTGGMPERPAPATSPPSSGEELQPEQKRLCKNHHKGDEASPVHRGANMGSVSVGARSFRRALCVARWTPGLHARSICSRTPVLLDETKPLNYDVVPKGDMGEFQEYSVIFTNRALNLMSAPFQTVMRDLNSLLKKTYNAHQVAILPGSGTFGMEAVARQFATDEHVMVIRNGWFSFRWTEILDMGRICKSHSVLKAQPVPQEDSGCPHVQYAPYPIDDVVDRVLEERPAVLFAPHVETSTGMILPDDYIRKAAAAVHEVGGIFVLDCIASGAIWADMEDLGVDSIISAPQKGWTGPACAALVMLSERATEKMAVTHETSFSMSLKRWSAIMDTYEKGGFGYHTTMPTDGLRDFHEISVETLKFGLPELKVAQYELGSEARYLLHSRGLTSVAAPGLRSTGG

Foldseek 3Di:
DDDDDDPPDDDDPDDDDPDDDDPDDDDDDDDDDDDPDPPDDDDPDPPPPDPPPPPPPPPPPPPPPPPPPPPPPPPPPPPLVPPDQLADDALDQQCLAPCCPVPVVDHSRFRDLAHPSLLVLLQSVFVLVCSLQVFPFKFKAWDFLLLVLLLLLQQFAAAWEEEFWAEDDVSVSNVVSCVVVVGHVYYYYFYWDWDPDPDPPDPATATDTRDLVVLLVVCLVVLTQEYEYEQADPVQQFGDDLVSLQSNLVSNVVSPHAYEYECQWQALQHHHCVSSNHAKYKYACCHNLVADGTIIMMGGHPSRVVSSVPTDGDDQNSHPVVRRVQSVQSNVVHGDDRDDGPSSRSSRSSNSVNVVSVCNSSNRNVVLQVQLVVVVVVCVVVVDDRNHDPPTGRSTD/DDDDDDDDDDDDYYDDDPDDDDDDDDDDDDDDDDDPDPPDPDDPPPPPPDPPPPPPDPPPPPPPPPPPPPPPPPPPPPPLVPPDQLADDALDQQCLAPCCPVPVVDHNRFRDLAHPSLLVLLQSVFVLVCSLQVFPFKFKAWDFLLLVLLLLLQQFAAQWEEEFFAEDDVSVSNVVSCVVVVGHVYYYYFYWDWDPDPDPPDPATATDTRDLVVLLVVCLVVLTQEYEYEQADPVQQFGDDLVSLQSNLVSNVVSPHAYEYECQWQALQHHHCVSSNHAKYKYACCHNLVADGTIIMMGGHPSRVVSSVPTDGDDQNSNPVVRRVQSVQSNVVHGDDRDDGPSSRSSRSSNSVNVVSVCNSSNRNVVLQVQLVVVVVVCVVVPHDRNHDPPTGRSTD

InterPro domains:
  IPR000192 Aminotransferase class V domain [PF00266] (216-311)
  IPR015421 Pyridoxal phosphate-dependent transferase, major domain [G3DSA:3.40.640.10] (99-352)
  IPR015422 Pyridoxal phosphate-dependent transferase, small domain [G3DSA:3.90.1150.10] (353-396)
  IPR015424 Pyridoxal phosphate-dependent transferase [SSF53383] (107-394)

Secondary structure (DSSP, 8-state):
----------------------------------------------------------------TTS--------------TTS--------TT---S----BTTB-TTS--TTSHHHHHHHHHHHHHHHHHHT-SEEEEEES-HHHHHHHHHHHHSTTSEEEEEE-SHHHHHHHHHHHHTT--SEEEEEE-EEE--SSTT--PPEEEPSPHHHHHHHHHHH--SEEEEESEETTTTEE--HHHHHHHHHHHHHTT-EEEEE-TT-TT----HHHHT-SEEEE-TTTTT---S-EEEEEE-HHHHHHHHTS--S-STT-HHHHHHHHHHHHTT----SS---HHHHHHHHHHHHHHHHH-HHHHHHHHHHHHHHHHHHHHHTTPPPSBPTT-B-S--/----------------------------------------------------------------TTS--------------TTS--------TT---S----BTTB-TTS--TTSHHHHHHHHHHHHHHHHHHT-SEEEEEES-HHHHHHHHHHHHSTTSEEEEEE-SHHHHHHHHHHHHTT--SEEEEEE-EEE--SSTT--PPEEEPSPHHHHHHHHHHH--SEEEEESEETTTTEE--HHHHHHHHHHHHHTT-EEEEE-TT-TT----HHHHT-SEEEE-TTTTT---S-EEEEEE-HHHHHHHHTS--S-STT-HHHHHHHHHHHHTT----SS---HHHHHHHHHHHHHHHHH-HHHHHHHHHHHHHHHHHHHHHTTPPPSBPTT-B-S--